Protein 5CQS (pdb70)

Organism: Saccharomyces cerevisiae (strain ATCC 204508 / S288c) (NCBI:txid559292)

Secondary structure (DSSP, 8-state):
----HHHHHHHHTT-HHHHHHHHHHT--GGGTHHHHHHHHTS-HHHHHHHHHHHHT-HHHHHHHHTTSS-SS---HHHHHHHHHHT-HHHHHHHGGG-HHHHHHHHHHHHHHHTT---HHHHHHH----TTT--HHHHTT-TTT--HHHHT-TTTHHHHHHHHHHHHHHTT-HHHHHHHHHHHH--HHHHHHHHHHTT-HHHHHHHHHHTT-TTHIIIIIHHHHHHHHHHHHHHHHHHHHHHHHHHH--HHHHHHHHHHHHHHHHHHHHHHHHHHHHHHT--HHHHHHHHHHHHHHHHHHHHHHT---PPP---GGG--/---HHHHHHHHTT-HHHHHHHHHT---HHHHHHHHHHHHHS-HHHHHHHHHHHHT-HHHHHHHHHHHS-SSS--HHHHHHHHHHT-HHHHHHHTTT-HHHHHHHHHHHHHHHHHT--HHHHHHH----TTT--HHHHTT-TTT--HHHHH-GGGHHHHHHHHHHHHHHTT-HHHHHHHHHHHH--HHHHHHHHHHTT-HHHHHHHHHHTT-TTHIIIIIHHHHHHHHHHHHHHHHHHHHHHHHHHHH--HHHHHHHHHHHHHHHHHHHHHHHHHHHHHT--HHHHHHHHHHHHHHHHHHHHTT---PPP---GGG--/----HHHHHHHHTT-HHHHHHHHHHT--GGGTHHHHHHHHHS-HHHHHHHHHHHHT-HHHHHHHHHTS--SSS--HHHHHHHHHHT-HHHHHHHTTT-HHHHHHHHHHHHHHHHH---HHHHHHH----TTT--HHHHHT-TTT--HHHHH-TTTHHHHHHHHHHHH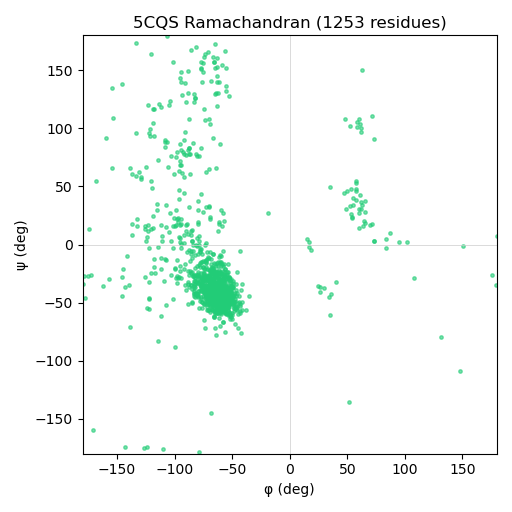HHTT-HHHHHHHHHHTT--HHHHHHHHHHTT-HHHHHHHHHHTT-TTHHHHTHHHHHHHHHHHHHHHHHHHHH---TTSSTTTHHHHHHHHHHHHHHHHHHHHTT--HHHHHHHHHHHHHHHHHHT--PPPP---GGG--/----HHHHHHHTTT-HHHHHHHHHTT--GGGTHHHHHHHHTS-HHHHHHHHHHHTT-HHHHHHHHHHH--SSS--HHHHHHHHHTT-HHHHHHHTTT-HHHHHHHHHHHHHHHHHT--HHHHHHH----TTT--HHHHTT-TTT--HHHHH-GGGHHHHHHHHHHHHHHTT-HHHHHHHHHHTS--HHHHHHHHHHTT-HHHHHHHHHHTT-TTHIIIIIHHHHHHHHHHHHHHHHHHHHHHHHHHTT---TTHHHHHHHHHHHHHHHHHHHHHHHHHHHTT--HHHHHHHHHHHHHHHHTT----PPPP---GGG--

Solvent-accessible surface area: 64509 Å² total

Radius of gyration: 46.53 Å; Cα contacts (8 Å, |Δi|>4): 1425; chains: 4; bounding box: 108×115×134 Å

Sequence (1261 aa):
QDVNVVYKSALSLYDVSLALLVAQKSQDPREYLPFLQELQDNEPLRRKFLIDDYLGNYEKALEHLSEIDKDGNVSEEVIDYVESHDLYKHGLALYRYDSEKQNVIYNIYAKHLSSNQYTDAAVAYELGKLKEAGAYQSAKRWREASIAVQKFPEEVESVAEELISSLTFEHRYVDAADIQLEYLDNVKEAVALYCKAYRYDIASLVAIKAKKDELLEEVVDPGLGEGFGIIAELLADCKGQINSQLRREEYLVQSVGRLIERLNQTKPDAVRVVEGLCRRNREQAHQIQKNFVEVLDLLKANVKEIEIHDFPKSHIVDFDVNVVYKSALSLYDVSLALLVAQKSQDPREYLPFLQELQDNEPLRRKFLIDDYLGNYEKALEHLSEIDKDGNVSEEVIDYVESHDLYKHGLALYRYDSEKQNVIYNIYAKHLSSNQYTDAAVAYELGKLKEAGAYQSAKRWREASIAVQKFPEEVESVAEELISSLTFEHRYVDAADIQLEYLDNVKEAVALYCKAYRYDIASLVAIKAKKDELLEEVVDPGLGEGFGIIAELLADCKGQINSQLRRLEYLVQSVGRLIERLNQTKPDAVRVVEGLCRRNREQAHQIQKNFVEVLDLLKANVKEEIHDFPKSHIVDFQDVNVVYKSALSLYDVSLALLVAQKSQDPREYLPFLQELQDNEPLRRKFLIDDYLGNYEKALEHLSEIDKDGNVSEEVIDYVESHDLYKHGLALYRYDSEKQNVIYNIYAKHLSSNQYTDAAVAYELGKLKEAGAYQSAKRWREASIAVQKFPEEVESVAEELISSLTFEHRYVDAADIQLEYLDNVKEAVALYCKAYRYDIASLVAIKAKKDELLEEVVDPGLGEGFGIIAELLADCKGQIYLVQSVGRLIERLNQTKPDAVRVVEGLCRRNREQAHQIQKNFVEVLDLLKANEIHDFPKSHIVDFQDVNVVYKSALSLYDVSLALLVAQKSQDPREYLPFLQELQDNEPLRRKFLIDDYLGNYEKALEHLSEIDKDGNVSEEVIDYVESHDLYKHGLALYRYDSEKQNVIYNIYAKHLSSNQYTDAAVAYELGKLKEAGAYQSAKRWREASIAVQKFPEEVESVAEELISSLTFEHRYVDAADIQLEYLDNVKEAVALYCKAYRYDIASLVAIKAKKDELLEEVVDPGLGEGFGIIAELLADCKGQINSQLRRLREEYLVQSVGRLIERLNQTKPDAVRVVEGLCRRNREQAHQIQKNFVEVLDLLKANVEIHDFPKSHIVDF

Foldseek 3Di:
DDDDDQLLVCLQVVHLPSSVVVDPVVPPCVVRVVLSVVLVVDDSLVSNLVSCVVSPVLLVNLVSVQVVDPPPEDDVVSVVSCVVNVCLVSQCVVCVVPPVRNLVSLQSVLVVVVVVQACSSLVSCVNCVLVRVVRCLSVLVVVSVCSCVPPNVVCQVVSLVVSLVVCVVVVVLQVNLVSCVPRVVNLLRSLQSCLVVLNLVVSCVSCVVNVNNVCVVVHSVVSLVVLLVVLLVLLVVLVVLCVVLLPDDPVSLVVNVVVLVVLVVCQVSLVSSLVSDVVVPAPSSLVSLCSSQVNLVVCVPVVVVSPRDGHDDDPRNDD/DDDDVLLVCLVVVNLVVSVVVVVPPDDCVPVVVVSVVLVVDDSLVSNLVSCVVSVVLLSNLLSVQVPPPDPEGDPVSVVSCVVPVCLVSQCVNCVVPPRRNLVSLQSVLVVDPVVAACSSLVSCVNCVLVRVVRCLSVLVVVSCVSCVVPNVVCLQVSLVVSLVVCVVVLNLQSSLVSCVPRVVNLLSSLQSCLSVLNNVVSCVSCVVVVNNVSCVVHSVVSLVVLLVVLLVLLVVLVVLLVVLVVVPVVSVVVVVVVLVVLVVCQVSLVSSLVSDVVVPAVSSLVSVVSSQVSLVSCVPVVVCNRDGHDDDPRNVD/DDDDDQLLVCVLVVNLVSSVVVDPVVPDCVPRVVLSVVLVVDDSLVSNLVSCVVSPVLLSNLLSVQVPDPPLEDDPVSVVSCVVPVCLPSQCVNCVVPVVRNLVSLQVVLVVCVVPHACSSLVSCVCVVNVRVCRCLVVLVVVSCVSCVVPPVVCQVVSLVVSLVVCVVVLVLQVNLVSCVPGVVVLLSSLQSCLSVLNLVVSCVSCVVVPNNVSCVVHSVVSLVVLLCVLVVCLVVLVVPPVCPVVVVVSLVVLVVCQVSLVSSLVSDVVVPAVSSLVSLCSSQVSLVVVVVVVDDGRDDDPRNDD/DPDDDVLLVCLQVVNLPVSVVVDVVVDDPVPPVVLSVVLVPDDSLQSNLSSCVVSVVLLSSLLSVQVPDPPLEGDPVSVVSCVVVVPLVSQCVNCVVPVVHNLVSLVVVLVVVVVVAACSSLVSCVNCVHVRVCRCLSVLVLVSVCSCVPPNVVCQVVSLVSSLVVCVVVLVLQVSLVSCCPGVVNLLSSLLSCLSVLNLVVSCVSCVVNVNNCCVVVHSVVSLVVLLVVQLVLLVVLVVLVVVLVVVVCDPVSLVVNLVNQVVLVVCLVSLVSSLVSPVVVPAPSSLSSLCSSQVSQVVCVPVCNHDHRPDDPRNDD

B-factor: mean 70.97, std 23.53, range [37.17, 162.35]

Structure (mmCIF, N/CA/C/O backbone):
data_5CQS
#
_entry.id   5CQS
#
_cell.length_a   127.754
_cell.length_b   157.744
_cell.length_c   139.264
_cell.angle_alpha   90.00
_cell.angle_beta   93.09
_cell.angle_gamma   90.00
#
_symmetry.space_group_name_H-M   'C 1 2 1'
#
loop_
_entity.id
_entity.type
_entity.pdbx_description
1 polymer 'Elongator complex protein 1'
2 water water
#
loop_
_atom_site.group_PDB
_atom_site.id
_atom_site.type_symbol
_atom_site.label_atom_id
_atom_site.label_alt_id
_atom_site.label_comp_id
_atom_site.label_asym_id
_atom_site.label_entity_id
_atom_site.label_seq_id
_atom_site.pdbx_PDB_ins_code
_atom_site.Cartn_x
_atom_site.Cartn_y
_atom_site.Cartn_z
_atom_site.occupancy
_atom_site.B_iso_or_equiv
_atom_site.auth_seq_id
_atom_site.auth_comp_id
_atom_site.auth_asym_id
_atom_site.auth_atom_id
_atom_site.pdbx_PDB_model_num
ATOM 1 N N . GLN A 1 5 ? 112.911 80.490 -22.813 1.00 136.75 919 GLN A N 1
ATOM 2 C CA . GLN A 1 5 ? 113.298 79.102 -23.045 1.00 137.76 919 GLN A CA 1
ATOM 3 C C . GLN A 1 5 ? 112.924 78.217 -21.853 1.00 138.03 919 GLN A C 1
ATOM 4 O O . GLN A 1 5 ? 113.553 77.187 -21.612 1.00 140.99 919 GLN A O 1
ATOM 10 N N . ASP A 1 6 ? 111.901 78.625 -21.109 1.00 133.52 920 ASP A N 1
ATOM 11 C CA . ASP A 1 6 ? 111.461 77.878 -19.930 1.00 127.81 920 ASP A CA 1
ATOM 12 C C . ASP A 1 6 ? 109.945 77.965 -19.767 1.00 111.90 920 ASP A C 1
ATOM 13 O O . ASP A 1 6 ? 109.366 79.034 -19.960 1.00 115.85 920 ASP A O 1
ATOM 18 N N . VAL A 1 7 ? 109.309 76.849 -19.421 1.00 91.03 921 VAL A N 1
ATOM 19 C CA . VAL A 1 7 ? 107.856 76.816 -19.290 1.00 83.02 921 VAL A CA 1
ATOM 20 C C . VAL A 1 7 ? 107.392 77.928 -18.366 1.00 77.48 921 VAL A C 1
ATOM 21 O O . VAL A 1 7 ? 107.914 78.070 -17.275 1.00 95.79 921 VAL A O 1
ATOM 25 N N . ASN A 1 8 ? 106.445 78.746 -18.804 1.00 77.48 922 ASN A N 1
ATOM 26 C CA . ASN A 1 8 ? 106.098 79.932 -18.025 1.00 76.84 922 ASN A CA 1
ATOM 27 C C . ASN A 1 8 ? 104.641 80.095 -17.675 1.00 76.03 922 ASN A C 1
ATOM 28 O O . ASN A 1 8 ? 103.820 79.241 -17.966 1.00 75.86 922 ASN A O 1
ATOM 33 N N . VAL A 1 9 ? 104.343 81.235 -17.065 1.00 75.57 923 VAL A N 1
ATOM 34 C CA . VAL A 1 9 ? 103.061 81.472 -16.426 1.00 74.66 923 VAL A CA 1
ATOM 35 C C . VAL A 1 9 ? 101.954 81.770 -17.424 1.00 75.05 923 VAL A C 1
ATOM 36 O O . VAL A 1 9 ? 100.793 81.430 -17.194 1.00 74.45 923 VAL A O 1
ATOM 40 N N . VAL A 1 10 ? 102.336 82.374 -18.547 1.00 76.98 924 VAL A N 1
ATOM 41 C CA . VAL A 1 10 ? 101.406 82.783 -19.597 1.00 76.65 924 VAL A CA 1
ATOM 42 C C . VAL A 1 10 ? 100.810 81.564 -20.265 1.00 76.81 924 VAL A C 1
ATOM 43 O O . VAL A 1 10 ? 99.599 81.461 -20.442 1.00 76.54 924 VAL A O 1
ATOM 47 N N . TYR A 1 11 ? 101.680 80.627 -20.597 1.00 77.25 925 TYR A N 1
ATOM 48 C CA . TYR A 1 11 ? 101.265 79.349 -21.155 1.00 77.40 925 TYR A CA 1
ATOM 49 C C . TYR A 1 11 ? 100.299 78.646 -20.199 1.00 76.26 925 TYR A C 1
ATOM 50 O O . TYR A 1 11 ? 99.237 78.187 -20.602 1.00 76.18 925 TYR A O 1
ATOM 59 N N . LYS A 1 12 ? 100.642 78.603 -18.921 1.00 75.39 926 LYS A N 1
ATOM 60 C CA . LYS A 1 12 ? 99.770 77.976 -17.931 1.00 74.29 926 LYS A CA 1
ATOM 61 C C . LYS A 1 12 ? 98.423 78.695 -17.734 1.00 73.78 926 LYS A C 1
ATOM 62 O O . LYS A 1 12 ? 97.396 78.040 -17.595 1.00 73.29 926 LYS A O 1
ATOM 68 N N . SER A 1 13 ? 98.422 80.028 -17.722 1.00 73.92 927 SER A N 1
ATOM 69 C CA . SER A 1 13 ? 97.165 80.781 -17.621 1.00 73.56 927 SER A CA 1
ATOM 70 C C . SER A 1 13 ? 96.226 80.464 -18.784 1.00 75.66 927 SER A C 1
ATOM 71 O O . SER A 1 13 ? 95.024 80.302 -18.579 1.00 73.93 927 SER A O 1
ATOM 74 N N . ALA A 1 14 ? 96.781 80.379 -19.997 1.00 75.21 928 ALA A N 1
ATOM 75 C CA . ALA A 1 14 ? 96.008 80.036 -21.191 1.00 75.87 928 ALA A CA 1
ATOM 76 C C . ALA A 1 14 ? 95.441 78.613 -21.124 1.00 75.49 928 ALA A C 1
ATOM 77 O O . ALA A 1 14 ? 94.259 78.399 -21.392 1.00 78.65 928 ALA A O 1
ATOM 79 N N . LEU A 1 15 ? 96.288 77.646 -20.784 1.00 75.36 929 LEU A N 1
ATOM 80 C CA . LEU A 1 15 ? 95.819 76.306 -20.460 1.00 74.84 929 LEU A CA 1
ATOM 81 C C . LEU A 1 15 ? 94.645 76.352 -19.480 1.00 73.76 929 LEU A C 1
ATOM 82 O O . LEU A 1 15 ? 93.670 75.634 -19.639 1.00 79.44 929 LEU A O 1
ATOM 87 N N . SER A 1 16 ?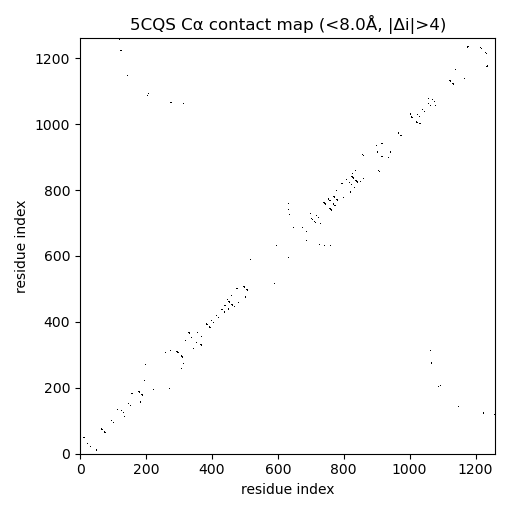 94.738 77.219 -18.477 1.00 76.84 930 SER A N 1
ATOM 88 C CA . SER A 1 16 ? 93.716 77.298 -17.429 1.00 77.95 930 SER A CA 1
ATOM 89 C C . SER A 1 16 ? 92.372 77.830 -17.932 1.00 79.39 930 SER A C 1
ATOM 90 O O . SER A 1 16 ? 91.352 77.672 -17.258 1.00 71.39 930 SER A O 1
ATOM 93 N N . LEU A 1 17 ? 92.368 78.461 -19.106 1.00 79.17 931 LEU A N 1
ATOM 94 C CA . LEU A 1 17 ? 91.112 78.921 -19.699 1.00 76.59 931 LEU A CA 1
ATOM 95 C C . LEU A 1 17 ? 90.552 77.914 -20.690 1.00 75.59 931 LEU A C 1
ATOM 96 O O . LEU A 1 17 ? 89.541 78.176 -21.332 1.00 76.97 931 LEU A O 1
ATOM 101 N N . TYR A 1 18 ? 91.198 76.753 -20.780 1.00 75.21 932 TYR A N 1
ATOM 102 C CA . TYR A 1 18 ? 90.822 75.705 -21.729 1.00 74.47 932 TYR A CA 1
ATOM 103 C C . TYR A 1 18 ? 90.842 76.207 -23.185 1.00 75.68 932 TYR A C 1
ATOM 104 O O . TYR A 1 18 ? 89.921 75.962 -23.964 1.00 76.07 932 TYR A O 1
ATOM 113 N N . ASP A 1 19 ? 91.925 76.913 -23.513 1.00 76.28 933 ASP A N 1
ATOM 114 C CA . ASP A 1 19 ? 92.209 77.450 -24.845 1.00 77.48 933 ASP A CA 1
ATOM 115 C C . ASP A 1 19 ? 93.543 76.871 -25.338 1.00 78.16 933 ASP A C 1
ATOM 116 O O . ASP A 1 19 ? 94.612 77.415 -25.039 1.00 78.26 933 ASP A O 1
ATOM 121 N N . VAL A 1 20 ? 93.477 75.763 -26.078 1.00 78.64 934 VAL A N 1
ATOM 122 C CA . VAL A 1 20 ? 94.682 75.105 -26.607 1.00 80.45 934 VAL A CA 1
ATOM 123 C C . VAL A 1 20 ? 95.387 75.923 -27.668 1.00 80.51 934 VAL A C 1
ATOM 124 O O . VAL A 1 20 ? 96.606 75.872 -27.800 1.00 81.54 934 VAL A O 1
ATOM 128 N N . SER A 1 21 ? 94.611 76.686 -28.425 1.00 98.01 935 SER A N 1
ATOM 129 C CA . SER A 1 21 ? 95.175 77.452 -29.524 1.00 82.18 935 SER A CA 1
ATOM 130 C C . SER A 1 21 ? 95.877 78.688 -29.000 1.00 82.06 935 SER A C 1
ATOM 131 O O . SER A 1 21 ? 96.945 79.066 -29.507 1.00 84.93 935 SER A O 1
ATOM 134 N N . LEU A 1 22 ? 95.281 79.318 -27.987 1.00 87.26 936 LEU A N 1
ATOM 135 C CA . LEU A 1 22 ? 95.899 80.491 -27.370 1.00 80.91 936 LEU A CA 1
ATOM 136 C C . LEU A 1 22 ? 97.113 80.056 -26.573 1.00 91.51 936 LEU A C 1
ATOM 137 O O . LEU A 1 22 ? 98.087 80.785 -26.460 1.00 80.82 936 LEU A O 1
ATOM 142 N N . ALA A 1 23 ? 97.054 78.843 -26.043 1.00 79.94 937 ALA A N 1
ATOM 143 C CA . ALA A 1 23 ? 98.200 78.241 -25.385 1.00 79.68 937 ALA A CA 1
ATOM 144 C C . ALA A 1 23 ? 99.358 78.022 -26.366 1.00 80.84 937 ALA A C 1
ATOM 145 O O . ALA A 1 23 ? 100.495 78.385 -26.070 1.00 81.01 937 ALA A O 1
ATOM 147 N N . LEU A 1 24 ? 99.059 77.430 -27.527 1.00 81.66 938 LEU A N 1
ATOM 148 C CA . LEU A 1 24 ? 100.045 77.222 -28.604 1.00 82.88 938 LEU A CA 1
ATOM 149 C C . LEU A 1 24 ? 100.702 78.513 -29.071 1.00 83.62 938 LEU A C 1
ATOM 150 O O . LEU A 1 24 ? 101.922 78.595 -29.186 1.00 84.15 938 LEU A O 1
ATOM 155 N N . LEU A 1 25 ? 99.873 79.509 -29.345 1.00 83.67 939 LEU A N 1
ATOM 156 C CA . LEU A 1 25 ? 100.346 80.840 -29.680 1.00 84.27 939 LEU A CA 1
ATOM 157 C C . LEU A 1 25 ? 101.342 81.395 -28.654 1.00 83.79 939 LEU A C 1
ATOM 158 O O . LEU A 1 25 ? 102.496 81.690 -28.981 1.00 85.70 939 LEU A O 1
ATOM 163 N N . VAL A 1 26 ? 100.878 81.529 -27.415 1.00 82.60 940 VAL A N 1
ATOM 164 C CA . VAL A 1 26 ? 101.691 81.966 -26.285 1.00 81.99 940 VAL A CA 1
ATOM 165 C C . VAL A 1 26 ? 102.986 81.171 -26.131 1.00 82.22 940 VAL A C 1
ATOM 166 O O . VAL A 1 26 ? 104.060 81.745 -25.940 1.00 82.52 940 VAL A O 1
ATOM 170 N N . ALA A 1 27 ? 102.882 79.852 -26.212 1.00 82.11 941 ALA A N 1
ATOM 171 C CA . ALA A 1 27 ? 104.048 79.013 -26.027 1.00 82.31 941 ALA A CA 1
ATOM 172 C C . ALA A 1 27 ? 105.182 79.326 -27.005 1.00 91.85 941 ALA A C 1
ATOM 173 O O . ALA A 1 27 ? 106.324 79.487 -26.575 1.00 90.49 941 ALA A O 1
ATOM 175 N N . GLN A 1 28 ? 104.875 79.446 -28.304 1.00 84.58 942 GLN A N 1
ATOM 176 C CA . GLN A 1 28 ? 105.919 79.693 -29.297 1.00 85.86 942 GLN A CA 1
ATOM 177 C C . GLN A 1 28 ? 106.457 81.126 -29.324 1.00 87.00 942 GLN A C 1
ATOM 178 O O . GLN A 1 28 ? 107.652 81.317 -29.524 1.00 86.91 942 GLN A O 1
ATOM 184 N N . LYS A 1 29 ? 105.603 82.127 -29.125 1.00 85.83 943 LYS A N 1
ATOM 185 C CA . LYS A 1 29 ? 106.093 83.504 -29.106 1.00 86.17 943 LYS A CA 1
ATOM 186 C C . LYS A 1 29 ? 107.102 83.669 -27.974 1.00 85.62 943 LYS A C 1
ATOM 187 O O . LYS A 1 29 ? 108.092 84.380 -28.106 1.00 86.22 943 LYS A O 1
ATOM 189 N N . SER A 1 30 ? 106.846 82.964 -26.873 1.00 84.50 944 SER A N 1
ATOM 190 C CA . SER A 1 30 ? 107.692 82.965 -25.690 1.00 83.86 944 SER A CA 1
ATOM 191 C C . SER A 1 30 ? 108.888 82.034 -25.823 1.00 84.37 944 SER A C 1
ATOM 192 O O . SER A 1 30 ? 109.701 81.919 -24.912 1.00 89.42 944 SER A O 1
ATOM 195 N N . GLN A 1 31 ? 108.975 81.361 -26.960 1.00 89.76 945 GLN A N 1
ATOM 196 C CA . GLN A 1 31 ? 110.136 80.555 -27.314 1.00 93.90 945 GLN A CA 1
ATOM 197 C C . GLN A 1 31 ? 110.428 79.412 -26.336 1.00 94.73 945 GLN A C 1
ATOM 198 O O . GLN A 1 31 ? 111.588 79.073 -26.092 1.00 97.33 945 GLN A O 1
ATOM 212 N N . ASP A 1 33 ? 110.555 75.459 -25.262 1.00 100.92 947 ASP A N 1
ATOM 213 C CA . ASP A 1 33 ? 111.044 74.312 -26.003 1.00 102.26 947 ASP A CA 1
ATOM 214 C C . ASP A 1 33 ? 109.860 73.514 -26.520 1.00 101.16 947 ASP A C 1
ATOM 215 O O . ASP A 1 33 ? 109.040 73.039 -25.740 1.00 102.13 947 ASP A O 1
ATOM 220 N N . PRO A 1 34 ? 109.768 73.370 -27.849 1.00 99.91 948 PRO A N 1
ATOM 221 C CA . PRO A 1 34 ? 108.707 72.606 -28.514 1.00 99.06 948 PRO A CA 1
ATOM 222 C C . PRO A 1 34 ? 108.524 71.194 -27.953 1.00 99.94 948 PRO A C 1
ATOM 223 O O . PRO A 1 34 ? 107.410 70.674 -27.982 1.00 100.62 948 PRO A O 1
ATOM 227 N N . ARG A 1 35 ? 109.592 70.589 -27.442 1.00 100.46 949 ARG A N 1
ATOM 228 C CA . ARG A 1 35 ? 109.500 69.234 -26.901 1.00 103.07 949 ARG A CA 1
ATOM 229 C C . ARG A 1 35 ? 108.763 69.210 -25.560 1.00 101.65 949 ARG A C 1
ATOM 230 O O . ARG A 1 35 ? 108.328 68.156 -25.098 1.00 102.33 949 ARG A O 1
ATOM 238 N N . GLU A 1 36 ? 108.624 70.380 -24.944 1.00 97.95 950 GLU A N 1
ATOM 239 C CA . GLU A 1 36 ? 107.989 70.489 -23.636 1.00 96.95 950 GLU A CA 1
ATOM 240 C C . GLU A 1 36 ? 106.575 71.072 -23.705 1.00 99.80 950 GLU A C 1
ATOM 241 O O . GLU A 1 36 ? 105.989 71.411 -22.660 1.00 98.28 950 GLU A O 1
ATOM 243 N N . TYR A 1 37 ? 106.034 71.190 -24.922 1.00 99.52 951 TYR A N 1
ATOM 244 C CA . TYR A 1 37 ? 104.650 71.650 -25.105 1.00 96.07 951 TYR A CA 1
ATOM 245 C C . TYR A 1 37 ? 103.900 71.023 -26.276 1.00 92.55 951 TYR A C 1
ATOM 246 O O . TYR A 1 37 ? 102.676 70.916 -26.238 1.00 91.11 951 TYR A O 1
ATOM 255 N N . LEU A 1 38 ? 104.628 70.614 -27.310 1.00 93.15 952 LEU A N 1
ATOM 256 C CA . LEU A 1 38 ? 103.997 69.994 -28.472 1.00 92.21 952 LEU A CA 1
ATOM 257 C C . LEU A 1 38 ? 103.414 68.609 -28.174 1.00 92.68 952 LEU A C 1
ATOM 258 O O . LEU A 1 38 ? 102.239 68.369 -28.473 1.00 90.20 952 LEU A O 1
ATOM 263 N N . PRO A 1 39 ? 104.218 67.695 -27.584 1.00 95.23 953 PRO A N 1
ATOM 264 C CA . PRO A 1 39 ? 103.613 66.390 -27.282 1.00 95.03 953 PRO A CA 1
ATOM 265 C C . PRO A 1 39 ? 102.420 66.481 -26.332 1.00 91.70 953 PRO A C 1
ATOM 266 O O . PRO A 1 39 ? 101.550 65.613 -26.405 1.00 81.32 953 PRO A O 1
ATOM 270 N N . PHE A 1 40 ? 102.361 67.518 -25.495 1.00 80.84 954 PHE A N 1
ATOM 271 C CA . PHE A 1 40 ? 101.245 67.664 -24.553 1.00 91.50 954 PHE A CA 1
ATOM 272 C C . PHE A 1 40 ? 100.011 68.322 -25.181 1.00 87.64 954 PHE A C 1
ATOM 273 O O . PHE A 1 40 ? 98.879 67.883 -24.940 1.00 82.04 954 PHE A O 1
ATOM 281 N N . LEU A 1 41 ? 100.227 69.362 -25.986 1.00 86.12 955 LEU A N 1
ATOM 282 C CA . LEU A 1 41 ? 99.124 69.990 -26.717 1.00 84.98 955 LEU A CA 1
ATOM 283 C C . LEU A 1 41 ? 98.437 69.011 -27.680 1.00 85.41 955 LEU A C 1
ATOM 284 O O . LEU A 1 41 ? 97.232 69.108 -27.930 1.00 83.30 955 LEU A O 1
ATOM 289 N N . GLN A 1 42 ? 99.211 68.065 -28.203 1.00 88.56 956 GLN A N 1
ATOM 290 C CA . GLN A 1 42 ? 98.686 67.002 -29.054 1.00 92.08 956 GLN A CA 1
ATOM 291 C C . GLN A 1 42 ? 97.666 66.129 -28.337 1.00 92.20 956 GLN A C 1
ATOM 292 O O . GLN A 1 42 ? 96.595 65.849 -28.875 1.00 93.12 956 GLN A O 1
ATOM 298 N N . GLU A 1 43 ? 98.011 65.704 -27.121 1.00 93.20 957 GLU A N 1
ATOM 299 C CA . GLU A 1 43 ? 97.162 64.827 -26.323 1.00 92.32 957 GLU A CA 1
ATOM 300 C C . GLU A 1 43 ? 95.828 65.462 -25.957 1.00 83.89 957 GLU A C 1
ATOM 301 O O . GLU A 1 43 ? 94.807 64.781 -25.898 1.00 79.57 957 GLU A O 1
ATOM 307 N N . LEU A 1 44 ? 95.832 66.763 -25.710 1.00 78.63 958 LEU A N 1
ATOM 308 C CA . LEU A 1 44 ? 94.584 67.466 -25.436 1.00 94.35 958 LEU A CA 1
ATOM 309 C C . LEU A 1 44 ? 93.626 67.413 -26.631 1.00 94.48 958 LEU A C 1
ATOM 310 O O . LEU A 1 44 ? 92.425 67.175 -26.457 1.00 78.20 958 LEU A O 1
ATOM 315 N N . GLN A 1 45 ? 94.165 67.629 -27.836 1.00 91.10 959 GLN A N 1
ATOM 316 C CA . GLN A 1 45 ? 93.385 67.569 -29.079 1.00 87.27 959 GLN A CA 1
ATOM 317 C C . GLN A 1 45 ? 92.953 66.150 -29.407 1.00 87.41 959 GLN A C 1
ATOM 318 O O . GLN A 1 45 ? 91.894 65.943 -29.992 1.00 87.92 959 GLN A O 1
ATOM 324 N N . ASP A 1 46 ? 93.766 65.179 -28.993 1.00 90.42 960 ASP A N 1
ATOM 325 C CA . ASP A 1 46 ? 93.478 63.757 -29.188 1.00 92.92 960 ASP A CA 1
ATOM 326 C C . ASP A 1 46 ? 92.340 63.243 -28.301 1.00 94.83 960 ASP A C 1
ATOM 327 O O . ASP A 1 46 ? 91.912 62.098 -28.443 1.00 98.52 960 ASP A O 1
ATOM 332 N N . ASN A 1 47 ? 91.856 64.082 -27.386 1.00 92.25 961 ASN A N 1
ATOM 333 C CA . ASN A 1 47 ? 90.807 63.680 -26.449 1.00 89.76 961 ASN A CA 1
ATOM 334 C C . ASN A 1 47 ? 89.524 64.515 -26.526 1.00 85.29 961 ASN A C 1
ATOM 335 O O . ASN A 1 47 ? 89.503 65.602 -27.090 1.00 82.20 961 ASN A O 1
ATOM 340 N N . GLU A 1 48 ? 88.456 63.982 -25.943 1.00 87.11 962 GLU A N 1
ATOM 341 C CA . GLU A 1 48 ? 87.163 64.651 -25.880 1.00 86.47 962 GLU A CA 1
ATOM 342 C C . GLU A 1 48 ? 87.297 65.906 -25.023 1.00 85.92 962 GLU A C 1
ATOM 343 O O . GLU A 1 48 ? 88.178 65.972 -24.168 1.00 86.02 962 GLU A O 1
ATOM 349 N N . PRO A 1 49 ? 86.462 66.928 -25.283 1.00 86.12 963 PRO A N 1
ATOM 350 C CA . PRO A 1 49 ? 86.449 68.183 -24.516 1.00 83.98 963 PRO A CA 1
ATOM 351 C C . PRO A 1 49 ? 86.420 68.038 -22.978 1.00 83.30 963 PRO A C 1
ATOM 352 O O . PRO A 1 49 ? 87.146 68.746 -22.277 1.00 82.13 963 PRO A O 1
ATOM 356 N N . LEU A 1 50 ? 85.589 67.146 -22.455 1.00 86.09 964 LEU A N 1
ATOM 357 C CA . LEU A 1 50 ? 85.467 67.009 -21.003 1.00 84.26 964 LEU A CA 1
ATOM 358 C C . LEU A 1 50 ? 86.714 66.379 -20.384 1.00 83.27 964 LEU A C 1
ATOM 359 O O . LEU A 1 50 ? 87.164 66.814 -19.325 1.00 85.39 964 LEU A O 1
ATOM 364 N N . ARG A 1 51 ? 87.270 65.365 -21.046 1.00 79.79 965 ARG A N 1
ATOM 365 C CA . ARG A 1 51 ? 88.550 64.787 -20.638 1.00 75.12 965 ARG A CA 1
ATOM 366 C C . ARG A 1 51 ? 89.706 65.768 -20.882 1.00 74.86 965 ARG A C 1
ATOM 367 O O . ARG A 1 51 ? 90.705 65.781 -20.153 1.00 75.37 965 ARG A O 1
ATOM 375 N N . ARG A 1 52 ? 89.563 66.603 -21.904 1.00 74.99 966 ARG A N 1
ATOM 376 C CA . ARG A 1 52 ? 90.607 67.570 -22.221 1.00 78.87 966 ARG A CA 1
ATOM 377 C C . ARG A 1 52 ? 90.770 68.481 -21.041 1.00 79.30 966 ARG A C 1
ATOM 378 O O . ARG A 1 52 ? 91.876 68.671 -20.548 1.00 84.69 966 ARG A O 1
ATOM 386 N N . LYS A 1 53 ? 89.655 69.031 -20.581 1.00 79.11 967 LYS A N 1
ATOM 387 C CA . LYS A 1 53 ? 89.690 69.926 -19.444 1.00 82.65 967 LYS A CA 1
ATOM 388 C C . LYS A 1 53 ? 90.279 69.211 -18.227 1.00 80.24 967 LYS A C 1
ATOM 389 O O . LYS A 1 53 ? 91.020 69.820 -17.453 1.00 77.44 967 LYS A O 1
ATOM 395 N N . PHE A 1 54 ? 89.982 67.916 -18.094 1.00 79.35 968 PHE A N 1
ATOM 396 C CA . PHE A 1 54 ? 90.476 67.106 -16.975 1.00 78.26 968 PHE A CA 1
ATOM 397 C C . PHE A 1 54 ? 91.996 67.047 -16.916 1.00 78.58 968 PHE A C 1
ATOM 398 O O . PHE A 1 54 ? 92.595 67.286 -15.865 1.00 77.73 968 PHE A O 1
ATOM 406 N N . LEU A 1 55 ? 92.606 66.702 -18.044 1.00 76.23 969 LEU A N 1
ATOM 407 C CA . LEU A 1 55 ? 94.055 66.602 -18.141 1.00 72.09 969 LEU A CA 1
ATOM 408 C C . LEU A 1 55 ? 94.719 67.943 -17.838 1.00 72.07 969 LEU A C 1
ATOM 409 O O . LEU A 1 55 ? 95.724 68.010 -17.125 1.00 71.86 969 LEU A O 1
ATOM 414 N N . ILE A 1 56 ? 94.145 69.006 -18.391 1.00 72.34 970 ILE A N 1
ATOM 415 C CA . ILE A 1 56 ? 94.641 70.355 -18.161 1.00 86.58 970 ILE A CA 1
ATOM 416 C C . ILE A 1 56 ? 94.653 70.636 -16.665 1.00 83.46 970 ILE A C 1
ATOM 417 O O . ILE A 1 56 ? 95.656 71.092 -16.099 1.00 83.12 970 ILE A O 1
ATOM 422 N N . ASP A 1 57 ? 93.529 70.337 -16.029 1.00 80.45 971 ASP A N 1
ATOM 423 C CA . ASP A 1 57 ? 93.386 70.541 -14.601 1.00 78.32 971 ASP A CA 1
ATOM 424 C C . ASP A 1 57 ? 94.408 69.719 -13.809 1.00 78.20 971 ASP A C 1
ATOM 425 O O . ASP A 1 57 ? 95.067 70.250 -12.918 1.00 68.64 971 ASP A O 1
ATOM 430 N N . ASP A 1 58 ? 94.578 68.448 -14.160 1.00 69.33 972 ASP A N 1
ATOM 431 C CA . ASP A 1 58 ? 95.624 67.642 -13.535 1.00 76.75 972 ASP A CA 1
ATOM 432 C C . ASP A 1 58 ? 97.006 68.280 -13.634 1.00 76.20 972 ASP A C 1
ATOM 433 O O . ASP A 1 58 ? 97.786 68.243 -12.687 1.00 69.32 972 ASP A O 1
ATOM 438 N N . TYR A 1 59 ? 97.302 68.868 -14.787 1.00 74.20 973 TYR A N 1
ATOM 439 C CA . TYR A 1 59 ? 98.635 69.386 -15.049 1.00 71.31 973 TYR A CA 1
ATOM 440 C C . TYR A 1 59 ? 98.936 70.612 -14.203 1.00 70.83 973 TYR A C 1
ATOM 441 O O . TYR A 1 59 ? 100.019 70.728 -13.640 1.00 70.81 973 TYR A O 1
ATOM 450 N N . LEU A 1 60 ? 97.972 71.525 -14.126 1.00 76.01 974 LEU A N 1
ATOM 451 C CA . LEU A 1 60 ? 98.120 72.751 -13.346 1.00 73.47 974 LEU A CA 1
ATOM 452 C C . LEU A 1 60 ? 97.989 72.461 -11.849 1.00 72.30 974 LEU A C 1
ATOM 453 O O . LEU A 1 60 ? 98.327 73.292 -11.009 1.00 73.01 974 LEU A O 1
ATOM 458 N N . GLY A 1 61 ? 97.483 71.280 -11.519 1.00 68.46 975 GLY A N 1
ATOM 459 C CA . GLY A 1 61 ? 97.417 70.866 -10.142 1.00 70.53 975 GLY A CA 1
ATOM 460 C C . GLY A 1 61 ? 96.092 71.156 -9.472 1.00 71.76 975 GLY A C 1
ATOM 461 O O . GLY A 1 61 ? 95.928 70.882 -8.286 1.00 76.11 975 GLY A O 1
ATOM 462 N N . ASN A 1 62 ? 95.140 71.705 -10.212 1.00 70.35 976 ASN A N 1
ATOM 463 C CA . ASN A 1 62 ? 93.810 71.908 -9.652 1.00 73.31 976 ASN A CA 1
ATOM 464 C C . ASN A 1 62 ? 93.015 70.605 -9.612 1.00 73.23 976 ASN A C 1
ATOM 465 O O . ASN A 1 62 ? 92.218 70.321 -10.519 1.00 72.94 976 ASN A O 1
ATOM 470 N N . TYR A 1 63 ? 93.240 69.812 -8.563 1.00 72.02 977 TYR A N 1
ATOM 471 C CA . TYR A 1 63 ? 92.695 68.454 -8.503 1.00 73.82 977 TYR A CA 1
ATOM 472 C C . TYR A 1 63 ? 91.199 68.442 -8.231 1.00 73.00 977 TYR A C 1
ATOM 473 O O . TYR A 1 63 ? 90.483 67.554 -8.691 1.00 64.38 977 TYR A O 1
ATOM 482 N N . GLU A 1 64 ? 90.726 69.443 -7.498 1.00 73.58 978 GLU A N 1
ATOM 483 C CA . GLU A 1 64 ? 89.296 69.567 -7.236 1.00 79.22 978 GLU A CA 1
ATOM 484 C C . GLU A 1 64 ? 88.489 69.795 -8.522 1.00 81.67 978 GLU A C 1
ATOM 485 O O . GLU A 1 64 ? 87.536 69.059 -8.802 1.00 63.82 978 GLU A O 1
ATOM 491 N N . LYS A 1 65 ? 88.886 70.801 -9.304 1.00 83.64 979 LYS A N 1
ATOM 492 C CA . LYS A 1 65 ? 88.269 71.059 -10.613 1.00 78.18 979 LYS A CA 1
ATOM 493 C C . LYS A 1 65 ? 88.441 69.864 -11.543 1.00 72.44 979 LYS A C 1
ATOM 494 O O . LYS A 1 65 ? 87.529 69.514 -12.291 1.00 72.36 979 LYS A O 1
ATOM 500 N N . ALA A 1 66 ? 89.611 69.238 -11.473 1.00 68.78 980 ALA A N 1
ATOM 501 C CA . ALA A 1 66 ? 89.881 68.005 -12.207 1.00 66.64 980 ALA A CA 1
ATOM 502 C C . ALA A 1 66 ? 88.773 66.951 -12.043 1.00 71.53 980 ALA A C 1
ATOM 503 O O . ALA A 1 66 ? 88.189 66.496 -13.028 1.00 66.77 980 ALA A O 1
ATOM 505 N N . LEU A 1 67 ? 88.487 66.575 -10.800 1.00 72.16 981 LEU A N 1
ATOM 506 C CA . LEU A 1 67 ? 87.446 65.597 -10.496 1.00 69.55 981 LEU A CA 1
ATOM 507 C C . LEU A 1 67 ? 86.072 66.042 -10.994 1.00 69.21 981 LEU A C 1
ATOM 508 O O . LEU A 1 67 ? 85.351 65.243 -11.580 1.00 69.93 981 LEU A O 1
ATOM 513 N N . GLU A 1 68 ? 85.713 67.305 -10.745 1.00 74.03 982 GLU A N 1
ATOM 514 C CA . GLU A 1 68 ? 84.480 67.907 -11.280 1.00 81.30 982 GLU A CA 1
ATOM 515 C C . GLU A 1 68 ? 84.230 67.558 -12.742 1.00 86.69 982 GLU A C 1
ATOM 516 O O . GLU A 1 68 ? 83.139 67.109 -13.097 1.00 92.17 982 GLU A O 1
ATOM 522 N N . HIS A 1 69 ? 85.239 67.776 -13.583 1.00 82.50 983 HIS A N 1
ATOM 523 C CA . HIS A 1 69 ? 85.157 67.429 -15.003 1.00 78.05 983 HIS A CA 1
ATOM 524 C C . HIS A 1 69 ? 85.119 65.925 -15.219 1.00 79.68 983 HIS A C 1
ATOM 525 O O . HIS A 1 69 ? 84.195 65.415 -15.846 1.00 82.81 983 HIS A O 1
ATOM 532 N N . LEU A 1 70 ? 86.123 65.222 -14.694 1.00 75.75 984 LEU A N 1
ATOM 533 C CA . LEU A 1 70 ? 86.195 63.765 -14.800 1.00 75.44 984 LEU A CA 1
ATOM 534 C C . LEU A 1 70 ? 84.911 63.064 -14.324 1.00 79.98 984 LEU A C 1
ATOM 535 O O . LEU A 1 70 ? 84.575 61.978 -14.798 1.00 79.40 984 LEU A O 1
ATOM 540 N N . SER A 1 71 ? 84.183 63.692 -13.404 1.00 81.74 985 SER A N 1
ATOM 541 C CA . SER A 1 71 ? 82.923 63.123 -12.924 1.00 84.30 985 SER A CA 1
ATOM 542 C C . SER A 1 71 ? 81.748 63.502 -13.823 1.00 89.56 985 SER A C 1
ATOM 543 O O . SER A 1 71 ? 80.625 63.043 -13.614 1.00 93.05 985 SER A O 1
ATOM 546 N N . GLU A 1 72 ? 81.996 64.350 -14.813 1.00 89.41 986 GLU A N 1
ATOM 547 C CA . GLU A 1 72 ? 80.943 64.709 -15.748 1.00 94.00 986 GLU A CA 1
ATOM 548 C C . GLU A 1 72 ? 81.044 63.890 -17.039 1.00 96.07 986 GLU A C 1
ATOM 549 O O . GLU A 1 72 ? 80.106 63.849 -17.836 1.00 95.49 986 GLU A O 1
ATOM 555 N N . ILE A 1 73 ? 82.181 63.224 -17.217 1.00 98.29 987 ILE A N 1
ATOM 556 C CA . ILE A 1 73 ? 82.410 62.347 -18.361 1.00 103.90 987 ILE A CA 1
ATOM 557 C C . ILE A 1 73 ? 81.335 61.264 -18.475 1.00 112.21 987 ILE A C 1
ATOM 558 O O . ILE A 1 73 ? 80.932 60.895 -19.575 1.00 114.86 987 ILE A O 1
ATOM 563 N N . ASP A 1 74 ? 80.858 60.769 -17.339 1.00 120.54 988 ASP A N 1
ATOM 564 C CA . ASP A 1 74 ? 79.797 59.765 -17.338 1.00 127.18 988 ASP A CA 1
ATOM 565 C C . ASP A 1 74 ? 78.550 60.286 -16.615 1.00 129.68 988 ASP A C 1
ATOM 566 O O . ASP A 1 74 ? 78.517 60.359 -15.384 1.00 128.63 988 ASP A O 1
ATOM 571 N N . LYS A 1 75 ? 77.531 60.654 -17.389 1.00 131.90 989 LYS A N 1
ATOM 572 C CA . LYS A 1 75 ? 76.276 61.161 -16.832 1.00 131.98 989 LYS A CA 1
ATOM 573 C C . LYS A 1 75 ? 75.107 60.917 -17.793 1.00 131.46 989 LYS A C 1
ATOM 574 O O . LYS A 1 75 ? 75.223 61.176 -18.990 1.00 132.72 989 LYS A O 1
ATOM 576 N N . ASP A 1 76 ? 73.982 60.432 -17.268 1.00 129.45 990 ASP A N 1
ATOM 577 C CA . ASP A 1 76 ? 73.827 60.193 -15.831 1.00 125.70 990 ASP A CA 1
ATOM 578 C C . ASP A 1 76 ? 74.107 58.741 -15.438 1.00 123.27 990 ASP A C 1
ATOM 579 O O . ASP A 1 76 ? 73.416 58.184 -14.590 1.00 119.95 990 ASP A O 1
ATOM 581 N N . GLY A 1 77 ? 75.119 58.132 -16.056 1.00 123.68 991 GLY A N 1
ATOM 582 C CA . GLY A 1 77 ? 75.597 56.830 -15.622 1.00 123.16 991 GLY A CA 1
ATOM 583 C C . GLY A 1 77 ? 76.194 56.937 -14.227 1.00 122.77 991 GLY A C 1
ATOM 584 O O . GLY A 1 77 ? 76.347 58.042 -13.700 1.00 127.21 991 GLY A O 1
ATOM 585 N N . ASN A 1 78 ? 76.534 55.803 -13.620 1.00 116.13 992 ASN A N 1
ATOM 586 C CA . ASN A 1 78 ? 77.084 55.811 -12.265 1.00 110.56 992 ASN A CA 1
ATOM 587 C C . ASN A 1 78 ? 78.568 56.191 -12.206 1.00 108.08 992 ASN A C 1
ATOM 588 O O . ASN A 1 78 ? 79.183 56.498 -13.228 1.00 113.68 992 ASN A O 1
ATOM 593 N N . VAL A 1 79 ? 79.130 56.183 -11.000 1.00 102.52 993 VAL A N 1
ATOM 594 C CA . VAL A 1 79 ? 80.527 56.563 -10.776 1.00 95.47 993 VAL A CA 1
ATOM 595 C C . VAL A 1 79 ? 81.484 55.586 -11.463 1.00 90.80 993 VAL A C 1
ATOM 596 O O . VAL A 1 79 ? 81.368 54.372 -11.292 1.00 88.95 993 VAL A O 1
ATOM 600 N N . SER A 1 80 ? 82.426 56.115 -12.240 1.00 89.53 994 SER A N 1
ATOM 601 C CA . SER A 1 80 ? 83.364 55.271 -12.986 1.00 87.50 994 SER A CA 1
ATOM 602 C C . SER A 1 80 ? 84.505 54.801 -12.096 1.00 83.03 994 SER A C 1
ATOM 603 O O . SER A 1 80 ? 84.636 55.265 -10.968 1.00 88.36 994 SER A O 1
ATOM 606 N N . GLU A 1 81 ? 85.317 53.870 -12.588 1.00 74.67 995 GLU A N 1
ATOM 607 C CA . GLU A 1 81 ? 86.460 53.397 -11.819 1.00 74.02 995 GLU A CA 1
ATOM 608 C C . GLU A 1 81 ? 87.571 54.406 -11.985 1.00 75.73 995 GLU A C 1
ATOM 609 O O . GLU A 1 81 ? 88.518 54.438 -11.207 1.00 75.58 995 GLU A O 1
ATOM 615 N N . GLU A 1 82 ? 87.441 55.230 -13.017 1.00 81.10 996 GLU A N 1
ATOM 616 C CA . GLU A 1 82 ? 88.388 56.299 -13.303 1.00 86.43 996 GLU A CA 1
ATOM 617 C C . GLU A 1 82 ? 88.342 57.324 -12.166 1.00 85.93 996 GLU A C 1
ATOM 618 O O . GLU A 1 82 ? 89.379 57.751 -11.653 1.00 85.99 996 GLU A O 1
ATOM 624 N N . VAL A 1 83 ? 87.123 57.685 -11.768 1.00 83.73 997 VAL A N 1
ATOM 625 C CA . VAL A 1 83 ? 86.868 58.691 -10.735 1.00 83.16 997 VAL A CA 1
ATOM 626 C C . VAL A 1 83 ? 87.364 58.248 -9.351 1.00 82.12 997 VAL A C 1
ATOM 627 O O . VAL A 1 83 ? 87.946 59.025 -8.587 1.00 81.02 997 VAL A O 1
ATOM 631 N N . ILE A 1 84 ? 87.119 56.983 -9.042 1.00 79.33 998 ILE A N 1
ATOM 632 C CA . ILE A 1 84 ? 87.558 56.382 -7.793 1.00 72.40 998 ILE A CA 1
ATOM 633 C C . ILE A 1 84 ? 89.077 56.408 -7.619 1.00 76.44 998 ILE A C 1
ATOM 634 O O . ILE A 1 84 ? 89.582 56.918 -6.626 1.00 77.18 998 ILE A O 1
ATOM 639 N N . ASP A 1 85 ? 89.802 55.865 -8.591 1.00 83.07 999 ASP A N 1
ATOM 640 C CA . ASP A 1 85 ? 91.255 55.792 -8.509 1.00 82.66 999 ASP A CA 1
ATOM 641 C C . ASP A 1 85 ? 91.838 57.182 -8.323 1.00 80.79 999 ASP A C 1
ATOM 642 O O . ASP A 1 85 ? 92.895 57.335 -7.720 1.00 82.99 999 ASP A O 1
ATOM 647 N N . TYR A 1 86 ? 91.123 58.194 -8.813 1.00 81.63 1000 TYR A N 1
ATOM 648 C CA . TYR A 1 86 ? 91.597 59.579 -8.770 1.00 82.14 1000 TYR A CA 1
ATOM 649 C C . TYR A 1 86 ? 91.396 60.191 -7.391 1.00 79.49 1000 TYR A C 1
ATOM 650 O O . TYR A 1 86 ? 92.146 61.077 -6.980 1.00 82.09 1000 TYR A O 1
ATOM 659 N N . VAL A 1 87 ? 90.383 59.714 -6.679 1.00 77.03 1001 VAL A N 1
ATOM 660 C CA . VAL A 1 87 ? 90.141 60.164 -5.312 1.00 77.09 1001 VAL A CA 1
ATOM 661 C C . VAL A 1 87 ? 91.151 59.566 -4.324 1.00 81.42 1001 VAL A C 1
ATOM 662 O O . VAL A 1 87 ? 91.645 60.263 -3.425 1.00 88.05 1001 VAL A O 1
ATOM 666 N N . GLU A 1 88 ? 91.469 58.286 -4.500 1.00 78.07 1002 GLU A N 1
ATOM 667 C CA . GLU A 1 88 ? 92.396 57.599 -3.605 1.00 81.18 1002 GLU A CA 1
ATOM 668 C C . GLU A 1 88 ? 93.844 58.037 -3.810 1.00 80.51 1002 GLU A C 1
ATOM 669 O O . GLU A 1 88 ? 94.709 57.773 -2.975 1.00 78.73 1002 GLU A O 1
ATOM 675 N N . SER A 1 89 ? 94.104 58.706 -4.925 1.00 79.18 1003 SER A N 1
ATOM 676 C CA . SER A 1 89 ? 95.455 59.134 -5.249 1.00 77.76 1003 SER A CA 1
ATOM 677 C C . SER A 1 89 ? 95.703 60.588 -4.879 1.00 74.15 1003 SER A C 1
ATOM 678 O O . SER A 1 89 ? 96.840 60.976 -4.617 1.00 69.16 1003 SER A O 1
ATOM 681 N N . HIS A 1 90 ? 94.642 61.391 -4.863 1.00 75.55 1004 HIS A N 1
ATOM 682 C CA . HIS A 1 90 ? 94.777 62.817 -4.570 1.00 75.57 1004 HIS A CA 1
ATOM 683 C C . HIS A 1 90 ? 93.916 63.264 -3.395 1.00 72.80 1004 HIS A C 1
ATOM 684 O O . HIS A 1 90 ? 93.739 64.465 -3.166 1.00 67.87 1004 HIS A O 1
ATOM 691 N N . ASP A 1 91 ? 93.376 62.289 -2.670 1.00 73.36 1005 ASP A N 1
ATOM 692 C CA . ASP A 1 91 ? 92.744 62.549 -1.386 1.00 73.78 1005 ASP A CA 1
ATOM 693 C C . ASP A 1 91 ? 91.608 63.562 -1.486 1.00 71.66 1005 ASP A C 1
ATOM 694 O O . ASP A 1 91 ? 91.585 64.552 -0.758 1.00 70.78 1005 ASP A O 1
ATOM 699 N N . LEU A 1 92 ? 90.667 63.317 -2.389 1.00 69.21 1006 LEU A N 1
ATOM 700 C CA . LEU A 1 92 ? 89.558 64.244 -2.581 1.00 68.10 1006 LEU A CA 1
ATOM 701 C C . LEU A 1 92 ? 88.227 63.603 -2.193 1.00 68.49 1006 LEU A C 1
ATOM 702 O O . LEU A 1 92 ? 87.195 63.858 -2.819 1.00 64.76 1006 LEU A O 1
ATOM 707 N N . TYR A 1 93 ? 88.271 62.761 -1.163 1.00 71.34 1007 TYR A N 1
ATOM 708 C CA . TYR A 1 93 ? 87.070 62.178 -0.580 1.00 66.58 1007 TYR A CA 1
ATOM 709 C C . TYR A 1 93 ? 86.099 63.286 -0.178 1.00 65.36 1007 TYR A C 1
ATOM 710 O O . TYR A 1 93 ? 84.913 63.225 -0.503 1.00 62.30 1007 TYR A O 1
ATOM 719 N N . LYS A 1 94 ? 86.600 64.295 0.536 1.00 65.62 1008 LYS A N 1
ATOM 720 C CA . LYS A 1 94 ? 85.737 65.391 0.968 1.00 68.36 1008 LYS A CA 1
ATOM 721 C C . LYS A 1 94 ? 85.118 66.070 -0.255 1.00 69.26 1008 LYS A C 1
ATOM 722 O O . LYS A 1 94 ? 83.913 66.336 -0.285 1.00 67.27 1008 LYS A O 1
ATOM 724 N N . HIS A 1 95 ? 85.923 66.307 -1.285 1.00 68.38 1009 HIS A N 1
ATOM 725 C CA . HIS A 1 95 ? 85.381 66.948 -2.477 1.00 67.00 1009 HIS A CA 1
ATOM 726 C C . HIS A 1 95 ? 84.419 66.052 -3.259 1.00 67.07 1009 HIS A C 1
ATOM 727 O O . HIS A 1 95 ? 83.429 66.533 -3.810 1.00 68.68 1009 HIS A O 1
ATOM 734 N N . GLY A 1 96 ? 84.699 64.756 -3.317 1.00 68.44 1010 GLY A N 1
ATOM 735 C CA . GLY A 1 96 ? 83.792 63.842 -3.987 1.00 70.96 1010 GLY A CA 1
ATOM 736 C C . GLY A 1 96 ? 82.427 63.905 -3.330 1.00 77.55 1010 GLY A C 1
ATOM 737 O O . GLY A 1 96 ? 81.402 64.104 -3.982 1.00 83.74 1010 GLY A O 1
ATOM 738 N N . LEU A 1 97 ? 82.434 63.747 -2.015 1.00 76.63 1011 LEU A N 1
ATOM 739 C CA . LEU A 1 97 ? 81.261 63.943 -1.183 1.00 75.18 1011 LEU A CA 1
ATOM 740 C C . LEU A 1 97 ? 80.473 65.218 -1.513 1.00 76.05 1011 LEU A C 1
ATOM 741 O O . LEU A 1 97 ? 79.247 65.203 -1.549 1.00 77.81 1011 LEU A O 1
ATOM 746 N N . ALA A 1 98 ? 81.171 66.318 -1.760 1.00 77.56 1012 ALA A N 1
ATOM 747 C CA . ALA A 1 98 ? 80.491 67.575 -2.070 1.00 80.85 1012 ALA A CA 1
ATOM 748 C C . ALA A 1 98 ? 79.802 67.624 -3.457 1.00 85.15 1012 ALA A C 1
ATOM 749 O O . ALA A 1 98 ? 78.747 68.247 -3.597 1.00 87.18 1012 ALA A O 1
ATOM 751 N N . LEU A 1 99 ? 80.387 66.992 -4.477 1.00 82.29 1013 LEU A N 1
ATOM 752 C CA . LEU A 1 99 ? 79.777 67.013 -5.808 1.00 86.85 1013 LEU A CA 1
ATOM 753 C C . LEU A 1 99 ? 78.528 66.153 -5.834 1.00 90.75 1013 LEU A C 1
ATOM 754 O O . LEU A 1 99 ? 77.510 66.519 -6.422 1.00 93.53 1013 LEU A O 1
ATOM 759 N N . TYR A 1 100 ? 78.631 64.993 -5.195 1.00 88.77 1014 TYR A N 1
ATOM 760 C CA . TYR A 1 100 ? 77.605 63.971 -5.261 1.00 87.12 1014 TYR A CA 1
ATOM 761 C C . TYR A 1 100 ? 76.523 64.237 -4.239 1.00 86.55 1014 TYR A C 1
ATOM 762 O O . TYR A 1 100 ? 75.676 63.386 -3.975 1.00 84.53 1014 TYR A O 1
ATOM 771 N N . ARG A 1 101 ? 76.566 65.444 -3.686 1.00 91.40 1015 ARG A N 1
ATOM 772 C CA . ARG A 1 101 ? 75.718 65.865 -2.573 1.00 93.24 1015 ARG A CA 1
ATOM 773 C C . ARG A 1 101 ? 74.223 65.697 -2.842 1.00 93.57 1015 ARG A C 1
ATOM 774 O O . ARG A 1 101 ? 73.474 65.277 -1.959 1.00 89.74 1015 ARG A O 1
ATOM 782 N N . TYR A 1 102 ? 73.795 66.002 -4.064 1.00 97.10 1016 TYR A N 1
ATOM 783 C CA . TYR A 1 102 ? 72.381 65.903 -4.414 1.00 101.71 1016 TYR A CA 1
ATOM 784 C C . TYR A 1 102 ? 72.011 64.571 -5.052 1.00 101.40 1016 TYR A C 1
ATOM 785 O O . TYR A 1 102 ? 70.840 64.329 -5.346 1.00 103.77 1016 TYR A O 1
ATOM 794 N N . ASP A 1 103 ? 73.006 63.710 -5.259 1.00 98.29 1017 ASP A N 1
ATOM 795 C CA . ASP A 1 103 ? 72.760 62.368 -5.784 1.00 95.01 1017 ASP A CA 1
ATOM 796 C C . ASP A 1 103 ? 73.266 61.301 -4.813 1.00 94.32 1017 ASP A C 1
ATOM 797 O O . ASP A 1 103 ? 74.456 60.984 -4.787 1.00 92.73 1017 ASP A O 1
ATOM 802 N N . SER A 1 104 ? 72.342 60.747 -4.031 1.00 95.12 1018 SER A N 1
ATOM 803 C CA . SER A 1 104 ? 72.665 59.835 -2.937 1.00 93.66 1018 SER A CA 1
ATOM 804 C C . SER A 1 104 ? 73.367 58.563 -3.399 1.00 92.86 1018 SER A C 1
ATOM 805 O O . SER A 1 104 ? 74.291 58.081 -2.744 1.00 91.54 1018 SER A O 1
ATOM 808 N N . GLU A 1 105 ? 72.915 58.019 -4.522 1.00 92.40 1019 GLU A N 1
ATOM 809 C CA . GLU A 1 105 ? 73.483 56.790 -5.058 1.00 95.51 1019 GLU A CA 1
ATOM 810 C C . GLU A 1 105 ? 74.989 56.940 -5.295 1.00 88.54 1019 GLU A C 1
ATOM 811 O O . GLU A 1 105 ? 75.781 56.073 -4.914 1.00 85.90 1019 GLU A O 1
ATOM 817 N N . LYS A 1 106 ? 75.374 58.053 -5.912 1.00 82.28 1020 LYS A N 1
ATOM 818 C CA . LYS A 1 106 ? 76.770 58.306 -6.257 1.00 79.63 1020 LYS A CA 1
ATOM 819 C C . LYS A 1 106 ? 77.607 58.599 -5.018 1.00 75.65 1020 LYS A C 1
ATOM 820 O O . LYS A 1 106 ? 78.714 58.089 -4.866 1.00 75.42 1020 LYS A O 1
ATOM 826 N N . GLN A 1 107 ? 77.081 59.443 -4.143 1.00 75.01 1021 GLN A N 1
ATOM 827 C CA . GLN A 1 107 ? 77.781 59.782 -2.907 1.00 74.27 1021 GLN A CA 1
ATOM 828 C C . GLN A 1 107 ? 78.174 58.519 -2.141 1.00 67.99 1021 GLN A C 1
ATOM 829 O O . GLN A 1 107 ? 79.265 58.438 -1.575 1.00 61.70 1021 GLN A O 1
ATOM 835 N N . ASN A 1 108 ? 77.282 57.531 -2.167 1.00 68.32 1022 ASN A N 1
ATOM 836 C CA . ASN A 1 108 ? 77.489 56.261 -1.486 1.00 69.79 1022 ASN A CA 1
ATOM 837 C C . ASN A 1 108 ? 78.740 55.526 -1.949 1.00 72.75 1022 ASN A C 1
ATOM 838 O O . ASN A 1 108 ? 79.318 54.723 -1.214 1.00 76.80 1022 ASN A O 1
ATOM 843 N N . VAL A 1 109 ? 79.150 55.802 -3.175 1.00 70.17 1023 VAL A N 1
ATOM 844 C CA . VAL A 1 109 ? 80.307 55.151 -3.745 1.00 70.21 1023 VAL A CA 1
ATOM 845 C C . VAL A 1 109 ? 81.564 55.763 -3.144 1.00 74.19 1023 VAL A C 1
ATOM 846 O O . VAL A 1 109 ? 82.548 55.065 -2.885 1.00 76.67 1023 VAL A O 1
ATOM 850 N N . ILE A 1 110 ? 81.512 57.071 -2.905 1.00 72.67 1024 ILE A N 1
ATOM 851 C CA . ILE A 1 110 ? 82.615 57.790 -2.279 1.00 75.98 1024 ILE A CA 1
ATOM 852 C C . ILE A 1 110 ? 82.722 57.448 -0.785 1.00 80.79 1024 ILE A C 1
ATOM 853 O O . ILE A 1 110 ? 83.817 57.437 -0.217 1.00 85.28 1024 ILE A O 1
ATOM 858 N N . TYR A 1 111 ? 81.593 57.152 -0.146 1.00 77.67 1025 TYR A N 1
ATOM 859 C CA . TYR A 1 111 ? 81.609 56.837 1.279 1.00 73.82 1025 TYR A CA 1
ATOM 860 C C . TYR A 1 111 ? 82.307 55.510 1.517 1.00 74.27 1025 TYR A C 1
ATOM 861 O O . TYR A 1 111 ? 82.929 55.299 2.558 1.00 73.11 1025 TYR A O 1
ATOM 870 N N . ASN A 1 112 ? 82.200 54.616 0.542 1.00 74.60 1026 ASN A N 1
ATOM 871 C CA . ASN A 1 112 ? 82.764 53.279 0.679 1.00 73.14 1026 ASN A CA 1
ATOM 872 C C . ASN A 1 112 ? 84.286 53.293 0.649 1.00 74.24 1026 ASN A C 1
ATOM 873 O O . ASN A 1 112 ? 84.952 52.547 1.373 1.00 72.79 1026 ASN A O 1
ATOM 878 N N . ILE A 1 113 ? 84.833 54.143 -0.208 1.00 76.59 1027 ILE A N 1
ATOM 879 C CA . ILE A 1 113 ? 86.272 54.268 -0.307 1.00 77.20 1027 ILE A CA 1
ATOM 880 C C . ILE A 1 113 ? 86.795 55.097 0.856 1.00 74.37 1027 ILE A C 1
ATOM 881 O O . ILE A 1 113 ? 87.883 54.835 1.365 1.00 76.91 1027 ILE A O 1
ATOM 886 N N . TYR A 1 114 ? 86.007 56.083 1.282 1.00 72.29 1028 TYR A N 1
ATOM 887 C CA . TYR A 1 114 ? 86.365 56.931 2.424 1.00 70.18 1028 TYR A CA 1
ATOM 888 C C . TYR A 1 114 ? 86.486 56.076 3.681 1.00 73.87 1028 TYR A C 1
ATOM 889 O O . TYR A 1 114 ? 87.460 56.183 4.423 1.00 78.14 1028 TYR A O 1
ATOM 898 N N . ALA A 1 115 ? 85.488 55.223 3.902 1.00 72.04 1029 ALA A N 1
ATOM 899 C CA . ALA A 1 115 ? 85.450 54.349 5.069 1.00 71.52 1029 ALA A CA 1
ATOM 900 C C . ALA A 1 115 ? 86.730 53.541 5.218 1.00 72.98 1029 ALA A C 1
ATOM 901 O O . ALA A 1 115 ? 87.332 53.524 6.291 1.00 77.11 1029 ALA A O 1
ATOM 903 N N . LYS A 1 116 ? 87.135 52.876 4.141 1.00 72.92 1030 LYS A N 1
ATOM 904 C CA . LYS A 1 116 ? 88.355 52.080 4.139 1.00 76.17 1030 LYS A CA 1
ATOM 905 C C . LYS A 1 116 ? 89.537 52.955 4.518 1.00 77.20 1030 LYS A C 1
ATOM 906 O O . LYS A 1 116 ? 90.410 52.542 5.281 1.00 82.11 1030 LYS A O 1
ATOM 912 N N . HIS A 1 117 ? 89.547 54.174 3.986 1.00 72.07 1031 HIS A N 1
ATOM 913 C CA . HIS A 1 117 ? 90.647 55.101 4.202 1.00 68.50 1031 HIS A CA 1
ATOM 914 C C . HIS A 1 117 ? 90.672 55.524 5.661 1.00 73.42 1031 HIS A C 1
ATOM 915 O O . HIS A 1 117 ? 91.729 55.531 6.302 1.00 75.91 1031 HIS A O 1
ATOM 922 N N . LEU A 1 118 ? 89.497 55.898 6.165 1.00 72.19 1032 LEU A N 1
ATOM 923 C CA . LEU A 1 118 ? 89.321 56.267 7.561 1.00 68.71 1032 LEU A CA 1
ATOM 924 C C . LEU A 1 118 ? 89.874 55.163 8.444 1.00 71.57 1032 LEU A C 1
ATOM 925 O O . LEU A 1 118 ? 90.832 55.367 9.187 1.00 70.81 1032 LEU A O 1
ATOM 930 N N . SER A 1 119 ? 89.281 53.980 8.315 1.00 74.70 1033 SER A N 1
ATOM 931 C CA . SER A 1 119 ? 89.668 52.806 9.087 1.00 78.57 1033 SER A CA 1
ATOM 932 C C . SER A 1 119 ? 91.133 52.379 8.938 1.00 87.85 1033 SER A C 1
ATOM 933 O O . SER A 1 119 ? 91.576 51.446 9.613 1.00 94.67 1033 SER A O 1
ATOM 936 N N . SER A 1 120 ? 91.872 53.040 8.052 1.00 86.43 1034 SER A N 1
ATOM 937 C CA . SER A 1 120 ? 93.300 52.789 7.907 1.00 89.21 1034 SER A CA 1
ATOM 938 C C . SER A 1 120 ? 94.090 53.858 8.657 1.00 96.67 1034 SER A C 1
ATOM 939 O O . SER A 1 120 ? 95.257 53.656 8.991 1.00 97.28 1034 SER A O 1
ATOM 942 N N . ASN A 1 121 ? 93.443 54.996 8.906 1.00 102.25 1035 ASN A N 1
ATOM 943 C CA . ASN A 1 121 ? 94.046 56.109 9.638 1.00 105.14 1035 ASN A CA 1
ATOM 944 C C . ASN A 1 121 ? 93.513 56.190 11.059 1.00 108.60 1035 ASN A C 1
ATOM 945 O O . ASN A 1 121 ? 93.455 57.275 11.653 1.00 112.15 1035 ASN A O 1
ATOM 950 N N . GLN A 1 122 ? 93.094 55.041 11.584 1.00 105.90 1036 GLN A N 1
ATOM 951 C CA . GLN A 1 122 ? 92.713 54.909 12.986 1.00 99.29 1036 GLN A CA 1
ATOM 952 C C . GLN A 1 122 ? 91.380 55.564 13.347 1.00 94.81 1036 GLN A C 1
ATOM 953 O O . GLN A 1 122 ? 90.849 55.316 14.417 1.00 100.93 1036 GLN A O 1
ATOM 967 N N . TYR A 1 124 ? 88.189 55.228 13.631 1.00 71.47 1038 TYR A N 1
ATOM 968 C CA . TYR A 1 124 ? 87.304 54.083 13.531 1.00 63.26 1038 TYR A CA 1
ATOM 969 C C . TYR A 1 124 ? 85.830 54.447 13.635 1.00 55.55 1038 TYR A C 1
ATOM 970 O O . TYR A 1 124 ? 84.968 53.746 13.096 1.00 53.64 1038 TYR A O 1
ATOM 979 N N . THR A 1 125 ? 85.543 55.546 14.318 1.00 51.81 1039 THR A N 1
ATOM 980 C CA . THR A 1 125 ? 84.163 55.973 14.494 1.00 54.51 1039 THR A CA 1
ATOM 981 C C . THR A 1 125 ? 83.539 56.468 13.181 1.00 59.02 1039 THR A C 1
ATOM 982 O O . THR A 1 125 ? 82.505 55.954 12.728 1.00 55.51 1039 THR A O 1
ATOM 986 N N . ASP A 1 126 ? 84.160 57.477 12.578 1.00 62.22 1040 ASP A N 1
ATOM 987 C CA . ASP A 1 126 ? 83.679 57.992 11.307 1.00 61.69 1040 ASP A CA 1
ATOM 988 C C . ASP A 1 126 ? 83.627 56.883 10.277 1.00 62.51 1040 ASP A C 1
ATOM 989 O O . ASP A 1 126 ? 82.709 56.824 9.469 1.00 69.97 1040 ASP A O 1
ATOM 994 N N . ALA A 1 127 ? 84.614 55.999 10.317 1.00 56.37 1041 ALA A N 1
ATOM 995 C CA . ALA A 1 127 ? 84.617 54.833 9.452 1.00 59.86 1041 ALA A CA 1
ATOM 996 C C . ALA A 1 127 ? 83.351 54.008 9.656 1.00 59.05 1041 ALA A C 1
ATOM 997 O O . ALA A 1 127 ? 82.676 53.620 8.695 1.00 52.77 1041 ALA A O 1
ATOM 999 N N . ALA A 1 128 ? 83.033 53.742 10.918 1.00 54.75 1042 ALA A N 1
ATOM 1000 C CA . ALA A 1 128 ? 81.876 52.917 11.240 1.00 54.31 1042 ALA A CA 1
ATOM 1001 C C . ALA A 1 128 ? 80.560 53.576 10.806 1.00 57.85 1042 ALA A C 1
ATOM 1002 O O . ALA A 1 128 ? 79.736 52.939 10.139 1.00 60.03 1042 ALA A O 1
ATOM 1004 N N . VAL A 1 129 ? 80.368 54.841 11.180 1.00 55.94 1043 VAL A N 1
ATOM 1005 C CA . VAL A 1 129 ? 79.186 55.598 10.757 1.00 56.13 1043 VAL A CA 1
ATOM 1006 C C . VAL A 1 129 ? 78.959 55.534 9.237 1.00 59.92 1043 VAL A C 1
ATOM 1007 O O . VAL A 1 129 ? 77.836 55.301 8.777 1.00 62.75 1043 VAL A O 1
ATOM 1011 N N . ALA A 1 130 ? 80.024 55.723 8.466 1.00 58.09 1044 ALA A N 1
ATOM 1012 C CA . ALA A 1 130 ? 79.945 55.552 7.019 1.00 60.42 1044 ALA A CA 1
ATOM 1013 C C . ALA A 1 130 ? 79.444 54.146 6.650 1.00 61.51 1044 ALA A C 1
ATOM 1014 O O . ALA A 1 130 ? 78.425 53.988 5.967 1.00 61.92 1044 ALA A O 1
ATOM 1016 N N . TYR A 1 131 ? 80.173 53.132 7.100 1.00 59.21 1045 TYR A N 1
ATOM 1017 C CA . TYR A 1 131 ? 79.814 51.754 6.820 1.00 62.10 1045 TYR A CA 1
ATOM 1018 C C . TYR A 1 131 ? 78.372 51.460 7.227 1.00 65.04 1045 TYR A C 1
ATOM 1019 O O . TYR A 1 131 ? 77.688 50.692 6.570 1.00 67.99 1045 TYR A O 1
ATOM 1028 N N . GLU A 1 132 ? 77.913 52.063 8.319 1.00 63.87 1046 GLU A N 1
ATOM 1029 C CA . GLU A 1 132 ? 76.550 51.830 8.785 1.00 60.92 1046 GLU A CA 1
ATOM 1030 C C . GLU A 1 132 ? 75.509 52.462 7.849 1.00 66.14 1046 GLU A C 1
ATOM 1031 O O . GLU A 1 132 ? 74.463 51.858 7.569 1.00 68.31 1046 GLU A O 1
ATOM 1045 N N . LEU A 1 134 ? 75.853 52.721 4.813 1.00 66.86 1048 LEU A N 1
ATOM 1046 C CA . LEU A 1 134 ? 75.884 51.955 3.566 1.00 68.55 1048 LEU A CA 1
ATOM 1047 C C . LEU A 1 134 ? 75.284 50.555 3.688 1.00 65.56 1048 LEU A C 1
ATOM 1048 O O . LEU A 1 134 ? 75.293 49.793 2.731 1.00 64.60 1048 LEU A O 1
ATOM 1053 N N . GLY A 1 135 ? 74.766 50.211 4.860 1.00 66.45 1049 GLY A N 1
ATOM 1054 C CA . GLY A 1 135 ? 74.187 48.893 5.058 1.00 67.00 1049 GLY A CA 1
ATOM 1055 C C . GLY A 1 135 ? 75.250 47.811 5.140 1.00 68.73 1049 GLY A C 1
ATOM 1056 O O . GLY A 1 135 ? 74.937 46.622 5.235 1.00 71.88 1049 GLY A O 1
ATOM 1057 N N . LYS A 1 136 ? 76.513 48.223 5.082 1.00 67.55 1050 LYS A N 1
ATOM 1058 C CA . LYS A 1 136 ? 77.622 47.320 5.344 1.00 70.01 1050 LYS A CA 1
ATOM 1059 C C . LYS A 1 136 ? 77.795 47.189 6.866 1.00 70.19 1050 LYS A C 1
ATOM 1060 O O . LYS A 1 136 ? 78.702 47.776 7.465 1.00 69.64 1050 LYS A O 1
ATOM 1066 N N . LEU A 1 137 ? 76.910 46.417 7.490 1.00 69.96 1051 LEU A N 1
ATOM 1067 C CA . LEU A 1 137 ? 76.837 46.362 8.945 1.00 65.59 1051 LEU A CA 1
ATOM 1068 C C . LEU A 1 137 ? 77.938 45.529 9.614 1.00 57.96 1051 LEU A C 1
ATOM 1069 O O . LEU A 1 137 ? 78.319 45.799 10.751 1.00 58.30 1051 LEU A O 1
ATOM 1074 N N . LYS A 1 138 ? 78.456 44.537 8.904 1.00 54.87 1052 LYS A N 1
ATOM 1075 C CA . LYS A 1 138 ? 79.567 43.728 9.398 1.00 58.85 1052 LYS A CA 1
ATOM 1076 C C . LYS A 1 138 ? 80.820 44.580 9.527 1.00 56.56 1052 LYS A C 1
ATOM 1077 O O . LYS A 1 138 ? 81.608 44.409 10.458 1.00 54.39 1052 LYS A O 1
ATOM 1083 N N . GLU A 1 139 ? 81.000 45.493 8.578 1.00 58.26 1053 GLU A N 1
ATOM 1084 C CA . GLU A 1 139 ? 82.170 46.361 8.559 1.00 63.89 1053 GLU A CA 1
ATOM 1085 C C . GLU A 1 139 ? 81.990 47.445 9.592 1.00 64.46 1053 GLU A C 1
ATOM 1086 O O . GLU A 1 139 ? 82.936 47.821 10.288 1.00 65.72 1053 GLU A O 1
ATOM 1092 N N . ALA A 1 140 ? 80.761 47.944 9.682 1.00 66.24 1054 ALA A N 1
ATOM 1093 C CA . ALA A 1 140 ? 80.404 48.959 10.669 1.00 64.85 1054 ALA A CA 1
ATOM 1094 C C . ALA A 1 140 ? 80.708 48.467 12.069 1.00 62.44 1054 ALA A C 1
ATOM 1095 O O . ALA A 1 140 ? 81.305 49.184 12.874 1.00 64.74 1054 ALA A O 1
ATOM 1105 N N . GLY A 1 142 ? 82.750 46.050 13.172 1.00 60.74 1056 GLY A N 1
ATOM 1106 C CA . GLY A 1 142 ? 84.165 45.888 13.439 1.00 51.78 1056 GLY A CA 1
ATOM 1107 C C . GLY A 1 142 ? 84.831 47.204 13.771 1.00 54.93 1056 GLY A C 1
ATOM 1108 O O . GLY A 1 142 ? 85.717 47.253 14.618 1.00 54.18 1056 GLY A O 1
ATOM 1109 N N . ALA A 1 143 ? 84.394 48.276 13.113 1.00 54.78 1057 ALA A N 1
ATOM 1110 C CA . ALA A 1 143 ? 84.975 49.598 13.343 1.00 55.95 1057 ALA A CA 1
ATOM 1111 C C . ALA A 1 143 ? 84.488 50.236 14.647 1.00 58.20 1057 ALA A C 1
ATOM 1112 O O . ALA A 1 143 ? 85.250 50.921 15.335 1.00 58.99 1057 ALA A O 1
ATOM 1114 N N . TYR A 1 144 ? 83.220 50.032 14.980 1.00 56.04 1058 TYR A N 1
ATOM 1115 C CA . TYR A 1 144 ? 82.729 50.471 16.280 1.00 54.16 1058 TYR A CA 1
ATOM 1116 C C . TYR A 1 144 ? 83.528 49.781 17.383 1.00 52.03 1058 TYR A C 1
ATOM 1117 O O . TYR A 1 144 ? 83.934 50.403 18.345 1.00 48.90 1058 TYR A O 1
ATOM 1126 N N . GLN A 1 145 ? 83.752 48.485 17.219 1.00 51.31 1059 GLN A N 1
ATOM 1127 C CA . GLN A 1 145 ? 84.545 47.716 18.156 1.00 49.49 1059 GLN A CA 1
ATOM 1128 C C . GLN A 1 145 ? 85.970 48.246 18.264 1.00 49.74 1059 GLN A C 1
ATOM 1129 O O . GLN A 1 145 ? 86.515 48.344 19.353 1.00 52.47 1059 GLN A O 1
ATOM 1135 N N . SER A 1 146 ? 86.578 48.617 17.151 1.00 50.32 1060 SER A N 1
ATOM 1136 C CA . SER A 1 146 ? 87.933 49.158 17.217 1.00 58.70 1060 SER A CA 1
ATOM 1137 C C . SER A 1 146 ? 87.956 50.504 17.941 1.00 58.25 1060 SER A C 1
ATOM 1138 O O . SER A 1 146 ? 88.955 50.873 18.567 1.00 59.87 1060 SER A O 1
ATOM 1141 N N . ALA A 1 147 ? 86.845 51.228 17.857 1.00 55.59 1061 ALA A N 1
ATOM 1142 C CA . ALA A 1 147 ? 86.733 52.542 18.470 1.00 49.29 1061 ALA A CA 1
ATOM 1143 C C . ALA A 1 147 ? 86.250 52.426 19.908 1.00 52.80 1061 ALA A C 1
ATOM 1144 O O . ALA A 1 147 ? 85.920 53.427 20.532 1.00 49.04 1061 ALA A O 1
ATOM 1146 N N . LYS A 1 148 ? 86.198 51.195 20.416 1.00 56.79 1062 LYS A N 1
ATOM 1147 C CA . LYS A 1 148 ? 85.680 50.911 21.750 1.00 63.07 1062 LYS A CA 1
ATOM 1148 C C . LYS A 1 148 ? 84.277 51.469 21.964 1.00 62.08 1062 LYS A C 1
ATOM 1149 O O . LYS A 1 148 ? 83.863 51.705 23.094 1.00 63.75 1062 LYS A O 1
ATOM 1155 N N . ARG A 1 149 ? 83.550 51.688 20.879 1.00 47.63 1063 ARG A N 1
ATOM 1156 C CA . ARG A 1 149 ? 82.187 52.166 20.990 1.00 47.25 1063 ARG A CA 1
ATOM 1157 C C . ARG A 1 149 ? 81.267 50.960 21.064 1.00 55.98 1063 ARG A C 1
ATOM 1158 O O . ARG A 1 149 ? 80.619 50.597 20.082 1.00 60.73 1063 ARG A O 1
ATOM 1166 N N . TRP A 1 150 ? 81.219 50.337 22.237 1.00 49.69 1064 TRP A N 1
ATOM 1167 C CA . TRP A 1 150 ? 80.594 49.036 22.373 1.00 46.73 1064 TRP A CA 1
ATOM 1168 C C . TRP A 1 150 ? 79.085 49.036 22.193 1.00 51.33 1064 TRP A C 1
ATOM 1169 O O . TRP A 1 150 ? 78.497 47.990 21.918 1.00 50.81 1064 TRP A O 1
ATOM 1180 N N . ARG A 1 151 ? 78.445 50.189 22.351 1.00 50.48 1065 ARG A N 1
ATOM 1181 C CA . ARG A 1 151 ? 76.986 50.193 22.338 1.00 57.46 1065 ARG A CA 1
ATOM 1182 C C . ARG A 1 151 ? 76.483 50.118 20.922 1.00 60.21 1065 ARG A C 1
ATOM 1183 O O . ARG A 1 151 ? 75.520 49.415 20.623 1.00 63.01 1065 ARG A O 1
ATOM 1191 N N . GLU A 1 152 ? 77.167 50.839 20.049 1.00 60.83 1066 GLU A N 1
ATOM 1192 C CA . GLU A 1 152 ? 76.926 50.754 18.625 1.00 60.69 1066 GLU A CA 1
ATOM 1193 C C . GLU A 1 152 ? 77.254 49.358 18.087 1.00 61.08 1066 GLU A C 1
ATOM 1194 O O . GLU A 1 152 ? 76.497 48.805 17.287 1.00 62.46 1066 GLU A O 1
ATOM 1200 N N . ALA A 1 153 ? 78.362 48.778 18.541 1.00 58.51 1067 ALA A N 1
ATOM 1201 C CA . ALA A 1 153 ? 78.737 47.441 18.098 1.00 48.29 1067 ALA A CA 1
ATOM 1202 C C . ALA A 1 153 ? 77.665 46.398 18.425 1.00 50.59 1067 ALA A C 1
ATOM 1203 O O . ALA A 1 153 ? 77.206 45.702 17.534 1.00 48.50 1067 ALA A O 1
ATOM 1213 N N . SER A 1 155 ? 74.499 46.810 19.270 1.00 59.52 1069 SER A N 1
ATOM 1214 C CA . SER A 1 155 ? 73.263 47.196 18.593 1.00 62.43 1069 SER A CA 1
ATOM 1215 C C . SER A 1 155 ? 73.191 46.565 17.204 1.00 67.97 1069 SER A C 1
ATOM 1216 O O . SER A 1 155 ? 72.104 46.231 16.726 1.00 73.33 1069 SER A O 1
ATOM 1219 N N . ILE A 1 156 ? 74.351 46.391 16.569 1.00 66.01 1070 ILE A N 1
ATOM 1220 C CA . ILE A 1 156 ? 74.421 45.694 15.292 1.00 66.55 1070 ILE A CA 1
ATOM 1221 C C . ILE A 1 156 ? 74.452 44.176 15.485 1.00 66.90 1070 ILE A C 1
ATOM 1222 O O . ILE A 1 156 ? 73.731 43.458 14.805 1.00 67.17 1070 ILE A O 1
ATOM 1227 N N . ALA A 1 157 ? 75.261 43.690 16.427 1.00 69.25 1071 ALA A N 1
ATOM 1228 C CA . ALA A 1 157 ? 75.391 42.245 16.646 1.00 73.37 1071 ALA A CA 1
ATOM 1229 C C . ALA A 1 157 ? 74.102 41.619 17.147 1.00 76.33 1071 ALA A C 1
ATOM 1230 O O . ALA A 1 157 ? 73.889 40.417 17.003 1.00 78.06 1071 ALA A O 1
ATOM 1232 N N . VAL A 1 158 ? 73.238 42.430 17.742 1.00 74.36 1072 VAL A N 1
ATOM 1233 C CA . VAL A 1 158 ? 71.978 41.893 18.238 1.00 74.00 1072 VAL A CA 1
ATOM 1234 C C . VAL A 1 158 ? 70.942 41.804 17.124 1.00 66.69 1072 VAL A C 1
ATOM 1235 O O . VAL A 1 158 ? 70.253 40.803 16.999 1.00 62.31 1072 VAL A O 1
ATOM 1239 N N . GLN A 1 159 ? 70.873 42.835 16.291 1.00 70.91 1073 GLN A N 1
ATOM 1240 C CA . GLN A 1 159 ? 69.844 42.910 15.258 1.00 73.80 1073 GLN A CA 1
ATOM 1241 C C . GLN A 1 159 ? 70.171 42.117 13.988 1.00 77.28 1073 GLN A C 1
ATOM 1242 O O . GLN A 1 159 ? 69.272 41.534 13.384 1.00 77.22 1073 GLN A O 1
ATOM 1248 N N . LYS A 1 160 ? 71.446 42.094 13.594 1.00 79.97 1074 LYS A N 1
ATOM 1249 C CA . LYS A 1 160 ? 71.857 41.475 12.325 1.00 81.32 1074 LYS A CA 1
ATOM 1250 C C . LYS A 1 160 ? 72.794 40.261 12.438 1.00 80.40 1074 LYS A C 1
ATOM 1251 O O . LYS A 1 160 ? 72.823 39.434 11.537 1.00 87.88 1074 LYS A O 1
ATOM 1257 N N . PHE A 1 161 ? 73.558 40.139 13.518 1.00 76.47 1075 PHE A N 1
ATOM 1258 C CA . PHE A 1 161 ? 74.497 39.014 13.633 1.00 74.59 1075 PHE A CA 1
ATOM 1259 C C . PHE A 1 161 ? 74.404 38.226 14.950 1.00 79.13 1075 PHE A C 1
ATOM 1260 O O . PHE A 1 161 ? 75.410 38.098 15.654 1.00 82.95 1075 PHE A O 1
ATOM 1268 N N . PRO A 1 162 ? 73.218 37.666 15.273 1.00 78.04 1076 PRO A N 1
ATOM 1269 C CA . PRO A 1 162 ? 73.015 37.061 16.599 1.00 76.14 1076 PRO A CA 1
ATOM 1270 C C . PRO A 1 162 ? 74.043 35.989 16.987 1.00 73.84 1076 PRO A C 1
ATOM 1271 O O . PRO A 1 162 ? 74.271 35.783 18.177 1.00 74.71 1076 PRO A O 1
ATOM 1275 N N . GLU A 1 163 ? 74.661 35.338 16.008 1.00 72.19 1077 GLU A N 1
ATOM 1276 C CA . GLU A 1 163 ? 75.639 34.289 16.291 1.00 77.16 1077 GLU A CA 1
ATOM 1277 C C . GLU A 1 163 ? 76.962 34.868 16.801 1.00 75.47 1077 GLU A C 1
ATOM 1278 O O . GLU A 1 163 ? 77.742 34.173 17.456 1.00 74.91 1077 GLU A O 1
ATOM 1284 N N . GLU A 1 164 ? 77.193 36.147 16.510 1.00 74.72 1078 GLU A N 1
ATOM 1285 C CA . GLU A 1 164 ? 78.450 36.826 16.828 1.00 82.31 1078 GLU A CA 1
ATOM 1286 C C . GLU A 1 164 ? 78.491 37.465 18.231 1.00 85.79 1078 GLU A C 1
ATOM 1287 O O . GLU A 1 164 ? 79.574 37.701 18.785 1.00 84.18 1078 GLU A O 1
ATOM 1293 N N . VAL A 1 165 ? 77.312 37.748 18.784 1.00 83.45 1079 VAL A N 1
ATOM 1294 C CA . VAL A 1 165 ? 77.166 38.478 20.049 1.00 77.87 1079 VAL A CA 1
ATOM 1295 C C . VAL A 1 165 ? 78.107 38.068 21.199 1.00 75.40 1079 VAL A C 1
ATOM 1296 O O . VAL A 1 165 ? 78.741 38.923 21.814 1.00 76.94 1079 VAL A O 1
ATOM 1300 N N . GLU A 1 166 ? 78.204 36.775 21.490 1.00 73.77 1080 GLU A N 1
ATOM 1301 C CA . GLU A 1 166 ? 79.062 36.305 22.587 1.00 73.75 1080 GLU A CA 1
ATOM 1302 C C . GLU A 1 166 ? 80.562 36.593 22.363 1.00 76.32 1080 GLU A C 1
ATOM 1303 O O . GLU A 1 166 ? 81.326 36.728 23.318 1.00 76.09 1080 GLU A O 1
ATOM 1309 N N . SER A 1 167 ? 80.973 36.707 21.102 1.00 81.72 1081 SER A N 1
ATOM 1310 C CA . SER A 1 167 ? 82.391 36.832 20.765 1.00 81.30 1081 SER A CA 1
ATOM 1311 C C . SER A 1 167 ? 82.867 38.287 20.767 1.00 78.42 1081 SER A C 1
ATOM 1312 O O . SER A 1 167 ? 84.015 38.575 21.118 1.00 78.05 1081 SER A O 1
ATOM 1315 N N . VAL A 1 168 ? 81.977 39.194 20.370 1.00 75.14 1082 VAL A N 1
ATOM 1316 C CA . VAL A 1 168 ? 82.229 40.632 20.442 1.00 72.90 1082 VAL A CA 1
ATOM 1317 C C . VAL A 1 168 ? 82.220 41.082 21.903 1.00 73.39 1082 VAL A C 1
ATOM 1318 O O . VAL A 1 168 ? 83.179 41.694 22.399 1.00 72.65 1082 VAL A O 1
ATOM 1322 N N . ALA A 1 169 ? 81.105 40.786 22.570 1.00 69.85 1083 ALA A N 1
ATOM 1323 C CA . ALA A 1 169 ? 80.950 41.002 23.996 1.00 64.57 1083 ALA A CA 1
ATOM 1324 C C . ALA A 1 169 ? 82.209 40.606 24.749 1.00 64.24 1083 ALA A C 1
ATOM 1325 O O . ALA A 1 169 ? 82.725 41.383 25.557 1.00 65.45 1083 ALA A O 1
ATOM 1327 N N . GLU A 1 170 ? 82.713 39.407 24.466 1.00 66.37 1084 GLU A N 1
ATOM 1328 C CA . GLU A 1 170 ? 83.888 38.894 25.171 1.00 70.56 1084 GLU A CA 1
ATOM 1329 C C . GLU A 1 170 ? 85.127 39.697 24.786 1.00 67.69 1084 GLU A C 1
ATOM 1330 O O . GLU A 1 170 ? 85.914 40.097 25.653 1.00 65.05 1084 GLU A O 1
ATOM 1336 N N . GLU A 1 171 ? 85.283 39.947 23.488 1.00 64.13 1085 GLU A N 1
ATOM 1337 C CA . GLU A 1 171 ? 86.402 40.748 22.993 1.00 65.46 1085 GLU A CA 1
ATOM 1338 C C . GLU A 1 171 ? 86.392 42.174 23.553 1.00 60.10 1085 GLU A C 1
ATOM 1339 O O . GLU A 1 171 ? 87.421 42.665 24.019 1.00 55.91 1085 GLU A O 1
ATOM 1341 N N . LEU A 1 172 ? 85.231 42.829 23.504 1.00 59.37 1086 LEU A N 1
ATOM 1342 C CA . LEU A 1 172 ? 85.075 44.190 24.039 1.00 59.32 1086 LEU A CA 1
ATOM 1343 C C . LEU A 1 172 ? 85.395 44.281 25.535 1.00 62.32 1086 LEU A C 1
ATOM 1344 O O . LEU A 1 172 ? 86.124 45.186 25.968 1.00 66.50 1086 LEU A O 1
ATOM 1349 N N . ILE A 1 173 ? 84.841 43.354 26.316 1.00 53.50 1087 ILE A N 1
ATOM 1350 C CA . ILE A 1 173 ? 85.154 43.274 27.733 1.00 53.46 1087 ILE A CA 1
ATOM 1351 C C . ILE A 1 173 ? 86.664 43.306 27.951 1.00 59.68 1087 ILE A C 1
ATOM 1352 O O . ILE A 1 173 ? 87.166 44.097 28.753 1.00 61.74 1087 ILE A O 1
ATOM 1357 N N . SER A 1 174 ? 87.382 42.478 27.198 1.00 67.33 1088 SER A N 1
ATOM 1358 C CA . SER A 1 174 ? 88.836 42.405 27.298 1.00 73.07 1088 SER A CA 1
ATOM 1359 C C . SER A 1 174 ? 89.506 43.753 26.997 1.00 73.91 1088 SER A C 1
ATOM 1360 O O . SER A 1 174 ? 90.388 44.189 27.750 1.00 71.56 1088 SER A O 1
ATOM 1363 N N . SER A 1 175 ? 89.077 44.405 25.910 1.00 74.96 1089 SER A N 1
ATOM 1364 C CA . SER A 1 175 ? 89.530 45.759 25.568 1.00 75.54 1089 SER A CA 1
ATOM 1365 C C . SER A 1 175 ? 89.253 46.698 26.732 1.00 78.77 1089 SER A C 1
ATOM 1366 O O . SER A 1 175 ? 90.161 47.097 27.467 1.00 82.88 1089 SER A O 1
ATOM 1369 N N . LEU A 1 176 ? 87.975 47.039 26.870 1.00 73.79 1090 LEU A N 1
ATOM 1370 C CA . LEU A 1 176 ? 87.443 47.877 27.935 1.00 65.58 1090 LEU A CA 1
ATOM 1371 C C . LEU A 1 176 ? 88.124 47.706 29.298 1.00 66.49 1090 LEU A C 1
ATOM 1372 O O . LEU A 1 176 ? 88.412 48.688 29.985 1.00 63.05 1090 LEU A O 1
ATOM 1377 N N . THR A 1 177 ? 88.360 46.458 29.692 1.00 68.63 1091 THR A N 1
ATOM 1378 C CA . THR A 1 177 ? 88.986 46.175 30.979 1.00 67.66 1091 THR A CA 1
ATOM 1379 C C . THR A 1 177 ? 90.389 46.763 31.044 1.00 70.15 1091 THR A C 1
ATOM 1380 O O . THR A 1 177 ? 90.748 47.427 32.011 1.00 68.21 1091 THR A O 1
ATOM 1384 N N . PHE A 1 178 ? 91.177 46.516 30.002 1.00 78.34 1092 PHE A N 1
ATOM 1385 C CA . PHE A 1 178 ? 92.554 46.998 29.939 1.00 80.89 1092 PHE A CA 1
ATOM 1386 C C . PHE A 1 178 ? 92.581 48.520 29.896 1.00 80.86 1092 PHE A C 1
ATOM 1387 O O . PHE A 1 178 ? 93.536 49.155 30.347 1.00 81.83 1092 PHE A O 1
ATOM 1395 N N . GLU A 1 179 ? 91.512 49.095 29.356 1.00 80.21 1093 GLU A N 1
ATOM 1396 C CA . GLU A 1 179 ? 91.343 50.539 29.301 1.00 81.17 1093 GLU A CA 1
ATOM 1397 C C . GLU A 1 179 ? 90.832 51.072 30.648 1.00 79.62 1093 GLU A C 1
ATOM 1398 O O . GLU A 1 179 ? 90.527 52.258 30.779 1.00 82.46 1093 GLU A O 1
ATOM 1404 N N . HIS A 1 180 ? 90.743 50.183 31.637 1.00 74.63 1094 HIS A N 1
ATOM 1405 C CA . HIS A 1 180 ? 90.262 50.516 32.980 1.00 73.35 1094 HIS A CA 1
ATOM 1406 C C . HIS A 1 180 ? 88.804 50.985 33.039 1.00 67.64 1094 HIS A C 1
ATOM 1407 O O . HIS A 1 180 ? 88.369 51.544 34.036 1.00 67.29 1094 HIS A O 1
ATOM 1414 N N . ARG A 1 181 ? 88.055 50.725 31.972 1.00 66.41 1095 ARG A N 1
ATOM 1415 C CA . ARG A 1 181 ? 86.643 51.088 31.878 1.00 60.87 1095 ARG A CA 1
ATOM 1416 C C . ARG A 1 181 ? 85.758 49.996 32.475 1.00 54.17 1095 ARG A C 1
ATOM 1417 O O . ARG A 1 181 ? 84.908 49.417 31.790 1.00 50.19 1095 ARG A O 1
ATOM 1425 N N . TYR A 1 182 ? 85.972 49.733 33.762 1.00 52.29 1096 TYR A N 1
ATOM 1426 C CA . TYR A 1 182 ? 85.297 48.662 34.502 1.00 49.32 1096 TYR A CA 1
ATOM 1427 C C . TYR A 1 182 ? 83.760 48.631 34.439 1.00 47.94 1096 TYR A C 1
ATOM 1428 O O . TYR A 1 182 ? 83.180 47.567 34.216 1.00 47.39 1096 TYR A O 1
ATOM 1437 N N . VAL A 1 183 ? 83.103 49.773 34.650 1.00 43.16 1097 VAL A N 1
ATOM 1438 C CA . VAL A 1 183 ? 81.639 49.830 34.559 1.00 42.87 1097 VAL A CA 1
ATOM 1439 C C . VAL A 1 183 ? 81.100 49.364 33.201 1.00 50.22 1097 VAL A C 1
ATOM 1440 O O . VAL A 1 183 ? 80.238 48.478 33.138 1.00 49.78 1097 VAL A O 1
ATOM 1444 N N . ASP A 1 184 ? 81.612 49.949 32.119 1.00 52.84 1098 ASP A N 1
ATOM 1445 C CA . ASP A 1 184 ? 81.270 49.502 30.767 1.00 53.90 1098 ASP A CA 1
ATOM 1446 C C . ASP A 1 184 ? 81.437 47.979 30.591 1.00 50.08 1098 ASP A C 1
ATOM 1447 O O . ASP A 1 184 ? 80.520 47.293 30.136 1.00 46.26 1098 ASP A O 1
ATOM 1452 N N . ALA A 1 185 ? 82.601 47.455 30.965 1.00 44.42 1099 ALA A N 1
ATOM 1453 C CA . ALA A 1 185 ? 82.877 46.030 30.834 1.00 44.74 1099 ALA A CA 1
ATOM 1454 C C . ALA A 1 185 ? 81.856 45.197 31.594 1.00 51.60 1099 ALA A C 1
ATOM 1455 O O . ALA A 1 185 ? 81.384 44.168 31.097 1.00 51.76 1099 ALA A O 1
ATOM 1457 N N . ALA A 1 186 ? 81.521 45.651 32.802 1.00 45.65 1100 ALA A N 1
ATOM 1458 C CA . ALA A 1 186 ? 80.538 44.993 33.648 1.00 43.56 1100 ALA A CA 1
ATOM 1459 C C . ALA A 1 186 ? 79.150 44.967 33.015 1.00 49.98 1100 ALA A C 1
ATOM 1460 O O . ALA A 1 186 ? 78.438 43.946 33.087 1.00 43.48 1100 ALA A O 1
ATOM 1462 N N . ASP A 1 187 ? 78.763 46.092 32.410 1.00 46.15 1101 ASP A N 1
ATOM 1463 C CA . ASP A 1 187 ? 77.471 46.199 31.731 1.00 47.66 1101 ASP A CA 1
ATOM 1464 C C . ASP A 1 187 ? 77.331 45.132 30.673 1.00 47.93 1101 ASP A C 1
ATOM 1465 O O . ASP A 1 187 ? 76.244 44.570 30.476 1.00 48.75 1101 ASP A O 1
ATOM 1470 N N . ILE A 1 188 ? 78.440 44.848 29.997 1.00 48.69 1102 ILE A N 1
ATOM 1471 C CA . ILE A 1 188 ? 78.447 43.844 28.941 1.00 48.88 1102 ILE A CA 1
ATOM 1472 C C . ILE A 1 188 ? 78.347 42.433 29.499 1.00 49.15 1102 ILE A C 1
ATOM 1473 O O . ILE A 1 188 ? 77.536 41.637 29.017 1.00 48.74 1102 ILE A O 1
ATOM 1478 N N . GLN A 1 189 ? 79.147 42.135 30.526 1.00 51.80 1103 GLN A N 1
ATOM 1479 C CA . GLN A 1 189 ? 79.041 40.863 31.254 1.00 48.83 1103 GLN A CA 1
ATOM 1480 C C . GLN A 1 189 ? 77.607 40.617 31.690 1.00 48.90 1103 GLN A C 1
ATOM 1481 O O . GLN A 1 189 ? 77.071 39.532 31.483 1.00 44.49 1103 GLN A O 1
ATOM 1487 N N . LEU A 1 190 ? 76.989 41.642 32.281 1.00 51.54 1104 LEU A N 1
ATOM 1488 C CA . LEU A 1 190 ? 75.600 41.561 32.742 1.00 53.09 1104 LEU A CA 1
ATOM 1489 C C . LEU A 1 190 ? 74.623 41.291 31.606 1.00 51.97 1104 LEU A C 1
ATOM 1490 O O . LEU A 1 190 ? 73.973 40.254 31.579 1.00 53.58 1104 LEU A O 1
ATOM 1495 N N . GLU A 1 191 ? 74.547 42.221 30.660 1.00 55.83 1105 GLU A N 1
ATOM 1496 C CA . GLU A 1 191 ? 73.466 42.258 29.671 1.00 58.60 1105 GLU A CA 1
ATOM 1497 C C . GLU A 1 191 ? 73.625 41.300 28.477 1.00 60.13 1105 GLU A C 1
ATOM 1498 O O . GLU A 1 191 ? 72.635 40.877 27.872 1.00 59.07 1105 GLU A O 1
ATOM 1504 N N . TYR A 1 192 ? 74.862 40.950 28.139 1.00 62.00 1106 TYR A N 1
ATOM 1505 C CA . TYR A 1 192 ? 75.106 40.188 26.917 1.00 60.16 1106 TYR A CA 1
ATOM 1506 C C . TYR A 1 192 ? 75.716 38.804 27.126 1.00 59.90 1106 TYR A C 1
ATOM 1507 O O . TYR A 1 192 ? 75.623 37.952 26.244 1.00 66.77 1106 TYR A O 1
ATOM 1516 N N . LEU A 1 193 ? 76.315 38.573 28.289 1.00 54.98 1107 LEU A N 1
ATOM 1517 C CA . LEU A 1 193 ? 76.808 37.238 28.630 1.00 57.27 1107 LEU A CA 1
ATOM 1518 C C . LEU A 1 193 ? 76.068 36.618 29.810 1.00 61.63 1107 LEU A C 1
ATOM 1519 O O . LEU A 1 193 ? 76.359 35.486 30.206 1.00 64.06 1107 LEU A O 1
ATOM 1524 N N . ASP A 1 194 ? 75.127 37.368 30.379 1.00 62.45 1108 ASP A N 1
ATOM 1525 C CA . ASP A 1 194 ? 74.369 36.917 31.541 1.00 60.48 1108 ASP A CA 1
ATOM 1526 C C . ASP A 1 194 ? 75.312 36.447 32.657 1.00 60.98 1108 ASP A C 1
ATOM 1527 O O . ASP A 1 194 ? 74.996 35.537 33.415 1.00 66.49 1108 ASP A O 1
ATOM 1532 N N . ASN A 1 195 ? 76.475 37.081 32.748 1.00 58.49 1109 ASN A N 1
ATOM 1533 C CA . ASN A 1 195 ? 77.452 36.756 33.779 1.00 60.53 1109 ASN A CA 1
ATOM 1534 C C . ASN A 1 195 ? 77.363 37.735 34.956 1.00 60.57 1109 ASN A C 1
ATOM 1535 O O . ASN A 1 195 ? 78.147 38.677 35.070 1.00 60.36 1109 ASN A O 1
ATOM 1540 N N . VAL A 1 196 ? 76.389 37.506 35.830 1.00 59.12 1110 VAL A N 1
ATOM 1541 C CA . VAL A 1 196 ? 76.106 38.436 36.917 1.00 52.99 1110 VAL A CA 1
ATOM 1542 C C . VAL A 1 196 ? 77.249 38.542 37.909 1.00 55.79 1110 VAL A C 1
ATOM 1543 O O . VAL A 1 196 ? 77.608 39.645 38.325 1.00 58.80 1110 VAL A O 1
ATOM 1547 N N . LYS A 1 197 ? 77.807 37.399 38.301 1.00 57.06 1111 LYS A N 1
ATOM 1548 C CA . LYS A 1 197 ? 78.914 37.388 39.262 1.00 58.98 1111 LYS A CA 1
ATOM 1549 C C . LYS A 1 197 ? 80.099 38.230 38.762 1.00 55.36 1111 LYS A C 1
ATOM 1550 O O . LYS A 1 197 ? 80.806 38.862 39.543 1.00 53.13 1111 LYS A O 1
ATOM 1556 N N . GLU A 1 198 ? 80.292 38.272 37.453 1.00 53.04 1112 GLU A N 1
ATOM 1557 C CA . GLU A 1 198 ? 81.438 38.980 36.913 1.00 61.11 1112 GLU A CA 1
ATOM 1558 C C . GLU A 1 198 ? 81.156 40.474 36.841 1.00 55.03 1112 GLU A C 1
ATOM 1559 O O . GLU A 1 198 ? 82.015 41.295 37.168 1.00 55.02 1112 GLU A O 1
ATOM 1565 N N . ALA A 1 199 ? 79.951 40.822 36.398 1.00 49.00 1113 ALA A N 1
ATOM 1566 C CA . ALA A 1 199 ? 79.557 42.226 36.302 1.00 47.86 1113 ALA A CA 1
ATOM 1567 C C . ALA A 1 199 ? 79.605 42.886 37.681 1.00 50.03 1113 ALA A C 1
ATOM 1568 O O . ALA A 1 199 ? 80.094 44.016 37.822 1.00 48.87 1113 ALA A O 1
ATOM 1570 N N . VAL A 1 200 ? 79.107 42.171 38.691 1.00 47.32 1114 VAL A N 1
ATOM 1571 C CA . VAL A 1 200 ? 79.138 42.670 40.059 1.00 44.71 1114 VAL A CA 1
ATOM 1572 C C . VAL A 1 200 ? 80.562 42.949 40.509 1.00 50.04 1114 VAL A C 1
ATOM 1573 O O . VAL A 1 200 ? 80.842 44.004 41.087 1.00 54.93 1114 VAL A O 1
ATOM 1577 N N . ALA A 1 201 ? 81.461 42.008 40.235 1.00 50.85 1115 ALA A N 1
ATOM 1578 C CA . ALA A 1 201 ? 82.853 42.149 40.652 1.00 48.61 1115 ALA A CA 1
ATOM 1579 C C . ALA A 1 201 ? 83.457 43.402 40.052 1.00 47.90 1115 ALA A C 1
ATOM 1580 O O . ALA A 1 201 ? 84.090 44.184 40.755 1.00 48.00 1115 ALA A O 1
ATOM 1582 N N . LEU A 1 202 ? 83.258 43.587 38.748 1.00 46.60 1116 LEU A N 1
ATOM 1583 C CA . LEU A 1 202 ? 83.789 44.758 38.043 1.00 48.08 1116 LEU A CA 1
ATOM 1584 C C . LEU A 1 202 ? 83.232 46.084 38.582 1.00 52.75 1116 LEU A C 1
ATOM 1585 O O . LEU A 1 202 ? 83.996 47.032 38.808 1.00 52.55 1116 LEU A O 1
ATOM 1590 N N . TYR A 1 203 ? 81.913 46.152 38.789 1.00 50.39 1117 TYR A N 1
ATOM 1591 C CA . TYR A 1 203 ? 81.302 47.344 39.370 1.00 44.04 1117 TYR A CA 1
ATOM 1592 C C . TYR A 1 203 ? 82.021 47.716 40.655 1.00 45.81 1117 TYR A C 1
ATOM 1593 O O . TYR A 1 203 ? 82.234 48.899 40.934 1.00 49.45 1117 TYR A O 1
ATOM 1602 N N . CYS A 1 204 ? 82.403 46.703 41.432 1.00 45.38 1118 CYS A N 1
ATOM 1603 C CA . CYS A 1 204 ? 83.159 46.932 42.669 1.00 47.79 1118 CYS A CA 1
ATOM 1604 C C . CYS A 1 204 ? 84.536 47.502 42.406 1.00 47.28 1118 CYS A C 1
ATOM 1605 O O . CYS A 1 204 ? 85.070 48.268 43.214 1.00 45.88 1118 CYS A O 1
ATOM 1608 N N . LYS A 1 205 ? 85.112 47.110 41.275 1.00 51.63 1119 LYS A N 1
ATOM 1609 C CA . LYS A 1 205 ? 86.482 47.469 40.962 1.00 54.08 1119 LYS A CA 1
ATOM 1610 C C . LYS A 1 205 ? 86.506 48.940 40.606 1.00 50.07 1119 LYS A C 1
ATOM 1611 O O . LYS A 1 205 ? 87.557 49.589 40.644 1.00 50.29 1119 LYS A O 1
ATOM 1617 N N . ALA A 1 206 ? 85.326 49.459 40.270 1.00 47.72 1120 ALA A N 1
ATOM 1618 C CA . ALA A 1 206 ? 85.160 50.871 39.957 1.00 48.50 1120 ALA A CA 1
ATOM 1619 C C . ALA A 1 206 ? 84.591 51.642 41.135 1.00 53.26 1120 ALA A C 1
ATOM 1620 O O . ALA A 1 206 ? 84.100 52.752 40.954 1.00 54.87 1120 ALA A O 1
ATOM 1622 N N . TYR A 1 207 ? 84.641 51.045 42.325 1.00 52.58 1121 TYR A N 1
ATOM 1623 C CA . TYR A 1 207 ? 84.095 51.652 43.539 1.00 52.76 1121 TYR A CA 1
ATOM 1624 C C . TYR A 1 207 ? 82.597 51.950 43.485 1.00 52.65 1121 TYR A C 1
ATOM 1625 O O . TYR A 1 207 ? 82.078 52.682 44.333 1.00 58.70 1121 TYR A O 1
ATOM 1634 N N . ARG A 1 208 ? 81.906 51.383 42.501 1.00 47.08 1122 ARG A N 1
ATOM 1635 C CA . ARG A 1 208 ? 80.469 51.595 42.362 1.00 45.88 1122 ARG A CA 1
ATOM 1636 C C . ARG A 1 208 ? 79.708 50.489 43.048 1.00 43.41 1122 ARG A C 1
ATOM 1637 O O . ARG A 1 208 ? 79.041 49.683 42.382 1.00 42.00 1122 ARG A O 1
ATOM 1645 N N . TYR A 1 209 ? 79.796 50.467 44.381 1.00 41.17 1123 TYR A N 1
ATOM 1646 C CA . TYR A 1 209 ? 79.197 49.405 45.190 1.00 40.10 1123 TYR A CA 1
ATOM 1647 C C . TYR A 1 209 ? 77.688 49.501 45.144 1.00 39.85 1123 TYR A C 1
ATOM 1648 O O . TYR A 1 209 ? 76.987 48.494 45.281 1.00 39.83 1123 TYR A O 1
ATOM 1657 N N . ASP A 1 210 ? 77.197 50.717 44.927 1.00 39.70 1124 ASP A N 1
ATOM 1658 C CA . ASP A 1 210 ? 75.781 50.946 44.695 1.00 39.53 1124 ASP A CA 1
ATOM 1659 C C . ASP A 1 210 ? 75.253 50.201 43.440 1.00 39.76 1124 ASP A C 1
ATOM 1660 O O . ASP A 1 210 ? 74.218 49.527 43.519 1.00 39.68 1124 ASP A O 1
ATOM 1665 N N . ILE A 1 211 ? 75.944 50.290 42.299 1.00 40.06 1125 ILE A N 1
ATOM 1666 C CA . ILE A 1 211 ? 75.504 49.522 41.144 1.00 40.31 1125 ILE A CA 1
ATOM 1667 C C . ILE A 1 211 ? 75.697 48.028 41.401 1.00 40.43 1125 ILE A C 1
ATOM 1668 O O . ILE A 1 211 ? 74.834 47.201 41.080 1.00 40.48 1125 ILE A O 1
ATOM 1673 N N . ALA A 1 212 ? 76.845 47.686 41.972 1.00 40.52 1126 ALA A N 1
ATOM 1674 C CA . ALA A 1 212 ? 77.132 46.295 42.313 1.00 46.48 1126 ALA A CA 1
ATOM 1675 C C . ALA A 1 212 ? 75.981 45.609 43.073 1.00 50.77 1126 ALA A C 1
ATOM 1676 O O . ALA A 1 212 ? 75.496 44.549 42.639 1.00 40.60 1126 ALA A O 1
ATOM 1678 N N . SER A 1 213 ? 75.547 46.212 44.190 1.00 40.09 1127 SER A N 1
ATOM 1679 C CA . SER A 1 213 ? 74.477 45.628 45.000 1.00 39.88 1127 SER A CA 1
ATOM 1680 C C . SER A 1 213 ? 73.123 45.565 44.299 1.00 48.47 1127 SER A C 1
ATOM 1681 O O . SER A 1 213 ? 72.386 44.595 44.459 1.00 44.93 1127 SER A O 1
ATOM 1684 N N . LEU A 1 214 ? 72.773 46.611 43.556 1.00 39.81 1128 LEU A N 1
ATOM 1685 C CA . LEU A 1 214 ? 71.471 46.639 42.908 1.00 39.81 1128 LEU A CA 1
ATOM 1686 C C . LEU A 1 214 ? 71.449 45.591 41.801 1.00 48.52 1128 LEU A C 1
ATOM 1687 O O . LEU A 1 214 ? 70.427 44.960 41.533 1.00 40.18 1128 LEU A O 1
ATOM 1692 N N . VAL A 1 215 ? 72.589 45.367 41.173 1.00 40.41 1129 VAL A N 1
ATOM 1693 C CA . VAL A 1 215 ? 72.625 44.321 40.158 1.00 40.77 1129 VAL A CA 1
ATOM 1694 C C . VAL A 1 215 ? 72.497 42.936 40.783 1.00 40.82 1129 VAL A C 1
ATOM 1695 O O . VAL A 1 215 ? 71.703 42.110 40.304 1.00 41.66 1129 VAL A O 1
ATOM 1699 N N . ALA A 1 216 ? 73.237 42.682 41.860 1.00 40.73 1130 ALA A N 1
ATOM 1700 C CA . ALA A 1 216 ? 73.101 41.394 42.534 1.00 40.78 1130 ALA A CA 1
ATOM 1701 C C . ALA A 1 216 ? 71.666 41.162 42.973 1.00 40.56 1130 ALA A C 1
ATOM 1702 O O . ALA A 1 216 ? 71.094 40.101 42.715 1.00 41.85 1130 ALA A O 1
ATOM 1704 N N . ILE A 1 217 ? 71.078 42.167 43.612 1.00 45.67 1131 ILE A N 1
ATOM 1705 C CA . ILE A 1 217 ? 69.691 42.086 44.044 1.00 40.02 1131 ILE A CA 1
ATOM 1706 C C . ILE A 1 217 ? 68.694 41.917 42.900 1.00 50.16 1131 ILE A C 1
ATOM 1707 O O . ILE A 1 217 ? 67.851 41.034 42.951 1.00 40.24 1131 ILE A O 1
ATOM 1712 N N . LYS A 1 218 ? 68.790 42.758 41.871 1.00 40.27 1132 LYS A N 1
ATOM 1713 C CA . LYS A 1 218 ? 67.865 42.677 40.737 1.00 47.30 1132 LYS A CA 1
ATOM 1714 C C . LYS A 1 218 ? 67.945 41.322 40.038 1.00 45.66 1132 LYS A C 1
ATOM 1715 O O . LYS A 1 218 ? 66.932 40.768 39.598 1.00 43.68 1132 LYS A O 1
ATOM 1721 N N . ALA A 1 219 ? 69.156 40.777 39.970 1.00 47.99 1133 ALA A N 1
ATOM 1722 C CA . ALA A 1 219 ? 69.378 39.501 39.302 1.00 48.08 1133 ALA A CA 1
ATOM 1723 C C . ALA A 1 219 ? 68.844 38.341 40.112 1.00 52.90 1133 ALA A C 1
ATOM 1724 O O . ALA A 1 219 ? 68.947 37.197 39.685 1.00 57.99 1133 ALA A O 1
ATOM 1726 N N . LYS A 1 220 ? 68.277 38.646 41.276 1.00 52.58 1134 LYS A N 1
ATOM 1727 C CA . LYS A 1 220 ? 67.863 37.638 42.245 1.00 54.85 1134 LYS A CA 1
ATOM 1728 C C . LYS A 1 220 ? 69.028 36.724 42.610 1.00 53.85 1134 LYS A C 1
ATOM 1729 O O . LYS A 1 220 ? 68.850 35.526 42.751 1.00 61.67 1134 LYS A O 1
ATOM 1735 N N . LYS A 1 221 ? 70.220 37.294 42.757 1.00 48.91 1135 LYS A N 1
ATOM 1736 C CA . LYS A 1 221 ? 71.368 36.539 43.248 1.00 44.39 1135 LYS A CA 1
ATOM 1737 C C . LYS A 1 221 ? 71.979 37.229 44.466 1.00 48.54 1135 LYS A C 1
ATOM 1738 O O . LYS A 1 221 ? 73.108 37.719 44.420 1.00 49.55 1135 LYS A O 1
ATOM 1744 N N . ASP A 1 222 ? 71.204 37.246 45.553 1.00 54.16 1136 ASP A N 1
ATOM 1745 C CA . ASP A 1 222 ? 71.535 37.968 46.782 1.00 58.01 1136 ASP A CA 1
ATOM 1746 C C . ASP A 1 222 ? 72.867 37.568 47.382 1.00 55.49 1136 ASP A C 1
ATOM 1747 O O . ASP A 1 222 ? 73.510 38.379 48.049 1.00 57.32 1136 ASP A O 1
ATOM 1752 N N . GLU A 1 223 ? 73.264 36.314 47.177 1.00 49.33 1137 GLU A N 1
ATOM 1753 C CA . GLU A 1 223 ? 74.461 35.785 47.824 1.00 48.45 1137 GLU A CA 1
ATOM 1754 C C . GLU A 1 223 ? 75.699 36.580 47.435 1.00 51.48 1137 GLU A C 1
ATOM 1755 O O . GLU A 1 223 ? 76.643 36.698 48.228 1.00 51.61 1137 GLU A O 1
ATOM 1761 N N . LEU A 1 224 ? 75.673 37.150 46.228 1.00 46.96 1138 LEU A N 1
ATOM 1762 C CA . LEU A 1 224 ? 76.789 37.939 45.713 1.00 44.78 1138 LEU A CA 1
ATOM 1763 C C . LEU A 1 224 ? 77.080 39.154 46.582 1.00 43.91 1138 LEU A C 1
ATOM 1764 O O . LEU A 1 224 ? 78.140 39.781 46.448 1.00 47.82 1138 LEU A O 1
ATOM 1769 N N . LEU A 1 225 ? 76.139 39.491 47.462 1.00 44.42 1139 LEU A N 1
ATOM 1770 C CA . LEU A 1 225 ? 76.360 40.560 48.432 1.00 47.48 1139 LEU A CA 1
ATOM 1771 C C . LEU A 1 225 ? 77.502 40.159 49.345 1.00 51.72 1139 LEU A C 1
ATOM 1772 O O . LEU A 1 225 ? 78.507 40.863 49.431 1.00 55.01 1139 LEU A O 1
ATOM 1777 N N . GLU A 1 226 ? 77.354 39.010 49.999 1.00 54.84 1140 GLU A N 1
ATOM 1778 C CA . GLU A 1 226 ? 78.411 38.470 50.849 1.00 57.01 1140 GLU A CA 1
ATOM 1779 C C . GLU A 1 226 ? 79.565 37.971 49.997 1.00 56.42 1140 GLU A C 1
ATOM 1780 O O . GLU A 1 226 ? 80.729 38.258 50.287 1.00 51.79 1140 GLU A O 1
ATOM 1786 N N . GLU A 1 227 ? 79.220 37.237 48.941 1.00 41.61 1141 GLU A N 1
ATOM 1787 C CA . GLU A 1 227 ? 80.193 36.602 48.068 1.00 55.28 1141 GLU A CA 1
ATOM 1788 C C . GLU A 1 227 ? 81.132 37.546 47.305 1.00 56.18 1141 GLU A C 1
ATOM 1789 O O . GLU A 1 227 ? 82.321 37.245 47.160 1.00 56.53 1141 GLU A O 1
ATOM 1795 N N . VAL A 1 228 ? 80.605 38.669 46.805 1.00 54.65 1142 VAL A N 1
ATOM 1796 C CA . VAL A 1 228 ? 81.401 39.592 45.993 1.00 46.15 1142 VAL A CA 1
ATOM 1797 C C . VAL A 1 228 ? 81.500 41.029 46.507 1.00 47.31 1142 VAL A C 1
ATOM 1798 O O . VAL A 1 228 ? 82.590 41.608 46.520 1.00 49.69 1142 VAL A O 1
ATOM 1802 N N . VAL A 1 229 ? 80.380 41.624 46.907 1.00 47.54 1143 VAL A N 1
ATOM 1803 C CA . VAL A 1 229 ? 80.412 43.046 47.245 1.00 45.90 1143 VAL A CA 1
ATOM 1804 C C . VAL A 1 229 ? 81.236 43.264 48.510 1.00 49.89 1143 VAL A C 1
ATOM 1805 O O . VAL A 1 229 ? 82.103 44.137 48.536 1.00 51.52 1143 VAL A O 1
ATOM 1809 N N . ASP A 1 230 ? 80.970 42.462 49.547 1.00 53.47 1144 ASP A N 1
ATOM 1810 C CA . ASP A 1 230 ? 81.697 42.559 50.815 1.00 51.70 1144 ASP A CA 1
ATOM 1811 C C . ASP A 1 230 ? 83.228 42.479 50.667 1.00 54.71 1144 ASP A C 1
ATOM 1812 O O . ASP A 1 230 ? 83.923 43.408 51.077 1.00 57.14 1144 ASP A O 1
ATOM 1817 N N . PRO A 1 231 ? 83.759 41.400 50.055 1.00 52.70 1145 PRO A N 1
ATOM 1818 C CA . PRO A 1 231 ? 85.213 41.382 49.858 1.00 51.69 1145 PRO A CA 1
ATOM 1819 C C . PRO A 1 231 ? 85.709 42.552 49.019 1.00 55.33 1145 PRO A C 1
ATOM 1820 O O . PRO A 1 231 ? 86.828 43.008 49.257 1.00 59.23 1145 PRO A O 1
ATOM 1824 N N . GLY A 1 232 ? 84.911 43.009 48.048 1.00 52.15 1146 GLY A N 1
ATOM 1825 C CA . GLY A 1 232 ? 85.253 44.183 47.256 1.00 45.14 1146 GLY A CA 1
ATOM 1826 C C . GLY A 1 232 ? 85.329 45.433 48.122 1.00 49.25 1146 GLY A C 1
ATOM 1827 O O . GLY A 1 232 ? 86.222 46.281 47.960 1.00 50.36 1146 GLY A O 1
ATOM 1828 N N . LEU A 1 233 ? 84.391 45.546 49.060 1.00 48.83 1147 LEU A N 1
ATOM 1829 C CA . LEU A 1 233 ? 84.463 46.591 50.071 1.00 48.57 1147 LEU A CA 1
ATOM 1830 C C . LEU A 1 233 ? 85.746 46.443 50.885 1.00 48.15 1147 LEU A C 1
ATOM 1831 O O . LEU A 1 233 ? 86.352 47.433 51.286 1.00 48.18 1147 LEU A O 1
ATOM 1836 N N . GLY A 1 234 ? 86.166 45.202 51.117 1.00 48.03 1148 GLY A N 1
ATOM 1837 C CA . GLY A 1 234 ? 87.434 44.956 51.781 1.00 52.07 1148 GLY A CA 1
ATOM 1838 C C . GLY A 1 234 ? 88.601 45.530 50.998 1.00 59.78 1148 GLY A C 1
ATOM 1839 O O . GLY A 1 234 ? 89.409 46.284 51.551 1.00 61.20 1148 GLY A O 1
ATOM 1840 N N . GLU A 1 235 ? 88.676 45.183 49.709 1.00 61.60 1149 GLU A N 1
ATOM 1841 C CA . GLU A 1 235 ? 89.741 45.654 48.833 1.00 65.97 1149 GLU A CA 1
ATOM 1842 C C . GLU A 1 235 ? 89.770 47.173 48.768 1.00 63.73 1149 GLU A C 1
ATOM 1843 O O . GLU A 1 235 ? 90.827 47.795 48.955 1.00 66.63 1149 GLU A O 1
ATOM 1849 N N . GLY A 1 236 ? 88.607 47.768 48.511 1.00 56.43 1150 GLY A N 1
ATOM 1850 C CA . GLY A 1 236 ? 88.498 49.217 48.451 1.00 54.93 1150 GLY A CA 1
ATOM 1851 C C . GLY A 1 236 ? 88.952 49.894 49.734 1.00 52.83 1150 GLY A C 1
ATOM 1852 O O . GLY A 1 236 ? 89.601 50.947 49.695 1.00 51.25 1150 GLY A O 1
ATOM 1853 N N . PHE A 1 237 ? 88.609 49.277 50.865 1.00 49.87 1151 PHE A N 1
ATOM 1854 C CA . PHE A 1 237 ? 89.004 49.758 52.178 1.00 58.01 1151 PHE A CA 1
ATOM 1855 C C . PHE A 1 237 ? 90.517 49.767 52.328 1.00 67.45 1151 PHE A C 1
ATOM 1856 O O . PHE A 1 237 ? 91.093 50.794 52.678 1.00 74.12 1151 PHE A O 1
ATOM 1864 N N . GLY A 1 238 ? 91.159 48.628 52.063 1.00 66.01 1152 GLY A N 1
ATOM 1865 C CA . GLY A 1 238 ? 92.596 48.499 52.257 1.00 64.94 1152 GLY A CA 1
ATOM 1866 C C . GLY A 1 238 ? 93.401 49.387 51.323 1.00 68.47 1152 GLY A C 1
ATOM 1867 O O . GLY A 1 238 ? 94.430 49.962 51.699 1.00 69.48 1152 GLY A O 1
ATOM 1868 N N . ILE A 1 239 ? 92.927 49.506 50.091 1.00 66.89 1153 ILE A N 1
ATOM 1869 C CA . ILE A 1 239 ? 93.607 50.329 49.110 1.00 67.37 1153 ILE A CA 1
ATOM 1870 C C . ILE A 1 239 ? 93.620 51.804 49.531 1.00 69.90 1153 ILE A C 1
ATOM 1871 O O . ILE A 1 239 ? 94.669 52.452 49.527 1.00 73.18 1153 ILE A O 1
ATOM 1876 N N . ILE A 1 240 ? 92.457 52.329 49.906 1.00 67.84 1154 ILE A N 1
ATOM 1877 C CA . ILE A 1 240 ? 92.368 53.718 50.354 1.00 67.58 1154 ILE A CA 1
ATOM 1878 C C . ILE A 1 240 ? 93.030 53.923 51.727 1.00 67.51 1154 ILE A C 1
ATOM 1879 O O . ILE A 1 240 ? 93.632 54.959 51.979 1.00 66.02 1154 ILE A O 1
ATOM 1884 N N . ALA A 1 241 ? 92.935 52.924 52.601 1.00 72.01 1155 ALA A N 1
ATOM 1885 C CA . ALA A 1 241 ? 93.601 52.972 53.903 1.00 72.83 1155 ALA A CA 1
ATOM 1886 C C . ALA A 1 241 ? 95.110 53.139 53.750 1.00 81.82 1155 ALA A C 1
ATOM 1887 O O . ALA A 1 241 ? 95.713 54.039 54.338 1.00 83.21 1155 ALA A O 1
ATOM 1889 N N . GLU A 1 242 ? 95.705 52.253 52.956 1.00 86.51 1156 GLU A N 1
ATOM 1890 C CA . GLU A 1 242 ? 97.144 52.241 52.723 1.00 85.01 1156 GLU A CA 1
ATOM 1891 C C . GLU A 1 242 ? 97.607 53.547 52.081 1.00 83.77 1156 GLU A C 1
ATOM 1892 O O . GLU A 1 242 ? 98.624 54.115 52.484 1.00 85.73 1156 GLU A O 1
ATOM 1898 N N . LEU A 1 243 ? 96.847 54.017 51.093 1.00 78.86 1157 LEU A N 1
ATOM 1899 C CA . LEU A 1 243 ? 97.128 55.279 50.410 1.00 74.79 1157 LEU A CA 1
ATOM 1900 C C . LEU A 1 243 ? 97.179 56.475 51.367 1.00 81.11 1157 LEU A C 1
ATOM 1901 O O . LEU A 1 243 ? 97.981 57.393 51.187 1.00 84.32 1157 LEU A O 1
ATOM 1906 N N . LEU A 1 244 ? 96.308 56.464 52.374 1.00 83.76 1158 LEU A N 1
ATOM 1907 C CA . LEU A 1 244 ? 96.220 57.566 53.332 1.00 83.89 1158 LEU A CA 1
ATOM 1908 C C . LEU A 1 244 ? 97.392 57.546 54.312 1.00 87.35 1158 LEU A C 1
ATOM 1909 O O . LEU A 1 244 ? 97.889 58.597 54.722 1.00 87.48 1158 LEU A O 1
ATOM 1914 N N . ALA A 1 245 ? 97.822 56.343 54.682 1.00 88.34 1159 ALA A N 1
ATOM 1915 C CA . ALA A 1 245 ? 99.043 56.159 55.455 1.00 87.53 1159 ALA A CA 1
ATOM 1916 C C . ALA A 1 245 ? 100.214 56.812 54.723 1.00 90.49 1159 ALA A C 1
ATOM 1917 O O . ALA A 1 245 ? 100.967 57.595 55.308 1.00 91.90 1159 ALA A O 1
ATOM 1919 N N . ASP A 1 246 ? 100.346 56.472 53.442 1.00 89.17 1160 ASP A N 1
ATOM 1920 C CA . ASP A 1 246 ? 101.350 57.047 52.554 1.00 89.90 1160 ASP A CA 1
ATOM 1921 C C . ASP A 1 246 ? 101.397 58.566 52.644 1.00 90.99 1160 ASP A C 1
ATOM 1922 O O . ASP A 1 246 ? 102.455 59.140 52.889 1.00 90.84 1160 ASP A O 1
ATOM 1927 N N . CYS A 1 247 ? 100.252 59.212 52.432 1.00 93.24 1161 CYS A N 1
ATOM 1928 C CA . CYS A 1 247 ? 100.191 60.675 52.397 1.00 95.17 1161 CYS A CA 1
ATOM 1929 C C . CYS A 1 247 ? 100.613 61.284 53.732 1.00 98.88 1161 CYS A C 1
ATOM 1930 O O . CYS A 1 247 ? 101.418 62.213 53.769 1.00 99.77 1161 CYS A O 1
ATOM 1933 N N . LYS A 1 248 ? 100.075 60.746 54.826 1.00 100.93 1162 LYS A N 1
ATOM 1934 C CA . LYS A 1 248 ? 100.481 61.157 56.168 1.00 98.65 1162 LYS A CA 1
ATOM 1935 C C . LYS A 1 248 ? 101.975 60.894 56.361 1.00 103.86 1162 LYS A C 1
ATOM 1936 O O . LYS A 1 248 ? 102.715 61.773 56.811 1.00 105.98 1162 LYS A O 1
ATOM 1938 N N . GLY A 1 249 ? 102.411 59.687 56.000 1.00 104.60 1163 GLY A N 1
ATOM 1939 C CA . GLY A 1 249 ? 103.820 59.325 56.035 1.00 107.12 1163 GLY A CA 1
ATOM 1940 C C . GLY A 1 249 ? 104.707 60.189 55.148 1.00 112.61 1163 GLY A C 1
ATOM 1941 O O . GLY A 1 249 ? 105.791 60.598 55.569 1.00 113.18 1163 GLY A O 1
ATOM 1942 N N . GLN A 1 250 ? 104.257 60.459 53.921 1.00 116.03 1164 GLN A N 1
ATOM 1943 C CA . GLN A 1 250 ? 104.988 61.331 53.002 1.00 119.10 1164 GLN A CA 1
ATOM 1944 C C . GLN A 1 250 ? 105.141 62.728 53.578 1.00 121.97 1164 GLN A C 1
ATOM 1945 O O . GLN A 1 250 ? 106.245 63.136 53.933 1.00 127.11 1164 GLN A O 1
ATOM 1951 N N . ILE A 1 251 ? 104.028 63.453 53.660 1.00 120.93 1165 ILE A N 1
ATOM 1952 C CA . ILE A 1 251 ? 104.012 64.830 54.152 1.00 124.19 1165 ILE A CA 1
ATOM 1953 C C . ILE A 1 251 ? 104.863 65.057 55.401 1.00 130.87 1165 ILE A C 1
ATOM 1954 O O . ILE A 1 251 ? 105.759 65.898 55.392 1.00 132.04 1165 ILE A O 1
ATOM 1959 N N . ASN A 1 252 ? 104.578 64.302 56.463 1.00 136.02 1166 ASN A N 1
ATOM 1960 C CA . ASN A 1 252 ? 105.303 64.417 57.733 1.00 140.88 1166 ASN A CA 1
ATOM 1961 C C . ASN A 1 252 ? 106.827 64.406 57.579 1.00 143.57 1166 ASN A C 1
ATOM 1962 O O . ASN A 1 252 ? 107.542 65.038 58.361 1.00 144.46 1166 ASN A O 1
ATOM 1967 N N . SER A 1 253 ? 107.313 63.691 56.566 1.00 144.32 1167 SER A N 1
ATOM 1968 C CA . SER A 1 253 ? 108.735 63.678 56.241 1.00 144.72 1167 SER A CA 1
ATOM 1969 C C . SER A 1 253 ? 109.099 64.861 55.345 1.00 145.85 1167 SER A C 1
ATOM 1970 O O . SER A 1 253 ? 110.045 65.594 55.637 1.00 148.00 1167 SER A O 1
ATOM 1973 N N . GLN A 1 254 ? 108.342 65.042 54.260 1.00 144.51 1168 GLN A N 1
ATOM 1974 C CA . GLN A 1 254 ? 108.546 66.163 53.335 1.00 143.34 1168 GLN A CA 1
ATOM 1975 C C . GLN A 1 254 ? 108.374 67.520 54.028 1.00 145.80 1168 GLN A C 1
ATOM 1976 O O . GLN A 1 254 ? 108.907 68.536 53.569 1.00 145.57 1168 GLN A O 1
ATOM 1982 N N . LEU A 1 255 ? 107.621 67.529 55.127 1.00 147.03 1169 LEU A N 1
ATOM 1983 C CA . LEU A 1 255 ? 107.456 68.726 55.948 1.00 146.33 1169 LEU A CA 1
ATOM 1984 C C . LEU A 1 255 ? 108.784 69.129 56.581 1.00 148.37 1169 LEU A C 1
ATOM 1985 O O . LEU A 1 255 ? 109.257 70.250 56.381 1.00 149.81 1169 LEU A O 1
ATOM 1987 N N . ARG A 1 256 ? 109.375 68.204 57.338 1.00 147.34 1170 ARG A N 1
ATOM 1988 C CA . ARG A 1 256 ? 110.653 68.428 58.019 1.00 145.59 1170 ARG A CA 1
ATOM 1989 C C . ARG A 1 256 ? 111.742 69.012 57.104 1.00 144.32 1170 ARG A C 1
ATOM 1990 O O . ARG A 1 256 ? 112.445 69.949 57.488 1.00 146.55 1170 ARG A O 1
ATOM 1992 N N . ARG A 1 257 ? 111.869 68.469 55.895 1.00 139.31 1171 ARG A N 1
ATOM 1993 C CA . ARG A 1 257 ? 112.863 68.957 54.940 1.00 133.09 1171 ARG A CA 1
ATOM 1994 C C . ARG A 1 257 ? 112.528 70.363 54.450 1.00 129.11 1171 ARG A C 1
ATOM 1995 O O . ARG A 1 257 ? 111.710 70.538 53.547 1.00 125.84 1171 ARG A O 1
ATOM 1997 N N . GLU A 1 338 ? 114.767 70.698 46.867 1.00 130.39 1252 GLU A N 1
ATOM 1998 C CA . GLU A 1 338 ? 114.142 71.978 47.186 1.00 132.12 1252 GLU A CA 1
ATOM 1999 C C . GLU A 1 338 ? 112.852 72.178 46.393 1.00 135.70 1252 GLU A C 1
ATOM 2000 O O . GLU A 1 338 ? 111.760 71.910 46.898 1.00 136.16 1252 GLU A O 1
ATOM 2002 N N . GLU A 1 339 ? 112.985 72.644 45.152 1.00 136.79 1253 GLU A N 1
ATOM 2003 C CA . GLU A 1 339 ? 111.831 72.858 44.278 1.00 135.54 1253 GLU A CA 1
ATOM 2004 C C . GLU A 1 339 ? 111.125 71.541 43.949 1.00 137.71 1253 GLU A C 1
ATOM 2005 O O . GLU A 1 339 ? 109.934 71.528 43.631 1.00 139.28 1253 GLU A O 1
ATOM 2007 N N . TYR A 1 340 ? 111.866 70.438 44.028 1.00 136.43 1254 TYR A N 1
ATOM 2008 C CA . TYR A 1 340 ? 111.304 69.111 43.801 1.00 133.49 1254 TYR A CA 1
ATOM 2009 C C . TYR A 1 340 ? 110.287 68.759 44.878 1.00 131.84 1254 TYR A C 1
ATOM 2010 O O . TYR A 1 340 ? 109.107 68.567 44.587 1.00 133.42 1254 TYR A O 1
ATOM 2012 N N . LEU A 1 341 ? 110.754 68.690 46.123 1.00 128.87 1255 LEU A N 1
ATOM 2013 C CA . LEU A 1 341 ? 109.926 68.282 47.260 1.00 126.30 1255 LEU A CA 1
ATOM 2014 C C . LEU A 1 341 ? 108.607 69.051 47.386 1.00 126.66 1255 LEU A C 1
ATOM 2015 O O . LEU A 1 341 ? 107.611 68.507 47.866 1.00 130.71 1255 LEU A O 1
ATOM 2017 N N . VAL A 1 342 ? 108.600 70.309 46.953 1.00 121.48 1256 VAL A N 1
ATOM 2018 C CA . VAL A 1 342 ? 107.412 71.152 47.078 1.00 115.49 1256 VAL A CA 1
ATOM 2019 C C . VAL A 1 342 ? 106.354 70.862 46.011 1.00 112.73 1256 VAL A C 1
ATOM 2020 O O . VAL A 1 342 ? 105.165 71.084 46.236 1.00 113.46 1256 VAL A O 1
ATOM 2022 N N . GLN A 1 343 ? 106.791 70.372 44.853 1.00 108.33 1257 GLN A N 1
ATOM 2023 C CA . GLN A 1 343 ? 105.879 70.063 43.754 1.00 101.96 1257 GLN A CA 1
ATOM 2024 C C . GLN A 1 343 ? 105.222 68.691 43.938 1.00 100.16 1257 GLN A C 1
ATOM 2025 O O . GLN A 1 343 ? 104.082 68.479 43.519 1.00 96.55 1257 GLN A O 1
ATOM 2027 N N . SER A 1 344 ? 105.946 67.767 44.569 1.00 101.83 1258 SER A N 1
ATOM 2028 C CA . SER A 1 344 ? 105.432 66.420 44.823 1.00 104.30 1258 SER A CA 1
ATOM 2029 C C . SER A 1 344 ? 104.403 66.445 45.951 1.00 105.72 1258 SER A C 1
ATOM 2030 O O . SER A 1 344 ? 103.540 65.567 46.043 1.00 106.60 1258 SER A O 1
ATOM 2033 N N . VAL A 1 345 ? 104.509 67.453 46.816 1.00 103.00 1259 VAL A N 1
ATOM 2034 C CA . VAL A 1 345 ? 103.527 67.666 47.872 1.00 95.65 1259 VAL A CA 1
ATOM 2035 C C . VAL A 1 345 ? 102.278 68.320 47.281 1.00 95.26 1259 VAL A C 1
ATOM 2036 O O . VAL A 1 345 ? 101.201 68.272 47.872 1.00 95.54 1259 VAL A O 1
ATOM 2038 N N . GLY A 1 346 ? 102.426 68.926 46.108 1.00 93.75 1260 GLY A N 1
ATOM 2039 C CA . GLY A 1 346 ? 101.285 69.443 45.375 1.00 94.34 1260 GLY A CA 1
ATOM 2040 C C . GLY A 1 346 ? 100.656 68.374 44.493 1.00 96.33 1260 GLY A C 1
ATOM 2041 O O . GLY A 1 346 ? 99.541 68.539 43.990 1.00 95.35 1260 GLY A O 1
ATOM 2042 N N . ARG A 1 347 ? 101.379 67.275 44.298 1.00 97.63 1261 ARG A N 1
ATOM 2043 C CA . ARG A 1 347 ? 100.866 66.154 43.516 1.00 98.12 1261 ARG A CA 1
ATOM 2044 C C . ARG A 1 347 ? 99.974 65.261 44.381 1.00 99.22 1261 ARG A C 1
ATOM 2045 O O . ARG A 1 347 ? 99.086 64.574 43.863 1.00 98.97 1261 ARG A O 1
ATOM 2047 N N . LEU A 1 348 ? 100.218 65.279 45.695 1.00 97.04 1262 LEU A N 1
ATOM 2048 C CA . LEU A 1 348 ? 99.366 64.589 46.662 1.00 93.11 1262 LEU A CA 1
ATOM 2049 C C . LEU A 1 348 ? 98.001 65.245 46.753 1.00 92.63 1262 LEU A C 1
ATOM 2050 O O . LEU A 1 348 ? 96.981 64.565 46.745 1.00 93.05 1262 LEU A O 1
ATOM 2055 N N . ILE A 1 349 ? 97.984 66.572 46.847 1.00 94.96 1263 ILE A N 1
ATOM 2056 C CA . ILE A 1 349 ? 96.729 67.317 46.946 1.00 95.56 1263 ILE A CA 1
ATOM 2057 C C . ILE A 1 349 ? 95.801 67.086 45.737 1.00 94.41 1263 ILE A C 1
ATOM 2058 O O . ILE A 1 349 ? 94.612 67.399 45.798 1.00 97.07 1263 ILE A O 1
ATOM 2060 N N . GLU A 1 350 ? 96.337 66.533 44.649 1.00 89.06 1264 GLU A N 1
ATOM 2061 C CA . GLU A 1 350 ? 95.495 66.114 43.525 1.00 85.81 1264 GLU A CA 1
ATOM 2062 C C . GLU A 1 350 ? 95.201 64.604 43.547 1.00 83.05 1264 GLU A C 1
ATOM 2063 O O . GLU A 1 350 ? 94.158 64.169 43.062 1.00 83.45 1264 GLU A O 1
ATOM 2065 N N . ARG A 1 351 ? 96.114 63.810 44.109 1.00 80.21 1265 ARG A N 1
ATOM 2066 C CA . ARG A 1 351 ? 95.894 62.364 44.246 1.00 76.26 1265 ARG A CA 1
ATOM 2067 C C . ARG A 1 351 ? 94.851 62.095 45.324 1.00 80.14 1265 ARG A C 1
ATOM 2068 O O . ARG A 1 351 ? 94.142 61.090 45.286 1.00 80.39 1265 ARG A O 1
ATOM 2070 N N . LEU A 1 352 ? 94.765 63.007 46.287 1.00 83.51 1266 LEU A N 1
ATOM 2071 C CA . LEU A 1 352 ? 93.727 62.946 47.306 1.00 81.69 1266 LEU A CA 1
ATOM 2072 C C . LEU A 1 352 ? 92.383 63.313 46.697 1.00 84.41 1266 LEU A C 1
ATOM 2073 O O . LEU A 1 352 ? 91.435 62.533 46.771 1.00 89.31 1266 LEU A O 1
ATOM 2078 N N . ASN A 1 353 ? 92.305 64.493 46.087 1.00 82.40 1267 ASN A N 1
ATOM 2079 C CA . ASN A 1 353 ? 91.073 64.919 45.430 1.00 80.75 1267 ASN A CA 1
ATOM 2080 C C . ASN A 1 353 ? 90.577 63.929 44.373 1.00 76.65 1267 ASN A C 1
ATOM 2081 O O . ASN A 1 353 ? 89.377 63.836 44.126 1.00 78.64 1267 ASN A O 1
ATOM 2086 N N . GLN A 1 354 ? 91.499 63.175 43.775 1.00 73.52 1268 GLN A N 1
ATOM 2087 C CA . GLN A 1 354 ? 91.134 62.105 42.846 1.00 72.36 1268 GLN A CA 1
ATOM 2088 C C . GLN A 1 354 ? 90.507 60.942 43.609 1.00 74.91 1268 GLN A C 1
ATOM 2089 O O . GLN A 1 354 ? 89.506 60.373 43.178 1.00 74.96 1268 GLN A O 1
ATOM 2091 N N . THR A 1 355 ? 91.096 60.617 44.760 1.00 75.37 1269 THR A N 1
ATOM 2092 C CA . THR A 1 355 ? 90.666 59.494 45.599 1.00 70.08 1269 THR A CA 1
ATOM 2093 C C . THR A 1 355 ? 89.423 59.802 46.454 1.00 66.19 1269 THR A C 1
ATOM 2094 O O . THR A 1 355 ? 88.761 58.881 46.937 1.00 68.90 1269 THR A O 1
ATOM 2098 N N . LYS A 1 356 ? 89.096 61.083 46.637 1.00 61.12 1270 LYS A N 1
ATOM 2099 C CA . LYS A 1 356 ? 87.985 61.463 47.528 1.00 59.82 1270 LYS A CA 1
ATOM 2100 C C . LYS A 1 356 ? 86.609 60.851 47.180 1.00 55.65 1270 LYS A C 1
ATOM 2101 O O . LYS A 1 356 ? 85.997 60.196 48.031 1.00 56.74 1270 LYS A O 1
ATOM 2103 N N . PRO A 1 357 ? 86.120 61.052 45.941 1.00 52.51 1271 PRO A N 1
ATOM 2104 C CA . PRO A 1 357 ? 84.805 60.468 45.647 1.00 50.83 1271 PRO A CA 1
ATOM 2105 C C . PRO A 1 357 ? 84.751 58.958 45.848 1.00 55.80 1271 PRO A C 1
ATOM 2106 O O . PRO A 1 357 ? 83.684 58.439 46.187 1.00 57.88 1271 PRO A O 1
ATOM 2110 N N . ASP A 1 358 ? 85.868 58.265 45.635 1.00 55.93 1272 ASP A N 1
ATOM 2111 C CA . ASP A 1 358 ? 85.888 56.814 45.803 1.00 52.70 1272 ASP A CA 1
ATOM 2112 C C . ASP A 1 358 ? 85.858 56.489 47.279 1.00 55.66 1272 ASP A C 1
ATOM 2113 O O . ASP A 1 358 ? 85.196 55.538 47.714 1.00 55.96 1272 ASP A O 1
ATOM 2118 N N . ALA A 1 359 ? 86.568 57.299 48.054 1.00 56.16 1273 ALA A N 1
ATOM 2119 C CA . ALA A 1 359 ? 86.564 57.149 49.500 1.00 52.94 1273 ALA A CA 1
ATOM 2120 C C . ALA A 1 359 ? 85.139 57.205 50.007 1.00 48.34 1273 ALA A C 1
ATOM 2121 O O . ALA A 1 359 ? 84.738 56.357 50.813 1.00 47.81 1273 ALA A O 1
ATOM 2123 N N . VAL A 1 360 ? 84.384 58.194 49.516 1.00 45.46 1274 VAL A N 1
ATOM 2124 C CA . VAL A 1 360 ? 82.998 58.406 49.934 1.00 42.51 1274 VAL A CA 1
ATOM 2125 C C . VAL A 1 360 ? 82.187 57.151 49.688 1.00 47.15 1274 VAL A C 1
ATOM 2126 O O . VAL A 1 360 ? 81.507 56.647 50.596 1.00 52.56 1274 VAL A O 1
ATOM 2130 N N . ARG A 1 361 ? 82.312 56.621 48.474 1.00 39.56 1275 ARG A N 1
ATOM 2131 C CA . ARG A 1 361 ? 81.605 55.416 48.064 1.00 39.56 1275 ARG A CA 1
ATOM 2132 C C . ARG A 1 361 ? 81.976 54.223 48.947 1.00 46.12 1275 ARG A C 1
ATOM 2133 O O . ARG A 1 361 ? 81.127 53.390 49.252 1.00 42.78 1275 ARG A O 1
ATOM 2141 N N . VAL A 1 362 ? 83.243 54.146 49.346 1.00 39.77 1276 VAL A N 1
ATOM 2142 C CA . VAL A 1 362 ? 83.708 53.085 50.229 1.00 41.73 1276 VAL A CA 1
ATOM 2143 C C . VAL A 1 362 ? 83.127 53.267 51.631 1.00 47.86 1276 VAL A C 1
ATOM 2144 O O . VAL A 1 362 ? 82.595 52.310 52.229 1.00 51.39 1276 VAL A O 1
ATOM 2148 N N . VAL A 1 363 ? 83.237 54.490 52.156 1.00 44.31 1277 VAL A N 1
ATOM 2149 C CA . VAL A 1 363 ? 82.597 54.830 53.428 1.00 41.00 1277 VAL A CA 1
ATOM 2150 C C . VAL A 1 363 ? 81.107 54.524 53.360 1.00 40.19 1277 VAL A C 1
ATOM 2151 O O . VAL A 1 363 ? 80.544 53.917 54.256 1.00 40.72 1277 VAL A O 1
ATOM 2155 N N . GLU A 1 364 ? 80.460 54.909 52.272 1.00 42.36 1278 GLU A N 1
ATOM 2156 C CA . GLU A 1 364 ? 79.028 54.685 52.215 1.00 41.27 1278 GLU A CA 1
ATOM 2157 C C . GLU A 1 364 ? 78.685 53.222 52.029 1.00 39.38 1278 GLU A C 1
ATOM 2158 O O . GLU A 1 364 ? 77.643 52.755 52.495 1.00 44.70 1278 GLU A O 1
ATOM 2164 N N . GLY A 1 365 ? 79.570 52.493 51.358 1.00 40.96 1279 GLY A N 1
ATOM 2165 C CA . GLY A 1 365 ? 79.343 51.082 51.082 1.00 41.03 1279 GLY A CA 1
ATOM 2166 C C . GLY A 1 365 ? 79.519 50.310 52.358 1.00 44.11 1279 GLY A C 1
ATOM 2167 O O . GLY A 1 365 ? 78.728 49.420 52.687 1.00 45.07 1279 GLY A O 1
ATOM 2168 N N . LEU A 1 366 ? 80.560 50.681 53.096 1.00 43.87 1280 LEU A N 1
ATOM 2169 C CA . LEU A 1 366 ? 80.845 50.036 54.370 1.00 45.06 1280 LEU A CA 1
ATOM 2170 C C . LEU A 1 366 ? 79.687 50.171 55.365 1.00 46.42 1280 LEU A C 1
ATOM 2171 O O . LEU A 1 366 ? 79.272 49.179 55.966 1.00 43.72 1280 LEU A O 1
ATOM 2176 N N . CYS A 1 367 ? 79.168 51.390 55.538 1.00 48.76 1281 CYS A N 1
ATOM 2177 C CA . CYS A 1 367 ? 78.018 51.606 56.423 1.00 38.34 1281 CYS A CA 1
ATOM 2178 C C . CYS A 1 367 ? 76.820 50.740 56.025 1.00 43.94 1281 CYS A C 1
ATOM 2179 O O . CYS A 1 367 ? 76.265 50.036 56.848 1.00 38.21 1281 CYS A O 1
ATOM 2182 N N . ARG A 1 368 ? 76.441 50.748 54.751 1.00 42.79 1282 ARG A N 1
ATOM 2183 C CA . ARG A 1 368 ? 75.304 49.930 54.319 1.00 40.66 1282 ARG A CA 1
ATOM 2184 C C . ARG A 1 368 ? 75.500 48.429 54.552 1.00 40.14 1282 ARG A C 1
ATOM 2185 O O . ARG A 1 368 ? 74.531 47.679 54.670 1.00 42.09 1282 ARG A O 1
ATOM 2193 N N . ARG A 1 369 ? 76.747 47.985 54.630 1.00 40.81 1283 ARG A N 1
ATOM 2194 C CA . ARG A 1 369 ? 76.993 46.589 54.998 1.00 42.32 1283 ARG A CA 1
ATOM 2195 C C . ARG A 1 369 ? 77.259 46.398 56.488 1.00 44.25 1283 ARG A C 1
ATOM 2196 O O . ARG A 1 369 ? 77.754 45.369 56.918 1.00 49.93 1283 ARG A O 1
ATOM 2204 N N . ASN A 1 370 ? 76.895 47.402 57.267 1.00 45.25 1284 ASN A N 1
ATOM 2205 C CA . ASN A 1 370 ? 77.121 47.398 58.713 1.00 49.94 1284 ASN A CA 1
ATOM 2206 C C . ASN A 1 370 ? 78.569 47.242 59.195 1.00 53.72 1284 ASN A C 1
ATOM 2207 O O . ASN A 1 370 ? 78.786 46.800 60.312 1.00 58.73 1284 ASN A O 1
ATOM 2220 N N . ARG A 1 372 ? 80.649 49.508 60.473 1.00 48.06 1286 ARG A N 1
ATOM 2221 C CA . ARG A 1 372 ? 80.814 50.857 61.047 1.00 42.96 1286 ARG A CA 1
ATOM 2222 C C . ARG A 1 372 ? 82.246 51.250 61.388 1.00 47.30 1286 ARG A C 1
ATOM 2223 O O . ARG A 1 372 ? 82.680 52.365 61.080 1.00 45.11 1286 ARG A O 1
ATOM 2231 N N . GLU A 1 373 ? 82.975 50.343 62.034 1.00 51.25 1287 GLU A N 1
ATOM 2232 C CA . GLU A 1 373 ? 84.375 50.605 62.372 1.00 53.92 1287 GLU A CA 1
ATOM 2233 C C . GLU A 1 373 ? 85.229 50.949 61.157 1.00 53.39 1287 GLU A C 1
ATOM 2234 O O . GLU A 1 373 ? 85.903 51.992 61.137 1.00 49.88 1287 GLU A O 1
ATOM 2240 N N . GLN A 1 374 ? 85.191 50.083 60.144 1.00 56.28 1288 GLN A N 1
ATOM 2241 C CA . GLN A 1 374 ? 85.959 50.313 58.914 1.00 52.76 1288 GLN A CA 1
ATOM 2242 C C . GLN A 1 374 ? 85.570 51.635 58.284 1.00 49.29 1288 GLN A C 1
ATOM 2243 O O . GLN A 1 374 ? 86.435 52.428 57.912 1.00 50.00 1288 GLN A O 1
ATOM 2249 N N . ALA A 1 375 ? 84.265 51.882 58.193 1.00 48.52 1289 ALA A N 1
ATOM 2250 C CA . ALA A 1 375 ? 83.764 53.150 57.663 1.00 43.73 1289 ALA A CA 1
ATOM 2251 C C . ALA A 1 375 ? 84.319 54.319 58.456 1.00 43.92 1289 ALA A C 1
ATOM 2252 O O . ALA A 1 375 ? 84.828 55.276 57.872 1.00 47.48 1289 ALA A O 1
ATOM 2254 N N . HIS A 1 376 ? 84.239 54.222 59.786 1.00 46.37 1290 HIS A N 1
ATOM 2255 C CA . HIS A 1 376 ? 84.677 55.296 60.679 1.00 49.26 1290 HIS A CA 1
ATOM 2256 C C . HIS A 1 376 ? 86.145 55.670 60.512 1.00 48.14 1290 HIS A C 1
ATOM 2257 O O . HIS A 1 376 ? 86.508 56.855 60.558 1.00 45.42 1290 HIS A O 1
ATOM 2264 N N . GLN A 1 377 ? 86.981 54.644 60.350 1.00 47.40 1291 GLN A N 1
ATOM 2265 C CA . GLN A 1 377 ? 88.425 54.804 60.190 1.00 49.73 1291 GLN A CA 1
ATOM 2266 C C . GLN A 1 377 ? 88.795 55.477 58.866 1.00 57.23 1291 GLN A C 1
ATOM 2267 O O . GLN A 1 377 ? 89.667 56.358 58.820 1.00 62.49 1291 GLN A O 1
ATOM 2273 N N . ILE A 1 378 ? 88.140 55.064 57.784 1.00 54.22 1292 ILE A N 1
ATOM 2274 C CA . ILE A 1 378 ? 88.421 55.684 56.503 1.00 55.62 1292 ILE A CA 1
ATOM 2275 C C . ILE A 1 378 ? 88.108 57.176 56.578 1.00 62.03 1292 ILE A C 1
ATOM 2276 O O . ILE A 1 378 ? 88.893 58.008 56.103 1.00 69.12 1292 ILE A O 1
ATOM 2281 N N . GLN A 1 379 ? 86.980 57.526 57.195 1.00 55.34 1293 GLN A N 1
ATOM 2282 C CA . GLN A 1 379 ? 86.573 58.932 57.216 1.00 52.26 1293 GLN A CA 1
ATOM 2283 C C . GLN A 1 379 ? 87.443 59.764 58.168 1.00 55.23 1293 GLN A C 1
ATOM 2284 O O . GLN A 1 379 ? 87.741 60.933 57.899 1.00 53.37 1293 GLN A O 1
ATOM 2290 N N . LYS A 1 380 ? 87.869 59.150 59.268 1.00 58.75 1294 LYS A N 1
ATOM 2291 C CA . LYS A 1 380 ? 88.803 59.800 60.174 1.00 64.06 1294 LYS A CA 1
ATOM 2292 C C . LYS A 1 380 ? 90.148 60.013 59.476 1.00 67.38 1294 LYS A C 1
ATOM 2293 O O . LYS A 1 380 ? 90.622 61.153 59.365 1.00 71.26 1294 LYS A O 1
ATOM 2299 N N . ASN A 1 381 ? 90.749 58.920 59.003 1.00 62.26 1295 ASN A N 1
ATOM 2300 C CA . ASN A 1 381 ? 92.041 58.983 58.325 1.00 63.95 1295 ASN A CA 1
ATOM 2301 C C . ASN A 1 381 ? 92.081 60.024 57.200 1.00 61.49 1295 ASN A C 1
ATOM 2302 O O . ASN A 1 381 ? 93.060 60.760 57.043 1.00 58.78 1295 ASN A O 1
ATOM 2307 N N . PHE A 1 382 ? 91.002 60.093 56.432 1.00 58.54 1296 PHE A N 1
ATOM 2308 C CA . PHE A 1 382 ? 90.931 61.040 55.339 1.00 60.10 1296 PHE A CA 1
ATOM 2309 C C . PHE A 1 382 ? 90.928 62.466 55.868 1.00 64.48 1296 PHE A C 1
ATOM 2310 O O . PHE A 1 382 ? 91.696 63.312 55.404 1.00 64.60 1296 PHE A O 1
ATOM 2318 N N . VAL A 1 383 ? 90.066 62.725 56.849 1.00 69.16 1297 VAL A N 1
ATOM 2319 C CA . VAL A 1 383 ? 89.945 64.064 57.416 1.00 71.32 1297 VAL A CA 1
ATOM 2320 C C . VAL A 1 383 ? 91.248 64.471 58.089 1.00 70.41 1297 VAL A C 1
ATOM 2321 O O . VAL A 1 383 ? 91.722 65.599 57.913 1.00 69.68 1297 VAL A O 1
ATOM 2325 N N . GLU A 1 384 ? 91.823 63.530 58.834 1.00 70.41 1298 GLU A N 1
ATOM 2326 C CA . GLU A 1 384 ? 93.124 63.707 59.466 1.00 74.55 1298 GLU A CA 1
ATOM 2327 C C . GLU A 1 384 ? 94.136 64.273 58.480 1.00 77.90 1298 GLU A C 1
ATOM 2328 O O . GLU A 1 384 ? 94.858 65.228 58.783 1.00 80.41 1298 GLU A O 1
ATOM 2334 N N . VAL A 1 385 ? 94.174 63.691 57.290 1.00 78.57 1299 VAL A N 1
ATOM 2335 C CA . VAL A 1 385 ? 95.076 64.179 56.263 1.00 77.85 1299 VAL A CA 1
ATOM 2336 C C . VAL A 1 385 ? 94.749 65.610 55.852 1.00 86.64 1299 VAL A C 1
ATOM 2337 O O . VAL A 1 385 ? 95.596 66.496 55.986 1.00 90.57 1299 VAL A O 1
ATOM 2341 N N . LEU A 1 386 ? 93.527 65.831 55.367 1.00 90.64 1300 LEU A N 1
ATOM 2342 C CA . LEU A 1 386 ? 93.089 67.160 54.919 1.00 93.05 1300 LEU A CA 1
ATOM 2343 C C . LEU A 1 386 ? 93.328 68.278 55.951 1.00 98.02 1300 LEU A C 1
ATOM 2344 O O . LEU A 1 386 ? 93.642 69.412 55.581 1.00 101.28 1300 LEU A O 1
ATOM 2349 N N . ASP A 1 387 ? 93.178 67.965 57.237 1.00 95.98 1301 ASP A N 1
ATOM 2350 C CA . ASP A 1 387 ? 93.448 68.945 58.289 1.00 93.25 1301 ASP A CA 1
ATOM 2351 C C . ASP A 1 387 ? 94.940 69.245 58.387 1.00 94.52 1301 ASP A C 1
ATOM 2352 O O . ASP A 1 387 ? 95.352 70.409 58.355 1.00 95.26 1301 ASP A O 1
ATOM 2357 N N . LEU A 1 388 ? 95.736 68.184 58.518 1.00 92.52 1302 LEU A N 1
ATOM 2358 C CA . LEU A 1 388 ? 97.194 68.286 58.514 1.00 88.41 1302 LEU A CA 1
ATOM 2359 C C . LEU A 1 388 ? 97.651 68.995 57.242 1.00 88.34 1302 LEU A C 1
ATOM 2360 O O . LEU A 1 388 ? 98.610 69.773 57.249 1.00 89.01 1302 LEU A O 1
ATOM 2365 N N . LEU A 1 389 ? 96.956 68.718 56.148 1.00 85.26 1303 LEU A N 1
ATOM 2366 C CA . LEU A 1 389 ? 97.257 69.372 54.890 1.00 86.90 1303 LEU A CA 1
ATOM 2367 C C . LEU A 1 389 ? 96.871 70.846 54.965 1.00 91.48 1303 LEU A C 1
ATOM 2368 O O . LEU A 1 389 ? 97.566 71.694 54.421 1.00 93.21 1303 LEU A O 1
ATOM 2373 N N . LYS A 1 390 ? 95.765 71.152 55.640 1.00 96.35 1304 LYS A N 1
ATOM 2374 C CA . LYS A 1 390 ? 95.276 72.533 55.724 1.00 98.52 1304 LYS A CA 1
ATOM 2375 C C . LYS A 1 390 ? 96.224 73.449 56.515 1.00 100.84 1304 LYS A C 1
ATOM 2376 O O . LYS A 1 390 ? 96.306 74.654 56.251 1.00 98.74 1304 LYS A O 1
ATOM 2378 N N . ALA A 1 391 ? 96.940 72.867 57.476 1.00 102.26 1305 ALA A N 1
ATOM 2379 C CA . ALA A 1 391 ? 97.940 73.596 58.251 1.00 102.45 1305 ALA A CA 1
ATOM 2380 C C . ALA A 1 391 ? 99.202 73.865 57.429 1.00 105.17 1305 ALA A C 1
ATOM 2381 O O . ALA A 1 391 ? 99.467 75.001 57.026 1.00 109.73 1305 ALA A O 1
ATOM 2383 N N . ASN A 1 392 ? 99.973 72.814 57.175 1.00 102.77 1306 ASN A N 1
ATOM 2384 C CA . ASN A 1 392 ? 101.264 72.956 56.505 1.00 104.93 1306 ASN A CA 1
ATOM 2385 C C . ASN A 1 392 ? 101.260 73.421 55.029 1.00 109.07 1306 ASN A C 1
ATOM 2386 O O . ASN A 1 392 ? 102.324 73.700 54.477 1.00 112.53 1306 ASN A O 1
ATOM 2388 N N . VAL A 1 393 ? 100.094 73.507 54.385 1.00 109.55 1307 VAL A N 1
ATOM 2389 C CA . VAL A 1 393 ? 100.044 74.013 53.005 1.00 112.23 1307 VAL A CA 1
ATOM 2390 C C . VAL A 1 393 ? 100.285 75.512 53.031 1.00 122.07 1307 VAL A C 1
ATOM 2391 O O . VAL A 1 393 ? 100.978 76.069 52.167 1.00 122.99 1307 VAL A O 1
ATOM 2393 N N . LYS A 1 394 ? 99.693 76.153 54.039 1.00 127.20 1308 LYS A N 1
ATOM 2394 C CA . LYS A 1 394 ? 99.882 77.576 54.284 1.00 130.18 1308 LYS A CA 1
ATOM 2395 C C . LYS A 1 394 ? 101.354 77.851 54.569 1.00 133.02 1308 LYS A C 1
ATOM 2396 O O . LYS A 1 394 ? 101.988 78.658 53.880 1.00 134.00 1308 LYS A O 1
ATOM 2398 N N . GLU A 1 395 ? 101.900 77.146 55.563 1.00 132.73 1309 GLU A N 1
ATOM 2399 C CA . GLU A 1 395 ? 103.308 77.282 55.953 1.00 129.32 1309 GLU A CA 1
ATOM 2400 C C . GLU A 1 395 ? 104.283 76.737 54.898 1.00 125.63 1309 GLU A C 1
ATOM 2401 O O . GLU A 1 395 ? 105.416 76.378 55.226 1.00 122.81 1309 GLU A O 1
ATOM 2403 N N . ILE A 1 396 ? 103.835 76.688 53.641 1.00 124.28 1310 ILE A N 1
ATOM 2404 C CA . ILE A 1 396 ? 104.638 76.206 52.518 1.00 119.88 1310 ILE A CA 1
ATOM 2405 C C . ILE A 1 396 ? 104.423 77.085 51.293 1.00 116.00 1310 ILE A C 1
ATOM 2406 O O . ILE A 1 396 ? 103.612 76.757 50.427 1.00 113.93 1310 ILE A O 1
ATOM 2408 N N . GLU A 1 423 ? 94.673 75.192 47.738 1.00 90.00 1337 GLU A N 1
ATOM 2409 C CA . GLU A 1 423 ? 93.211 75.257 47.746 1.00 91.50 1337 GLU A CA 1
ATOM 2410 C C . GLU A 1 423 ? 92.577 73.951 48.233 1.00 91.06 1337 GLU A C 1
ATOM 2411 O O . GLU A 1 423 ? 92.057 73.178 47.427 1.00 91.97 1337 GLU A O 1
ATOM 2413 N N . ILE A 1 424 ? 92.599 73.717 49.544 1.00 87.00 1338 ILE A N 1
ATOM 2414 C CA . ILE A 1 424 ? 92.145 72.438 50.111 1.00 85.15 1338 ILE A CA 1
ATOM 2415 C C . ILE A 1 424 ? 90.645 72.337 50.417 1.00 86.03 1338 ILE A C 1
ATOM 2416 O O . ILE A 1 424 ? 90.148 72.942 51.378 1.00 82.76 1338 ILE A O 1
ATOM 2421 N N . HIS A 1 425 ? 89.947 71.543 49.603 1.00 88.74 1339 HIS A N 1
ATOM 2422 C CA . HIS A 1 425 ? 88.509 71.307 49.754 1.00 93.11 1339 HIS A CA 1
ATOM 2423 C C . HIS A 1 425 ? 88.216 70.221 50.802 1.00 92.93 1339 HIS A C 1
ATOM 2424 O O . HIS A 1 425 ? 88.741 69.112 50.714 1.00 93.63 1339 HIS A O 1
ATOM 2431 N N . ASP A 1 426 ? 87.371 70.539 51.781 1.00 90.50 1340 ASP A N 1
ATOM 2432 C CA . ASP A 1 426 ? 87.067 69.613 52.873 1.00 86.39 1340 ASP A CA 1
ATOM 2433 C C . ASP A 1 426 ? 86.381 68.314 52.394 1.00 85.94 1340 ASP A C 1
ATOM 2434 O O . ASP A 1 426 ? 85.830 68.257 51.282 1.00 84.24 1340 ASP A O 1
ATOM 2439 N N . PHE A 1 427 ? 86.435 67.278 53.239 1.00 80.39 1341 PHE A N 1
ATOM 2440 C CA . PHE A 1 427 ? 85.892 65.952 52.924 1.00 70.11 1341 PHE A CA 1
ATOM 2441 C C . PHE A 1 427 ? 84.420 65.827 53.312 1.00 65.67 1341 PHE A C 1
ATOM 2442 O O . PHE A 1 427 ? 84.039 66.142 54.439 1.00 68.54 1341 PHE A O 1
ATOM 2450 N N . PRO A 1 428 ? 83.588 65.351 52.377 1.00 60.22 1342 PRO A N 1
ATOM 2451 C CA . PRO A 1 428 ? 82.149 65.245 52.633 1.00 56.17 1342 PRO A CA 1
ATOM 2452 C C . PRO A 1 428 ? 81.874 64.148 53.636 1.00 58.71 1342 PRO A C 1
ATOM 2453 O O . PRO A 1 428 ? 82.010 62.970 53.319 1.00 64.44 1342 PRO A O 1
ATOM 2457 N N . LYS A 1 429 ? 81.496 64.520 54.849 1.00 56.07 1343 LYS A N 1
ATOM 2458 C CA . LYS A 1 429 ? 81.334 63.510 55.869 1.00 51.76 1343 LYS A CA 1
ATOM 2459 C C . LYS A 1 429 ? 79.922 62.960 55.830 1.00 50.10 1343 LYS A C 1
ATOM 2460 O O . LYS A 1 429 ? 78.987 63.661 55.438 1.00 54.38 1343 LYS A O 1
ATOM 2466 N N . SER A 1 430 ? 79.773 61.694 56.201 1.00 43.48 1344 SER A N 1
ATOM 2467 C CA . SER A 1 430 ? 78.473 61.193 56.601 1.00 45.46 1344 SER A CA 1
ATOM 2468 C C . SER A 1 430 ? 78.406 61.295 58.114 1.00 53.15 1344 SER A C 1
ATOM 2469 O O . SER A 1 430 ? 79.399 61.086 58.827 1.00 51.46 1344 SER A O 1
ATOM 2472 N N . HIS A 1 431 ? 77.220 61.629 58.591 1.00 52.08 1345 HIS A N 1
ATOM 2473 C CA . HIS A 1 431 ? 76.989 61.815 59.994 1.00 45.22 1345 HIS A CA 1
ATOM 2474 C C . HIS A 1 431 ? 77.041 60.472 60.728 1.00 43.95 1345 HIS A C 1
ATOM 2475 O O . HIS A 1 431 ? 77.390 60.419 61.901 1.00 49.27 1345 HIS A O 1
ATOM 2482 N N . ILE A 1 432 ? 76.728 59.394 60.017 1.00 40.92 1346 ILE A N 1
ATOM 2483 C CA . ILE A 1 432 ? 76.651 58.048 60.586 1.00 39.60 1346 ILE A CA 1
ATOM 2484 C C . ILE A 1 432 ? 77.922 57.679 61.343 1.00 41.84 1346 ILE A C 1
ATOM 2485 O O . ILE A 1 432 ? 77.898 56.942 62.337 1.00 50.35 1346 ILE A O 1
ATOM 2490 N N . VAL A 1 433 ? 79.027 58.251 60.902 1.00 39.39 1347 VAL A N 1
ATOM 2491 C CA . VAL A 1 433 ? 80.327 57.757 61.301 1.00 41.87 1347 VAL A CA 1
ATOM 2492 C C . VAL A 1 433 ? 81.261 58.953 61.645 1.00 44.86 1347 VAL A C 1
ATOM 2493 O O . VAL A 1 433 ? 82.489 58.832 61.726 1.00 47.21 1347 VAL A O 1
ATOM 2497 N N . ASP A 1 434 ? 80.639 60.112 61.871 1.00 40.22 1348 ASP A N 1
ATOM 2498 C CA . ASP A 1 434 ? 81.332 61.306 62.363 1.00 45.22 1348 ASP A CA 1
ATOM 2499 C C . ASP A 1 434 ? 81.284 61.416 63.903 1.00 55.24 1348 ASP A C 1
ATOM 2500 O O . ASP A 1 434 ? 80.467 62.169 64.450 1.00 51.44 1348 ASP A O 1
ATOM 2505 N N . PHE A 1 435 ? 82.147 60.671 64.596 1.00 58.05 1349 PHE A N 1
ATOM 2506 C CA . PHE A 1 435 ? 82.253 60.807 66.042 1.00 58.60 1349 PHE A CA 1
ATOM 2507 C C . PHE A 1 435 ? 83.650 60.536 66.594 1.00 60.46 1349 PHE A C 1
ATOM 2508 O O . PHE A 1 435 ? 84.471 59.915 65.930 1.00 63.22 1349 PHE A O 1
ATOM 2516 N N . ASP B 1 6 ? 22.724 13.185 -22.449 1.00 127.16 920 ASP B N 1
ATOM 2517 C CA . ASP B 1 6 ? 23.180 13.308 -21.060 1.00 127.22 920 ASP B CA 1
ATOM 2518 C C . ASP B 1 6 ? 24.602 12.782 -20.921 1.00 123.97 920 ASP B C 1
ATOM 2519 O O . ASP B 1 6 ? 24.954 11.763 -21.515 1.00 130.84 920 ASP B O 1
ATOM 2521 N N . VAL B 1 7 ? 25.418 13.484 -20.143 1.00 109.82 921 VAL B N 1
ATOM 2522 C CA . VAL B 1 7 ? 26.809 13.095 -19.955 1.00 95.98 921 VAL B CA 1
ATOM 2523 C C . VAL B 1 7 ? 26.855 11.726 -19.275 1.00 91.98 921 VAL B C 1
ATOM 2524 O O . VAL B 1 7 ? 25.910 11.356 -18.578 1.00 89.04 921 VAL B O 1
ATOM 2528 N N . ASN B 1 8 ? 27.920 10.957 -19.505 1.00 91.43 922 ASN B N 1
ATOM 2529 C CA . ASN B 1 8 ? 27.997 9.581 -18.995 1.00 91.96 922 ASN B CA 1
ATOM 2530 C C . ASN B 1 8 ? 29.324 9.246 -18.329 1.00 79.98 922 ASN B C 1
ATOM 2531 O O . ASN B 1 8 ? 30.280 10.017 -18.398 1.00 79.54 922 ASN B O 1
ATOM 2536 N N . VAL B 1 9 ? 29.381 8.059 -17.739 1.00 79.93 923 VAL B N 1
ATOM 2537 C CA . VAL B 1 9 ? 30.518 7.627 -16.930 1.00 86.63 923 VAL B CA 1
ATOM 2538 C C . VAL B 1 9 ? 31.817 7.417 -17.713 1.00 91.02 923 VAL B C 1
ATOM 2539 O O . VAL B 1 9 ? 32.899 7.696 -17.199 1.00 78.87 923 VAL B O 1
ATOM 2543 N N . VAL B 1 10 ? 31.710 6.948 -18.955 1.00 96.25 924 VAL B N 1
ATOM 2544 C CA . VAL B 1 10 ? 32.881 6.604 -19.767 1.00 81.18 924 VAL B CA 1
ATOM 2545 C C . VAL B 1 10 ? 33.610 7.847 -20.249 1.00 80.95 924 VAL B C 1
ATOM 2546 O O . VAL B 1 10 ? 34.836 7.882 -20.337 1.00 80.77 924 VAL B O 1
ATOM 2550 N N . TYR B 1 11 ? 32.823 8.868 -20.548 1.00 83.61 925 TYR B N 1
ATOM 2551 C CA . TYR B 1 11 ? 33.331 10.192 -20.846 1.00 80.64 925 TYR B CA 1
ATOM 2552 C C . TYR B 1 11 ? 34.113 10.757 -19.672 1.00 79.40 925 TYR B C 1
ATOM 2553 O O . TYR B 1 11 ? 35.236 11.236 -19.824 1.00 79.13 925 TYR B O 1
ATOM 2562 N N . LYS B 1 12 ? 33.506 10.696 -18.491 1.00 78.66 926 LYS B N 1
ATOM 2563 C CA . LYS B 1 12 ? 34.153 11.178 -17.281 1.00 77.47 926 LYS B CA 1
ATOM 2564 C C . LYS B 1 12 ? 35.409 10.376 -16.946 1.00 82.44 926 LYS B C 1
ATOM 2565 O O . LYS B 1 12 ? 36.405 10.962 -16.530 1.00 76.57 926 LYS B O 1
ATOM 2571 N N . SER B 1 13 ? 35.380 9.060 -17.145 1.00 77.86 927 SER B N 1
ATOM 2572 C CA . SER B 1 13 ? 36.573 8.245 -16.918 1.00 77.79 927 SER B CA 1
ATOM 2573 C C . SER B 1 13 ? 37.699 8.622 -17.872 1.00 83.46 927 SER B C 1
ATOM 2574 O O . SER B 1 13 ? 38.873 8.432 -17.570 1.00 77.85 927 SER B O 1
ATOM 2577 N N . ALA B 1 14 ? 37.339 9.147 -19.037 1.00 82.55 928 ALA B N 1
ATOM 2578 C CA . ALA B 1 14 ? 38.341 9.499 -20.026 1.00 82.75 928 ALA B CA 1
ATOM 2579 C C . ALA B 1 14 ? 38.963 10.844 -19.677 1.00 78.54 928 ALA B C 1
ATOM 2580 O O . ALA B 1 14 ? 40.175 11.014 -19.783 1.00 80.94 928 ALA B O 1
ATOM 2582 N N . LEU B 1 15 ? 38.137 11.798 -19.266 1.00 78.02 929 LEU B N 1
ATOM 2583 C CA . LEU B 1 15 ? 38.671 13.027 -18.686 1.00 77.76 929 LEU B CA 1
ATOM 2584 C C . LEU B 1 15 ? 39.616 12.679 -17.537 1.00 76.22 929 LEU B C 1
ATOM 2585 O O . LEU B 1 15 ? 40.726 13.188 -17.470 1.00 75.85 929 LEU B O 1
ATOM 2590 N N . SER B 1 16 ? 39.172 11.766 -16.675 1.00 76.11 930 SER B N 1
ATOM 2591 C CA . SER B 1 16 ? 39.934 11.315 -15.502 1.00 75.16 930 SER B CA 1
ATOM 2592 C C . SER B 1 16 ? 41.379 10.889 -15.818 1.00 75.36 930 SER B C 1
ATOM 2593 O O . SER B 1 16 ? 42.289 11.139 -15.024 1.00 74.60 930 SER B O 1
ATOM 2596 N N . LEU B 1 17 ? 41.586 10.284 -16.989 1.00 78.50 931 LEU B N 1
ATOM 2597 C CA . LEU B 1 17 ? 42.925 9.889 -17.444 1.00 79.86 931 LEU B CA 1
ATOM 2598 C C . LEU B 1 17 ? 43.691 11.007 -18.152 1.00 80.53 931 LEU B C 1
ATOM 2599 O O . LEU B 1 17 ? 44.799 10.783 -18.631 1.00 83.41 931 LEU B O 1
ATOM 2604 N N . TYR B 1 18 ? 43.098 12.196 -18.221 1.00 76.47 932 TYR B N 1
ATOM 2605 C CA . TYR B 1 18 ? 43.711 13.354 -18.886 1.00 76.50 932 TYR B CA 1
ATOM 2606 C C . TYR B 1 18 ? 43.954 13.118 -20.383 1.00 83.70 932 TYR B C 1
ATOM 2607 O O . TYR B 1 18 ? 44.885 13.673 -20.974 1.00 84.31 932 TYR B O 1
ATOM 2616 N N . ASP B 1 19 ? 43.093 12.299 -20.984 1.00 84.71 933 ASP B N 1
ATOM 2617 C CA . ASP B 1 19 ? 43.144 11.977 -22.409 1.00 86.03 933 ASP B CA 1
ATOM 2618 C C . ASP B 1 19 ? 41.979 12.660 -23.119 1.00 80.18 933 ASP B C 1
ATOM 2619 O O . ASP B 1 19 ? 40.899 12.092 -23.264 1.00 80.62 933 ASP B O 1
ATOM 2624 N N . VAL B 1 20 ? 42.210 13.891 -23.556 1.00 80.08 934 VAL B N 1
ATOM 2625 C CA . VAL B 1 20 ? 41.174 14.699 -24.194 1.00 83.24 934 VAL B CA 1
ATOM 2626 C C . VAL B 1 20 ? 40.690 14.156 -25.538 1.00 81.77 934 VAL B C 1
ATOM 2627 O O . VAL B 1 20 ? 39.502 14.234 -25.844 1.00 82.16 934 VAL B O 1
ATOM 2631 N N . SER B 1 21 ? 41.597 13.610 -26.342 1.00 86.78 935 SER B N 1
ATOM 2632 C CA . SER B 1 21 ? 41.192 13.083 -27.651 1.00 89.11 935 SER B CA 1
ATOM 2633 C C . SER B 1 21 ? 40.274 11.877 -27.491 1.00 84.19 935 SER B C 1
ATOM 2634 O O . SER B 1 21 ? 39.315 11.726 -28.249 1.00 85.00 935 SER B O 1
ATOM 2637 N N . LEU B 1 22 ? 40.559 11.051 -26.480 1.00 83.61 936 LEU B N 1
ATOM 2638 C CA . LEU B 1 22 ? 39.759 9.866 -26.169 1.00 83.89 936 LEU B CA 1
ATOM 2639 C C . LEU B 1 22 ? 38.370 10.216 -25.643 1.00 92.95 936 LEU B C 1
ATOM 2640 O O . LEU B 1 22 ? 37.444 9.434 -25.747 1.00 84.02 936 LEU B O 1
ATOM 2645 N N . ALA B 1 23 ? 38.215 11.408 -25.094 1.00 92.44 937 ALA B N 1
ATOM 2646 C CA . ALA B 1 23 ? 36.917 11.792 -24.564 1.00 82.34 937 ALA B CA 1
ATOM 2647 C C . ALA B 1 23 ? 36.084 12.440 -25.652 1.00 83.15 937 ALA B C 1
ATOM 2648 O O . ALA B 1 23 ? 34.865 12.328 -25.658 1.00 83.42 937 ALA B O 1
ATOM 2650 N N . LEU B 1 24 ? 36.752 13.126 -26.571 1.00 83.56 938 LEU B N 1
ATOM 2651 C CA . LEU B 1 24 ? 36.097 13.585 -27.796 1.00 84.54 938 LEU B CA 1
ATOM 2652 C C . LEU B 1 24 ? 35.418 12.406 -28.508 1.00 89.40 938 LEU B C 1
ATOM 2653 O O . LEU B 1 24 ? 34.239 12.468 -28.838 1.00 88.59 938 LEU B O 1
ATOM 2658 N N . LEU B 1 25 ? 36.163 11.325 -28.695 1.00 86.01 939 LEU B N 1
ATOM 2659 C CA . LEU B 1 25 ? 35.615 10.098 -29.249 1.00 86.99 939 LEU B CA 1
ATOM 2660 C C . LEU B 1 25 ? 34.364 9.619 -28.509 1.00 86.76 939 LEU B C 1
ATOM 2661 O O . LEU B 1 25 ? 33.293 9.485 -29.102 1.00 87.52 939 LEU B O 1
ATOM 2666 N N . VAL B 1 26 ? 34.516 9.370 -27.208 1.00 87.13 940 VAL B N 1
ATOM 2667 C CA . VAL B 1 26 ? 33.456 8.822 -26.377 1.00 85.46 940 VAL B CA 1
ATOM 2668 C C . VAL B 1 26 ? 32.245 9.742 -26.352 1.00 85.38 940 VAL B C 1
ATOM 2669 O O . VAL B 1 26 ? 31.113 9.288 -26.427 1.00 85.91 940 VAL B O 1
ATOM 2673 N N . ALA B 1 27 ? 32.483 11.040 -26.269 1.00 84.83 941 ALA B N 1
ATOM 2674 C CA . ALA B 1 27 ? 31.388 11.991 -26.342 1.00 93.21 941 ALA B CA 1
ATOM 2675 C C . ALA B 1 27 ? 30.691 11.933 -27.709 1.00 99.55 941 ALA B C 1
ATOM 2676 O O . ALA B 1 27 ? 29.461 11.833 -27.768 1.00 104.89 941 ALA B O 1
ATOM 2678 N N . GLN B 1 28 ? 31.475 11.988 -28.793 1.00 95.90 942 GLN B N 1
ATOM 2679 C CA . GLN B 1 28 ? 30.940 11.911 -30.167 1.00 96.46 942 GLN B CA 1
ATOM 2680 C C . GLN B 1 28 ? 30.060 10.685 -30.381 1.00 95.21 942 GLN B C 1
ATOM 2681 O O . GLN B 1 28 ? 28.928 10.797 -30.845 1.00 92.03 942 GLN B O 1
ATOM 2687 N N . LYS B 1 29 ? 30.585 9.516 -30.035 1.00 97.72 943 LYS B N 1
ATOM 2688 C CA . LYS B 1 29 ? 29.898 8.269 -30.326 1.00 89.72 943 LYS B CA 1
ATOM 2689 C C . LYS B 1 29 ? 29.006 7.833 -29.172 1.00 94.28 943 LYS B C 1
ATOM 2690 O O . LYS B 1 29 ? 29.006 6.659 -28.806 1.00 92.90 943 LYS B O 1
ATOM 2696 N N . SER B 1 30 ? 28.255 8.776 -28.592 1.00 96.84 944 SER B N 1
ATOM 2697 C CA . SER B 1 30 ? 27.220 8.439 -27.600 1.00 96.76 944 SER B CA 1
ATOM 2698 C C . SER B 1 30 ? 26.253 9.570 -27.220 1.00 103.89 944 SER B C 1
ATOM 2699 O O . SER B 1 30 ? 26.119 9.869 -26.044 1.00 109.73 944 SER B O 1
ATOM 2702 N N . GLN B 1 31 ? 25.593 10.193 -28.196 1.00 111.81 945 GLN B N 1
ATOM 2703 C CA . GLN B 1 31 ? 24.433 11.072 -27.935 1.00 119.15 945 GLN B CA 1
ATOM 2704 C C . GLN B 1 31 ? 24.730 12.428 -27.266 1.00 114.57 945 GLN B C 1
ATOM 2705 O O . GLN B 1 31 ? 23.877 13.321 -27.239 1.00 113.75 945 GLN B O 1
ATOM 2719 N N . ASP B 1 33 ? 25.262 15.999 -26.289 1.00 119.89 947 ASP B N 1
ATOM 2720 C CA . ASP B 1 33 ? 25.042 17.285 -26.941 1.00 125.29 947 ASP B CA 1
ATOM 2721 C C . ASP B 1 33 ? 26.368 18.027 -27.088 1.00 126.15 947 ASP B C 1
ATOM 2722 O O . ASP B 1 33 ? 27.001 18.381 -26.095 1.00 126.19 947 ASP B O 1
ATOM 2727 N N . PRO B 1 34 ? 26.790 18.265 -28.337 1.00 129.06 948 PRO B N 1
ATOM 2728 C CA . PRO B 1 34 ? 28.050 18.965 -28.612 1.00 130.65 948 PRO B CA 1
ATOM 2729 C C . PRO B 1 34 ? 28.053 20.383 -28.057 1.00 133.73 948 PRO B C 1
ATOM 2730 O O . PRO B 1 34 ? 29.125 20.951 -27.845 1.00 132.40 948 PRO B O 1
ATOM 2734 N N . ARG B 1 35 ? 26.865 20.937 -27.827 1.00 137.26 949 ARG B N 1
ATOM 2735 C CA . ARG B 1 35 ? 26.727 22.295 -27.315 1.00 138.05 949 ARG B CA 1
ATOM 2736 C C . ARG B 1 35 ? 27.531 22.487 -26.038 1.00 137.45 949 ARG B C 1
ATOM 2737 O O . ARG B 1 35 ? 28.179 23.519 -25.856 1.00 138.73 949 ARG B O 1
ATOM 2739 N N . GLU B 1 36 ? 27.504 21.483 -25.164 1.00 135.20 950 GLU B N 1
ATOM 2740 C CA . GLU B 1 36 ? 28.232 21.570 -23.900 1.00 132.35 950 GLU B CA 1
ATOM 2741 C C . GLU B 1 36 ? 29.686 21.086 -23.960 1.00 129.51 950 GLU B C 1
ATOM 2742 O O . GLU B 1 36 ? 30.594 21.813 -23.544 1.00 130.57 950 GLU B O 1
ATOM 2748 N N . TYR B 1 37 ? 29.917 19.882 -24.482 1.00 123.27 951 TYR B N 1
ATOM 2749 C CA . TYR B 1 37 ? 31.265 19.301 -24.432 1.00 114.97 951 TYR B CA 1
ATOM 2750 C C . TYR B 1 37 ? 32.310 19.933 -25.370 1.00 110.97 951 TYR B C 1
ATOM 2751 O O . TYR B 1 37 ? 33.502 19.938 -25.058 1.00 108.22 951 TYR B O 1
ATOM 2760 N N . LEU B 1 38 ? 31.868 20.468 -26.506 1.00 109.94 952 LEU B N 1
ATOM 2761 C CA . LEU B 1 38 ? 32.794 21.066 -27.476 1.00 108.13 952 LEU B CA 1
ATOM 2762 C C . LEU B 1 38 ? 33.578 22.300 -26.989 1.00 106.47 952 LEU B C 1
ATOM 2763 O O . LEU B 1 38 ? 34.804 22.341 -27.139 1.00 103.77 952 LEU B O 1
ATOM 2768 N N . PRO B 1 39 ? 32.887 23.308 -26.415 1.00 107.33 953 PRO B N 1
ATOM 2769 C CA . PRO B 1 39 ? 33.658 24.475 -25.973 1.00 103.48 953 PRO B CA 1
ATOM 2770 C C . PRO B 1 39 ? 34.562 24.116 -24.799 1.00 96.14 953 PRO B C 1
ATOM 2771 O O . PRO B 1 39 ? 35.628 24.713 -24.633 1.00 94.71 953 PRO B O 1
ATOM 2775 N N . PHE B 1 40 ? 34.138 23.142 -24.000 1.00 91.49 954 PHE B N 1
ATOM 2776 C CA . PHE B 1 40 ? 34.931 22.695 -22.861 1.00 94.20 954 PHE B CA 1
ATOM 2777 C C . PHE B 1 40 ? 36.215 22.008 -23.312 1.00 94.39 954 PHE B C 1
ATOM 2778 O O . PHE B 1 40 ? 37.318 22.411 -22.918 1.00 77.98 954 PHE B O 1
ATOM 2786 N N . LEU B 1 41 ? 36.053 20.971 -24.142 1.00 92.25 955 LEU B N 1
ATOM 2787 C CA . LEU B 1 41 ? 37.170 20.171 -24.652 1.00 86.80 955 LEU B CA 1
ATOM 2788 C C . LEU B 1 41 ? 38.181 21.011 -25.417 1.00 87.66 955 LEU B C 1
ATOM 2789 O O . LEU B 1 41 ? 39.377 20.718 -25.398 1.00 87.59 955 LEU B O 1
ATOM 2794 N N . GLN B 1 42 ? 37.689 22.058 -26.076 1.00 90.90 956 GLN B N 1
ATOM 2795 C CA . GLN B 1 42 ? 38.537 23.041 -26.742 1.00 93.48 956 GLN B CA 1
ATOM 2796 C C . GLN B 1 42 ? 39.436 23.740 -25.730 1.00 93.08 956 GLN B C 1
ATOM 2797 O O . GLN B 1 42 ? 40.659 23.751 -25.878 1.00 91.32 956 GLN B O 1
ATOM 2803 N N . GLU B 1 43 ? 38.812 24.325 -24.710 1.00 93.41 957 GLU B N 1
ATOM 2804 C CA . GLU B 1 43 ? 39.524 25.049 -23.668 1.00 92.41 957 GLU B CA 1
ATOM 2805 C C . GLU B 1 43 ? 40.657 24.199 -23.096 1.00 87.15 957 GLU B C 1
ATOM 2806 O O . GLU B 1 43 ? 41.789 24.681 -22.945 1.00 84.71 957 GLU B O 1
ATOM 2812 N N . LEU B 1 44 ? 40.349 22.931 -22.812 1.00 79.45 958 LEU B N 1
ATOM 2813 C CA . LEU B 1 44 ? 41.335 21.998 -22.264 1.00 79.20 958 LEU B CA 1
ATOM 2814 C C . LEU B 1 44 ? 42.575 21.923 -23.146 1.00 85.45 958 LEU B C 1
ATOM 2815 O O . LEU B 1 44 ? 43.701 21.968 -22.651 1.00 83.79 958 LEU B O 1
ATOM 2820 N N . GLN B 1 45 ? 42.353 21.834 -24.456 1.00 92.28 959 GLN B N 1
ATOM 2821 C CA . GLN B 1 45 ? 43.433 21.712 -25.431 1.00 95.39 959 GLN B CA 1
ATOM 2822 C C . GLN B 1 45 ? 44.307 22.960 -25.534 1.00 94.24 959 GLN B C 1
ATOM 2823 O O . GLN B 1 45 ? 45.511 22.854 -25.756 1.00 91.89 959 GLN B O 1
ATOM 2829 N N . ASP B 1 46 ? 43.701 24.135 -25.373 1.00 97.03 960 ASP B N 1
ATOM 2830 C CA . ASP B 1 46 ? 44.429 25.397 -25.493 1.00 101.39 960 ASP B CA 1
ATOM 2831 C C . ASP B 1 46 ? 45.378 25.615 -24.310 1.00 101.71 960 ASP B C 1
ATOM 2832 O O . ASP B 1 46 ? 46.475 26.158 -24.477 1.00 103.72 960 ASP B O 1
ATOM 2837 N N . ASN B 1 47 ? 44.951 25.189 -23.121 1.00 97.59 961 ASN B N 1
ATOM 2838 C CA . ASN B 1 47 ? 45.770 25.310 -21.915 1.00 91.65 961 ASN B CA 1
ATOM 2839 C C . ASN B 1 47 ? 46.915 24.306 -21.864 1.00 88.04 961 ASN B C 1
ATOM 2840 O O . ASN B 1 47 ? 46.902 23.292 -22.563 1.00 87.76 961 ASN B O 1
ATOM 2845 N N . GLU B 1 48 ? 47.896 24.600 -21.017 1.00 86.23 962 GLU B N 1
ATOM 2846 C CA . GLU B 1 48 ? 49.062 23.745 -20.834 1.00 89.10 962 GLU B CA 1
ATOM 2847 C C . GLU B 1 48 ? 48.666 22.461 -20.101 1.00 87.11 962 GLU B C 1
ATOM 2848 O O . GLU B 1 48 ? 47.561 22.384 -19.560 1.00 84.24 962 GLU B O 1
ATOM 2854 N N . PRO B 1 49 ? 49.552 21.440 -20.105 1.00 88.91 963 PRO B N 1
ATOM 2855 C CA . PRO B 1 49 ? 49.321 20.185 -19.370 1.00 87.60 963 PRO B CA 1
ATOM 2856 C C . PRO B 1 49 ? 48.857 20.363 -17.916 1.00 86.27 963 PRO B C 1
ATOM 2857 O O . PRO B 1 49 ? 47.715 20.036 -17.588 1.00 88.49 963 PRO B O 1
ATOM 2861 N N . LEU B 1 50 ? 49.743 20.868 -17.064 1.00 83.82 964 LEU B N 1
ATOM 2862 C CA . LEU B 1 50 ? 49.446 21.071 -15.649 1.00 79.74 964 LEU B CA 1
ATOM 2863 C C . LEU B 1 50 ? 48.092 21.766 -15.418 1.00 82.26 964 LEU B C 1
ATOM 2864 O O . LEU B 1 50 ? 47.274 21.298 -14.614 1.00 78.78 964 LEU B O 1
ATOM 2869 N N . ARG B 1 51 ? 47.849 22.860 -16.139 1.00 85.71 965 ARG B N 1
ATOM 2870 C CA . ARG B 1 51 ? 46.597 23.602 -15.990 1.00 71.04 965 ARG B CA 1
ATOM 2871 C C . ARG B 1 51 ? 45.385 22.844 -16.528 1.00 78.47 965 ARG B C 1
ATOM 2872 O O . ARG B 1 51 ? 44.282 22.956 -15.987 1.00 77.08 965 ARG B O 1
ATOM 2880 N N . ARG B 1 52 ? 45.591 22.070 -17.590 1.00 81.09 966 ARG B N 1
ATOM 2881 C CA . ARG B 1 52 ? 44.511 21.284 -18.175 1.00 83.13 966 ARG B CA 1
ATOM 2882 C C . ARG B 1 52 ? 44.060 20.228 -17.184 1.00 81.22 966 ARG B C 1
ATOM 2883 O O . ARG B 1 52 ? 42.863 20.071 -16.932 1.00 84.78 966 ARG B O 1
ATOM 2891 N N . LYS B 1 53 ? 45.024 19.510 -16.613 1.00 76.36 967 LYS B N 1
ATOM 2892 C CA . LYS B 1 53 ? 44.713 18.526 -15.588 1.00 73.86 967 LYS B CA 1
ATOM 2893 C C . LYS B 1 53 ? 43.978 19.191 -14.423 1.00 74.85 967 LYS B C 1
ATOM 2894 O O . LYS B 1 53 ? 43.190 18.546 -13.742 1.00 77.09 967 LYS B O 1
ATOM 2900 N N . PHE B 1 54 ? 44.223 20.481 -14.201 1.00 70.84 968 PHE B N 1
ATOM 2901 C CA . PHE B 1 54 ? 43.537 21.199 -13.129 1.00 75.63 968 PHE B CA 1
ATOM 2902 C C . PHE B 1 54 ? 42.042 21.373 -13.374 1.00 74.85 968 PHE B C 1
ATOM 2903 O O . PHE B 1 54 ? 41.223 21.016 -12.522 1.00 69.93 968 PHE B O 1
ATOM 2911 N N . LEU B 1 55 ? 41.695 21.961 -14.520 1.00 74.13 969 LEU B N 1
ATOM 2912 C CA . LEU B 1 55 ? 40.291 22.169 -14.883 1.00 77.67 969 LEU B CA 1
ATOM 2913 C C . LEU B 1 55 ? 39.522 20.841 -14.938 1.00 80.50 969 LEU B C 1
ATOM 2914 O O . LEU B 1 55 ? 38.372 20.742 -14.471 1.00 75.39 969 LEU B O 1
ATOM 2919 N N . ILE B 1 56 ? 40.170 19.817 -15.490 1.00 83.44 970 ILE B N 1
ATOM 2920 C CA . ILE B 1 56 ? 39.604 18.473 -15.441 1.00 87.85 970 ILE B CA 1
ATOM 2921 C C . ILE B 1 56 ? 39.190 18.125 -14.019 1.00 72.08 970 ILE B C 1
ATOM 2922 O O . ILE B 1 56 ? 38.007 17.939 -13.752 1.00 83.83 970 ILE B O 1
ATOM 2927 N N . ASP B 1 57 ? 40.163 18.046 -13.118 1.00 71.31 971 ASP B N 1
ATOM 2928 C CA . ASP B 1 57 ? 39.885 17.652 -11.730 1.00 73.95 971 ASP B CA 1
ATOM 2929 C C . ASP B 1 57 ? 38.782 18.493 -11.070 1.00 70.02 971 ASP B C 1
ATOM 2930 O O . ASP B 1 57 ? 37.900 17.951 -10.417 1.00 69.88 971 ASP B O 1
ATOM 2935 N N . ASP B 1 58 ? 38.801 19.803 -11.300 1.00 69.82 972 ASP B N 1
ATOM 2936 C CA . ASP B 1 58 ? 37.729 20.685 -10.840 1.00 80.09 972 ASP B CA 1
ATOM 2937 C C . ASP B 1 58 ? 36.358 20.282 -11.369 1.00 81.57 972 ASP B C 1
ATOM 2938 O O . ASP B 1 58 ? 35.373 20.298 -10.629 1.00 69.94 972 ASP B O 1
ATOM 2943 N N . TYR B 1 59 ? 36.304 19.920 -12.652 1.00 85.74 973 TYR B N 1
ATOM 2944 C CA . TYR B 1 59 ? 35.072 19.444 -13.281 1.00 72.03 973 TYR B CA 1
ATOM 2945 C C . TYR B 1 59 ? 34.594 18.153 -12.642 1.00 74.90 973 TYR B C 1
ATOM 2946 O O . TYR B 1 59 ? 33.415 18.005 -12.335 1.00 74.40 973 TYR B O 1
ATOM 2955 N N . LEU B 1 60 ? 35.519 17.217 -12.446 1.00 78.22 974 LEU B N 1
ATOM 2956 C CA . LEU B 1 60 ? 35.183 15.903 -11.905 1.00 72.00 974 LEU B CA 1
ATOM 2957 C C . LEU B 1 60 ? 34.884 15.957 -10.417 1.00 72.90 974 LEU B C 1
ATOM 2958 O O . LEU B 1 60 ? 34.176 15.103 -9.889 1.00 75.26 974 LEU B O 1
ATOM 2963 N N . GLY B 1 61 ? 35.435 16.957 -9.739 1.00 71.03 975 GLY B N 1
ATOM 2964 C CA . GLY B 1 61 ? 35.194 17.125 -8.320 1.00 69.27 975 GLY B CA 1
ATOM 2965 C C . GLY B 1 61 ? 36.333 16.653 -7.441 1.00 69.52 975 GLY B C 1
ATOM 2966 O O . GLY B 1 61 ? 36.229 16.696 -6.221 1.00 68.19 975 GLY B O 1
ATOM 2967 N N . ASN B 1 62 ? 37.421 16.195 -8.046 1.00 74.73 976 ASN B N 1
ATOM 2968 C CA . ASN B 1 62 ? 38.591 15.798 -7.275 1.00 77.23 976 ASN B CA 1
ATOM 2969 C C . ASN B 1 62 ? 39.384 17.031 -6.841 1.00 74.96 976 ASN B C 1
ATOM 2970 O O . ASN B 1 62 ? 40.431 17.343 -7.417 1.00 74.02 976 ASN B O 1
ATOM 2975 N N . TYR B 1 63 ? 38.878 17.737 -5.829 1.00 68.48 977 TYR B N 1
ATOM 2976 C CA . TYR B 1 63 ? 39.443 19.035 -5.477 1.00 70.22 977 TYR B CA 1
ATOM 2977 C C . TYR B 1 63 ? 40.825 18.905 -4.859 1.00 74.93 977 TYR B C 1
ATOM 2978 O O . TYR B 1 63 ? 41.664 19.797 -5.014 1.00 65.26 977 TYR B O 1
ATOM 2987 N N . GLU B 1 64 ? 41.059 17.780 -4.183 1.00 65.40 978 GLU B N 1
ATOM 2988 C CA . GLU B 1 64 ? 42.378 17.469 -3.648 1.00 72.57 978 GLU B CA 1
ATOM 2989 C C . GLU B 1 64 ? 43.402 17.286 -4.768 1.00 74.73 978 GLU B C 1
ATOM 2990 O O . GLU B 1 64 ? 44.529 17.765 -4.667 1.00 72.59 978 GLU B O 1
ATOM 2996 N N . LYS B 1 65 ? 42.995 16.599 -5.836 1.00 77.58 979 LYS B N 1
ATOM 2997 C CA . LYS B 1 65 ? 43.821 16.426 -7.034 1.00 78.74 979 LYS B CA 1
ATOM 2998 C C . LYS B 1 65 ? 44.028 17.758 -7.746 1.00 79.64 979 LYS B C 1
ATOM 2999 O O . LYS B 1 65 ? 45.142 18.108 -8.141 1.00 67.30 979 LYS B O 1
ATOM 3005 N N . ALA B 1 66 ? 42.934 18.489 -7.913 1.00 67.29 980 ALA B N 1
ATOM 3006 C CA . ALA B 1 66 ? 42.977 19.794 -8.546 1.00 67.33 980 ALA B CA 1
ATOM 3007 C C . ALA B 1 66 ? 44.039 20.682 -7.910 1.00 71.13 980 ALA B C 1
ATOM 3008 O O . ALA B 1 66 ? 44.852 21.274 -8.619 1.00 66.74 980 ALA B O 1
ATOM 3010 N N . LEU B 1 67 ? 44.037 20.762 -6.575 1.00 65.66 981 LEU B N 1
ATOM 3011 C CA . LEU B 1 67 ? 44.996 21.587 -5.848 1.00 64.86 981 LEU B CA 1
ATOM 3012 C C . LEU B 1 67 ? 46.441 21.158 -6.093 1.00 70.60 981 LEU B C 1
ATOM 3013 O O . LEU B 1 67 ? 47.295 22.011 -6.309 1.00 64.80 981 LEU B O 1
ATOM 3018 N N . GLU B 1 68 ? 46.713 19.852 -6.030 1.00 69.91 982 GLU B N 1
ATOM 3019 C CA . GLU B 1 68 ? 48.035 19.315 -6.368 1.00 70.62 982 GLU B CA 1
ATOM 3020 C C . GLU B 1 68 ? 48.514 19.830 -7.729 1.00 75.30 982 GLU B C 1
ATOM 3021 O O . GLU B 1 68 ? 49.656 20.272 -7.871 1.00 82.68 982 GLU B O 1
ATOM 3027 N N . HIS B 1 69 ? 47.649 19.790 -8.736 1.00 70.60 983 HIS B N 1
ATOM 3028 C CA . HIS B 1 69 ? 48.055 20.303 -10.041 1.00 67.65 983 HIS B CA 1
ATOM 3029 C C . HIS B 1 69 ? 48.191 21.818 -10.026 1.00 71.33 983 HIS B C 1
ATOM 3030 O O . HIS B 1 69 ? 49.208 22.361 -10.460 1.00 73.01 983 HIS B O 1
ATOM 3037 N N . LEU B 1 70 ? 47.166 22.501 -9.528 1.00 70.70 984 LEU B N 1
ATOM 3038 C CA . LEU B 1 70 ? 47.163 23.958 -9.530 1.00 73.06 984 LEU B CA 1
ATOM 3039 C C . LEU B 1 70 ? 48.380 24.519 -8.794 1.00 77.80 984 LEU B C 1
ATOM 3040 O O . LEU B 1 70 ? 48.859 25.603 -9.126 1.00 81.35 984 LEU B O 1
ATOM 3045 N N . SER B 1 71 ? 48.895 23.768 -7.819 1.00 75.71 985 SER B N 1
ATOM 3046 C CA . SER B 1 71 ? 50.038 24.218 -7.025 1.00 74.62 985 SER B CA 1
ATOM 3047 C C . SER B 1 71 ? 51.364 23.957 -7.730 1.00 83.29 985 SER B C 1
ATOM 3048 O O . SER B 1 71 ? 52.411 24.429 -7.294 1.00 85.11 985 SER B O 1
ATOM 3051 N N . GLU B 1 72 ? 51.316 23.220 -8.833 1.00 89.28 986 GLU B N 1
ATOM 3052 C CA . GLU B 1 72 ? 52.518 22.959 -9.617 1.00 89.13 986 GLU B CA 1
ATOM 3053 C C . GLU B 1 72 ? 52.716 23.990 -10.719 1.00 81.73 986 GLU B C 1
ATOM 3054 O O . GLU B 1 72 ? 53.830 24.169 -11.192 1.00 79.99 986 GLU B O 1
ATOM 3060 N N . ILE B 1 73 ? 51.638 24.672 -11.107 1.00 83.23 987 ILE B N 1
ATOM 3061 C CA . ILE B 1 73 ? 51.664 25.655 -12.205 1.00 89.61 987 ILE B CA 1
ATOM 3062 C C . ILE B 1 73 ? 52.664 26.794 -11.993 1.00 96.72 987 ILE B C 1
ATOM 3063 O O . ILE B 1 73 ? 53.537 27.037 -12.824 1.00 94.32 987 ILE B O 1
ATOM 3068 N N . ASP B 1 74 ? 52.521 27.497 -10.879 1.00 109.94 988 ASP B N 1
ATOM 3069 C CA . ASP B 1 74 ? 53.448 28.562 -10.512 1.00 116.47 988 ASP B CA 1
ATOM 3070 C C . ASP B 1 74 ? 54.887 28.029 -10.481 1.00 120.37 988 ASP B C 1
ATOM 3071 O O . ASP B 1 74 ? 55.109 26.842 -10.234 1.00 122.61 988 ASP B O 1
ATOM 3076 N N . LYS B 1 75 ? 55.855 28.906 -10.735 1.00 120.40 989 LYS B N 1
ATOM 3077 C CA . LYS B 1 75 ? 57.259 28.499 -10.898 1.00 119.61 989 LYS B CA 1
ATOM 3078 C C . LYS B 1 75 ? 57.852 27.427 -9.946 1.00 112.38 989 LYS B C 1
ATOM 3079 O O . LYS B 1 75 ? 58.310 26.392 -10.433 1.00 111.08 989 LYS B O 1
ATOM 3081 N N . ASP B 1 76 ? 57.825 27.611 -8.621 1.00 114.93 990 ASP B N 1
ATOM 3082 C CA . ASP B 1 76 ? 57.053 28.625 -7.895 1.00 115.06 990 ASP B CA 1
ATOM 3083 C C . ASP B 1 76 ? 57.843 29.866 -7.473 1.00 115.33 990 ASP B C 1
ATOM 3084 O O . ASP B 1 76 ? 57.895 30.872 -8.187 1.00 114.87 990 ASP B O 1
ATOM 3086 N N . GLY B 1 77 ? 58.444 29.789 -6.293 1.00 114.49 991 GLY B N 1
ATOM 3087 C CA . GLY B 1 77 ? 59.053 30.953 -5.678 1.00 116.17 991 GLY B CA 1
ATOM 3088 C C . GLY B 1 77 ? 58.190 31.377 -4.504 1.00 115.12 991 GLY B C 1
ATOM 3089 O O . GLY B 1 77 ? 58.681 31.962 -3.527 1.00 112.57 991 GLY B O 1
ATOM 3090 N N . ASN B 1 78 ? 56.895 31.075 -4.627 1.00 112.21 992 ASN B N 1
ATOM 3091 C CA . ASN B 1 78 ? 55.901 31.260 -3.569 1.00 105.33 992 ASN B CA 1
ATOM 3092 C C . ASN B 1 78 ? 54.565 30.606 -3.949 1.00 92.55 992 ASN B C 1
ATOM 3093 O O . ASN B 1 78 ? 54.516 29.731 -4.808 1.00 88.84 992 ASN B O 1
ATOM 3098 N N . VAL B 1 79 ? 53.489 31.047 -3.310 1.00 86.89 993 VAL B N 1
ATOM 3099 C CA . VAL B 1 79 ? 52.174 30.434 -3.465 1.00 79.97 993 VAL B CA 1
ATOM 3100 C C . VAL B 1 79 ? 51.178 31.427 -4.059 1.00 78.87 993 VAL B C 1
ATOM 3101 O O . VAL B 1 79 ? 50.865 32.437 -3.432 1.00 78.77 993 VAL B O 1
ATOM 3105 N N . SER B 1 80 ? 50.673 31.132 -5.257 1.00 80.87 994 SER B N 1
ATOM 3106 C CA . SER B 1 80 ? 49.817 32.068 -6.002 1.00 78.69 994 SER B CA 1
ATOM 3107 C C . SER B 1 80 ? 48.547 32.490 -5.263 1.00 77.65 994 SER B C 1
ATOM 3108 O O . SER B 1 80 ? 48.038 31.760 -4.416 1.00 78.31 994 SER B O 1
ATOM 3111 N N . GLU B 1 81 ? 48.028 33.666 -5.610 1.00 78.50 995 GLU B N 1
ATOM 3112 C CA . GLU B 1 81 ? 46.739 34.136 -5.103 1.00 82.83 995 GLU B CA 1
ATOM 3113 C C . GLU B 1 81 ? 45.623 33.193 -5.542 1.00 83.40 995 GLU B C 1
ATOM 3114 O O . GLU B 1 81 ? 44.545 33.163 -4.958 1.00 85.04 995 GLU B O 1
ATOM 3120 N N . GLU B 1 82 ? 45.905 32.395 -6.563 1.00 85.45 996 GLU B N 1
ATOM 3121 C CA . GLU B 1 82 ? 44.911 31.502 -7.134 1.00 84.22 996 GLU B CA 1
ATOM 3122 C C . GLU B 1 82 ? 44.791 30.190 -6.357 1.00 83.03 996 GLU B C 1
ATOM 3123 O O . GLU B 1 82 ? 43.699 29.627 -6.241 1.00 87.24 996 GLU B O 1
ATOM 3129 N N . VAL B 1 83 ? 45.918 29.699 -5.843 1.00 78.91 997 VAL B N 1
ATOM 3130 C CA . VAL B 1 83 ? 45.923 28.554 -4.930 1.00 77.06 997 VAL B CA 1
ATOM 3131 C C . VAL B 1 83 ? 45.094 28.908 -3.696 1.00 78.23 997 VAL B C 1
ATOM 3132 O O . VAL B 1 83 ? 44.120 28.237 -3.364 1.00 76.65 997 VAL B O 1
ATOM 3136 N N . ILE B 1 84 ? 45.510 29.980 -3.028 1.00 78.34 998 ILE B N 1
ATOM 3137 C CA 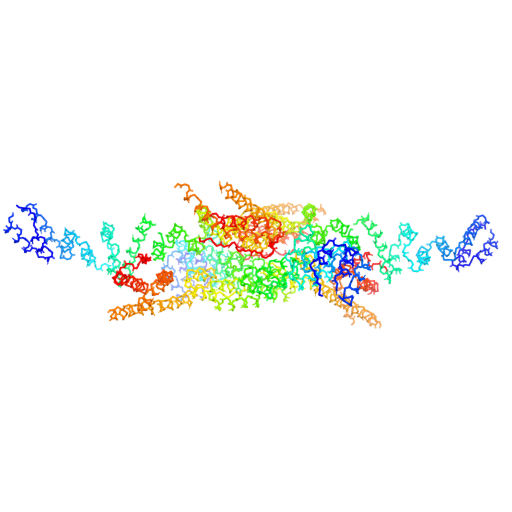. ILE B 1 84 ? 44.800 30.530 -1.886 1.00 78.96 998 ILE B CA 1
ATOM 3138 C C . ILE B 1 84 ? 43.285 30.578 -2.099 1.00 84.90 998 ILE B C 1
ATOM 3139 O O . ILE B 1 84 ? 42.536 29.978 -1.336 1.00 89.22 998 ILE B O 1
ATOM 3144 N N . ASP B 1 85 ? 42.838 31.277 -3.137 1.00 86.43 999 ASP B N 1
ATOM 3145 C CA . ASP B 1 85 ? 41.409 31.381 -3.415 1.00 86.19 999 ASP B CA 1
ATOM 3146 C C . ASP B 1 85 ? 40.786 30.001 -3.523 1.00 83.71 999 ASP B C 1
ATOM 3147 O O . ASP B 1 85 ? 39.661 29.775 -3.069 1.00 80.45 999 ASP B O 1
ATOM 3152 N N . TYR B 1 86 ? 41.534 29.074 -4.111 1.00 84.27 1000 TYR B N 1
ATOM 3153 C CA . TYR B 1 86 ? 41.014 27.735 -4.363 1.00 82.65 1000 TYR B CA 1
ATOM 3154 C C . TYR B 1 86 ? 40.872 26.936 -3.064 1.00 81.02 1000 TYR B C 1
ATOM 3155 O O . TYR B 1 86 ? 39.895 26.211 -2.881 1.00 83.39 1000 TYR B O 1
ATOM 3164 N N . VAL B 1 87 ? 41.840 27.085 -2.163 1.00 79.05 1001 VAL B N 1
ATOM 3165 C CA . VAL B 1 87 ? 41.763 26.483 -0.833 1.00 75.28 1001 VAL B CA 1
ATOM 3166 C C . VAL B 1 87 ? 40.642 27.106 0.008 1.00 73.56 1001 VAL B C 1
ATOM 3167 O O . VAL B 1 87 ? 39.953 26.422 0.755 1.00 72.65 1001 VAL B O 1
ATOM 3171 N N . GLU B 1 88 ? 40.457 28.410 -0.140 1.00 77.92 1002 GLU B N 1
ATOM 3172 C CA . GLU B 1 88 ? 39.453 29.153 0.613 1.00 85.11 1002 GLU B CA 1
ATOM 3173 C C . GLU B 1 88 ? 38.024 28.859 0.138 1.00 86.52 1002 GLU B C 1
ATOM 3174 O O . GLU B 1 88 ? 37.061 29.210 0.809 1.00 89.41 1002 GLU B O 1
ATOM 3180 N N . SER B 1 89 ? 37.879 28.217 -1.016 1.00 86.72 1003 SER B N 1
ATOM 3181 C CA . SER B 1 89 ? 36.546 27.916 -1.550 1.00 81.55 1003 SER B CA 1
ATOM 3182 C C . SER B 1 89 ? 36.181 26.442 -1.464 1.00 75.72 1003 SER B C 1
ATOM 3183 O O . SER B 1 89 ? 35.019 26.081 -1.627 1.00 73.73 1003 SER B O 1
ATOM 3186 N N . HIS B 1 90 ? 37.167 25.593 -1.197 1.00 74.81 1004 HIS B N 1
ATOM 3187 C CA . HIS B 1 90 ? 36.911 24.163 -1.087 1.00 73.55 1004 HIS B CA 1
ATOM 3188 C C . HIS B 1 90 ? 37.397 23.577 0.227 1.00 77.95 1004 HIS B C 1
ATOM 3189 O O . HIS B 1 90 ? 37.487 22.353 0.355 1.00 79.86 1004 HIS B O 1
ATOM 3196 N N . ASP B 1 91 ? 37.713 24.450 1.186 1.00 75.48 1005 ASP B N 1
ATOM 3197 C CA . ASP B 1 91 ? 38.133 24.037 2.522 1.00 79.28 1005 ASP B CA 1
ATOM 3198 C C . ASP B 1 91 ? 39.242 22.990 2.505 1.00 73.01 1005 ASP B C 1
ATOM 3199 O O . ASP B 1 91 ? 39.182 21.999 3.229 1.00 79.00 1005 ASP B O 1
ATOM 3204 N N . LEU B 1 92 ? 40.252 23.220 1.680 1.00 66.88 1006 LEU B N 1
ATOM 3205 C CA . LEU B 1 92 ? 41.279 22.219 1.418 1.00 73.33 1006 LEU B CA 1
ATOM 3206 C C . LEU B 1 92 ? 42.516 22.524 2.235 1.00 75.92 1006 LEU B C 1
ATOM 3207 O O . LEU B 1 92 ? 43.621 22.100 1.886 1.00 77.37 1006 LEU B O 1
ATOM 3212 N N . TYR B 1 93 ? 42.315 23.273 3.314 1.00 76.23 1007 TYR B N 1
ATOM 3213 C CA . TYR B 1 93 ? 43.385 23.694 4.211 1.00 71.56 1007 TYR B CA 1
ATOM 3214 C C . TYR B 1 93 ? 44.268 22.529 4.624 1.00 66.16 1007 TYR B C 1
ATOM 3215 O O . TYR B 1 93 ? 45.497 22.638 4.623 1.00 65.04 1007 TYR B O 1
ATOM 3224 N N . LYS B 1 94 ? 43.641 21.412 4.971 1.00 62.98 1008 LYS B N 1
ATOM 3225 C CA . LYS B 1 94 ? 44.405 20.268 5.435 1.00 65.73 1008 LYS B CA 1
ATOM 3226 C C . LYS B 1 94 ? 45.241 19.737 4.278 1.00 70.84 1008 LYS B C 1
ATOM 3227 O O . LYS B 1 94 ? 46.454 19.578 4.411 1.00 75.68 1008 LYS B O 1
ATOM 3229 N N . HIS B 1 95 ? 44.613 19.517 3.126 1.00 67.50 1009 HIS B N 1
ATOM 3230 C CA . HIS B 1 95 ? 45.373 19.057 1.966 1.00 67.54 1009 HIS B CA 1
ATOM 3231 C C . HIS B 1 95 ? 46.418 20.083 1.551 1.00 69.64 1009 HIS B C 1
ATOM 3232 O O . HIS B 1 95 ? 47.478 19.722 1.045 1.00 70.57 1009 HIS B O 1
ATOM 3239 N N . GLY B 1 96 ? 46.131 21.362 1.777 1.00 70.99 1010 GLY B N 1
ATOM 3240 C CA . GLY B 1 96 ? 47.109 22.400 1.512 1.00 71.28 1010 GLY B CA 1
ATOM 3241 C C . GLY B 1 96 ? 48.324 22.230 2.408 1.00 75.31 1010 GLY B C 1
ATOM 3242 O O . GLY B 1 96 ? 49.470 22.264 1.939 1.00 72.30 1010 GLY B O 1
ATOM 3243 N N . LEU B 1 97 ? 48.058 22.048 3.705 1.00 76.03 1011 LEU B N 1
ATOM 3244 C CA . LEU B 1 97 ? 49.091 21.771 4.699 1.00 73.11 1011 LEU B CA 1
ATOM 3245 C C . LEU B 1 97 ? 49.919 20.541 4.318 1.00 76.83 1011 LEU B C 1
ATOM 3246 O O . LEU B 1 97 ? 51.125 20.486 4.571 1.00 78.09 1011 LEU B O 1
ATOM 3251 N N . ALA B 1 98 ? 49.262 19.560 3.704 1.00 77.00 1012 ALA B N 1
ATOM 3252 C CA . ALA B 1 98 ? 49.910 18.314 3.314 1.00 75.23 1012 ALA B CA 1
ATOM 3253 C C . ALA B 1 98 ? 50.822 18.487 2.098 1.00 80.11 1012 ALA B C 1
ATOM 3254 O O . ALA B 1 98 ? 51.879 17.866 2.025 1.00 86.16 1012 ALA B O 1
ATOM 3256 N N . LEU B 1 99 ? 50.406 19.311 1.139 1.00 75.46 1013 LEU B N 1
ATOM 3257 C CA . LEU B 1 99 ? 51.188 19.525 -0.077 1.00 80.49 1013 LEU B CA 1
ATOM 3258 C C . LEU B 1 99 ? 52.561 20.075 0.259 1.00 87.14 1013 LEU B C 1
ATOM 3259 O O . LEU B 1 99 ? 53.590 19.512 -0.123 1.00 87.42 1013 LEU B O 1
ATOM 3264 N N . TYR B 1 100 ? 52.552 21.189 0.986 1.00 87.59 1014 TYR B N 1
ATOM 3265 C CA . TYR B 1 100 ? 53.740 21.989 1.214 1.00 85.04 1014 TYR B CA 1
ATOM 3266 C C . TYR B 1 100 ? 54.454 21.516 2.466 1.00 83.47 1014 TYR B C 1
ATOM 3267 O O . TYR B 1 100 ? 55.312 22.215 3.008 1.00 79.40 1014 TYR B O 1
ATOM 3276 N N . ARG B 1 101 ? 54.096 20.311 2.901 1.00 85.69 1015 ARG B N 1
ATOM 3277 C CA . ARG B 1 101 ? 54.676 19.655 4.072 1.00 88.16 1015 ARG B CA 1
ATOM 3278 C C . ARG B 1 101 ? 56.206 19.720 4.129 1.00 89.13 1015 ARG B C 1
ATOM 3279 O O . ARG B 1 101 ? 56.793 19.630 5.207 1.00 91.52 1015 ARG B O 1
ATOM 3287 N N . TYR B 1 102 ? 56.850 19.897 2.975 1.00 87.37 1016 TYR B N 1
ATOM 3288 C CA . TYR B 1 102 ? 58.306 19.980 2.927 1.00 84.61 1016 TYR B CA 1
ATOM 3289 C C . TYR B 1 102 ? 58.817 21.362 2.569 1.00 83.71 1016 TYR B C 1
ATOM 3290 O O . TYR B 1 102 ? 60.023 21.558 2.452 1.00 82.10 1016 TYR B O 1
ATOM 3299 N N . ASP B 1 103 ? 57.898 22.311 2.404 1.00 87.99 1017 ASP B N 1
ATOM 3300 C CA . ASP B 1 103 ? 58.244 23.703 2.091 1.00 91.25 1017 ASP B CA 1
ATOM 3301 C C . ASP B 1 103 ? 57.660 24.637 3.158 1.00 87.85 1017 ASP B C 1
ATOM 3302 O O . ASP B 1 103 ? 56.495 25.020 3.083 1.00 86.78 1017 ASP B O 1
ATOM 3307 N N . SER B 1 104 ? 58.481 24.995 4.144 1.00 87.09 1018 SER B N 1
ATOM 3308 C CA . SER B 1 104 ? 58.032 25.735 5.330 1.00 84.98 1018 SER B CA 1
ATOM 3309 C C . SER B 1 104 ? 57.386 27.080 5.003 1.00 78.20 1018 SER B C 1
ATOM 3310 O O . SER B 1 104 ? 56.306 27.401 5.508 1.00 68.72 1018 SER B O 1
ATOM 3313 N N . GLU B 1 105 ? 58.054 27.858 4.154 1.00 80.21 1019 GLU B N 1
ATOM 3314 C CA . GLU B 1 105 ? 57.529 29.146 3.705 1.00 79.18 1019 GLU B CA 1
ATOM 3315 C C . GLU B 1 105 ? 56.210 29.003 2.940 1.00 76.21 1019 GLU B C 1
ATOM 3316 O O . GLU B 1 105 ? 55.360 29.890 2.988 1.00 77.34 1019 GLU B O 1
ATOM 3322 N N . LYS B 1 106 ? 56.025 27.893 2.240 1.00 71.81 1020 LYS B N 1
ATOM 3323 C CA . LYS B 1 106 ? 54.779 27.716 1.510 1.00 78.07 1020 LYS B CA 1
ATOM 3324 C C . LYS B 1 106 ? 53.686 27.273 2.470 1.00 75.61 1020 LYS B C 1
ATOM 3325 O O . LYS B 1 106 ? 52.569 27.789 2.437 1.00 75.49 1020 LYS B O 1
ATOM 3327 N N . GLN B 1 107 ? 54.029 26.320 3.328 1.00 77.07 1021 GLN B N 1
ATOM 3328 C CA . GLN B 1 107 ? 53.164 25.907 4.427 1.00 72.72 1021 GLN B CA 1
ATOM 3329 C C . GLN B 1 107 ? 52.538 27.101 5.116 1.00 68.61 1021 GLN B C 1
ATOM 3330 O O . GLN B 1 107 ? 51.316 27.165 5.260 1.00 67.23 1021 GLN B O 1
ATOM 3336 N N . ASN B 1 108 ? 53.391 28.043 5.520 1.00 68.50 1022 ASN B N 1
ATOM 3337 C CA . ASN B 1 108 ? 52.985 29.211 6.302 1.00 72.17 1022 ASN B CA 1
ATOM 3338 C C . ASN B 1 108 ? 51.906 30.041 5.638 1.00 74.04 1022 ASN B C 1
ATOM 3339 O O . ASN B 1 108 ? 51.132 30.732 6.318 1.00 77.49 1022 ASN B O 1
ATOM 3344 N N . VAL B 1 109 ? 51.880 29.984 4.310 1.00 65.88 1023 VAL B N 1
ATOM 3345 C CA . VAL B 1 109 ? 50.928 30.743 3.529 1.00 64.02 1023 VAL B CA 1
ATOM 3346 C C . VAL B 1 109 ? 49.545 30.165 3.745 1.00 64.90 1023 VAL B C 1
ATOM 3347 O O . VAL B 1 109 ? 48.561 30.904 3.824 1.00 64.18 1023 VAL B O 1
ATOM 3351 N N . ILE B 1 110 ? 49.485 28.839 3.848 1.00 65.02 1024 ILE B N 1
ATOM 3352 C CA . ILE B 1 110 ? 48.229 28.137 4.081 1.00 70.19 1024 ILE B CA 1
ATOM 3353 C C . ILE B 1 110 ? 47.875 28.199 5.570 1.00 72.69 1024 ILE B C 1
ATOM 3354 O O . ILE B 1 110 ? 46.701 28.246 5.936 1.00 74.48 1024 ILE B O 1
ATOM 3359 N N . TYR B 1 111 ? 48.893 28.216 6.428 1.00 70.38 1025 TYR B N 1
ATOM 3360 C CA . TYR B 1 111 ? 48.660 28.311 7.863 1.00 67.08 1025 TYR B CA 1
ATOM 3361 C C . TYR B 1 111 ? 47.932 29.597 8.202 1.00 64.70 1025 TYR B C 1
ATOM 3362 O O . TYR B 1 111 ? 47.020 29.610 9.031 1.00 63.65 1025 TYR B O 1
ATOM 3371 N N . ASN B 1 112 ? 48.336 30.674 7.544 1.00 64.85 1026 ASN B N 1
ATOM 3372 C CA . ASN B 1 112 ? 47.718 31.970 7.764 1.00 65.22 1026 ASN B CA 1
ATOM 3373 C C . ASN B 1 112 ? 46.229 31.922 7.489 1.00 68.00 1026 ASN B C 1
ATOM 3374 O O . ASN B 1 112 ? 45.393 32.056 8.384 1.00 67.70 1026 ASN B O 1
ATOM 3379 N N . ILE B 1 113 ? 45.917 31.710 6.225 1.00 71.36 1027 ILE B N 1
ATOM 3380 C CA . ILE B 1 113 ? 44.551 31.711 5.742 1.00 74.30 1027 ILE B CA 1
ATOM 3381 C C . ILE B 1 113 ? 43.706 30.676 6.495 1.00 74.23 1027 ILE B C 1
ATOM 3382 O O . ILE B 1 113 ? 42.488 30.825 6.617 1.00 76.53 1027 ILE B O 1
ATOM 3387 N N . TYR B 1 114 ? 44.365 29.644 7.021 1.00 71.86 1028 TYR B N 1
ATOM 3388 C CA . TYR B 1 114 ? 43.701 28.633 7.847 1.00 67.51 1028 TYR B CA 1
ATOM 3389 C C . TYR B 1 114 ? 43.263 29.273 9.152 1.00 70.58 1028 TYR B C 1
ATOM 3390 O O . TYR B 1 114 ? 42.126 29.099 9.593 1.00 73.46 1028 TYR B O 1
ATOM 3399 N N . ALA B 1 115 ? 44.180 30.002 9.780 1.00 69.92 1029 ALA B N 1
ATOM 3400 C CA . ALA B 1 115 ? 43.917 30.563 11.101 1.00 71.91 1029 ALA B CA 1
ATOM 3401 C C . ALA B 1 115 ? 42.686 31.470 11.079 1.00 74.85 1029 ALA B C 1
ATOM 3402 O O . ALA B 1 115 ? 41.824 31.379 11.961 1.00 72.80 1029 ALA B O 1
ATOM 3404 N N . LYS B 1 116 ? 42.603 32.325 10.058 1.00 77.60 1030 LYS B N 1
ATOM 3405 C CA . LYS B 1 116 ? 41.445 33.195 9.872 1.00 77.19 1030 LYS B CA 1
ATOM 3406 C C . LYS B 1 116 ? 40.185 32.345 9.773 1.00 75.12 1030 LYS B C 1
ATOM 3407 O O . LYS B 1 116 ? 39.140 32.683 10.325 1.00 77.99 1030 LYS B O 1
ATOM 3413 N N . HIS B 1 117 ? 40.298 31.221 9.081 1.00 70.29 1031 HIS B N 1
ATOM 3414 C CA . HIS B 1 117 ? 39.170 30.313 8.938 1.00 69.88 1031 HIS B CA 1
ATOM 3415 C C . HIS B 1 117 ? 38.880 29.628 10.275 1.00 70.77 1031 HIS B C 1
ATOM 3416 O O . HIS B 1 117 ? 37.737 29.614 10.748 1.00 69.25 1031 HIS B O 1
ATOM 3423 N N . LEU B 1 118 ? 39.928 29.063 10.870 1.00 71.41 1032 LEU B N 1
ATOM 3424 C CA . LEU B 1 118 ? 39.847 28.414 12.178 1.00 70.05 1032 LEU B CA 1
ATOM 3425 C C . LEU B 1 118 ? 39.071 29.268 13.174 1.00 70.47 1032 LEU B C 1
ATOM 3426 O O . LEU B 1 118 ? 38.075 28.814 13.742 1.00 66.95 1032 LEU B O 1
ATOM 3431 N N . SER B 1 119 ? 39.532 30.507 13.349 1.00 71.98 1033 SER B N 1
ATOM 3432 C CA . SER B 1 119 ? 38.892 31.510 14.206 1.00 72.48 1033 SER B CA 1
ATOM 3433 C C . SER B 1 119 ? 37.379 31.682 14.001 1.00 77.01 1033 SER B C 1
ATOM 3434 O O . SER B 1 119 ? 36.616 31.643 14.971 1.00 77.76 1033 SER B O 1
ATOM 3437 N N . SER B 1 120 ? 36.947 31.876 12.753 1.00 75.31 1034 SER B N 1
ATOM 3438 C CA . SER B 1 120 ? 35.525 32.070 12.464 1.00 78.32 1034 SER B CA 1
ATOM 3439 C C . SER B 1 120 ? 34.652 30.897 12.901 1.00 87.64 1034 SER B C 1
ATOM 3440 O O . SER B 1 120 ? 33.440 31.044 13.035 1.00 93.82 1034 SER B O 1
ATOM 3443 N N . ASN B 1 121 ? 35.257 29.735 13.116 1.00 89.75 1035 ASN B N 1
ATOM 3444 C CA . ASN B 1 121 ? 34.497 28.572 13.557 1.00 98.90 1035 ASN B CA 1
ATOM 3445 C C . ASN B 1 121 ? 34.778 28.249 15.026 1.00 100.56 1035 ASN B C 1
ATOM 3446 O O . ASN B 1 121 ? 34.742 27.084 15.451 1.00 99.43 1035 ASN B O 1
ATOM 3451 N N . GLN B 1 122 ? 35.005 29.311 15.798 1.00 98.12 1036 GLN B N 1
ATOM 3452 C CA . GLN B 1 122 ? 35.520 29.219 17.164 1.00 90.62 1036 GLN B CA 1
ATOM 3453 C C . GLN B 1 122 ? 36.909 28.589 17.090 1.00 86.06 1036 GLN B C 1
ATOM 3454 O O . GLN B 1 122 ? 37.723 29.079 16.322 1.00 91.26 1036 GLN B O 1
ATOM 3468 N N . TYR B 1 124 ? 39.540 28.822 18.824 1.00 76.46 1038 TYR B N 1
ATOM 3469 C CA . TYR B 1 124 ? 40.444 29.938 18.954 1.00 67.87 1038 TYR B CA 1
ATOM 3470 C C . TYR B 1 124 ? 41.820 29.470 19.401 1.00 61.70 1038 TYR B C 1
ATOM 3471 O O . TYR B 1 124 ? 42.831 30.096 19.070 1.00 61.81 1038 TYR B O 1
ATOM 3480 N N . THR B 1 125 ? 41.858 28.371 20.153 1.00 54.92 1039 THR B N 1
ATOM 3481 C CA . THR B 1 125 ? 43.136 27.798 20.569 1.00 55.95 1039 THR B CA 1
ATOM 3482 C C . THR B 1 125 ? 43.971 27.428 19.362 1.00 59.90 1039 THR B C 1
ATOM 3483 O O . THR B 1 125 ? 45.095 27.908 19.201 1.00 50.45 1039 THR B O 1
ATOM 3487 N N . ASP B 1 126 ? 43.406 26.581 18.510 1.00 66.01 1040 ASP B N 1
ATOM 3488 C CA . ASP B 1 126 ? 44.072 26.198 17.271 1.00 64.21 1040 ASP B CA 1
ATOM 3489 C C . ASP B 1 126 ? 44.440 27.386 16.412 1.00 59.43 1040 ASP B C 1
ATOM 3490 O O . ASP B 1 126 ? 45.564 27.459 15.927 1.00 64.99 1040 ASP B O 1
ATOM 3495 N N . ALA B 1 127 ? 43.525 28.335 16.249 1.00 53.84 1041 ALA B N 1
ATOM 3496 C CA . ALA B 1 127 ? 43.855 29.539 15.486 1.00 53.00 1041 ALA B CA 1
ATOM 3497 C C . ALA B 1 127 ? 45.065 30.232 16.077 1.00 55.41 1041 ALA B C 1
ATOM 3498 O O . ALA B 1 127 ? 45.992 30.602 15.362 1.00 51.43 1041 ALA B O 1
ATOM 3500 N N . ALA B 1 128 ? 45.047 30.398 17.401 1.00 57.28 1042 ALA B N 1
ATOM 3501 C CA . ALA B 1 128 ? 46.073 31.159 18.101 1.00 57.26 1042 ALA B CA 1
ATOM 3502 C C . ALA B 1 128 ? 47.433 30.493 17.955 1.00 55.87 1042 ALA B C 1
ATOM 3503 O O . ALA B 1 128 ? 48.433 31.171 17.725 1.00 58.04 1042 ALA B O 1
ATOM 3505 N N . VAL B 1 129 ? 47.468 29.169 18.100 1.00 53.68 1043 VAL B N 1
ATOM 3506 C CA . VAL B 1 129 ? 48.694 28.409 17.862 1.00 55.82 1043 VAL B CA 1
ATOM 3507 C C . VAL B 1 129 ? 49.295 28.741 16.490 1.00 56.69 1043 VAL B C 1
ATOM 3508 O O . VAL B 1 129 ? 50.394 29.295 16.416 1.00 54.37 1043 VAL B O 1
ATOM 3512 N N . ALA B 1 130 ? 48.567 28.423 15.418 1.00 51.50 1044 ALA B N 1
ATOM 3513 C CA . ALA B 1 130 ? 49.000 28.766 14.056 1.00 56.25 1044 ALA B CA 1
ATOM 3514 C C . ALA B 1 130 ? 49.524 30.193 13.940 1.00 58.50 1044 ALA B C 1
ATOM 3515 O O . ALA B 1 130 ? 50.614 30.425 13.405 1.00 57.62 1044 ALA B O 1
ATOM 3517 N N . TYR B 1 131 ? 48.735 31.138 14.451 1.00 58.17 1045 TYR B N 1
ATOM 3518 C CA . TYR B 1 131 ? 49.014 32.553 14.300 1.00 58.08 1045 TYR B CA 1
ATOM 3519 C C . TYR B 1 131 ? 50.345 32.866 14.951 1.00 56.75 1045 TYR B C 1
ATOM 3520 O O . TYR B 1 131 ? 51.098 33.716 14.483 1.00 55.51 1045 TYR B O 1
ATOM 3529 N N . GLU B 1 132 ? 50.619 32.165 16.048 1.00 59.74 1046 GLU B N 1
ATOM 3530 C CA . GLU B 1 132 ? 51.834 32.358 16.840 1.00 57.04 1046 GLU B CA 1
ATOM 3531 C C . GLU B 1 132 ? 53.026 31.782 16.077 1.00 54.91 1046 GLU B C 1
ATOM 3532 O O . GLU B 1 132 ? 54.093 32.403 16.001 1.00 50.01 1046 GLU B O 1
ATOM 3546 N N . LEU B 1 134 ? 53.382 31.689 13.057 1.00 56.90 1048 LEU B N 1
ATOM 3547 C CA . LEU B 1 134 ? 53.678 32.638 11.983 1.00 58.97 1048 LEU B CA 1
ATOM 3548 C C . LEU B 1 134 ? 54.249 33.940 12.519 1.00 61.31 1048 LEU B C 1
ATOM 3549 O O . LEU B 1 134 ? 54.585 34.845 11.735 1.00 60.33 1048 LEU B O 1
ATOM 3554 N N . GLY B 1 135 ? 54.354 34.038 13.846 1.00 55.35 1049 GLY B N 1
ATOM 3555 C CA . GLY B 1 135 ? 54.860 35.244 14.464 1.00 51.55 1049 GLY B CA 1
ATOM 3556 C C . GLY B 1 135 ? 53.885 36.400 14.327 1.00 54.62 1049 GLY B C 1
ATOM 3557 O O . GLY B 1 135 ? 54.268 37.559 14.507 1.00 60.11 1049 GLY B O 1
ATOM 3558 N N . LYS B 1 136 ? 52.630 36.094 14.002 1.00 51.99 1050 LYS B N 1
ATOM 3559 C CA . LYS B 1 136 ? 51.580 37.107 13.981 1.00 54.85 1050 LYS B CA 1
ATOM 3560 C C . LYS B 1 136 ? 51.015 37.180 15.400 1.00 59.37 1050 LYS B C 1
ATOM 3561 O O . LYS B 1 136 ? 50.002 36.544 15.725 1.00 60.70 1050 LYS B O 1
ATOM 3567 N N . LEU B 1 137 ? 51.699 37.934 16.257 1.00 60.03 1051 LEU B N 1
ATOM 3568 C CA . LEU B 1 137 ? 51.426 37.901 17.687 1.00 60.56 1051 LEU B CA 1
ATOM 3569 C C . LEU B 1 137 ? 50.176 38.679 18.116 1.00 63.24 1051 LEU B C 1
ATOM 3570 O O . LEU B 1 137 ? 49.471 38.248 19.038 1.00 62.09 1051 LEU B O 1
ATOM 3575 N N . LYS B 1 138 ? 49.905 39.805 17.457 1.00 48.73 1052 LYS B N 1
ATOM 3576 C CA . LYS B 1 138 ? 48.668 40.562 17.663 1.00 66.83 1052 LYS B CA 1
ATOM 3577 C C . LYS B 1 138 ? 47.422 39.698 17.495 1.00 69.18 1052 LYS B C 1
ATOM 3578 O O . LYS B 1 138 ? 46.463 39.812 18.258 1.00 73.13 1052 LYS B O 1
ATOM 3584 N N . GLU B 1 139 ? 47.444 38.828 16.492 1.00 69.37 1053 GLU B N 1
ATOM 3585 C CA . GLU B 1 139 ? 46.278 38.014 16.148 1.00 69.28 1053 GLU B CA 1
ATOM 3586 C C . GLU B 1 139 ? 46.177 36.790 17.027 1.00 60.87 1053 GLU B C 1
ATOM 3587 O O . GLU B 1 139 ? 45.086 36.259 17.235 1.00 61.17 1053 GLU B O 1
ATOM 3593 N N . ALA B 1 140 ? 47.320 36.324 17.517 1.00 56.77 1054 ALA B N 1
ATOM 3594 C CA . ALA B 1 140 ? 47.346 35.132 18.358 1.00 55.60 1054 ALA B CA 1
ATOM 3595 C C . ALA B 1 140 ? 46.940 35.501 19.785 1.00 55.30 1054 ALA B C 1
ATOM 3596 O O . ALA B 1 140 ? 46.222 34.751 20.470 1.00 52.63 1054 ALA B O 1
ATOM 3606 N N . GLY B 1 142 ? 44.867 38.007 20.597 1.00 55.81 1056 GLY B N 1
ATOM 3607 C CA . GLY B 1 142 ? 43.426 38.131 20.495 1.00 55.00 1056 GLY B CA 1
ATOM 3608 C C . GLY B 1 142 ? 42.721 36.786 20.492 1.00 56.32 1056 GLY B C 1
ATOM 3609 O O . GLY B 1 142 ? 41.633 36.645 21.065 1.00 61.30 1056 GLY B O 1
ATOM 3610 N N . ALA B 1 143 ? 43.335 35.783 19.867 1.00 52.79 1057 ALA B N 1
ATOM 3611 C CA . ALA B 1 143 ? 42.671 34.472 19.747 1.00 55.18 1057 ALA B CA 1
ATOM 3612 C C . ALA B 1 143 ? 42.789 33.683 21.032 1.00 54.08 1057 ALA B C 1
ATOM 3613 O O . ALA B 1 143 ? 41.838 33.015 21.442 1.00 56.25 1057 ALA B O 1
ATOM 3615 N N . TYR B 1 144 ? 43.954 33.757 21.668 1.00 53.29 1058 TYR B N 1
ATOM 3616 C CA . TYR B 1 144 ? 44.105 33.152 22.989 1.00 52.86 1058 TYR B CA 1
ATOM 3617 C C . TYR B 1 144 ? 43.057 33.721 23.934 1.00 52.23 1058 TYR B C 1
ATOM 3618 O O . TYR B 1 144 ? 42.521 33.003 24.770 1.00 52.39 1058 TYR B O 1
ATOM 3627 N N . GLN B 1 145 ? 42.765 35.012 23.791 1.00 53.72 1059 GLN B N 1
ATOM 3628 C CA . GLN B 1 145 ? 41.803 35.681 24.665 1.00 53.87 1059 GLN B CA 1
ATOM 3629 C C . GLN B 1 145 ? 40.393 35.125 24.498 1.00 56.97 1059 GLN B C 1
ATOM 3630 O O . GLN B 1 145 ? 39.687 34.913 25.472 1.00 63.74 1059 GLN B O 1
ATOM 3636 N N . SER B 1 146 ? 39.976 34.877 23.269 1.00 59.24 1060 SER B N 1
ATOM 3637 C CA . SER B 1 146 ? 38.654 34.295 23.060 1.00 58.70 1060 SER B CA 1
ATOM 3638 C C . SER B 1 146 ? 38.598 32.843 23.538 1.00 56.12 1060 SER B C 1
ATOM 3639 O O . SER B 1 146 ? 37.521 32.315 23.827 1.00 54.47 1060 SER B O 1
ATOM 3642 N N . ALA B 1 147 ? 39.761 32.201 23.617 1.00 57.73 1061 ALA B N 1
ATOM 3643 C CA . ALA B 1 147 ? 39.831 30.805 24.042 1.00 61.54 1061 ALA B CA 1
ATOM 3644 C C . ALA B 1 147 ? 39.929 30.728 25.552 1.00 64.07 1061 ALA B C 1
ATOM 3645 O O . ALA B 1 147 ? 39.928 29.640 26.127 1.00 68.65 1061 ALA B O 1
ATOM 3647 N N . LYS B 1 148 ? 40.024 31.896 26.177 1.00 63.93 1062 LYS B N 1
ATOM 3648 C CA . LYS B 1 148 ? 40.256 32.007 27.614 1.00 66.22 1062 LYS B CA 1
ATOM 3649 C C . LYS B 1 148 ? 41.536 31.288 28.031 1.00 63.20 1062 LYS B C 1
ATOM 3650 O O . LYS B 1 148 ? 41.585 30.648 29.066 1.00 61.49 1062 LYS B O 1
ATOM 3656 N N . ARG B 1 149 ? 42.560 31.375 27.190 1.00 63.95 1063 ARG B N 1
ATOM 3657 C CA . ARG B 1 149 ? 43.897 30.910 27.536 1.00 59.05 1063 ARG B CA 1
ATOM 3658 C C . ARG B 1 149 ? 44.660 32.144 27.963 1.00 59.31 1063 ARG B C 1
ATOM 3659 O O . ARG B 1 149 ? 45.489 32.671 27.208 1.00 55.69 1063 ARG B O 1
ATOM 3667 N N . TRP B 1 150 ? 44.360 32.613 29.172 1.00 56.81 1064 TRP B N 1
ATOM 3668 C CA . TRP B 1 150 ? 44.783 33.939 29.589 1.00 49.10 1064 TRP B CA 1
ATOM 3669 C C . TRP B 1 150 ? 46.270 34.018 29.808 1.00 50.43 1064 TRP B C 1
ATOM 3670 O O . TRP B 1 150 ? 46.877 35.065 29.593 1.00 55.36 1064 TRP B O 1
ATOM 3681 N N . ARG B 1 151 ? 46.860 32.908 30.227 1.00 52.99 1065 ARG B N 1
ATOM 3682 C CA . ARG B 1 151 ? 48.297 32.873 30.447 1.00 56.45 1065 ARG B CA 1
ATOM 3683 C C . ARG B 1 151 ? 49.055 33.222 29.174 1.00 58.69 1065 ARG B C 1
ATOM 3684 O O . ARG B 1 151 ? 49.958 34.050 29.193 1.00 58.96 1065 ARG B O 1
ATOM 3692 N N . GLU B 1 152 ? 48.683 32.624 28.050 1.00 62.48 1066 GLU B N 1
ATOM 3693 C CA . GLU B 1 152 ? 49.364 32.977 26.809 1.00 59.86 1066 GLU B CA 1
ATOM 3694 C C . GLU B 1 152 ? 48.908 34.342 26.284 1.00 55.31 1066 GLU B C 1
ATOM 3695 O O . GLU B 1 152 ? 49.709 35.110 25.750 1.00 50.14 1066 GLU B O 1
ATOM 3701 N N . ALA B 1 153 ? 47.631 34.652 26.485 1.00 46.26 1067 ALA B N 1
ATOM 3702 C CA . ALA B 1 153 ? 47.088 35.947 26.103 1.00 46.30 1067 ALA B CA 1
ATOM 3703 C C . ALA B 1 153 ? 47.746 37.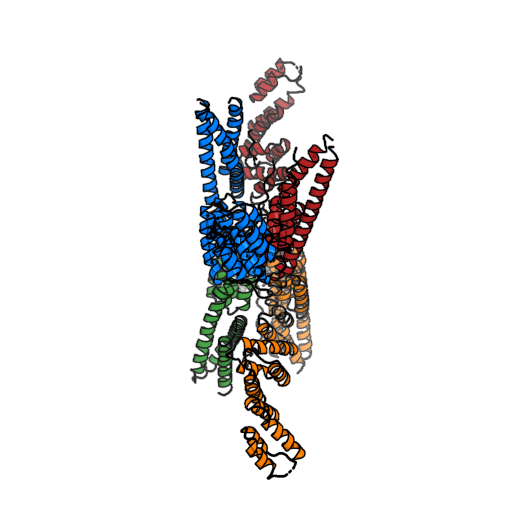107 26.835 1.00 54.80 1067 ALA B C 1
ATOM 3704 O O . ALA B 1 153 ? 48.135 38.077 26.199 1.00 56.49 1067 ALA B O 1
ATOM 3714 N N . SER B 1 155 ? 50.573 36.964 28.279 1.00 54.48 1069 SER B N 1
ATOM 3715 C CA . SER B 1 155 ? 52.013 36.854 28.133 1.00 55.88 1069 SER B CA 1
ATOM 3716 C C . SER B 1 155 ? 52.454 37.609 26.887 1.00 65.96 1069 SER B C 1
ATOM 3717 O O . SER B 1 155 ? 53.461 38.320 26.908 1.00 71.17 1069 SER B O 1
ATOM 3720 N N . ILE B 1 156 ? 51.694 37.465 25.806 1.00 64.90 1070 ILE B N 1
ATOM 3721 C CA . ILE B 1 156 ? 51.968 38.229 24.589 1.00 67.91 1070 ILE B CA 1
ATOM 3722 C C . ILE B 1 156 ? 51.640 39.716 24.787 1.00 72.56 1070 ILE B C 1
ATOM 3723 O O . ILE B 1 156 ? 52.358 40.584 24.289 1.00 71.94 1070 ILE B O 1
ATOM 3728 N N . ALA B 1 157 ? 50.559 39.997 25.519 1.00 76.25 1071 ALA B N 1
ATOM 3729 C CA . ALA B 1 157 ? 50.177 41.373 25.871 1.00 70.38 1071 ALA B CA 1
ATOM 3730 C C . ALA B 1 157 ? 51.329 42.087 26.546 1.00 69.49 1071 ALA B C 1
ATOM 3731 O O . ALA B 1 157 ? 51.711 43.194 26.168 1.00 69.30 1071 ALA B O 1
ATOM 3733 N N . VAL B 1 158 ? 51.896 41.439 27.547 1.00 69.41 1072 VAL B N 1
ATOM 3734 C CA . VAL B 1 158 ? 53.028 42.023 28.233 1.00 69.86 1072 VAL B CA 1
ATOM 3735 C C . VAL B 1 158 ? 54.198 42.215 27.265 1.00 68.45 1072 VAL B C 1
ATOM 3736 O O . VAL B 1 158 ? 54.664 43.336 27.071 1.00 72.95 1072 VAL B O 1
ATOM 3740 N N . GLN B 1 159 ? 54.621 41.148 26.601 1.00 71.61 1073 GLN B N 1
ATOM 3741 C CA . GLN B 1 159 ? 55.853 41.206 25.805 1.00 75.69 1073 GLN B CA 1
ATOM 3742 C C . GLN B 1 159 ? 55.899 42.025 24.517 1.00 67.81 1073 GLN B C 1
ATOM 3743 O O . GLN B 1 159 ? 56.985 42.399 24.090 1.00 66.01 1073 GLN B O 1
ATOM 3749 N N . LYS B 1 160 ? 54.764 42.309 23.892 1.00 65.96 1074 LYS B N 1
ATOM 3750 C CA . LYS B 1 160 ? 54.811 43.086 22.649 1.00 72.78 1074 LYS B CA 1
ATOM 3751 C C . LYS B 1 160 ? 53.683 44.102 22.488 1.00 73.29 1074 LYS B C 1
ATOM 3752 O O . LYS B 1 160 ? 53.723 44.925 21.575 1.00 74.05 1074 LYS B O 1
ATOM 3758 N N . PHE B 1 161 ? 52.683 44.042 23.362 1.00 72.06 1075 PHE B N 1
ATOM 3759 C CA . PHE B 1 161 ? 51.577 45.000 23.324 1.00 73.89 1075 PHE B CA 1
ATOM 3760 C C . PHE B 1 161 ? 51.230 45.561 24.719 1.00 72.77 1075 PHE B C 1
ATOM 3761 O O . PHE B 1 161 ? 50.089 45.415 25.191 1.00 67.30 1075 PHE B O 1
ATOM 3769 N N . PRO B 1 162 ? 52.220 46.208 25.379 1.00 71.40 1076 PRO B N 1
ATOM 3770 C CA . PRO B 1 162 ? 52.061 46.669 26.759 1.00 60.74 1076 PRO B CA 1
ATOM 3771 C C . PRO B 1 162 ? 50.853 47.581 26.892 1.00 58.98 1076 PRO B C 1
ATOM 3772 O O . PRO B 1 162 ? 49.962 47.293 27.683 1.00 69.49 1076 PRO B O 1
ATOM 3776 N N . GLU B 1 163 ? 50.805 48.647 26.106 1.00 54.40 1077 GLU B N 1
ATOM 3777 C CA . GLU B 1 163 ? 49.682 49.593 26.126 1.00 63.68 1077 GLU B CA 1
ATOM 3778 C C . GLU B 1 163 ? 48.253 48.995 26.194 1.00 70.00 1077 GLU B C 1
ATOM 3779 O O . GLU B 1 163 ? 47.278 49.741 26.302 1.00 73.14 1077 GLU B O 1
ATOM 3785 N N . GLU B 1 164 ? 48.122 47.672 26.120 1.00 70.39 1078 GLU B N 1
ATOM 3786 C CA . GLU B 1 164 ? 46.801 47.026 26.161 1.00 73.70 1078 GLU B CA 1
ATOM 3787 C C . GLU B 1 164 ? 46.689 45.969 27.269 1.00 65.50 1078 GLU B C 1
ATOM 3788 O O . GLU B 1 164 ? 45.661 45.287 27.409 1.00 60.61 1078 GLU B O 1
ATOM 3794 N N . VAL B 1 165 ? 47.755 45.834 28.050 1.00 60.94 1079 VAL B N 1
ATOM 3795 C CA . VAL B 1 165 ? 47.758 44.903 29.167 1.00 59.17 1079 VAL B CA 1
ATOM 3796 C C . VAL B 1 165 ? 46.623 45.249 30.112 1.00 60.54 1079 VAL B C 1
ATOM 3797 O O . VAL B 1 165 ? 45.850 44.382 30.500 1.00 63.42 1079 VAL B O 1
ATOM 3801 N N . GLU B 1 166 ? 46.504 46.530 30.430 1.00 60.77 1080 GLU B N 1
ATOM 3802 C CA . GLU B 1 166 ? 45.495 47.015 31.369 1.00 69.04 1080 GLU B CA 1
ATOM 3803 C C . GLU B 1 166 ? 44.060 46.720 30.910 1.00 69.48 1080 GLU B C 1
ATOM 3804 O O . GLU B 1 166 ? 43.171 46.493 31.737 1.00 76.73 1080 GLU B O 1
ATOM 3810 N N . SER B 1 167 ? 43.839 46.703 29.600 1.00 64.06 1081 SER B N 1
ATOM 3811 C CA . SER B 1 167 ? 42.483 46.595 29.060 1.00 66.36 1081 SER B CA 1
ATOM 3812 C C . SER B 1 167 ? 42.129 45.167 28.622 1.00 67.18 1081 SER B C 1
ATOM 3813 O O . SER B 1 167 ? 40.943 44.815 28.493 1.00 63.60 1081 SER B O 1
ATOM 3816 N N . VAL B 1 168 ? 43.159 44.354 28.383 1.00 66.54 1082 VAL B N 1
ATOM 3817 C CA . VAL B 1 168 ? 42.967 42.926 28.111 1.00 66.10 1082 VAL B CA 1
ATOM 3818 C C . VAL B 1 168 ? 42.877 42.158 29.444 1.00 61.68 1082 VAL B C 1
ATOM 3819 O O . VAL B 1 168 ? 42.069 41.223 29.608 1.00 52.36 1082 VAL B O 1
ATOM 3823 N N . ALA B 1 169 ? 43.695 42.582 30.406 1.00 60.84 1083 ALA B N 1
ATOM 3824 C CA . ALA B 1 169 ? 43.553 42.093 31.768 1.00 52.96 1083 ALA B CA 1
ATOM 3825 C C . 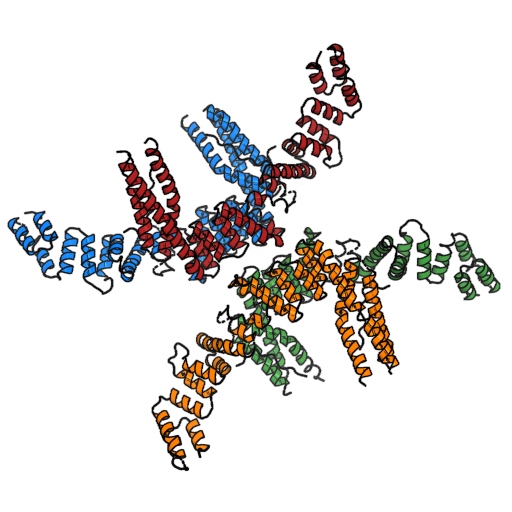ALA B 1 169 ? 42.149 42.401 32.235 1.00 48.87 1083 ALA B C 1
ATOM 3826 O O . ALA B 1 169 ? 41.449 41.523 32.742 1.00 48.83 1083 ALA B O 1
ATOM 3828 N N . GLU B 1 170 ? 41.723 43.639 32.026 1.00 47.25 1084 GLU B N 1
ATOM 3829 C CA . GLU B 1 170 ? 40.367 44.015 32.388 1.00 56.40 1084 GLU B CA 1
ATOM 3830 C C . GLU B 1 170 ? 39.348 43.073 31.737 1.00 61.90 1084 GLU B C 1
ATOM 3831 O O . GLU B 1 170 ? 38.534 42.453 32.427 1.00 64.07 1084 GLU B O 1
ATOM 3837 N N . GLU B 1 171 ? 39.425 42.944 30.415 1.00 65.08 1085 GLU B N 1
ATOM 3838 C CA . GLU B 1 171 ? 38.450 42.163 29.658 1.00 69.90 1085 GLU B CA 1
ATOM 3839 C C . GLU B 1 171 ? 38.411 40.689 30.047 1.00 64.89 1085 GLU B C 1
ATOM 3840 O O . GLU B 1 171 ? 37.328 40.140 30.274 1.00 62.62 1085 GLU B O 1
ATOM 3846 N N . LEU B 1 172 ? 39.584 40.054 30.108 1.00 62.17 1086 LEU B N 1
ATOM 3847 C CA . LEU B 1 172 ? 39.703 38.660 30.573 1.00 64.20 1086 LEU B CA 1
ATOM 3848 C C . LEU B 1 172 ? 39.070 38.426 31.956 1.00 64.10 1086 LEU B C 1
ATOM 3849 O O . LEU B 1 172 ? 38.373 37.433 32.177 1.00 63.57 1086 LEU B O 1
ATOM 3854 N N . ILE B 1 173 ? 39.321 39.348 32.880 1.00 59.90 1087 ILE B N 1
ATOM 3855 C CA . ILE B 1 173 ? 38.742 39.269 34.215 1.00 59.55 1087 ILE B CA 1
ATOM 3856 C C . ILE B 1 173 ? 37.223 39.282 34.146 1.00 63.67 1087 ILE B C 1
ATOM 3857 O O . ILE B 1 173 ? 36.551 38.513 34.841 1.00 63.69 1087 ILE B O 1
ATOM 3862 N N . SER B 1 174 ? 36.687 40.164 33.307 1.00 66.69 1088 SER B N 1
ATOM 3863 C CA . SER B 1 174 ? 35.245 40.280 33.165 1.00 68.45 1088 SER B CA 1
ATOM 3864 C C . SER B 1 174 ? 34.723 38.968 32.595 1.00 69.32 1088 SER B C 1
ATOM 3865 O O . SER B 1 174 ? 33.745 38.384 33.093 1.00 69.32 1088 SER B O 1
ATOM 3868 N N . SER B 1 175 ? 35.422 38.506 31.562 1.00 68.88 1089 SER B N 1
ATOM 3869 C CA . SER B 1 175 ? 35.134 37.241 30.899 1.00 66.13 1089 SER B CA 1
ATOM 3870 C C . SER B 1 175 ? 35.171 36.066 31.883 1.00 64.05 1089 SER B C 1
ATOM 3871 O O . SER B 1 175 ? 34.220 35.278 31.969 1.00 61.67 1089 SER B O 1
ATOM 3874 N N . LEU B 1 176 ? 36.270 35.970 32.628 1.00 58.91 1090 LEU B N 1
ATOM 3875 C CA . LEU B 1 176 ? 36.489 34.868 33.556 1.00 54.53 1090 LEU B CA 1
ATOM 3876 C C . LEU B 1 176 ? 35.495 34.888 34.734 1.00 58.26 1090 LEU B C 1
ATOM 3877 O O . LEU B 1 176 ? 34.968 33.836 35.132 1.00 54.02 1090 LEU B O 1
ATOM 3882 N N . THR B 1 177 ? 35.242 36.080 35.281 1.00 62.14 1091 THR B N 1
ATOM 3883 C CA . THR B 1 177 ? 34.303 36.234 36.393 1.00 64.51 1091 THR B CA 1
ATOM 3884 C C . THR B 1 177 ? 32.926 35.718 35.989 1.00 70.63 1091 THR B C 1
ATOM 3885 O O . THR B 1 177 ? 32.215 35.093 36.788 1.00 70.58 1091 THR B O 1
ATOM 3889 N N . PHE B 1 178 ? 32.565 35.967 34.735 1.00 73.81 1092 PHE B N 1
ATOM 3890 C CA . PHE B 1 178 ? 31.279 35.524 34.221 1.00 76.49 1092 PHE B CA 1
ATOM 3891 C C . PHE B 1 178 ? 31.194 34.004 34.124 1.00 73.56 1092 PHE B C 1
ATOM 3892 O O . PHE B 1 178 ? 30.134 33.429 34.356 1.00 71.68 1092 PHE B O 1
ATOM 3900 N N . GLU B 1 179 ? 32.308 33.365 33.770 1.00 77.70 1093 GLU B N 1
ATOM 3901 C CA . GLU B 1 179 ? 32.360 31.908 33.624 1.00 79.50 1093 GLU B CA 1
ATOM 3902 C C . GLU B 1 179 ? 32.649 31.222 34.964 1.00 77.99 1093 GLU B C 1
ATOM 3903 O O . GLU B 1 179 ? 32.880 30.014 35.003 1.00 77.78 1093 GLU B O 1
ATOM 3909 N N . HIS B 1 180 ? 32.639 32.003 36.046 1.00 76.75 1094 HIS B N 1
ATOM 3910 C CA . HIS B 1 180 ? 32.832 31.494 37.409 1.00 71.32 1094 HIS B CA 1
ATOM 3911 C C . HIS B 1 180 ? 34.193 30.834 37.598 1.00 63.45 1094 HIS B C 1
ATOM 3912 O O . HIS B 1 180 ? 34.294 29.778 38.206 1.00 64.87 1094 HIS B O 1
ATOM 3919 N N . ARG B 1 181 ? 35.231 31.461 37.054 1.00 59.03 1095 ARG B N 1
ATOM 3920 C CA . ARG B 1 181 ? 36.598 30.976 37.177 1.00 56.12 1095 ARG B CA 1
ATOM 3921 C C . ARG B 1 181 ? 37.303 32.014 37.996 1.00 55.93 1095 ARG B C 1
ATOM 3922 O O . ARG B 1 181 ? 38.102 32.796 37.483 1.00 54.85 1095 ARG B O 1
ATOM 3930 N N . TYR B 1 182 ? 36.975 32.034 39.283 1.00 64.97 1096 TYR B N 1
ATOM 3931 C CA . TYR B 1 182 ? 37.364 33.128 40.159 1.00 44.87 1096 TYR B CA 1
ATOM 3932 C C . TYR B 1 182 ? 38.838 33.112 40.505 1.00 44.42 1096 TYR B C 1
ATOM 3933 O O . TYR B 1 182 ? 39.452 34.169 40.612 1.00 44.12 1096 TYR B O 1
ATOM 3942 N N . VAL B 1 183 ? 39.407 31.920 40.660 1.00 44.40 1097 VAL B N 1
ATOM 3943 C CA . VAL B 1 183 ? 40.838 31.807 40.933 1.00 44.03 1097 VAL B CA 1
ATOM 3944 C C . VAL B 1 183 ? 41.601 32.431 39.794 1.00 44.01 1097 VAL B C 1
ATOM 3945 O O . VAL B 1 183 ? 42.486 33.245 40.017 1.00 43.67 1097 VAL B O 1
ATOM 3949 N N . ASP B 1 184 ? 41.235 32.055 38.567 1.00 44.41 1098 ASP B N 1
ATOM 3950 C CA . ASP B 1 184 ? 41.863 32.590 37.357 1.00 55.09 1098 ASP B CA 1
ATOM 3951 C C . ASP B 1 184 ? 41.744 34.106 37.263 1.00 44.33 1098 ASP B C 1
ATOM 3952 O O . ASP B 1 184 ? 42.745 34.805 37.107 1.00 44.07 1098 ASP B O 1
ATOM 3957 N N . ALA B 1 185 ? 40.520 34.607 37.379 1.00 46.34 1099 ALA B N 1
ATOM 3958 C CA . ALA B 1 185 ? 40.282 36.051 37.428 1.00 44.41 1099 ALA B CA 1
ATOM 3959 C C . ALA B 1 185 ? 41.126 36.753 38.497 1.00 50.73 1099 ALA B C 1
ATOM 3960 O O . ALA B 1 185 ? 41.703 37.805 38.242 1.00 48.22 1099 ALA B O 1
ATOM 3962 N N . ALA B 1 186 ? 41.204 36.167 39.689 1.00 43.68 1100 ALA B N 1
ATOM 3963 C CA . ALA B 1 186 ? 41.924 36.795 40.781 1.00 43.23 1100 ALA B CA 1
ATOM 3964 C C . ALA B 1 186 ? 43.430 36.895 40.513 1.00 48.42 1100 ALA B C 1
ATOM 3965 O O . ALA B 1 186 ? 44.072 37.906 40.857 1.00 42.65 1100 ALA B O 1
ATOM 3967 N N . ASP B 1 187 ? 43.979 35.833 39.918 1.00 45.47 1101 ASP B N 1
ATOM 3968 C CA . ASP B 1 187 ? 45.380 35.787 39.496 1.00 46.82 1101 ASP B CA 1
ATOM 3969 C C . ASP B 1 187 ? 45.675 36.965 38.600 1.00 47.96 1101 ASP B C 1
ATOM 3970 O O . ASP B 1 187 ? 46.737 37.598 38.711 1.00 42.63 1101 ASP B O 1
ATOM 3975 N N . ILE B 1 188 ? 44.722 37.264 37.718 1.00 43.26 1102 ILE B N 1
ATOM 3976 C CA . ILE B 1 188 ? 44.886 38.374 36.779 1.00 55.02 1102 ILE B CA 1
ATOM 3977 C C . ILE B 1 188 ? 44.807 39.735 37.477 1.00 54.28 1102 ILE B C 1
ATOM 3978 O O . ILE B 1 188 ? 45.672 40.599 37.256 1.00 59.74 1102 ILE B O 1
ATOM 3983 N N . GLN B 1 189 ? 43.800 39.915 38.331 1.00 51.42 1103 GLN B N 1
ATOM 3984 C CA . GLN B 1 189 ? 43.713 41.103 39.190 1.00 42.83 1103 GLN B CA 1
ATOM 3985 C C . GLN B 1 189 ? 45.018 41.333 39.929 1.00 44.82 1103 GLN B C 1
ATOM 3986 O O . GLN B 1 189 ? 45.536 42.446 39.958 1.00 42.21 1103 GLN B O 1
ATOM 3992 N N . LEU B 1 190 ? 45.533 40.265 40.535 1.00 46.28 1104 LEU B N 1
ATOM 3993 C CA . LEU B 1 190 ? 46.715 40.344 41.387 1.00 45.12 1104 LEU B CA 1
ATOM 3994 C C . LEU B 1 190 ? 47.910 40.747 40.556 1.00 45.46 1104 LEU B C 1
ATOM 3995 O O . LEU B 1 190 ? 48.516 41.789 40.795 1.00 43.92 1104 LEU B O 1
ATOM 4000 N N . GLU B 1 191 ? 48.215 39.937 39.547 1.00 50.32 1105 GLU B N 1
ATOM 4001 C CA . GLU B 1 191 ? 49.450 40.095 38.781 1.00 56.19 1105 GLU B CA 1
ATOM 4002 C C . GLU B 1 191 ? 49.496 41.179 37.688 1.00 53.57 1105 GLU B C 1
ATOM 4003 O O . GLU B 1 191 ? 50.574 41.654 37.364 1.00 50.71 1105 GLU B O 1
ATOM 4009 N N . TYR B 1 192 ? 48.356 41.576 37.122 1.00 54.77 1106 TYR B N 1
ATOM 4010 C CA . TYR B 1 192 ? 48.390 42.513 35.987 1.00 54.47 1106 TYR B CA 1
ATOM 4011 C C . TYR B 1 192 ? 47.702 43.848 36.225 1.00 53.86 1106 TYR B C 1
ATOM 4012 O O . TYR B 1 192 ? 47.863 44.790 35.449 1.00 62.99 1106 TYR B O 1
ATOM 4021 N N . LEU B 1 193 ? 46.937 43.939 37.295 1.00 49.04 1107 LEU B N 1
ATOM 4022 C CA . LEU B 1 193 ? 46.215 45.166 37.562 1.00 50.60 1107 LEU B CA 1
ATOM 4023 C C . LEU B 1 193 ? 46.587 45.727 38.912 1.00 57.56 1107 LEU B C 1
ATOM 4024 O O . LEU B 1 193 ? 46.100 46.797 39.291 1.00 58.87 1107 LEU B O 1
ATOM 4029 N N . ASP B 1 194 ? 47.440 44.993 39.631 1.00 62.15 1108 ASP B N 1
ATOM 4030 C CA . ASP B 1 194 ? 47.966 45.439 40.919 1.00 62.57 1108 ASP B CA 1
ATOM 4031 C C . ASP B 1 194 ? 46.833 45.565 41.944 1.00 51.89 1108 ASP B C 1
ATOM 4032 O O . ASP B 1 194 ? 46.969 46.238 42.945 1.00 50.59 1108 ASP B O 1
ATOM 4037 N N . ASN B 1 195 ? 45.712 44.904 41.695 1.00 50.98 1109 ASN B N 1
ATOM 4038 C CA . ASN B 1 195 ? 44.571 45.002 42.596 1.00 56.26 1109 ASN B CA 1
ATOM 4039 C C . ASN B 1 195 ? 44.519 43.874 43.631 1.00 55.11 1109 ASN B C 1
ATOM 4040 O O . ASN B 1 195 ? 43.779 42.894 43.457 1.00 54.28 1109 ASN B O 1
ATOM 4045 N N . VAL B 1 196 ? 45.286 44.018 44.716 1.00 52.31 1110 VAL B N 1
ATOM 4046 C CA . VAL B 1 196 ? 45.373 42.954 45.729 1.00 44.42 1110 VAL B CA 1
ATOM 4047 C C . VAL B 1 196 ? 44.053 42.649 46.428 1.00 41.35 1110 VAL B C 1
ATOM 4048 O O . VAL B 1 196 ? 43.770 41.492 46.727 1.00 45.96 1110 VAL B O 1
ATOM 4052 N N . LYS B 1 197 ? 43.246 43.676 46.669 1.00 41.46 1111 LYS B N 1
ATOM 4053 C CA . LYS B 1 197 ? 41.961 43.500 47.344 1.00 44.19 1111 LYS B CA 1
ATOM 4054 C C . LYS B 1 197 ? 40.968 42.661 46.551 1.00 42.08 1111 LYS B C 1
ATOM 4055 O O . LYS B 1 197 ? 40.336 41.756 47.099 1.00 45.83 1111 LYS B O 1
ATOM 4061 N N . GLU B 1 198 ? 40.834 42.953 45.263 1.00 49.45 1112 GLU B N 1
ATOM 4062 C CA . GLU B 1 198 ? 39.902 42.216 44.407 1.00 51.50 1112 GLU B CA 1
ATOM 4063 C C . GLU B 1 198 ? 40.360 40.782 44.220 1.00 48.37 1112 GLU B C 1
ATOM 4064 O O . GLU B 1 198 ? 39.538 39.865 44.160 1.00 46.57 1112 GLU B O 1
ATOM 4070 N N . ALA B 1 199 ? 41.677 40.601 44.123 1.00 46.78 1113 ALA B N 1
ATOM 4071 C CA . ALA B 1 199 ? 42.269 39.268 44.066 1.00 42.33 1113 ALA B CA 1
ATOM 4072 C C . ALA B 1 199 ? 41.805 38.465 45.269 1.00 42.30 1113 ALA B C 1
ATOM 4073 O O . ALA B 1 199 ? 41.166 37.419 45.105 1.00 42.56 1113 ALA B O 1
ATOM 4075 N N . VAL B 1 200 ? 42.121 38.976 46.468 1.00 42.00 1114 VAL B N 1
ATOM 4076 C CA . VAL B 1 200 ? 41.681 38.388 47.725 1.00 41.97 1114 VAL B CA 1
ATOM 4077 C C . VAL B 1 200 ? 40.182 38.117 47.752 1.00 42.79 1114 VAL B C 1
ATOM 4078 O O . VAL B 1 200 ? 39.748 37.029 48.133 1.00 47.92 1114 VAL B O 1
ATOM 4082 N N . ALA B 1 201 ? 39.393 39.110 47.354 1.00 42.55 1115 ALA B N 1
ATOM 4083 C CA . ALA B 1 201 ? 37.948 38.957 47.358 1.00 42.95 1115 ALA B CA 1
ATOM 4084 C C . ALA B 1 201 ? 37.519 37.822 46.433 1.00 43.28 1115 ALA B C 1
ATOM 4085 O O . ALA B 1 201 ? 36.674 37.006 46.799 1.00 46.29 1115 ALA B O 1
ATOM 4087 N N . LEU B 1 202 ? 38.119 37.761 45.242 1.00 44.13 1116 LEU B N 1
ATOM 4088 C CA . LEU B 1 202 ? 37.796 36.718 44.286 1.00 43.63 1116 LEU B CA 1
ATOM 4089 C C . LEU B 1 202 ? 38.254 35.333 44.741 1.00 46.60 1116 LEU B C 1
ATOM 4090 O O . LEU B 1 202 ? 37.520 34.364 44.565 1.00 44.98 1116 LEU B O 1
ATOM 4095 N N . TYR B 1 203 ? 39.448 35.216 45.315 1.00 43.15 1117 TYR B N 1
ATOM 4096 C CA . TYR B 1 203 ? 39.868 33.909 45.832 1.00 43.11 1117 TYR B CA 1
ATOM 4097 C C . TYR B 1 203 ? 38.835 33.365 46.831 1.00 43.28 1117 TYR B C 1
ATOM 4098 O O . TYR B 1 203 ? 38.538 32.165 46.859 1.00 43.50 1117 TYR B O 1
ATOM 4107 N N . CYS B 1 204 ? 38.266 34.260 47.634 1.00 43.21 1118 CYS B N 1
ATOM 4108 C CA . CYS B 1 204 ? 37.208 33.873 48.571 1.00 45.65 1118 CYS B CA 1
ATOM 4109 C C . CYS B 1 204 ? 35.951 33.358 47.880 1.00 46.14 1118 CYS B C 1
ATOM 4110 O O . CYS B 1 204 ? 35.265 32.480 48.400 1.00 46.82 1118 CYS B O 1
ATOM 4113 N N . LYS B 1 205 ? 35.647 33.907 46.711 1.00 47.17 1119 LYS B N 1
ATOM 4114 C CA . LYS B 1 205 ? 34.417 33.552 46.033 1.00 51.06 1119 LYS B CA 1
ATOM 4115 C C . LYS B 1 205 ? 34.498 32.103 45.573 1.00 50.33 1119 LYS B C 1
ATOM 4116 O O . LYS B 1 205 ? 33.479 31.432 45.394 1.00 45.22 1119 LYS B O 1
ATOM 4122 N N . ALA B 1 206 ? 35.732 31.628 45.415 1.00 50.87 1120 ALA B N 1
ATOM 4123 C CA . ALA B 1 206 ? 36.019 30.236 45.062 1.00 53.73 1120 ALA B CA 1
ATOM 4124 C C . ALA B 1 206 ? 36.368 29.398 46.302 1.00 55.52 1120 ALA B C 1
ATOM 4125 O O . ALA B 1 206 ? 37.017 28.360 46.186 1.00 55.96 1120 ALA B O 1
ATOM 4127 N N . TYR B 1 207 ? 35.949 29.862 47.479 1.00 52.90 1121 TYR B N 1
ATOM 4128 C CA . TYR B 1 207 ? 36.236 29.191 48.746 1.00 48.31 1121 TYR B CA 1
ATOM 4129 C C . TYR B 1 207 ? 37.714 28.924 48.984 1.00 49.34 1121 TYR B C 1
ATOM 4130 O O . TYR B 1 207 ? 38.072 28.034 49.741 1.00 52.63 1121 TYR B O 1
ATOM 4139 N N . ARG B 1 208 ? 38.574 29.703 48.344 1.00 48.84 1122 ARG B N 1
ATOM 4140 C CA . ARG B 1 208 ? 40.006 29.509 48.498 1.00 46.93 1122 ARG B CA 1
ATOM 4141 C C . ARG B 1 208 ? 40.559 30.521 49.469 1.00 47.14 1122 ARG B C 1
ATOM 4142 O O . ARG B 1 208 ? 41.439 31.329 49.116 1.00 42.63 1122 ARG B O 1
ATOM 4150 N N . TYR B 1 209 ? 40.046 30.468 50.701 1.00 44.07 1123 TYR B N 1
ATOM 4151 C CA . TYR B 1 209 ? 40.426 31.441 51.725 1.00 42.54 1123 TYR B CA 1
ATOM 4152 C C . TYR B 1 209 ? 41.882 31.230 52.075 1.00 51.37 1123 TYR B C 1
ATOM 4153 O O . TYR B 1 209 ? 42.544 32.151 52.550 1.00 48.65 1123 TYR B O 1
ATOM 4162 N N . ASP B 1 210 ? 42.386 30.021 51.828 1.00 42.33 1124 ASP B N 1
ATOM 4163 C CA . ASP B 1 210 ? 43.806 29.765 52.010 1.00 42.08 1124 ASP B CA 1
ATOM 4164 C C . ASP B 1 210 ? 44.639 30.627 51.073 1.00 59.92 1124 ASP B C 1
ATOM 4165 O O . ASP B 1 210 ? 45.608 31.241 51.507 1.00 41.58 1124 ASP B O 1
ATOM 4170 N N . ILE B 1 211 ? 44.257 30.691 49.794 1.00 42.09 1125 ILE B N 1
ATOM 4171 C CA . ILE B 1 211 ? 44.974 31.554 48.861 1.00 41.94 1125 ILE B CA 1
ATOM 4172 C C . ILE B 1 211 ? 44.747 33.021 49.221 1.00 41.72 1125 ILE B C 1
ATOM 4173 O O . ILE B 1 211 ? 45.691 33.809 49.216 1.00 44.74 1125 ILE B O 1
ATOM 4178 N N . ALA B 1 212 ? 43.508 33.379 49.549 1.00 59.89 1126 ALA B N 1
ATOM 4179 C CA . ALA B 1 212 ? 43.188 34.769 49.877 1.00 41.71 1126 ALA B CA 1
ATOM 4180 C C . ALA B 1 212 ? 44.112 35.332 50.953 1.00 41.33 1126 ALA B C 1
ATOM 4181 O O . ALA B 1 212 ? 44.612 36.448 50.832 1.00 41.12 1126 ALA B O 1
ATOM 4183 N N . SER B 1 213 ? 44.352 34.528 51.985 1.00 41.27 1127 SER B N 1
ATOM 4184 C CA . SER B 1 213 ? 45.162 34.924 53.132 1.00 40.96 1127 SER B CA 1
ATOM 4185 C C . SER B 1 213 ? 46.649 34.956 52.855 1.00 41.71 1127 SER B C 1
ATOM 4186 O O . SER B 1 213 ? 47.351 35.865 53.312 1.00 40.45 1127 SER B O 1
ATOM 4189 N N . LEU B 1 214 ? 47.124 33.955 52.121 1.00 40.85 1128 LEU B N 1
ATOM 4190 C CA . LEU B 1 214 ? 48.508 33.899 51.680 1.00 43.58 1128 LEU B CA 1
ATOM 4191 C C . LEU B 1 214 ? 48.851 35.127 50.853 1.00 44.73 1128 LEU B C 1
ATOM 4192 O O . LEU B 1 214 ? 49.962 35.665 50.927 1.00 42.68 1128 LEU B O 1
ATOM 4197 N N . VAL B 1 215 ? 47.882 35.565 50.058 1.00 44.41 1129 VAL B N 1
ATOM 4198 C CA . VAL B 1 215 ? 48.082 36.700 49.178 1.00 40.68 1129 VAL B CA 1
ATOM 4199 C C . VAL B 1 215 ? 48.078 38.002 49.960 1.00 46.02 1129 VAL B C 1
ATOM 4200 O O . VAL B 1 215 ? 49.007 38.816 49.832 1.00 40.23 1129 VAL B O 1
ATOM 4204 N N . ALA B 1 216 ? 47.044 38.196 50.774 1.00 44.67 1130 ALA B N 1
ATOM 4205 C CA . ALA B 1 216 ? 46.986 39.368 51.649 1.00 40.30 1130 ALA B CA 1
ATOM 4206 C C . ALA B 1 216 ? 48.261 39.518 52.474 1.00 42.86 1130 ALA B C 1
ATOM 4207 O O . ALA B 1 216 ? 48.796 40.623 52.616 1.00 39.79 1130 ALA B O 1
ATOM 4209 N N . ILE B 1 217 ? 48.759 38.400 52.998 1.00 39.97 1131 ILE B N 1
ATOM 4210 C CA . ILE B 1 217 ? 50.003 38.437 53.770 1.00 39.71 1131 ILE B CA 1
ATOM 4211 C C . ILE B 1 217 ? 51.247 38.747 52.909 1.00 42.94 1131 ILE B C 1
ATOM 4212 O O . ILE B 1 217 ? 52.067 39.584 53.292 1.00 41.32 1131 ILE B O 1
ATOM 4217 N N . LYS B 1 218 ? 51.366 38.104 51.741 1.00 48.38 1132 LYS B N 1
ATOM 4218 C CA . LYS B 1 218 ? 52.479 38.356 50.819 1.00 48.49 1132 LYS B CA 1
ATOM 4219 C C . LYS B 1 218 ? 52.522 39.835 50.463 1.00 46.46 1132 LYS B C 1
ATOM 4220 O O . LYS B 1 218 ? 53.559 40.500 50.596 1.00 49.31 1132 LYS B O 1
ATOM 4226 N N . ALA B 1 219 ? 51.368 40.351 50.053 1.00 43.46 1133 ALA B N 1
ATOM 4227 C CA . ALA B 1 219 ? 51.220 41.746 49.647 1.00 39.67 1133 ALA B CA 1
ATOM 4228 C C . ALA B 1 219 ? 51.514 42.786 50.714 1.00 39.42 1133 ALA B C 1
ATOM 4229 O O . ALA B 1 219 ? 51.572 43.970 50.379 1.00 39.38 1133 ALA B O 1
ATOM 4231 N N . LYS B 1 220 ? 51.665 42.345 51.980 1.00 39.30 1134 LYS B N 1
ATOM 4232 C CA . LYS B 1 220 ? 51.783 43.214 53.158 1.00 39.10 1134 LYS B CA 1
ATOM 4233 C C . LYS B 1 220 ? 50.477 43.958 53.352 1.00 41.63 1134 LYS B C 1
ATOM 4234 O O . LYS B 1 220 ? 50.488 45.125 53.707 1.00 41.29 1134 LYS B O 1
ATOM 4240 N N . LYS B 1 221 ? 49.353 43.302 53.088 1.00 40.96 1135 LYS B N 1
ATOM 4241 C CA . LYS B 1 221 ? 48.052 43.927 53.295 1.00 41.54 1135 LYS B CA 1
ATOM 4242 C C . LYS B 1 221 ? 47.267 43.095 54.298 1.00 42.71 1135 LYS B C 1
ATOM 4243 O O . LYS B 1 221 ? 46.145 42.667 54.018 1.00 43.75 1135 LYS B O 1
ATOM 4249 N N . ASP B 1 222 ? 47.867 42.860 55.461 1.00 45.16 1136 ASP B N 1
ATOM 4250 C CA . ASP B 1 222 ? 47.270 41.999 56.480 1.00 41.23 1136 ASP B CA 1
ATOM 4251 C C . ASP B 1 222 ? 45.829 42.375 56.783 1.00 43.57 1136 ASP B C 1
ATOM 4252 O O . ASP B 1 222 ? 44.959 41.505 56.855 1.00 47.69 1136 ASP B O 1
ATOM 4257 N N . GLU B 1 223 ? 45.575 43.674 56.934 1.00 41.48 1137 GLU B N 1
ATOM 4258 C CA . GLU B 1 223 ? 44.240 44.153 57.290 1.00 42.81 1137 GLU B CA 1
ATOM 4259 C C . GLU B 1 223 ? 43.130 43.654 56.367 1.00 46.57 1137 GLU B C 1
ATOM 4260 O O . GLU B 1 223 ? 41.951 43.700 56.731 1.00 50.82 1137 GLU B O 1
ATOM 4266 N N . LEU B 1 224 ? 43.502 43.154 55.189 1.00 42.55 1138 LEU B N 1
ATOM 4267 C CA . LEU B 1 224 ? 42.530 42.534 54.302 1.00 40.81 1138 LEU B CA 1
ATOM 4268 C C . LEU B 1 224 ? 41.992 41.255 54.909 1.00 40.95 1138 LEU B C 1
ATOM 4269 O O . LEU B 1 224 ? 40.931 40.781 54.505 1.00 44.07 1138 LEU B O 1
ATOM 4274 N N . LEU B 1 225 ? 42.724 40.685 55.867 1.00 42.21 1139 LEU B N 1
ATOM 4275 C CA . LEU B 1 225 ? 42.281 39.463 56.532 1.00 42.53 1139 LEU B CA 1
ATOM 4276 C C . LEU B 1 225 ? 40.953 39.692 57.215 1.00 41.63 1139 LEU B C 1
ATOM 4277 O O . LEU B 1 225 ? 40.026 38.898 57.070 1.00 41.55 1139 LEU B O 1
ATOM 4282 N N . GLU B 1 226 ? 40.851 40.799 57.941 1.00 49.15 1140 GLU B N 1
ATOM 4283 C CA . GLU B 1 226 ? 39.581 41.151 58.566 1.00 50.53 1140 GLU B CA 1
ATOM 4284 C C . GLU B 1 226 ? 38.635 41.823 57.563 1.00 48.17 1140 GLU B C 1
ATOM 4285 O O . GLU B 1 226 ? 37.456 41.473 57.490 1.00 46.52 1140 GLU B O 1
ATOM 4291 N N . GLU B 1 227 ? 39.154 42.743 56.753 1.00 48.52 1141 GLU B N 1
ATOM 4292 C CA . GLU B 1 227 ? 38.316 43.429 55.765 1.00 50.72 1141 GLU B CA 1
ATOM 4293 C C . GLU B 1 227 ? 37.645 42.512 54.751 1.00 56.34 1141 GLU B C 1
ATOM 4294 O O . GLU B 1 227 ? 36.436 42.602 54.538 1.00 62.36 1141 GLU B O 1
ATOM 4300 N N . VAL B 1 228 ? 38.415 41.617 54.139 1.00 52.79 1142 VAL B N 1
ATOM 4301 C CA . VAL B 1 228 ? 37.878 40.784 53.072 1.00 48.65 1142 VAL B CA 1
ATOM 4302 C C . VAL B 1 228 ? 37.656 39.314 53.415 1.00 51.61 1142 VAL B C 1
ATOM 4303 O O . VAL B 1 228 ? 36.567 38.778 53.176 1.00 56.48 1142 VAL B O 1
ATOM 4307 N N . VAL B 1 229 ? 38.683 38.651 53.942 1.00 49.04 1143 VAL B N 1
ATOM 4308 C CA . VAL B 1 229 ? 38.608 37.203 54.147 1.00 49.90 1143 VAL B CA 1
ATOM 4309 C C . VAL B 1 229 ? 37.519 36.825 55.146 1.00 53.69 1143 VAL B C 1
ATOM 4310 O O . VAL B 1 229 ? 36.645 36.003 54.825 1.00 42.74 1143 VAL B O 1
ATOM 4314 N N . ASP B 1 230 ? 37.578 37.425 56.344 1.00 52.10 1144 ASP B N 1
ATOM 4315 C CA . ASP B 1 230 ? 36.574 37.193 57.393 1.00 50.98 1144 ASP B CA 1
ATOM 4316 C C . ASP B 1 230 ? 35.116 37.273 56.881 1.00 54.96 1144 ASP B C 1
ATOM 4317 O O . ASP B 1 230 ? 34.374 36.291 57.011 1.00 48.90 1144 ASP B O 1
ATOM 4322 N N . PRO B 1 231 ? 34.719 38.407 56.244 1.00 57.90 1145 PRO B N 1
ATOM 4323 C CA . PRO B 1 231 ? 33.352 38.459 55.708 1.00 51.86 1145 PRO B CA 1
ATOM 4324 C C . PRO B 1 231 ? 33.106 37.385 54.670 1.00 57.74 1145 PRO B C 1
ATOM 4325 O O . PRO B 1 231 ? 31.996 36.847 54.635 1.00 64.35 1145 PRO B O 1
ATOM 4329 N N . GLY B 1 232 ? 34.104 37.089 53.834 1.00 53.91 1146 GLY B N 1
ATOM 4330 C CA . GLY B 1 232 ? 33.987 36.004 52.871 1.00 48.26 1146 GLY B CA 1
ATOM 4331 C C . GLY B 1 232 ? 33.663 34.693 53.573 1.00 55.07 1146 GLY B C 1
ATOM 4332 O O . GLY B 1 232 ? 32.742 33.962 53.166 1.00 57.60 1146 GLY B O 1
ATOM 4333 N N . LEU B 1 233 ? 34.408 34.399 54.642 1.00 51.45 1147 LEU B N 1
ATOM 4334 C CA . LEU B 1 233 ? 34.125 33.220 55.456 1.00 50.70 1147 LEU B CA 1
ATOM 4335 C C . LEU B 1 233 ? 32.719 33.320 56.014 1.00 53.20 1147 LEU B C 1
ATOM 4336 O O . LEU B 1 233 ? 32.010 32.321 56.119 1.00 55.50 1147 LEU B O 1
ATOM 4341 N N . GLY B 1 234 ? 32.314 34.540 56.351 1.00 56.15 1148 GLY B N 1
ATOM 4342 C CA . GLY B 1 234 ? 30.946 34.794 56.759 1.00 58.82 1148 GLY B CA 1
ATOM 4343 C C . GLY B 1 234 ? 29.964 34.310 55.713 1.00 60.78 1148 GLY B C 1
ATOM 4344 O O . GLY B 1 234 ? 29.134 33.447 56.011 1.00 59.53 1148 GLY B O 1
ATOM 4345 N N . GLU B 1 235 ? 30.074 34.855 54.496 1.00 64.15 1149 GLU B N 1
ATOM 4346 C CA . GLU B 1 235 ? 29.221 34.471 53.364 1.00 71.11 1149 GLU B CA 1
ATOM 4347 C C . GLU B 1 235 ? 29.208 32.969 53.086 1.00 69.12 1149 GLU B C 1
ATOM 4348 O O . GLU B 1 235 ? 28.136 32.365 52.956 1.00 71.05 1149 GLU B O 1
ATOM 4354 N N . GLY B 1 236 ? 30.394 32.370 52.977 1.00 65.29 1150 GLY B N 1
ATOM 4355 C CA . GLY B 1 236 ? 30.494 30.941 52.714 1.00 66.85 1150 GLY B CA 1
ATOM 4356 C C . GLY B 1 236 ? 29.820 30.095 53.786 1.00 66.62 1150 GLY B C 1
ATOM 4357 O O . GLY B 1 236 ? 29.225 29.045 53.493 1.00 64.33 1150 GLY B O 1
ATOM 4358 N N . PHE B 1 237 ? 29.927 30.556 55.032 1.00 64.22 1151 PHE B N 1
ATOM 4359 C CA . PHE B 1 237 ? 29.241 29.932 56.153 1.00 68.71 1151 PHE B CA 1
ATOM 4360 C C . PHE B 1 237 ? 27.737 30.022 55.958 1.00 72.69 1151 PHE B C 1
ATOM 4361 O O . PHE B 1 237 ? 27.018 29.039 56.140 1.00 72.84 1151 PHE B O 1
ATOM 4369 N N . GLY B 1 238 ? 27.272 31.212 55.587 1.00 72.94 1152 GLY B N 1
ATOM 4370 C CA . GLY B 1 238 ? 25.857 31.457 55.388 1.00 71.51 1152 GLY B CA 1
ATOM 4371 C C . GLY B 1 238 ? 25.288 30.578 54.301 1.00 75.44 1152 GLY B C 1
ATOM 4372 O O . GLY B 1 238 ? 24.203 30.016 54.454 1.00 78.10 1152 GLY B O 1
ATOM 4373 N N . ILE B 1 239 ? 26.021 30.453 53.198 1.00 75.50 1153 ILE B N 1
ATOM 4374 C CA . ILE B 1 239 ? 25.568 29.624 52.096 1.00 74.17 1153 ILE B CA 1
ATOM 4375 C C . ILE B 1 239 ? 25.441 28.167 52.520 1.00 78.20 1153 ILE B C 1
ATOM 4376 O O . ILE B 1 239 ? 24.357 27.591 52.448 1.00 82.48 1153 ILE B O 1
ATOM 4381 N N . ILE B 1 240 ? 26.544 27.581 52.976 1.00 76.78 1154 ILE B N 1
ATOM 4382 C CA . ILE B 1 240 ? 26.569 26.160 53.320 1.00 72.07 1154 ILE B CA 1
ATOM 4383 C C . ILE B 1 240 ? 25.563 25.781 54.411 1.00 73.08 1154 ILE B C 1
ATOM 4384 O O . ILE B 1 240 ? 24.919 24.731 54.329 1.00 72.52 1154 ILE B O 1
ATOM 4389 N N . ALA B 1 241 ? 25.413 26.650 55.409 1.00 75.86 1155 ALA B N 1
ATOM 4390 C CA . ALA B 1 241 ? 24.437 26.453 56.484 1.00 76.51 1155 ALA B CA 1
ATOM 4391 C C . ALA B 1 241 ? 22.996 26.538 55.981 1.00 86.81 1155 ALA B C 1
ATOM 4392 O O . ALA B 1 241 ? 22.129 25.793 56.440 1.00 90.33 1155 ALA B O 1
ATOM 4394 N N . GLU B 1 242 ? 22.748 27.450 55.040 1.00 92.41 1156 GLU B N 1
ATOM 4395 C CA . GLU B 1 242 ? 21.414 27.656 54.477 1.00 97.58 1156 GLU B CA 1
ATOM 4396 C C . GLU B 1 242 ? 21.196 26.710 53.296 1.00 99.14 1156 GLU B C 1
ATOM 4397 O O . GLU B 1 242 ? 20.500 27.036 52.329 1.00 102.31 1156 GLU B O 1
ATOM 4403 N N . LEU B 1 243 ? 21.802 25.533 53.381 1.00 94.50 1157 LEU B N 1
ATOM 4404 C CA . LEU B 1 243 ? 21.759 24.569 52.296 1.00 88.75 1157 LEU B CA 1
ATOM 4405 C C . LEU B 1 243 ? 21.671 23.188 52.908 1.00 91.83 1157 LEU B C 1
ATOM 4406 O O . LEU B 1 243 ? 20.998 22.301 52.381 1.00 95.00 1157 LEU B O 1
ATOM 4411 N N . LEU B 1 244 ? 22.359 23.013 54.030 1.00 88.26 1158 LEU B N 1
ATOM 4412 C CA . LEU B 1 244 ? 22.258 21.777 54.781 1.00 89.12 1158 LEU B CA 1
ATOM 4413 C C . LEU B 1 244 ? 20.930 21.792 55.536 1.00 96.74 1158 LEU B C 1
ATOM 4414 O O . LEU B 1 244 ? 20.344 20.743 55.812 1.00 98.61 1158 LEU B O 1
ATOM 4419 N N . ALA B 1 245 ? 20.452 22.996 55.851 1.00 97.92 1159 ALA B N 1
ATOM 4420 C CA . ALA B 1 245 ? 19.144 23.168 56.478 1.00 97.50 1159 ALA B CA 1
ATOM 4421 C C . ALA B 1 245 ? 18.034 22.806 55.493 1.00 101.85 1159 ALA B C 1
ATOM 4422 O O . ALA B 1 245 ? 17.056 22.147 55.859 1.00 102.91 1159 ALA B O 1
ATOM 4424 N N . ASP B 1 246 ? 18.197 23.242 54.245 1.00 102.57 1160 ASP B N 1
ATOM 4425 C CA . ASP B 1 246 ? 17.256 22.928 53.176 1.00 101.39 1160 ASP B CA 1
ATOM 4426 C C . ASP B 1 246 ? 17.227 21.430 52.913 1.00 104.67 1160 ASP B C 1
ATOM 4427 O O . ASP B 1 246 ? 16.159 20.839 52.767 1.00 108.88 1160 ASP B O 1
ATOM 4432 N N . CYS B 1 247 ? 18.407 20.820 52.848 1.00 103.71 1161 CYS B N 1
ATOM 4433 C CA . CYS B 1 247 ? 18.518 19.390 52.580 1.00 104.07 1161 CYS B CA 1
ATOM 4434 C C . CYS B 1 247 ? 17.922 18.556 53.713 1.00 106.25 1161 CYS B C 1
ATOM 4435 O O . CYS B 1 247 ? 17.364 17.486 53.480 1.00 104.22 1161 CYS B O 1
ATOM 4438 N N . LYS B 1 248 ? 18.035 19.055 54.940 1.00 110.78 1162 LYS B N 1
ATOM 4439 C CA . LYS B 1 248 ? 17.412 18.410 56.095 1.00 113.57 1162 LYS B CA 1
ATOM 4440 C C . LYS B 1 248 ? 15.896 18.344 55.924 1.00 118.82 1162 LYS B C 1
ATOM 4441 O O . LYS B 1 248 ? 15.296 17.278 56.047 1.00 119.76 1162 LYS B O 1
ATOM 4443 N N . GLY B 1 249 ? 15.286 19.492 55.637 1.00 122.39 1163 GLY B N 1
ATOM 4444 C CA . GLY B 1 249 ? 13.855 19.566 55.397 1.00 125.07 1163 GLY B CA 1
ATOM 4445 C C . GLY B 1 249 ? 13.432 18.893 54.102 1.00 128.54 1163 GLY B C 1
ATOM 4446 O O . GLY B 1 249 ? 12.304 18.414 53.991 1.00 130.03 1163 GLY B O 1
ATOM 4447 N N . GLN B 1 250 ? 14.334 18.865 53.122 1.00 130.55 1164 GLN B N 1
ATOM 4448 C CA . GLN B 1 250 ? 14.081 18.193 51.847 1.00 132.72 1164 GLN B CA 1
ATOM 4449 C C . GLN B 1 250 ? 13.922 16.703 52.095 1.00 134.33 1164 GLN B C 1
ATOM 4450 O O . GLN B 1 250 ? 12.904 16.105 51.749 1.00 136.69 1164 GLN B O 1
ATOM 4456 N N . ILE B 1 251 ? 14.948 16.118 52.704 1.00 134.39 1165 ILE B N 1
ATOM 4457 C CA . ILE B 1 251 ? 14.953 14.705 53.059 1.00 134.69 1165 ILE B CA 1
ATOM 4458 C C . ILE B 1 251 ? 13.759 14.356 53.953 1.00 137.63 1165 ILE B C 1
ATOM 4459 O O . ILE B 1 251 ? 13.134 13.311 53.776 1.00 137.20 1165 ILE B O 1
ATOM 4464 N N . ASN B 1 252 ? 13.437 15.248 54.890 1.00 140.63 1166 ASN B N 1
ATOM 4465 C CA . ASN B 1 252 ? 12.289 15.070 55.784 1.00 142.56 1166 ASN B CA 1
ATOM 4466 C C . ASN B 1 252 ? 10.943 15.082 55.054 1.00 145.64 1166 ASN B C 1
ATOM 4467 O O . ASN B 1 252 ? 10.069 14.260 55.341 1.00 146.08 1166 ASN B O 1
ATOM 4472 N N . SER B 1 253 ? 10.779 16.016 54.119 1.00 147.56 1167 SER B N 1
ATOM 4473 C CA . SER B 1 253 ? 9.541 16.123 53.343 1.00 147.92 1167 SER B CA 1
ATOM 4474 C C . SER B 1 253 ? 9.454 15.053 52.253 1.00 145.07 1167 SER B C 1
ATOM 4475 O O . SER B 1 253 ? 8.369 14.563 51.943 1.00 146.30 1167 SER B O 1
ATOM 4478 N N . GLN B 1 254 ? 10.597 14.692 51.675 1.00 140.83 1168 GLN B N 1
ATOM 4479 C CA . GLN B 1 254 ? 10.632 13.662 50.643 1.00 139.41 1168 GLN B CA 1
ATOM 4480 C C . GLN B 1 254 ? 10.421 12.269 51.230 1.00 141.29 1168 GLN B C 1
ATOM 4481 O O . GLN B 1 254 ? 9.911 11.374 50.551 1.00 143.50 1168 GLN B O 1
ATOM 4487 N N . LEU B 1 255 ? 10.820 12.087 52.486 1.00 139.97 1169 LEU B N 1
ATOM 4488 C CA . LEU B 1 255 ? 10.598 10.818 53.179 1.00 139.62 1169 LEU B CA 1
ATOM 4489 C C . LEU B 1 255 ? 9.141 10.690 53.612 1.00 142.23 1169 LEU B C 1
ATOM 4490 O O . LEU B 1 255 ? 8.497 9.673 53.352 1.00 144.23 1169 LEU B O 1
ATOM 4492 N N . ARG B 1 256 ? 8.623 11.732 54.262 1.00 141.59 1170 ARG B N 1
ATOM 4493 C CA . ARG B 1 256 ? 7.229 11.753 54.710 1.00 139.32 1170 ARG B CA 1
ATOM 4494 C C . ARG B 1 256 ? 6.249 11.677 53.535 1.00 138.68 1170 ARG B C 1
ATOM 4495 O O . ARG B 1 256 ? 5.060 11.418 53.727 1.00 141.25 1170 ARG B O 1
ATOM 4497 N N . ARG B 1 257 ? 6.752 11.909 52.323 1.00 134.55 1171 ARG B N 1
ATOM 4498 C CA . ARG B 1 257 ? 5.975 11.684 51.107 1.00 130.92 1171 ARG B CA 1
ATOM 4499 C C . ARG B 1 257 ? 5.874 10.185 50.841 1.00 128.53 1171 ARG B C 1
ATOM 4500 O O . ARG B 1 257 ? 4.781 9.651 50.636 1.00 129.73 1171 ARG B O 1
ATOM 4502 N N . LEU B 1 258 ? 7.025 9.516 50.854 1.00 124.13 1172 LEU B N 1
ATOM 4503 C CA . LEU B 1 258 ? 7.098 8.071 50.660 1.00 120.53 1172 LEU B CA 1
ATOM 4504 C C . LEU B 1 258 ? 6.380 7.316 51.781 1.00 119.86 1172 LEU B C 1
ATOM 4505 O O . LEU B 1 258 ? 5.167 7.082 51.717 1.00 119.96 1172 LEU B O 1
ATOM 4507 N N . GLU B 1 339 ? 8.399 7.855 41.126 1.00 130.39 1253 GLU B N 1
ATOM 4508 C CA . GLU B 1 339 ? 9.841 7.661 41.075 1.00 131.08 1253 GLU B CA 1
ATOM 4509 C C . GLU B 1 339 ? 10.578 8.979 41.268 1.00 136.49 1253 GLU B C 1
ATOM 4510 O O . GLU B 1 339 ? 11.639 9.012 41.887 1.00 138.76 1253 GLU B O 1
ATOM 4512 N N . TYR B 1 340 ? 10.005 10.064 40.748 1.00 139.27 1254 TYR B N 1
ATOM 4513 C CA . TYR B 1 340 ? 10.639 11.388 40.794 1.00 138.94 1254 TYR B CA 1
ATOM 4514 C C . TYR B 1 340 ? 10.995 11.846 42.208 1.00 138.86 1254 TYR B C 1
ATOM 4515 O O . TYR B 1 340 ? 11.851 12.712 42.380 1.00 139.52 1254 TYR B O 1
ATOM 4517 N N . LEU B 1 341 ? 10.336 11.269 43.211 1.00 138.45 1255 LEU B N 1
ATOM 4518 C CA . LEU B 1 341 ? 10.669 11.542 44.609 1.00 136.79 1255 LEU B CA 1
ATOM 4519 C C . LEU B 1 341 ? 12.083 11.057 44.911 1.00 135.15 1255 LEU B C 1
ATOM 4520 O O . LEU B 1 341 ? 12.855 11.739 45.593 1.00 135.22 1255 LEU B O 1
ATOM 4522 N N . VAL B 1 342 ? 12.414 9.878 44.390 1.00 132.11 1256 VAL B N 1
ATOM 4523 C CA . VAL B 1 342 ? 13.745 9.302 44.550 1.00 126.24 1256 VAL B CA 1
ATOM 4524 C C . VAL B 1 342 ? 14.766 9.987 43.639 1.00 121.99 1256 VAL B C 1
ATOM 4525 O O . VAL B 1 342 ? 15.972 9.900 43.872 1.00 119.45 1256 VAL B O 1
ATOM 4527 N N . GLN B 1 343 ? 14.279 10.668 42.603 1.00 121.11 1257 GLN B N 1
ATOM 4528 C CA . GLN B 1 343 ? 15.149 11.420 41.701 1.00 119.05 1257 GLN B CA 1
ATOM 4529 C C . GLN B 1 343 ? 15.692 12.678 42.390 1.00 117.74 1257 GLN B C 1
ATOM 4530 O O . GLN B 1 343 ? 16.899 12.933 42.377 1.00 115.78 1257 GLN B O 1
ATOM 4532 N N . SER B 1 344 ? 14.796 13.454 42.997 1.00 118.56 1258 SER B N 1
ATOM 4533 C CA . SER B 1 344 ? 15.179 14.645 43.757 1.00 117.02 1258 SER B CA 1
ATOM 4534 C C . SER B 1 344 ? 16.034 14.276 44.971 1.00 116.74 1258 SER B C 1
ATOM 4535 O O . SER B 1 344 ? 16.970 15.000 45.324 1.00 115.25 1258 SER B O 1
ATOM 4537 N N . VAL B 1 345 ? 15.703 13.149 45.602 1.00 115.85 1259 VAL B N 1
ATOM 4538 C CA . VAL B 1 345 ? 16.514 12.588 46.685 1.00 112.84 1259 VAL B CA 1
ATOM 4539 C C . VAL B 1 345 ? 17.878 12.129 46.175 1.00 113.23 1259 VAL B C 1
ATOM 4540 O O . VAL B 1 345 ? 18.905 12.402 46.796 1.00 115.53 1259 VAL B O 1
ATOM 4542 N N . GLY B 1 346 ? 17.885 11.426 45.048 1.00 110.35 1260 GLY B N 1
ATOM 4543 C CA . GLY B 1 346 ? 19.127 11.022 44.418 1.00 105.24 1260 GLY B CA 1
ATOM 4544 C C . GLY B 1 346 ? 19.995 12.215 44.069 1.00 99.52 1260 GLY B C 1
ATOM 4545 O O . GLY B 1 346 ? 21.208 12.188 44.279 1.00 96.97 1260 GLY B O 1
ATOM 4546 N N . ARG B 1 347 ? 19.367 13.267 43.547 1.00 99.63 1261 ARG B N 1
ATOM 4547 C CA . ARG B 1 347 ? 20.084 14.468 43.120 1.00 99.70 1261 ARG B CA 1
ATOM 4548 C C . ARG B 1 347 ? 20.787 15.187 44.285 1.00 102.83 1261 ARG B C 1
ATOM 4549 O O . ARG B 1 347 ? 21.895 15.710 44.119 1.00 102.24 1261 ARG B O 1
ATOM 4551 N N . LEU B 1 348 ? 20.143 15.204 45.455 1.00 101.81 1262 LEU B N 1
ATOM 4552 C CA . LEU B 1 348 ? 20.692 15.867 46.642 1.00 97.15 1262 LEU B CA 1
ATOM 4553 C C . LEU B 1 348 ? 22.028 15.262 47.077 1.00 97.17 1262 LEU B C 1
ATOM 4554 O O . LEU B 1 348 ? 22.901 15.969 47.579 1.00 95.59 1262 LEU B O 1
ATOM 4556 N N . ILE B 1 349 ? 22.185 13.954 46.874 1.00 97.00 1263 ILE B N 1
ATOM 4557 C CA . ILE B 1 349 ? 23.451 13.275 47.156 1.00 92.17 1263 ILE B CA 1
ATOM 4558 C C . ILE B 1 349 ? 24.576 13.700 46.195 1.00 91.36 1263 ILE B C 1
ATOM 4559 O O . ILE B 1 349 ? 25.746 13.397 46.432 1.00 90.88 1263 ILE B O 1
ATOM 4561 N N . GLU B 1 350 ? 24.220 14.390 45.111 1.00 88.66 1264 GLU B N 1
ATOM 4562 C CA . GLU B 1 350 ? 25.218 14.961 44.204 1.00 85.19 1264 GLU B CA 1
ATOM 4563 C C . GLU B 1 350 ? 25.513 16.424 44.570 1.00 85.13 1264 GLU B C 1
ATOM 4564 O O . GLU B 1 350 ? 26.619 16.930 44.342 1.00 79.78 1264 GLU B O 1
ATOM 4566 N N . ARG B 1 351 ? 24.516 17.095 45.145 1.00 86.54 1265 ARG B N 1
ATOM 4567 C CA . ARG B 1 351 ? 24.678 18.477 45.594 1.00 82.42 1265 ARG B CA 1
ATOM 4568 C C . ARG B 1 351 ? 25.496 18.528 46.886 1.00 85.12 1265 ARG B C 1
ATOM 4569 O O . ARG B 1 351 ? 26.397 19.366 47.021 1.00 86.41 1265 ARG B O 1
ATOM 4571 N N . LEU B 1 352 ? 25.189 17.634 47.831 1.00 80.86 1266 LEU B N 1
ATOM 4572 C CA . LEU B 1 352 ? 25.990 17.522 49.053 1.00 71.61 1266 LEU B CA 1
ATOM 4573 C C . LEU B 1 352 ? 27.424 17.123 48.689 1.00 76.32 1266 LEU B C 1
ATOM 4574 O O . LEU B 1 352 ? 28.379 17.824 49.042 1.00 78.41 1266 LEU B O 1
ATOM 4576 N N . ASN B 1 353 ? 27.563 16.026 47.943 1.00 76.73 1267 ASN B N 1
ATOM 4577 C CA . ASN B 1 353 ? 28.872 15.538 47.508 1.00 79.56 1267 ASN B CA 1
ATOM 4578 C C . ASN B 1 353 ? 29.746 16.602 46.806 1.00 80.65 1267 ASN B C 1
ATOM 4579 O O . ASN B 1 353 ? 30.972 16.589 46.947 1.00 79.65 1267 ASN B O 1
ATOM 4584 N N . GLN B 1 354 ? 29.112 17.526 46.077 1.00 80.64 1268 GLN B N 1
ATOM 4585 C CA . GLN B 1 354 ? 29.825 18.620 45.399 1.00 76.81 1268 GLN B CA 1
ATOM 4586 C C . GLN B 1 354 ? 30.187 19.785 46.337 1.00 76.84 1268 GLN B C 1
ATOM 4587 O O . GLN B 1 354 ? 31.223 20.432 46.170 1.00 73.59 1268 GLN B O 1
ATOM 4589 N N . THR B 1 355 ? 29.337 20.043 47.326 1.00 76.72 1269 THR B N 1
ATOM 4590 C CA . THR B 1 355 ? 29.574 21.128 48.279 1.00 73.31 1269 THR B CA 1
ATOM 4591 C C . THR B 1 355 ? 30.680 20.767 49.273 1.00 70.49 1269 THR B C 1
ATOM 4592 O O . THR B 1 355 ? 31.394 21.649 49.761 1.00 65.81 1269 THR B O 1
ATOM 4596 N N . LYS B 1 356 ? 30.813 19.465 49.542 1.00 72.70 1270 LYS B N 1
ATOM 4597 C CA . LYS B 1 356 ? 31.798 18.897 50.477 1.00 70.10 1270 LYS B CA 1
ATOM 4598 C C . LYS B 1 356 ? 33.197 19.585 50.481 1.00 55.99 1270 LYS B C 1
ATOM 4599 O O . LYS B 1 356 ? 33.642 20.076 51.517 1.00 55.64 1270 LYS B O 1
ATOM 4605 N N . PRO B 1 357 ? 33.879 19.666 49.323 1.00 57.68 1271 PRO B N 1
ATOM 4606 C CA . PRO B 1 357 ? 35.187 20.347 49.379 1.00 55.60 1271 PRO B CA 1
ATOM 4607 C C . PRO B 1 357 ? 35.139 21.823 49.794 1.00 55.39 1271 PRO B C 1
ATOM 4608 O O . PRO B 1 357 ? 36.128 22.331 50.349 1.00 54.15 1271 PRO B O 1
ATOM 4612 N N . ASP B 1 358 ? 34.032 22.508 49.519 1.00 53.08 1272 ASP B N 1
ATOM 4613 C CA . ASP B 1 358 ? 33.919 23.904 49.929 1.00 52.11 1272 ASP B CA 1
ATOM 4614 C C . ASP B 1 358 ? 33.747 23.988 51.431 1.00 55.78 1272 ASP B C 1
ATOM 4615 O O . ASP B 1 358 ? 34.326 24.854 52.090 1.00 57.36 1272 ASP B O 1
ATOM 4620 N N . ALA B 1 359 ? 32.945 23.071 51.967 1.00 55.68 1273 ALA B N 1
ATOM 4621 C CA . ALA B 1 359 ? 32.711 22.987 53.402 1.00 51.34 1273 ALA B CA 1
ATOM 4622 C C . ALA B 1 359 ? 34.008 22.718 54.163 1.00 49.76 1273 ALA B C 1
ATOM 4623 O O . ALA B 1 359 ? 34.294 23.383 55.174 1.00 47.69 1273 ALA B O 1
ATOM 4625 N N . VAL B 1 360 ? 34.793 21.755 53.675 1.00 45.47 1274 VAL B N 1
ATOM 4626 C CA . VAL B 1 360 ? 36.116 21.487 54.252 1.00 50.33 1274 VAL B CA 1
ATOM 4627 C C . VAL B 1 360 ? 36.932 22.773 54.353 1.00 44.66 1274 VAL B C 1
ATOM 4628 O O . VAL B 1 360 ? 37.556 23.041 55.375 1.00 61.89 1274 VAL B O 1
ATOM 4632 N N . ARG B 1 361 ? 36.876 23.594 53.308 1.00 52.29 1275 ARG B N 1
ATOM 4633 C CA . ARG B 1 361 ? 37.619 24.855 53.260 1.00 50.50 1275 ARG B CA 1
ATOM 4634 C C . ARG B 1 361 ? 37.059 25.913 54.208 1.00 49.17 1275 ARG B C 1
ATOM 4635 O O . ARG B 1 361 ? 37.812 26.617 54.867 1.00 54.55 1275 ARG B O 1
ATOM 4643 N N . VAL B 1 362 ? 35.741 26.027 54.276 1.00 51.03 1276 VAL B N 1
ATOM 4644 C CA . VAL B 1 362 ? 35.110 26.969 55.198 1.00 52.91 1276 VAL B CA 1
ATOM 4645 C C . VAL B 1 362 ? 35.427 26.599 56.635 1.00 50.36 1276 VAL B C 1
ATOM 4646 O O . VAL B 1 362 ? 35.798 27.455 57.443 1.00 47.85 1276 VAL B O 1
ATOM 4650 N N . VAL B 1 363 ? 35.287 25.314 56.945 1.00 49.12 1277 VAL B N 1
ATOM 4651 C CA . VAL B 1 363 ? 35.665 24.803 58.263 1.00 46.39 1277 VAL B CA 1
ATOM 4652 C C . VAL B 1 363 ? 37.104 25.172 58.644 1.00 45.30 1277 VAL B C 1
ATOM 4653 O O . VAL B 1 363 ? 37.330 25.773 59.687 1.00 52.49 1277 VAL B O 1
ATOM 4657 N N . GLU B 1 364 ? 38.065 24.851 57.786 1.00 44.35 1278 GLU B N 1
ATOM 4658 C CA . GLU B 1 364 ? 39.469 25.165 58.046 1.00 43.36 1278 GLU B CA 1
ATOM 4659 C C . GLU B 1 364 ? 39.704 26.664 58.132 1.00 44.88 1278 GLU B C 1
ATOM 4660 O O . GLU B 1 364 ? 40.462 27.145 58.990 1.00 43.73 1278 GLU B O 1
ATOM 4666 N N . GLY B 1 365 ? 39.050 27.409 57.243 1.00 43.07 1279 GLY B N 1
ATOM 4667 C CA . GLY B 1 365 ? 39.184 28.861 57.217 1.00 52.41 1279 GLY B CA 1
ATOM 4668 C C . GLY B 1 365 ? 38.614 29.502 58.464 1.00 50.05 1279 GLY B C 1
ATOM 4669 O O . GLY B 1 365 ? 39.179 30.447 59.003 1.00 53.59 1279 GLY B O 1
ATOM 4670 N N . LEU B 1 366 ? 37.489 28.969 58.924 1.00 43.12 1280 LEU B N 1
ATOM 4671 C CA . LEU B 1 366 ? 36.886 29.405 60.177 1.00 47.75 1280 LEU B CA 1
ATOM 4672 C C . LEU B 1 366 ? 37.775 29.109 61.401 1.00 49.52 1280 LEU B C 1
ATOM 4673 O O . LEU B 1 366 ? 37.942 29.981 62.268 1.00 54.59 1280 LEU B O 1
ATOM 4678 N N . CYS B 1 367 ? 38.361 27.912 61.475 1.00 47.52 1281 CYS B N 1
ATOM 4679 C CA . CYS B 1 367 ? 39.275 27.614 62.591 1.00 50.26 1281 CYS B CA 1
ATOM 4680 C C . CYS B 1 367 ? 40.444 28.577 62.635 1.00 50.01 1281 CYS B C 1
ATOM 4681 O O . CYS B 1 367 ? 40.711 29.189 63.658 1.00 55.00 1281 CYS B O 1
ATOM 4684 N N . ARG B 1 368 ? 41.128 28.726 61.511 1.00 50.07 1282 ARG B N 1
ATOM 4685 C CA . ARG B 1 368 ? 42.345 29.530 61.463 1.00 47.63 1282 ARG B CA 1
ATOM 4686 C C . ARG B 1 368 ? 42.099 30.997 61.772 1.00 41.67 1282 ARG B C 1
ATOM 4687 O O . ARG B 1 368 ? 43.035 31.736 62.047 1.00 41.36 1282 ARG B O 1
ATOM 4695 N N . ARG B 1 369 ? 40.840 31.416 61.720 1.00 54.32 1283 ARG B N 1
ATOM 4696 C CA . ARG B 1 369 ? 40.480 32.768 62.132 1.00 57.96 1283 ARG B CA 1
ATOM 4697 C C . ARG B 1 369 ? 39.865 32.760 63.527 1.00 68.34 1283 ARG B C 1
ATOM 4698 O O . ARG B 1 369 ? 39.243 33.728 63.958 1.00 77.20 1283 ARG B O 1
ATOM 4706 N N . ASN B 1 370 ? 40.062 31.649 64.228 1.00 68.27 1284 ASN B N 1
ATOM 4707 C CA . ASN B 1 370 ? 39.563 31.457 65.584 1.00 67.27 1284 ASN B CA 1
ATOM 4708 C C . ASN B 1 370 ? 38.047 31.584 65.769 1.00 68.05 1284 ASN B C 1
ATOM 4709 O O . ASN B 1 370 ? 37.565 31.705 66.892 1.00 74.35 1284 ASN B O 1
ATOM 4722 N N . ARG B 1 372 ? 35.749 29.361 66.079 1.00 61.64 1286 ARG B N 1
ATOM 4723 C CA . ARG B 1 372 ? 35.631 27.917 66.302 1.00 61.98 1286 ARG B CA 1
ATOM 4724 C C . ARG B 1 372 ? 34.200 27.392 66.357 1.00 59.00 1286 ARG B C 1
ATOM 4725 O O . ARG B 1 372 ? 33.927 26.265 65.951 1.00 57.17 1286 ARG B O 1
ATOM 4733 N N . GLU B 1 373 ? 33.283 28.187 66.887 1.00 60.67 1287 GLU B N 1
ATOM 4734 C CA . GLU B 1 373 ? 31.918 27.700 67.035 1.00 60.82 1287 GLU B CA 1
ATOM 4735 C C . GLU B 1 373 ? 31.252 27.598 65.671 1.00 58.93 1287 GLU B C 1
ATOM 4736 O O . GLU B 1 373 ? 30.565 26.608 65.368 1.00 55.46 1287 GLU B O 1
ATOM 4742 N N . GLN B 1 374 ? 31.488 28.612 64.841 1.00 57.29 1288 GLN B N 1
ATOM 4743 C CA . GLN B 1 374 ? 30.924 28.652 63.490 1.00 61.86 1288 GLN B CA 1
ATOM 4744 C C . GLN B 1 374 ? 31.404 27.435 62.681 1.00 56.32 1288 GLN B C 1
ATOM 4745 O O . GLN B 1 374 ? 30.610 26.748 62.031 1.00 57.42 1288 GLN B O 1
ATOM 4751 N N . ALA B 1 375 ? 32.706 27.169 62.755 1.00 53.44 1289 ALA B N 1
ATOM 4752 C CA . ALA B 1 375 ? 33.296 25.954 62.202 1.00 51.56 1289 ALA B CA 1
ATOM 4753 C C . ALA B 1 375 ? 32.604 24.726 62.756 1.00 45.11 1289 ALA B C 1
ATOM 4754 O O . ALA B 1 375 ? 32.208 23.845 61.998 1.00 45.39 1289 ALA B O 1
ATOM 4756 N N . HIS B 1 376 ? 32.453 24.677 64.079 1.00 53.35 1290 HIS B N 1
ATOM 4757 C CA . HIS B 1 376 ? 31.816 23.534 64.733 1.00 56.81 1290 HIS B CA 1
ATOM 4758 C C . HIS B 1 376 ? 30.424 23.271 64.188 1.00 59.16 1290 HIS B C 1
ATOM 4759 O O . HIS B 1 376 ? 30.086 22.131 63.861 1.00 63.65 1290 HIS B O 1
ATOM 4766 N N . GLN B 1 377 ? 29.620 24.324 64.085 1.00 58.32 1291 GLN B N 1
ATOM 4767 C CA . GLN B 1 377 ? 28.289 24.205 63.491 1.00 63.40 1291 GLN B CA 1
ATOM 4768 C C . GLN B 1 377 ? 28.299 23.554 62.083 1.00 63.42 1291 GLN B C 1
ATOM 4769 O O . GLN B 1 377 ? 27.601 22.553 61.857 1.00 62.20 1291 GLN B O 1
ATOM 4775 N N . ILE B 1 378 ? 29.096 24.096 61.157 1.00 57.71 1292 ILE B N 1
ATOM 4776 C CA . ILE B 1 378 ? 29.107 23.580 59.775 1.00 58.53 1292 ILE B CA 1
ATOM 4777 C C . ILE B 1 378 ? 29.472 22.100 59.706 1.00 58.09 1292 ILE B C 1
ATOM 4778 O O . ILE B 1 378 ? 28.835 21.322 58.992 1.00 61.31 1292 ILE B O 1
ATOM 4783 N N . GLN B 1 379 ? 30.501 21.705 60.444 1.00 57.58 1293 GLN B N 1
ATOM 4784 C CA . GLN B 1 379 ? 30.921 20.314 60.400 1.00 59.14 1293 GLN B CA 1
ATOM 4785 C C . GLN B 1 379 ? 29.839 19.410 60.998 1.00 65.52 1293 GLN B C 1
ATOM 4786 O O . GLN B 1 379 ? 29.513 18.359 60.437 1.00 67.26 1293 GLN B O 1
ATOM 4792 N N . LYS B 1 380 ? 29.264 19.833 62.120 1.00 68.21 1294 LYS B N 1
ATOM 4793 C CA . LYS B 1 380 ? 28.165 19.082 62.727 1.00 73.96 1294 LYS B CA 1
ATOM 4794 C C . LYS B 1 380 ? 26.972 18.972 61.759 1.00 70.27 1294 LYS B C 1
ATOM 4795 O O . LYS B 1 380 ? 26.512 17.870 61.460 1.00 68.89 1294 LYS B O 1
ATOM 4801 N N . ASN B 1 381 ? 26.493 20.112 61.261 1.00 68.74 1295 ASN B N 1
ATOM 4802 C CA . ASN B 1 381 ? 25.360 20.130 60.340 1.00 72.56 1295 ASN B CA 1
ATOM 4803 C C . ASN B 1 381 ? 25.619 19.237 59.130 1.00 72.14 1295 ASN B C 1
ATOM 4804 O O . ASN B 1 381 ? 24.706 18.589 58.618 1.00 73.69 1295 ASN B O 1
ATOM 4809 N N . PHE B 1 382 ? 26.870 19.193 58.684 1.00 70.33 1296 PHE B N 1
ATOM 4810 C CA . PHE B 1 382 ? 27.219 18.384 57.524 1.00 72.77 1296 PHE B CA 1
ATOM 4811 C C . PHE B 1 382 ? 27.237 16.883 57.834 1.00 74.28 1296 PHE B C 1
ATOM 4812 O O . PHE B 1 382 ? 26.729 16.076 57.042 1.00 74.82 1296 PHE B O 1
ATOM 4820 N N . VAL B 1 383 ? 27.819 16.508 58.976 1.00 72.52 1297 VAL B N 1
ATOM 4821 C CA . VAL B 1 383 ? 27.825 15.106 59.376 1.00 69.39 1297 VAL B CA 1
ATOM 4822 C C . VAL B 1 383 ? 26.385 14.670 59.598 1.00 75.97 1297 VAL B C 1
ATOM 4823 O O . VAL B 1 383 ? 25.963 13.600 59.140 1.00 77.40 1297 VAL B O 1
ATOM 4827 N N . GLU B 1 384 ? 25.636 15.535 60.275 1.00 78.90 1298 GLU B N 1
ATOM 4828 C CA . GLU B 1 384 ? 24.207 15.351 60.503 1.00 84.85 1298 GLU B CA 1
ATOM 4829 C C . GLU B 1 384 ? 23.454 14.927 59.242 1.00 88.83 1298 GLU B C 1
ATOM 4830 O O . GLU B 1 384 ? 22.752 13.918 59.248 1.00 97.29 1298 GLU B O 1
ATOM 4836 N N . VAL B 1 385 ? 23.603 15.685 58.162 1.00 86.14 1299 VAL B N 1
ATOM 4837 C CA . VAL B 1 385 ? 22.905 15.361 56.920 1.00 85.78 1299 VAL B CA 1
ATOM 4838 C C . VAL B 1 385 ? 23.416 14.064 56.304 1.00 94.95 1299 VAL B C 1
ATOM 4839 O O . VAL B 1 385 ? 22.631 13.253 55.813 1.00 101.75 1299 VAL B O 1
ATOM 4843 N N . LEU B 1 386 ? 24.728 13.856 56.336 1.00 95.55 1300 LEU B N 1
ATOM 4844 C CA . LEU B 1 386 ? 25.264 12.577 55.884 1.00 94.84 1300 LEU B CA 1
ATOM 4845 C C . LEU B 1 386 ? 24.809 11.443 56.822 1.00 96.35 1300 LEU B C 1
ATOM 4846 O O . LEU B 1 386 ? 24.639 10.298 56.385 1.00 96.57 1300 LEU B O 1
ATOM 4851 N N . ASP B 1 387 ? 24.585 11.775 58.096 1.00 95.58 1301 ASP B N 1
ATOM 4852 C CA . ASP B 1 387 ? 24.000 10.826 59.058 1.00 96.93 1301 ASP B CA 1
ATOM 4853 C C . ASP B 1 387 ? 22.511 10.566 58.793 1.00 101.64 1301 ASP B C 1
ATOM 4854 O O . ASP B 1 387 ? 21.965 9.549 59.228 1.00 105.12 1301 ASP B O 1
ATOM 4859 N N . LEU B 1 388 ? 21.860 11.492 58.090 1.00 100.17 1302 LEU B N 1
ATOM 4860 C CA . LEU B 1 388 ? 20.458 11.331 57.713 1.00 99.94 1302 LEU B CA 1
ATOM 4861 C C . LEU B 1 388 ? 20.361 10.470 56.458 1.00 98.25 1302 LEU B C 1
ATOM 4862 O O . LEU B 1 388 ? 19.316 9.892 56.163 1.00 100.38 1302 LEU B O 1
ATOM 4867 N N . LEU B 1 389 ? 21.464 10.386 55.724 1.00 93.87 1303 LEU B N 1
ATOM 4868 C CA . LEU B 1 389 ? 21.486 9.629 54.484 1.00 94.50 1303 LEU B CA 1
ATOM 4869 C C . LEU B 1 389 ? 21.867 8.175 54.728 1.00 101.73 1303 LEU B C 1
ATOM 4870 O O . LEU B 1 389 ? 21.823 7.353 53.814 1.00 105.07 1303 LEU B O 1
ATOM 4875 N N . LYS B 1 390 ? 22.238 7.855 55.961 1.00 105.52 1304 LYS B N 1
ATOM 4876 C CA . LYS B 1 390 ? 22.538 6.473 56.315 1.00 111.38 1304 LYS B CA 1
ATOM 4877 C C . LYS B 1 390 ? 21.257 5.645 56.417 1.00 114.52 1304 LYS B C 1
ATOM 4878 O O . LYS B 1 390 ? 21.226 4.485 56.010 1.00 113.96 1304 LYS B O 1
ATOM 4880 N N . ALA B 1 391 ? 20.202 6.256 56.951 1.00 118.43 1305 ALA B N 1
ATOM 4881 C CA . ALA B 1 391 ? 18.915 5.586 57.130 1.00 121.74 1305 ALA B CA 1
ATOM 4882 C C . ALA B 1 391 ? 18.158 5.408 55.814 1.00 128.50 1305 ALA B C 1
ATOM 4883 O O . ALA B 1 391 ? 17.940 4.284 55.354 1.00 131.59 1305 ALA B O 1
ATOM 4885 N N . ASN B 1 392 ? 17.763 6.525 55.213 1.00 130.53 1306 ASN B N 1
ATOM 4886 C CA . ASN B 1 392 ? 16.867 6.509 54.059 1.00 133.41 1306 ASN B CA 1
ATOM 4887 C C . ASN B 1 392 ? 17.420 5.877 52.780 1.00 138.30 1306 ASN B C 1
ATOM 4888 O O . ASN B 1 392 ? 16.648 5.354 51.972 1.00 142.11 1306 ASN B O 1
ATOM 4890 N N . VAL B 1 393 ? 18.739 5.925 52.588 1.00 138.63 1307 VAL B N 1
ATOM 4891 C CA . VAL B 1 393 ? 19.352 5.421 51.349 1.00 139.02 1307 VAL B CA 1
ATOM 4892 C C . VAL B 1 393 ? 19.029 3.946 51.096 1.00 140.91 1307 VAL B C 1
ATOM 4893 O O . VAL B 1 393 ? 18.961 3.501 49.945 1.00 140.06 1307 VAL B O 1
ATOM 4895 N N . LYS B 1 394 ? 18.832 3.197 52.180 1.00 141.78 1308 LYS B N 1
ATOM 4896 C CA . LYS B 1 394 ? 18.363 1.820 52.092 1.00 139.75 1308 LYS B CA 1
ATOM 4897 C C . LYS B 1 394 ? 16.937 1.797 51.535 1.00 138.67 1308 LYS B C 1
ATOM 4898 O O . LYS B 1 394 ? 16.689 1.228 50.469 1.00 139.47 1308 LYS B O 1
ATOM 4900 N N . GLU B 1 395 ? 16.011 2.430 52.254 1.00 134.91 1309 GLU B N 1
ATOM 4901 C CA . GLU B 1 395 ? 14.622 2.534 51.809 1.00 130.36 1309 GLU B CA 1
ATOM 4902 C C . GLU B 1 395 ? 14.443 3.639 50.766 1.00 130.77 1309 GLU B C 1
ATOM 4903 O O . GLU B 1 395 ? 15.251 3.787 49.844 1.00 130.63 1309 GLU B O 1
ATOM 4905 N N . GLU B 1 423 ? 29.049 4.471 47.387 1.00 92.16 1337 GLU B N 1
ATOM 4906 C CA . GLU B 1 423 ? 27.810 5.178 47.688 1.00 94.04 1337 GLU B CA 1
ATOM 4907 C C . GLU B 1 423 ? 28.086 6.493 48.422 1.00 95.15 1337 GLU B C 1
ATOM 4908 O O . GLU B 1 423 ? 28.593 7.451 47.834 1.00 98.24 1337 GLU B O 1
ATOM 4910 N N . ILE B 1 424 ? 27.758 6.537 49.707 1.00 91.15 1338 ILE B N 1
ATOM 4911 C CA . ILE B 1 424 ? 27.900 7.770 50.474 1.00 92.64 1338 ILE B CA 1
ATOM 4912 C C . ILE B 1 424 ? 29.262 7.897 51.160 1.00 96.39 1338 ILE B C 1
ATOM 4913 O O . ILE B 1 424 ? 29.464 7.359 52.255 1.00 95.24 1338 ILE B O 1
ATOM 4918 N N . HIS B 1 425 ? 30.188 8.613 50.523 1.00 95.89 1339 HIS B N 1
ATOM 4919 C CA . HIS B 1 425 ? 31.473 8.910 51.149 1.00 96.59 1339 HIS B CA 1
ATOM 4920 C C . HIS B 1 425 ? 31.250 9.739 52.420 1.00 98.64 1339 HIS B C 1
ATOM 4921 O O . HIS B 1 425 ? 30.383 10.614 52.449 1.00 102.34 1339 HIS B O 1
ATOM 4923 N N . ASP B 1 426 ? 32.012 9.445 53.472 1.00 95.28 1340 ASP B N 1
ATOM 4924 C CA . ASP B 1 426 ? 31.911 10.182 54.732 1.00 91.32 1340 ASP B CA 1
ATOM 4925 C C . ASP B 1 426 ? 32.603 11.545 54.632 1.00 86.23 1340 ASP B C 1
ATOM 4926 O O . ASP B 1 426 ? 33.485 11.740 53.796 1.00 89.86 1340 ASP B O 1
ATOM 4931 N N . PHE B 1 427 ? 32.207 12.482 55.491 1.00 76.51 1341 PHE B N 1
ATOM 4932 C CA . PHE B 1 427 ? 32.750 13.834 55.460 1.00 66.01 1341 PHE B CA 1
ATOM 4933 C C . PHE B 1 427 ? 34.081 13.945 56.200 1.00 62.05 1341 PHE B C 1
ATOM 4934 O O . PHE B 1 427 ? 34.182 13.542 57.358 1.00 65.01 1341 PHE B O 1
ATOM 4942 N N . PRO B 1 428 ? 35.092 14.536 55.544 1.00 58.22 1342 PRO B N 1
ATOM 4943 C CA . PRO B 1 428 ? 36.446 14.734 56.077 1.00 56.79 1342 PRO B CA 1
ATOM 4944 C C . PRO B 1 428 ? 36.463 15.584 57.340 1.00 61.92 1342 PRO B C 1
ATOM 4945 O O . PRO B 1 428 ? 36.660 16.800 57.242 1.00 62.49 1342 PRO B O 1
ATOM 4949 N N . LYS B 1 429 ? 36.284 14.957 58.503 1.00 63.80 1343 LYS B N 1
ATOM 4950 C CA . LYS B 1 429 ? 36.250 15.677 59.774 1.00 61.19 1343 LYS B CA 1
ATOM 4951 C C . LYS B 1 429 ? 37.570 16.352 60.095 1.00 59.46 1343 LYS B C 1
ATOM 4952 O O . LYS B 1 429 ? 38.631 15.734 60.027 1.00 65.94 1343 LYS B O 1
ATOM 4958 N N . SER B 1 430 ? 37.508 17.629 60.442 1.00 51.61 1344 SER B N 1
ATOM 4959 C CA . SER B 1 430 ? 38.634 18.272 61.102 1.00 49.85 1344 SER B CA 1
ATOM 4960 C C . SER B 1 430 ? 38.528 17.952 62.584 1.00 56.95 1344 SER B C 1
ATOM 4961 O O . SER B 1 430 ? 37.511 18.258 63.212 1.00 57.51 1344 SER B O 1
ATOM 4964 N N . HIS B 1 431 ? 39.564 17.336 63.145 1.00 58.09 1345 HIS B N 1
ATOM 4965 C CA . HIS B 1 431 ? 39.547 16.969 64.560 1.00 55.87 1345 HIS B CA 1
ATOM 4966 C C . HIS B 1 431 ? 39.426 18.194 65.457 1.00 51.20 1345 HIS B C 1
ATOM 4967 O O . HIS B 1 431 ? 38.828 18.133 66.520 1.00 49.41 1345 HIS B O 1
ATOM 4974 N N . ILE B 1 432 ? 40.007 19.298 65.010 1.00 53.90 1346 ILE B N 1
ATOM 4975 C CA . ILE B 1 432 ? 39.956 20.580 65.705 1.00 56.24 1346 ILE B CA 1
ATOM 4976 C C . ILE B 1 432 ? 38.591 20.914 66.298 1.00 56.21 1346 ILE B C 1
ATOM 4977 O O . ILE B 1 432 ? 38.488 21.518 67.362 1.00 59.34 1346 ILE B O 1
ATOM 4982 N N . VAL B 1 433 ? 37.540 20.497 65.616 1.00 44.74 1347 VAL B N 1
ATOM 4983 C CA . VAL B 1 433 ? 36.212 20.938 65.975 1.00 49.37 1347 VAL B CA 1
ATOM 4984 C C . VAL B 1 433 ? 35.265 19.720 66.022 1.00 54.95 1347 VAL B C 1
ATOM 4985 O O . VAL B 1 433 ? 34.030 19.819 65.937 1.00 56.98 1347 VAL B O 1
ATOM 4989 N N . ASP B 1 434 ? 35.877 18.552 66.194 1.00 56.60 1348 ASP B N 1
ATOM 4990 C CA . ASP B 1 434 ? 35.131 17.308 66.283 1.00 59.28 1348 ASP B CA 1
ATOM 4991 C C . ASP B 1 434 ? 34.809 17.010 67.734 1.00 65.78 1348 ASP B C 1
ATOM 4992 O O . ASP B 1 434 ? 35.461 16.197 68.384 1.00 64.09 1348 ASP B O 1
ATOM 4997 N N . PHE B 1 435 ? 33.806 17.713 68.238 1.00 69.20 1349 PHE B N 1
ATOM 4998 C CA . PHE B 1 435 ? 33.252 17.438 69.539 1.00 64.44 1349 PHE B CA 1
ATOM 4999 C C . PHE B 1 435 ? 31.820 17.942 69.600 1.00 71.24 1349 PHE B C 1
ATOM 5000 O O . PHE B 1 435 ? 31.229 18.007 70.673 1.00 82.77 1349 PHE B O 1
ATOM 5008 N N . GLN C 1 5 ? 33.155 -14.212 98.152 1.00 73.28 919 GLN C N 1
ATOM 5009 C CA . GLN C 1 5 ? 32.533 -13.917 96.860 1.00 78.37 919 GLN C CA 1
ATOM 5010 C C . GLN C 1 5 ? 33.271 -12.812 96.098 1.00 79.75 919 GLN C C 1
ATOM 5011 O O . GLN C 1 5 ? 33.895 -11.941 96.698 1.00 79.92 919 GLN C O 1
ATOM 5017 N N . ASP C 1 6 ? 33.211 -12.850 94.772 1.00 85.04 920 ASP C N 1
ATOM 5018 C CA . ASP C 1 6 ? 33.908 -11.844 93.970 1.00 87.43 920 ASP C CA 1
ATOM 5019 C C . ASP C 1 6 ? 33.202 -10.494 94.031 1.00 76.11 920 ASP C C 1
ATOM 5020 O O . ASP C 1 6 ? 32.039 -10.410 94.434 1.00 72.03 920 ASP C O 1
ATOM 5025 N N . VAL C 1 7 ? 33.912 -9.443 93.629 1.00 73.38 921 VAL C N 1
ATOM 5026 C CA . VAL C 1 7 ? 33.323 -8.116 93.520 1.00 60.55 921 VAL C CA 1
ATOM 5027 C C . VAL C 1 7 ? 32.114 -8.188 92.614 1.00 70.74 921 VAL C C 1
ATOM 5028 O O . VAL C 1 7 ? 32.149 -8.869 91.596 1.00 73.31 921 VAL C O 1
ATOM 5032 N N . ASN C 1 8 ? 31.023 -7.539 92.984 1.00 60.55 922 ASN C N 1
ATOM 5033 C CA . ASN C 1 8 ? 29.829 -7.683 92.171 1.00 60.65 922 ASN C CA 1
ATOM 5034 C C . ASN C 1 8 ? 29.273 -6.381 91.681 1.00 60.02 922 ASN C C 1
ATOM 5035 O O . ASN C 1 8 ? 29.860 -5.328 91.885 1.00 59.44 922 ASN C O 1
ATOM 5040 N N . VAL C 1 9 ? 28.118 -6.464 91.042 1.00 62.47 923 VAL C N 1
ATOM 5041 C CA . VAL C 1 9 ? 27.615 -5.337 90.280 1.00 60.94 923 VAL C CA 1
ATOM 5042 C C . VAL C 1 9 ? 26.834 -4.402 91.184 1.00 60.96 923 VAL C C 1
ATOM 5043 O O . VAL C 1 9 ? 26.718 -3.213 90.903 1.00 59.01 923 VAL C O 1
ATOM 5047 N N . VAL C 1 10 ? 26.341 -4.936 92.297 1.00 61.67 924 VAL C N 1
ATOM 5048 C CA . VAL C 1 10 ? 25.618 -4.113 93.270 1.00 60.34 924 VAL C CA 1
ATOM 5049 C C . VAL C 1 10 ? 26.520 -3.120 93.983 1.00 59.86 924 VAL C C 1
ATOM 5050 O O . VAL C 1 10 ? 26.127 -1.988 94.189 1.00 59.54 924 VAL C O 1
ATOM 5054 N N . TYR C 1 11 ? 27.732 -3.547 94.315 1.00 70.71 925 TYR C N 1
ATOM 5055 C CA . TYR C 1 11 ? 28.725 -2.697 94.975 1.00 59.38 925 TYR C CA 1
ATOM 5056 C C . TYR C 1 11 ? 29.169 -1.568 94.061 1.00 58.51 925 TYR C C 1
ATOM 5057 O O . TYR C 1 11 ? 29.147 -0.399 94.444 1.00 58.14 925 TYR C O 1
ATOM 5066 N N . LYS C 1 12 ? 29.538 -1.948 92.837 1.00 58.24 926 LYS C N 1
ATOM 5067 C CA . LYS C 1 12 ? 29.880 -1.039 91.739 1.00 57.48 926 LYS C CA 1
ATOM 5068 C C . LYS C 1 12 ? 28.762 -0.052 91.441 1.00 57.26 926 LYS C C 1
ATOM 5069 O O . LYS C 1 12 ? 28.985 1.144 91.324 1.00 56.69 926 LYS C O 1
ATOM 5075 N N . SER C 1 13 ? 27.561 -0.580 91.291 1.00 57.76 927 SER C N 1
ATOM 5076 C CA . SER C 1 13 ? 26.378 0.223 91.081 1.00 57.71 927 SER C CA 1
ATOM 5077 C C . SER C 1 13 ? 26.196 1.311 92.146 1.00 59.46 927 SER C C 1
ATOM 5078 O O . SER C 1 13 ? 26.019 2.478 91.806 1.00 57.98 927 SER C O 1
ATOM 5081 N N . ALA C 1 14 ? 26.258 0.935 93.427 1.00 58.10 928 ALA C N 1
ATOM 5082 C CA . ALA C 1 14 ? 26.112 1.889 94.519 1.00 58.09 928 ALA C CA 1
ATOM 5083 C C . ALA C 1 14 ? 27.244 2.906 94.565 1.00 57.38 928 ALA C C 1
ATOM 5084 O O . ALA C 1 14 ? 27.010 4.094 94.763 1.00 57.07 928 ALA C O 1
ATOM 5086 N N . LEU C 1 15 ? 28.472 2.427 94.423 1.00 57.17 929 LEU C N 1
ATOM 5087 C CA . LEU C 1 15 ? 29.611 3.298 94.203 1.00 56.47 929 LEU C CA 1
ATOM 5088 C C . LEU C 1 15 ? 29.334 4.348 93.117 1.00 55.85 929 LEU C C 1
ATOM 5089 O O . LEU C 1 15 ? 29.832 5.461 93.186 1.00 56.52 929 LEU C O 1
ATOM 5094 N N . SER C 1 16 ? 28.558 4.000 92.095 1.00 61.94 930 SER C N 1
ATOM 5095 C CA . SER C 1 16 ? 28.376 4.944 90.990 1.00 63.45 930 SER C CA 1
ATOM 5096 C C . SER C 1 16 ? 27.384 6.045 91.374 1.00 60.14 930 SER C C 1
ATOM 5097 O O . SER C 1 16 ? 27.318 7.088 90.732 1.00 58.56 930 SER C O 1
ATOM 5100 N N . LEU C 1 17 ? 26.631 5.828 92.438 1.00 55.91 931 LEU C N 1
ATOM 5101 C CA . LEU C 1 17 ? 25.804 6.900 92.957 1.00 55.95 931 LEU C CA 1
ATOM 5102 C C . LEU C 1 17 ? 26.606 7.814 93.878 1.00 56.03 931 LEU C C 1
ATOM 5103 O O . LEU C 1 17 ? 26.075 8.800 94.380 1.00 58.62 931 LEU C O 1
ATOM 5108 N N . TYR C 1 18 ? 27.888 7.496 94.062 1.00 55.42 932 TYR C N 1
ATOM 5109 C CA . TYR C 1 18 ? 28.767 8.203 95.001 1.00 55.20 932 TYR C CA 1
ATOM 5110 C C . TYR C 1 18 ? 28.249 8.079 96.450 1.00 55.83 932 TYR C C 1
ATOM 5111 O O . TYR C 1 18 ? 28.345 9.001 97.250 1.00 55.76 932 TYR C O 1
ATOM 5120 N N . ASP C 1 19 ? 27.704 6.905 96.751 1.00 56.83 933 ASP C N 1
ATOM 5121 C CA . ASP C 1 19 ? 27.174 6.550 98.061 1.00 57.17 933 ASP C CA 1
ATOM 5122 C C . ASP C 1 19 ? 28.101 5.542 98.748 1.00 57.47 933 ASP C C 1
ATOM 5123 O O . ASP C 1 19 ? 27.946 4.330 98.600 1.00 57.90 933 ASP C O 1
ATOM 5128 N N . VAL C 1 20 ? 29.074 6.062 99.496 1.00 66.35 934 VAL C N 1
ATOM 5129 C CA . VAL C 1 20 ? 30.059 5.237 100.211 1.00 66.16 934 VAL C CA 1
ATOM 5130 C C . VAL C 1 20 ? 29.459 4.306 101.239 1.00 64.54 934 VAL C C 1
ATOM 5131 O O . VAL C 1 20 ? 29.901 3.172 101.383 1.00 66.98 934 VAL C O 1
ATOM 5135 N N . SER C 1 21 ? 28.457 4.791 101.958 1.00 58.74 935 SER C N 1
ATOM 5136 C CA . SER C 1 21 ? 27.866 4.012 103.044 1.00 67.33 935 SER C CA 1
ATOM 5137 C C . SER C 1 21 ? 27.077 2.858 102.477 1.00 60.04 935 SER C C 1
ATOM 5138 O O . SER C 1 21 ? 27.094 1.758 103.018 1.00 76.51 935 SER C O 1
ATOM 5141 N N . LEU C 1 22 ? 26.402 3.128 101.366 1.00 59.74 936 LEU C N 1
ATOM 5142 C CA . LEU C 1 22 ? 25.530 2.153 100.724 1.00 60.15 936 LEU C CA 1
ATOM 5143 C C . LEU C 1 22 ? 26.350 1.035 100.129 1.00 60.12 936 LEU C C 1
ATOM 5144 O O . LEU C 1 22 ? 25.937 -0.115 100.112 1.00 60.69 936 LEU C O 1
ATOM 5149 N N . ALA C 1 23 ? 27.536 1.386 99.662 1.00 59.48 937 ALA C N 1
ATOM 5150 C CA . ALA C 1 23 ? 28.425 0.409 99.066 1.00 59.43 937 ALA C CA 1
ATOM 5151 C C . ALA C 1 23 ? 28.990 -0.506 100.140 1.00 60.02 937 ALA C C 1
ATOM 5152 O O . ALA C 1 23 ? 28.963 -1.721 99.981 1.00 60.48 937 ALA C O 1
ATOM 5154 N N . LEU C 1 24 ? 29.500 0.086 101.222 1.00 60.01 938 LEU C N 1
ATOM 5155 C CA . LEU C 1 24 ? 29.901 -0.665 102.431 1.00 60.66 938 LEU C CA 1
ATOM 5156 C C . LEU C 1 24 ? 28.828 -1.636 102.910 1.00 61.51 938 LEU C C 1
ATOM 5157 O O . LEU C 1 24 ? 29.098 -2.815 103.118 1.00 66.65 938 LEU C O 1
ATOM 5162 N N . LEU C 1 25 ? 27.613 -1.126 103.072 1.00 67.04 939 LEU C N 1
ATOM 5163 C CA . LEU C 1 25 ? 26.458 -1.964 103.358 1.00 62.46 939 LEU C CA 1
ATOM 5164 C C . LEU C 1 25 ? 26.361 -3.123 102.382 1.00 62.62 939 LEU C C 1
ATOM 5165 O O . LEU C 1 25 ? 26.399 -4.276 102.790 1.00 73.90 939 LEU C O 1
ATOM 5170 N N . VAL C 1 26 ? 26.269 -2.796 101.088 1.00 65.22 940 VAL C N 1
ATOM 5171 C CA . VAL C 1 26 ? 26.188 -3.757 99.987 1.00 62.10 940 VAL C CA 1
ATOM 5172 C C . VAL C 1 26 ? 27.334 -4.769 99.944 1.00 62.23 940 VAL C C 1
ATOM 5173 O O . VAL C 1 26 ? 27.087 -5.961 99.839 1.00 62.81 940 VAL C O 1
ATOM 5177 N N . ALA C 1 27 ? 28.573 -4.311 100.048 1.00 62.01 941 ALA C N 1
ATOM 5178 C CA . ALA C 1 27 ? 29.711 -5.224 100.024 1.00 61.88 941 ALA C CA 1
ATOM 5179 C C . ALA C 1 27 ? 29.712 -6.321 101.095 1.00 68.11 941 ALA C C 1
ATOM 5180 O O . ALA C 1 27 ? 30.059 -7.459 100.786 1.00 68.49 941 ALA C O 1
ATOM 5182 N N . GLN C 1 28 ? 29.336 -5.996 102.342 1.00 68.88 942 GLN C N 1
ATOM 5183 C CA . GLN C 1 28 ? 29.261 -7.022 103.383 1.00 64.03 942 GLN C CA 1
ATOM 5184 C C . GLN C 1 28 ? 27.980 -7.848 103.383 1.00 64.74 942 GLN C C 1
ATOM 5185 O O . GLN C 1 28 ? 28.035 -9.022 103.721 1.00 65.98 942 GLN C O 1
ATOM 5191 N N . LYS C 1 29 ? 26.833 -7.271 103.029 1.00 64.62 943 LYS C N 1
ATOM 5192 C CA . LYS C 1 29 ? 25.608 -8.077 103.023 1.00 65.32 943 LYS C CA 1
ATOM 5193 C C . LYS C 1 29 ? 25.716 -9.113 101.922 1.00 71.95 943 LYS C C 1
ATOM 5194 O O . LYS C 1 29 ? 25.094 -10.164 101.988 1.00 66.11 943 LYS C O 1
ATOM 5196 N N . SER C 1 30 ? 26.536 -8.800 100.917 1.00 71.40 944 SER C N 1
ATOM 5197 C CA . SER C 1 30 ? 26.779 -9.667 99.771 1.00 69.72 944 SER C CA 1
ATOM 5198 C C . SER C 1 30 ? 27.978 -10.572 99.992 1.00 70.12 944 SER C C 1
ATOM 5199 O O . SER C 1 30 ? 28.434 -11.225 99.060 1.00 72.04 944 SER C O 1
ATOM 5202 N N . GLN C 1 31 ? 28.510 -10.581 101.208 1.00 69.29 945 GLN C N 1
ATOM 5203 C CA . GLN C 1 31 ? 29.642 -11.435 101.545 1.00 72.28 945 GLN C CA 1
ATOM 5204 C C . GLN C 1 31 ? 30.832 -11.305 100.593 1.00 71.51 945 GLN C C 1
ATOM 5205 O O . GLN C 1 31 ? 31.526 -12.283 100.313 1.00 73.73 945 GLN C O 1
ATOM 5219 N N . ASP C 1 33 ? 34.680 -9.853 99.568 1.00 75.06 947 ASP C N 1
ATOM 5220 C CA . ASP C 1 33 ? 35.896 -9.930 100.372 1.00 79.27 947 ASP C CA 1
ATOM 5221 C C . ASP C 1 33 ? 36.346 -8.564 100.866 1.00 82.22 947 ASP C C 1
ATOM 5222 O O . ASP C 1 33 ? 36.677 -7.693 100.070 1.00 86.44 947 ASP C O 1
ATOM 5227 N N . PRO C 1 34 ? 36.380 -8.383 102.194 1.00 80.68 948 PRO C N 1
ATOM 5228 C CA . PRO C 1 34 ? 36.796 -7.116 102.804 1.00 83.72 948 PRO C CA 1
ATOM 5229 C C . PRO C 1 34 ? 38.229 -6.711 102.459 1.00 89.57 948 PRO C C 1
ATOM 5230 O O . PRO C 1 34 ? 38.587 -5.548 102.656 1.00 90.14 948 PRO C O 1
ATOM 5234 N N . ARG C 1 35 ? 39.035 -7.644 101.957 1.00 92.93 949 ARG C N 1
ATOM 5235 C CA . ARG C 1 35 ? 40.378 -7.301 101.492 1.00 94.15 949 ARG C CA 1
ATOM 5236 C C . ARG C 1 35 ? 40.316 -6.701 100.090 1.00 94.52 949 ARG C C 1
ATOM 5237 O O . ARG C 1 35 ? 41.336 -6.312 99.525 1.00 96.01 949 ARG C O 1
ATOM 5245 N N . GLU C 1 36 ? 39.110 -6.619 99.537 1.00 93.81 950 GLU C N 1
ATOM 5246 C CA . GLU C 1 36 ? 38.920 -6.110 98.181 1.00 94.84 950 GLU C CA 1
ATOM 5247 C C . GLU C 1 36 ? 37.948 -4.931 98.119 1.00 90.77 950 GLU C C 1
ATOM 5248 O O . GLU C 1 36 ? 37.584 -4.480 97.020 1.00 91.21 950 GLU C O 1
ATOM 5254 N N . TYR C 1 37 ? 37.520 -4.444 99.288 1.00 80.57 951 TYR C N 1
ATOM 5255 C CA . TYR C 1 37 ? 36.679 -3.246 99.336 1.00 72.80 951 TYR C CA 1
ATOM 5256 C C . TYR C 1 37 ? 37.005 -2.278 100.456 1.00 76.84 951 TYR C C 1
ATOM 5257 O O . TYR C 1 37 ? 36.888 -1.068 100.280 1.00 80.09 951 TYR C O 1
ATOM 5266 N N . LEU C 1 38 ? 37.418 -2.794 101.603 1.00 78.77 952 LEU C N 1
ATOM 5267 C CA . LEU C 1 38 ? 37.798 -1.904 102.688 1.00 79.61 952 LEU C CA 1
ATOM 5268 C C . LEU C 1 38 ? 38.944 -0.954 102.309 1.00 79.94 952 LEU C C 1
ATOM 5269 O O . LEU C 1 38 ? 38.789 0.257 102.467 1.00 83.03 952 LEU C O 1
ATOM 5274 N N . PRO C 1 39 ? 40.073 -1.482 101.779 1.00 77.88 953 PRO C N 1
ATOM 5275 C CA . PRO C 1 39 ? 41.170 -0.542 101.493 1.00 76.01 953 PRO C CA 1
ATOM 5276 C C . PRO C 1 39 ? 40.746 0.537 100.513 1.00 72.74 953 PRO C C 1
ATOM 5277 O O . PRO C 1 39 ? 41.104 1.696 100.701 1.00 73.63 953 PRO C O 1
ATOM 5281 N N . PHE C 1 40 ? 39.977 0.165 99.499 1.00 72.15 954 PHE C N 1
ATOM 5282 C CA . PHE C 1 40 ? 39.492 1.148 98.545 1.00 74.39 954 PHE C CA 1
ATOM 5283 C C . PHE C 1 40 ? 38.587 2.148 99.251 1.00 72.54 954 PHE C C 1
ATOM 5284 O O . PHE C 1 40 ? 38.810 3.358 99.160 1.00 75.04 954 PHE C O 1
ATOM 5292 N N . LEU C 1 41 ? 37.589 1.635 99.971 1.00 66.27 955 LEU C N 1
ATOM 5293 C CA . LEU C 1 41 ? 36.612 2.486 100.654 1.00 65.40 955 LEU C CA 1
ATOM 5294 C C . LEU C 1 41 ? 37.239 3.521 101.593 1.00 64.82 955 LEU C C 1
ATOM 5295 O O . LEU C 1 41 ? 36.750 4.649 101.685 1.00 62.68 955 LEU C O 1
ATOM 5300 N N . GLN C 1 42 ? 38.317 3.149 102.278 1.00 70.06 956 GLN C N 1
ATOM 5301 C CA . GLN C 1 42 ? 38.967 4.066 103.207 1.00 78.56 956 GLN C CA 1
ATOM 5302 C C . GLN C 1 42 ? 39.548 5.222 102.413 1.00 80.74 956 GLN C C 1
ATOM 5303 O O . GLN C 1 42 ? 39.265 6.394 102.688 1.00 79.61 956 GLN C O 1
ATOM 5309 N N . GLU C 1 43 ? 40.347 4.871 101.412 1.00 81.23 957 GLU C N 1
ATOM 5310 C CA . GLU C 1 43 ? 41.016 5.843 100.571 1.00 79.78 957 GLU C CA 1
ATOM 5311 C C . GLU C 1 43 ? 40.008 6.846 100.010 1.00 72.44 957 GLU C C 1
ATOM 5312 O O . GLU C 1 43 ? 40.306 8.041 99.890 1.00 69.36 957 GLU C O 1
ATOM 5318 N N . LEU C 1 44 ? 38.812 6.359 99.681 1.00 64.24 958 LEU C N 1
ATOM 5319 C CA . LEU C 1 44 ? 37.755 7.234 99.184 1.00 61.57 958 LEU C CA 1
ATOM 5320 C C . LEU C 1 44 ? 37.359 8.257 100.241 1.00 64.26 958 LEU C C 1
ATOM 5321 O O . LEU C 1 44 ? 37.381 9.464 99.989 1.00 59.57 958 LEU C O 1
ATOM 5326 N N . GLN C 1 45 ? 37.030 7.768 101.438 1.00 72.01 959 GLN C N 1
ATOM 5327 C CA . GLN C 1 45 ? 36.562 8.628 102.525 1.00 73.61 959 GLN C CA 1
ATOM 5328 C C . GLN C 1 45 ? 37.588 9.645 103.030 1.00 73.48 959 GLN C C 1
ATOM 5329 O O . GLN C 1 45 ? 37.206 10.672 103.598 1.00 70.00 959 GLN C O 1
ATOM 5335 N N . ASP C 1 46 ? 38.875 9.367 102.810 1.00 77.08 960 ASP C N 1
ATOM 5336 C CA . ASP C 1 46 ? 39.945 10.317 103.133 1.00 81.05 960 ASP C CA 1
ATOM 5337 C C . ASP C 1 46 ? 39.915 11.564 102.247 1.00 86.91 960 ASP C C 1
ATOM 5338 O O . ASP C 1 46 ? 39.942 12.684 102.753 1.00 95.44 960 ASP C O 1
ATOM 5343 N N . ASN C 1 47 ? 39.864 11.369 100.931 1.00 84.28 961 ASN C N 1
ATOM 5344 C CA . ASN C 1 47 ? 39.844 12.479 99.976 1.00 81.69 961 ASN C CA 1
ATOM 5345 C C . ASN C 1 47 ? 38.575 13.337 100.045 1.00 81.79 961 ASN C C 1
ATOM 5346 O O . ASN C 1 47 ? 37.530 12.880 100.512 1.00 80.79 961 ASN C O 1
ATOM 5351 N N . GLU C 1 48 ? 38.673 14.581 99.576 1.00 82.40 962 GLU C N 1
ATOM 5352 C CA . GLU C 1 48 ? 37.517 15.477 99.514 1.00 80.39 962 GLU C CA 1
ATOM 5353 C C . GLU C 1 48 ? 36.504 14.951 98.502 1.00 76.16 962 GLU C C 1
ATOM 5354 O O . GLU C 1 48 ? 36.862 14.129 97.645 1.00 74.45 962 GLU C O 1
ATOM 5360 N N . PRO C 1 49 ? 35.237 15.414 98.597 1.00 70.03 963 PRO C N 1
ATOM 5361 C CA . PRO C 1 49 ? 34.172 14.992 97.673 1.00 70.16 963 PRO C CA 1
ATOM 5362 C C . PRO C 1 49 ? 34.559 14.904 96.184 1.00 74.11 963 PRO C C 1
ATOM 5363 O O . PRO C 1 49 ? 34.734 13.790 95.688 1.00 77.88 963 PRO C O 1
ATOM 5367 N N . LEU C 1 50 ? 34.678 16.029 95.483 1.00 76.58 964 LEU C N 1
ATOM 5368 C CA . LEU C 1 50 ? 35.081 16.002 94.069 1.00 79.32 964 LEU C CA 1
ATOM 5369 C C . LEU C 1 50 ? 36.546 15.603 93.917 1.00 79.72 964 LEU C C 1
ATOM 5370 O O . LEU C 1 50 ? 37.368 16.398 93.465 1.00 85.96 964 LEU C O 1
ATOM 5375 N N . ARG C 1 51 ? 36.855 14.370 94.300 1.00 73.15 965 ARG C N 1
ATOM 5376 C CA . ARG C 1 51 ? 38.184 13.781 94.183 1.00 67.40 965 ARG C CA 1
ATOM 5377 C C . ARG C 1 51 ? 37.964 12.329 94.565 1.00 69.14 965 ARG C C 1
ATOM 5378 O O . ARG C 1 51 ? 38.687 11.426 94.150 1.00 70.92 965 ARG C O 1
ATOM 5386 N N . ARG C 1 52 ? 36.929 12.133 95.373 1.00 68.62 966 ARG C N 1
ATOM 5387 C CA . ARG C 1 52 ? 36.406 10.823 95.705 1.00 65.56 966 ARG C CA 1
ATOM 5388 C C . ARG C 1 52 ? 35.558 10.419 94.517 1.00 63.26 966 ARG C C 1
ATOM 5389 O O . ARG C 1 52 ? 35.630 9.283 94.040 1.00 62.31 966 ARG C O 1
ATOM 5397 N N . LYS C 1 53 ? 34.763 11.373 94.038 1.00 62.34 967 LYS C N 1
ATOM 5398 C CA . LYS C 1 53 ? 33.919 11.146 92.875 1.00 65.29 967 LYS C CA 1
ATOM 5399 C C . LYS C 1 53 ? 34.769 10.769 91.670 1.00 63.12 967 LYS C C 1
ATOM 5400 O O . LYS C 1 53 ? 34.423 9.852 90.942 1.00 65.25 967 LYS C O 1
ATOM 5406 N N . PHE C 1 54 ? 35.892 11.461 91.500 1.00 64.49 968 PHE C N 1
ATOM 5407 C CA . PHE C 1 54 ? 36.828 11.192 90.415 1.00 64.98 968 PHE C CA 1
ATOM 5408 C C . PHE C 1 54 ? 37.393 9.776 90.474 1.00 65.19 968 PHE C C 1
ATOM 5409 O O . PHE C 1 54 ? 37.433 9.079 89.457 1.00 65.57 968 PHE C O 1
ATOM 5417 N N . LEU C 1 55 ? 37.847 9.369 91.659 1.00 62.06 969 LEU C N 1
ATOM 5418 C CA . LEU C 1 55 ? 38.401 8.026 91.872 1.00 63.49 969 LEU C CA 1
ATOM 5419 C C . LEU C 1 55 ? 37.391 6.909 91.573 1.00 62.31 969 LEU C C 1
ATOM 5420 O O . LEU C 1 55 ? 37.714 5.926 90.896 1.00 52.80 969 LEU C O 1
ATOM 5425 N N . ILE C 1 56 ? 36.172 7.069 92.085 1.00 61.33 970 ILE C N 1
ATOM 5426 C CA . ILE C 1 56 ? 35.095 6.113 91.841 1.00 61.62 970 ILE C CA 1
ATOM 5427 C C . ILE C 1 56 ? 34.884 5.976 90.354 1.00 60.84 970 ILE C C 1
ATOM 5428 O O . ILE C 1 56 ? 34.824 4.869 89.812 1.00 64.12 970 ILE C O 1
ATOM 5433 N N . ASP C 1 57 ? 34.745 7.131 89.711 1.00 57.88 971 ASP C N 1
ATOM 5434 C CA . ASP C 1 57 ? 34.523 7.218 88.274 1.00 52.30 971 ASP C CA 1
ATOM 5435 C C . ASP C 1 57 ? 35.670 6.615 87.495 1.00 52.11 971 ASP C C 1
ATOM 5436 O O . ASP C 1 57 ? 35.445 5.779 86.634 1.00 52.27 971 ASP C O 1
ATOM 5441 N N . ASP C 1 58 ? 36.896 6.989 87.838 1.00 51.81 972 ASP C N 1
ATOM 5442 C CA . ASP C 1 58 ? 38.059 6.361 87.232 1.00 51.70 972 ASP C CA 1
ATOM 5443 C C . ASP C 1 58 ? 38.101 4.857 87.429 1.00 55.95 972 ASP C C 1
ATOM 5444 O O . ASP C 1 58 ? 38.548 4.126 86.549 1.00 55.34 972 ASP C O 1
ATOM 5449 N N . TYR C 1 59 ? 37.643 4.407 88.593 1.00 57.53 973 TYR C N 1
ATOM 5450 C CA . TYR C 1 59 ? 37.655 2.992 88.954 1.00 59.93 973 TYR C CA 1
ATOM 5451 C C . TYR C 1 59 ? 36.663 2.177 88.140 1.00 53.82 973 TYR C C 1
ATOM 5452 O O . TYR C 1 59 ? 36.954 1.049 87.758 1.00 55.74 973 TYR C O 1
ATOM 5461 N N . LEU C 1 60 ? 35.484 2.752 87.911 1.00 53.74 974 LEU C N 1
ATOM 5462 C CA . LEU C 1 60 ? 34.424 2.107 87.141 1.00 54.04 974 LEU C CA 1
ATOM 5463 C C . LEU C 1 60 ? 34.690 2.232 85.627 1.00 54.23 974 LEU C C 1
ATOM 5464 O O . LEU C 1 60 ? 33.987 1.636 84.805 1.00 53.83 974 LEU C O 1
ATOM 5469 N N . GLY C 1 61 ? 35.702 3.013 85.265 1.00 53.03 975 GLY C N 1
ATOM 5470 C CA . GLY C 1 61 ? 36.089 3.148 83.877 1.00 61.79 975 GLY C CA 1
ATOM 5471 C C . GLY C 1 61 ? 35.346 4.213 83.094 1.00 58.86 975 GLY C C 1
ATOM 5472 O O . GLY C 1 61 ? 35.463 4.274 81.867 1.00 60.33 975 GLY C O 1
ATOM 5473 N N . ASN C 1 62 ? 34.576 5.038 83.797 1.00 56.74 976 ASN C N 1
ATOM 5474 C CA . ASN C 1 62 ? 33.906 6.176 83.186 1.00 51.76 976 ASN C CA 1
ATOM 5475 C C . ASN C 1 62 ? 34.838 7.366 83.232 1.00 58.47 976 ASN C C 1
ATOM 5476 O O . ASN C 1 62 ? 34.740 8.218 84.112 1.00 62.01 976 ASN C O 1
ATOM 5481 N N . TYR C 1 63 ? 35.756 7.409 82.274 1.00 56.73 977 TYR C N 1
ATOM 5482 C CA . TYR C 1 63 ? 36.845 8.366 82.291 1.00 56.76 977 TYR C CA 1
ATOM 5483 C C . TYR C 1 63 ? 36.350 9.753 81.924 1.00 58.89 977 TYR C C 1
ATOM 5484 O O . TYR C 1 63 ? 36.926 10.765 82.337 1.00 60.58 977 TYR C O 1
ATOM 5493 N N . GLU C 1 64 ? 35.280 9.792 81.139 1.00 56.80 978 GLU C N 1
ATOM 5494 C CA . GLU C 1 64 ? 34.655 11.056 80.773 1.00 58.92 978 GLU C CA 1
ATOM 5495 C C . GLU C 1 64 ? 34.113 11.759 82.008 1.00 58.75 978 GLU C C 1
ATOM 5496 O O . GLU C 1 64 ? 34.432 12.927 82.266 1.00 58.61 978 GLU C O 1
ATOM 5502 N N . LYS C 1 65 ? 33.305 11.028 82.773 1.00 54.97 979 LYS C N 1
ATOM 5503 C CA . LYS C 1 65 ? 32.757 11.525 84.032 1.00 52.28 979 LYS C CA 1
ATOM 5504 C C . LYS C 1 65 ? 33.901 11.854 84.966 1.00 50.17 979 LYS C C 1
ATOM 5505 O O . LYS C 1 65 ? 33.880 12.877 85.633 1.00 50.00 979 LYS C O 1
ATOM 5511 N N . ALA C 1 66 ? 34.910 10.988 84.981 1.00 53.14 980 ALA C N 1
ATOM 5512 C CA . ALA C 1 66 ? 36.095 11.187 85.807 1.00 52.79 980 ALA C CA 1
ATOM 5513 C C . ALA C 1 66 ? 36.764 12.517 85.502 1.00 49.42 980 ALA C C 1
ATOM 5514 O O . ALA C 1 66 ? 37.013 13.315 86.413 1.00 49.32 980 ALA C O 1
ATOM 5516 N N . LEU C 1 67 ? 37.051 12.748 84.219 1.00 56.05 981 LEU C N 1
ATOM 5517 C CA . LEU C 1 67 ? 37.681 13.992 83.768 1.00 54.50 981 LEU C CA 1
ATOM 5518 C C . LEU C 1 67 ? 36.828 15.201 84.117 1.00 55.27 981 LEU C C 1
ATOM 5519 O O . LEU C 1 67 ? 37.368 16.243 84.466 1.00 58.17 981 LEU C O 1
ATOM 5524 N N . GLU C 1 68 ? 35.505 15.068 84.020 1.00 55.05 982 GLU C N 1
ATOM 5525 C CA . GLU C 1 68 ? 34.617 16.156 84.418 1.00 56.65 982 GLU C CA 1
ATOM 5526 C C . GLU C 1 68 ? 34.872 16.544 85.865 1.00 62.71 982 GLU C C 1
ATOM 5527 O O . GLU C 1 68 ? 35.063 17.719 86.183 1.00 68.06 982 GLU C O 1
ATOM 5533 N N . HIS C 1 69 ? 34.904 15.548 86.739 1.00 62.42 983 HIS C N 1
ATOM 5534 C CA . HIS C 1 69 ? 35.118 15.810 88.152 1.00 61.11 983 HIS C CA 1
ATOM 5535 C C . HIS C 1 69 ? 36.528 16.319 88.409 1.00 62.99 983 HIS C C 1
ATOM 5536 O O . HIS C 1 69 ? 36.709 17.312 89.108 1.00 64.57 983 HIS C O 1
ATOM 5543 N N . LEU C 1 70 ? 37.524 15.647 87.840 1.00 59.58 984 LEU C N 1
ATOM 5544 C CA . LEU C 1 70 ? 38.908 15.989 88.137 1.00 55.79 984 LEU C CA 1
ATOM 5545 C C . LEU C 1 70 ? 39.227 17.419 87.715 1.00 57.62 984 LEU C C 1
ATOM 5546 O O . LEU C 1 70 ? 40.095 18.061 88.294 1.00 61.28 984 LEU C O 1
ATOM 5551 N N . SER C 1 71 ? 38.515 17.930 86.718 1.00 61.52 985 SER C N 1
ATOM 5552 C CA . SER C 1 71 ? 38.781 19.291 86.251 1.00 66.94 985 SER C CA 1
ATOM 5553 C C . SER C 1 71 ? 38.078 20.288 87.156 1.00 69.92 985 SER C C 1
ATOM 5554 O O . SER C 1 71 ? 38.549 21.415 87.332 1.00 73.26 985 SER C O 1
ATOM 5557 N N . GLU C 1 72 ? 36.962 19.862 87.745 1.00 68.00 986 GLU C N 1
ATOM 5558 C CA . GLU C 1 72 ? 36.167 20.731 88.610 1.00 73.31 986 GLU C CA 1
ATOM 5559 C C . GLU C 1 72 ? 36.885 21.050 89.932 1.00 73.62 986 GLU C C 1
ATOM 5560 O O . GLU C 1 72 ? 36.409 21.868 90.724 1.00 73.62 986 GLU C O 1
ATOM 5566 N N . ILE C 1 73 ? 38.031 20.413 90.166 1.00 76.32 987 ILE C N 1
ATOM 5567 C CA . ILE C 1 73 ? 38.749 20.596 91.425 1.00 84.90 987 ILE C CA 1
ATOM 5568 C C . ILE C 1 73 ? 39.236 22.033 91.587 1.00 92.41 987 ILE C C 1
ATOM 5569 O O . ILE C 1 73 ? 38.621 22.823 92.308 1.00 94.52 987 ILE C O 1
ATOM 5574 N N . ASP C 1 74 ? 40.321 22.377 90.905 1.00 96.85 988 ASP C N 1
ATOM 5575 C CA . ASP C 1 74 ? 40.963 23.672 91.113 1.00 100.31 988 ASP C CA 1
ATOM 5576 C C . ASP C 1 74 ? 40.112 24.893 90.757 1.00 101.73 988 ASP C C 1
ATOM 5577 O O . ASP C 1 74 ? 39.313 24.879 89.815 1.00 99.48 988 ASP C O 1
ATOM 5582 N N . LYS C 1 75 ? 40.297 25.948 91.541 1.00 107.30 989 LYS C N 1
ATOM 5583 C CA . LYS C 1 75 ? 39.818 27.276 91.191 1.00 113.10 989 LYS C CA 1
ATOM 5584 C C . LYS C 1 75 ? 41.002 28.040 90.607 1.00 113.69 989 LYS C C 1
ATOM 5585 O O . LYS C 1 75 ? 40.975 29.269 90.501 1.00 114.54 989 LYS C O 1
ATOM 5587 N N . ASP C 1 76 ? 42.034 27.283 90.232 1.00 112.25 990 ASP C N 1
ATOM 5588 C CA . ASP C 1 76 ? 43.318 27.811 89.767 1.00 107.91 990 ASP C CA 1
ATOM 5589 C C . ASP C 1 76 ? 43.152 28.783 88.610 1.00 104.85 990 ASP C C 1
ATOM 5590 O O . ASP C 1 76 ? 44.010 29.635 88.377 1.00 107.74 990 ASP C O 1
ATOM 5595 N N . GLY C 1 77 ? 42.045 28.653 87.886 1.00 100.92 991 GLY C N 1
ATOM 5596 C CA . GLY C 1 77 ? 41.846 29.412 86.667 1.00 97.98 991 GLY C CA 1
ATOM 5597 C C . GLY C 1 77 ? 42.530 28.707 85.512 1.00 97.59 991 GLY C C 1
ATOM 5598 O O . GLY C 1 77 ? 42.439 29.149 84.367 1.00 97.28 991 GLY C O 1
ATOM 5599 N N . ASN C 1 78 ? 43.218 27.606 85.816 1.00 97.85 992 ASN C N 1
ATOM 5600 C CA . ASN C 1 78 ? 43.912 26.821 84.794 1.00 97.96 992 ASN C CA 1
ATOM 5601 C C . ASN C 1 78 ? 43.889 25.297 84.998 1.00 91.35 992 ASN C C 1
ATOM 5602 O O . ASN C 1 78 ? 43.238 24.776 85.904 1.00 95.10 992 ASN C O 1
ATOM 5607 N N . VAL C 1 79 ? 44.624 24.601 84.137 1.00 82.28 993 VAL C N 1
ATOM 5608 C CA . VAL C 1 79 ? 44.575 23.148 84.024 1.00 73.38 993 VAL C CA 1
ATOM 5609 C C . VAL C 1 79 ? 45.799 22.516 84.675 1.00 71.21 993 VAL C C 1
ATOM 5610 O O . VAL C 1 79 ? 46.930 22.834 84.305 1.00 71.05 993 VAL C O 1
ATOM 5614 N N . SER C 1 80 ? 45.577 21.625 85.641 1.00 68.70 994 SER C N 1
ATOM 5615 C CA . SER C 1 80 ? 46.681 21.021 86.389 1.00 71.87 994 SER C CA 1
ATOM 5616 C C . SER C 1 80 ? 47.398 19.935 85.593 1.00 74.27 994 SER C C 1
ATOM 5617 O O . SER C 1 80 ? 46.786 19.278 84.752 1.00 78.27 994 SER C O 1
ATOM 5620 N N . GLU C 1 81 ? 48.687 19.740 85.875 1.00 72.57 995 GLU C N 1
ATOM 5621 C CA . GLU C 1 81 ? 49.490 18.708 85.218 1.00 73.84 995 GLU C CA 1
ATOM 5622 C C . GLU C 1 81 ? 48.844 17.316 85.292 1.00 75.49 995 GLU C C 1
ATOM 5623 O O . GLU C 1 81 ? 49.044 16.483 84.413 1.00 77.58 995 GLU C O 1
ATOM 5629 N N . GLU C 1 82 ? 48.057 17.062 86.329 1.00 77.36 996 GLU C N 1
ATOM 5630 C CA . GLU C 1 82 ? 47.399 15.764 86.440 1.00 80.02 996 GLU C CA 1
ATOM 5631 C C . GLU C 1 82 ? 46.274 15.623 85.410 1.00 77.37 996 GLU C C 1
ATOM 5632 O O . GLU C 1 82 ? 46.128 14.564 84.792 1.00 76.30 996 GLU C O 1
ATOM 5638 N N . VAL C 1 83 ? 45.488 16.687 85.229 1.00 74.12 997 VAL C N 1
ATOM 5639 C CA . VAL C 1 83 ? 44.423 16.689 84.229 1.00 69.88 997 VAL C CA 1
ATOM 5640 C C . VAL C 1 83 ? 45.007 16.371 82.860 1.00 66.77 997 VAL C C 1
ATOM 5641 O O . VAL C 1 83 ? 44.481 15.532 82.127 1.00 66.70 997 VAL C O 1
ATOM 5645 N N . ILE C 1 84 ? 46.109 17.049 82.550 1.00 61.90 998 ILE C N 1
ATOM 5646 C CA . ILE C 1 84 ? 46.849 16.858 81.310 1.00 60.82 998 ILE C CA 1
ATOM 5647 C C . ILE C 1 84 ? 47.348 15.425 81.147 1.00 70.47 998 ILE C C 1
ATOM 5648 O O . ILE C 1 84 ? 47.207 14.824 80.066 1.00 72.68 998 ILE C O 1
ATOM 5653 N N . ASP C 1 85 ? 47.917 14.880 82.225 1.00 72.37 999 ASP C N 1
ATOM 5654 C CA . ASP C 1 85 ? 48.355 13.487 82.248 1.00 68.12 999 ASP C CA 1
ATOM 5655 C C . ASP C 1 85 ? 47.161 12.556 82.116 1.00 62.05 999 ASP C C 1
ATOM 5656 O O . ASP C 1 85 ? 47.249 11.524 81.448 1.00 63.38 999 ASP C O 1
ATOM 5661 N N . TYR C 1 86 ? 46.035 12.925 82.724 1.00 59.51 1000 TYR C N 1
ATOM 5662 C CA . TYR C 1 86 ? 44.844 12.067 82.666 1.00 60.63 1000 TYR C CA 1
ATOM 5663 C C . TYR C 1 86 ? 44.295 12.068 81.268 1.00 57.39 1000 TYR C C 1
ATOM 5664 O O . TYR C 1 86 ? 43.922 11.037 80.745 1.00 61.28 1000 TYR C O 1
ATOM 5673 N N . VAL C 1 87 ? 44.250 13.252 80.675 1.00 60.83 1001 VAL C N 1
ATOM 5674 C CA . VAL C 1 87 ? 43.799 13.426 79.306 1.00 56.82 1001 VAL C CA 1
ATOM 5675 C C . VAL C 1 87 ? 44.681 12.653 78.343 1.00 55.23 1001 VAL C C 1
ATOM 5676 O O . VAL C 1 87 ? 44.167 11.864 77.549 1.00 52.50 1001 VAL C O 1
ATOM 5680 N N . GLU C 1 88 ? 45.998 12.863 78.423 1.00 55.83 1002 GLU C N 1
ATOM 5681 C CA . GLU C 1 88 ? 46.949 12.099 77.603 1.00 61.64 1002 GLU C CA 1
ATOM 5682 C C . GLU C 1 88 ? 46.798 10.578 77.781 1.00 65.27 1002 GLU C C 1
ATOM 5683 O O . GLU C 1 88 ? 46.795 9.827 76.804 1.00 69.33 1002 GLU C O 1
ATOM 5689 N N . SER C 1 89 ? 46.649 10.133 79.027 1.00 65.37 1003 SER C N 1
ATOM 5690 C CA . SER C 1 89 ? 46.569 8.702 79.339 1.00 65.66 1003 SER C CA 1
ATOM 5691 C C . SER C 1 89 ? 45.339 7.994 78.786 1.00 63.42 1003 SER C C 1
ATOM 5692 O O . SER C 1 89 ? 45.362 6.780 78.564 1.00 63.29 1003 SER C O 1
ATOM 5695 N N . HIS C 1 90 ? 44.261 8.739 78.579 1.00 61.37 1004 HIS C N 1
ATOM 5696 C CA . HIS C 1 90 ? 43.014 8.110 78.177 1.00 61.84 1004 HIS C CA 1
ATOM 5697 C C . HIS C 1 90 ? 42.451 8.647 76.878 1.00 62.98 1004 HIS C C 1
ATOM 5698 O O . HIS C 1 90 ? 41.278 8.418 76.595 1.00 69.16 1004 HIS C O 1
ATOM 5705 N N . ASP C 1 91 ? 43.278 9.342 76.095 1.00 59.49 1005 ASP C N 1
ATOM 5706 C CA . ASP C 1 91 ? 42.831 9.929 74.831 1.00 63.96 1005 ASP C CA 1
ATOM 5707 C C . ASP C 1 91 ? 41.499 10.685 74.957 1.00 60.38 1005 ASP C C 1
ATOM 5708 O O . ASP C 1 91 ? 40.604 10.529 74.124 1.00 60.03 1005 ASP C O 1
ATOM 5713 N N . LEU C 1 92 ? 41.367 11.486 76.008 1.00 55.55 1006 LEU C N 1
ATOM 5714 C CA . LEU C 1 92 ? 40.136 12.218 76.249 1.00 54.61 1006 LEU C CA 1
ATOM 5715 C C . LEU C 1 92 ? 40.259 13.635 75.717 1.00 55.68 1006 LEU C C 1
ATOM 5716 O O . LEU C 1 92 ? 39.547 14.527 76.172 1.00 54.07 1006 LEU C O 1
ATOM 5721 N N . TYR C 1 93 ? 41.171 13.843 74.765 1.00 61.07 1007 TYR C N 1
ATOM 5722 C CA . TYR C 1 93 ? 41.422 15.170 74.192 1.00 56.38 1007 TYR C CA 1
ATOM 5723 C C . TYR C 1 93 ? 40.144 15.796 73.668 1.00 50.36 1007 TYR C C 1
ATOM 5724 O O . TYR C 1 93 ? 39.914 16.989 73.842 1.00 45.68 1007 TYR C O 1
ATOM 5733 N N . LYS C 1 94 ? 39.319 14.979 73.020 1.00 47.65 1008 LYS C N 1
ATOM 5734 C CA . LYS C 1 94 ? 38.021 15.435 72.533 1.00 54.17 1008 LYS C CA 1
ATOM 5735 C C . LYS C 1 94 ? 37.075 15.888 73.643 1.00 55.92 1008 LYS C C 1
ATOM 5736 O O . LYS C 1 94 ? 36.627 17.033 73.644 1.00 50.37 1008 LYS C O 1
ATOM 5742 N N . HIS C 1 95 ? 36.792 15.010 74.603 1.00 60.89 1009 HIS C N 1
ATOM 5743 C CA . HIS C 1 95 ? 35.929 15.387 75.720 1.00 57.83 1009 HIS C CA 1
ATOM 5744 C C . HIS C 1 95 ? 36.455 16.616 76.463 1.00 53.34 1009 HIS C C 1
ATOM 5745 O O . HIS C 1 95 ? 35.672 17.460 76.894 1.00 51.97 1009 HIS C O 1
ATOM 5752 N N . GLY C 1 96 ? 37.777 16.724 76.588 1.00 53.55 1010 GLY C N 1
ATOM 5753 C CA . GLY C 1 96 ? 38.395 17.884 77.205 1.00 55.40 1010 GLY C CA 1
ATOM 5754 C C . GLY C 1 96 ? 38.108 19.157 76.427 1.00 60.58 1010 GLY C C 1
ATOM 5755 O O . GLY C 1 96 ? 37.840 20.210 77.006 1.00 63.54 1010 GLY C O 1
ATOM 5756 N N . LEU C 1 97 ? 38.164 19.057 75.103 1.00 59.21 1011 LEU C N 1
ATOM 5757 C CA . LEU C 1 97 ? 37.808 20.165 74.229 1.00 54.85 1011 LEU C CA 1
ATOM 5758 C C . LEU C 1 97 ? 36.352 20.591 74.452 1.00 60.61 1011 LEU C C 1
ATOM 5759 O O . LEU C 1 97 ? 36.038 21.782 74.445 1.00 60.60 1011 LEU C O 1
ATOM 5764 N N . ALA C 1 98 ? 35.473 19.608 74.651 1.00 62.99 1012 ALA C N 1
ATOM 5765 C CA . ALA C 1 98 ? 34.045 19.855 74.855 1.00 61.83 1012 ALA C CA 1
ATOM 5766 C C . ALA C 1 98 ? 33.775 20.435 76.229 1.00 64.71 1012 ALA C C 1
ATOM 5767 O O . ALA C 1 98 ? 32.809 21.171 76.420 1.00 68.32 1012 ALA C O 1
ATOM 5769 N N . LEU C 1 99 ? 34.628 20.081 77.184 1.00 63.16 1013 LEU C N 1
ATOM 5770 C CA . LEU C 1 99 ? 34.446 20.465 78.572 1.00 67.05 1013 LEU C CA 1
ATOM 5771 C C . LEU C 1 99 ? 34.767 21.943 78.750 1.00 73.30 1013 LEU C C 1
ATOM 5772 O O . LEU C 1 99 ? 34.065 22.667 79.454 1.00 79.17 1013 LEU C O 1
ATOM 5777 N N . TYR C 1 100 ? 35.842 22.371 78.099 1.00 70.16 1014 TYR C N 1
ATOM 5778 C CA . TYR C 1 100 ? 36.365 23.724 78.209 1.00 64.16 1014 TYR C CA 1
ATOM 5779 C C . TYR C 1 100 ? 35.859 24.577 77.043 1.00 63.69 1014 TYR C C 1
ATOM 5780 O O . TYR C 1 100 ? 36.427 25.625 76.714 1.00 57.59 1014 TYR C O 1
ATOM 5789 N N . ARG C 1 101 ? 34.784 24.100 76.424 1.00 66.92 1015 ARG C N 1
ATOM 5790 C CA . ARG C 1 101 ? 34.182 24.724 75.252 1.00 67.77 1015 ARG C CA 1
ATOM 5791 C C . ARG C 1 101 ? 33.931 26.218 75.436 1.00 68.71 1015 ARG C C 1
ATOM 5792 O O . ARG C 1 101 ? 34.114 27.009 74.507 1.00 76.88 1015 ARG C O 1
ATOM 5800 N N . TYR C 1 102 ? 33.536 26.601 76.641 1.00 62.75 1016 TYR C N 1
ATOM 5801 C CA . TYR C 1 102 ? 33.133 27.971 76.906 1.00 67.40 1016 TYR C CA 1
ATOM 5802 C C . TYR C 1 102 ? 34.235 28.765 77.605 1.00 69.10 1016 TYR C C 1
ATOM 5803 O O . TYR C 1 102 ? 34.094 29.965 77.849 1.00 70.24 1016 TYR C O 1
ATOM 5812 N N . ASP C 1 103 ? 35.335 28.091 77.917 1.00 69.23 1017 ASP C N 1
ATOM 5813 C CA . ASP C 1 103 ? 36.484 28.753 78.516 1.00 74.20 1017 ASP C CA 1
ATOM 5814 C C . ASP C 1 103 ? 37.672 28.616 77.580 1.00 73.89 1017 ASP C C 1
ATOM 5815 O O . ASP C 1 103 ? 38.406 27.629 77.626 1.00 72.75 1017 ASP C O 1
ATOM 5820 N N . SER C 1 104 ? 37.861 29.620 76.732 1.00 75.77 1018 SER C N 1
ATOM 5821 C CA . SER C 1 104 ? 38.831 29.527 75.648 1.00 70.98 1018 SER C CA 1
ATOM 5822 C C . SER C 1 104 ? 40.269 29.474 76.135 1.00 66.32 1018 SER C C 1
ATOM 5823 O O . SER C 1 104 ? 41.156 29.045 75.393 1.00 65.57 1018 SER C O 1
ATOM 5826 N N . GLU C 1 105 ? 40.503 29.906 77.371 1.00 59.94 1019 GLU C N 1
ATOM 5827 C CA . GLU C 1 105 ? 41.859 29.900 77.891 1.00 66.30 1019 GLU C CA 1
ATOM 5828 C C . GLU C 1 105 ? 42.304 28.472 78.215 1.00 67.05 1019 GLU C C 1
ATOM 5829 O O . GLU C 1 105 ? 43.380 28.048 77.801 1.00 69.98 1019 GLU C O 1
ATOM 5835 N N . LYS C 1 106 ? 41.482 27.721 78.942 1.00 67.01 1020 LYS C N 1
ATOM 5836 C CA . LYS C 1 106 ? 41.856 26.348 79.286 1.00 66.61 1020 LYS C CA 1
ATOM 5837 C C . LYS C 1 106 ? 41.699 25.422 78.074 1.00 61.74 1020 LYS C C 1
ATOM 5838 O O . LYS C 1 106 ? 42.495 24.501 77.883 1.00 59.96 1020 LYS C O 1
ATOM 5840 N N . GLN C 1 107 ? 40.691 25.681 77.244 1.00 59.30 1021 GLN C N 1
ATOM 5841 C CA . GLN C 1 107 ? 40.520 24.928 75.997 1.00 56.84 1021 GLN C CA 1
ATOM 5842 C C . GLN C 1 107 ? 41.832 24.902 75.216 1.00 54.35 1021 GLN C C 1
ATOM 5843 O O . GLN C 1 107 ? 42.168 23.902 74.588 1.00 58.01 1021 GLN C O 1
ATOM 5849 N N . ASN C 1 108 ? 42.574 26.005 75.286 1.00 51.23 1022 ASN C N 1
ATOM 5850 C CA . ASN C 1 108 ? 43.859 26.141 74.601 1.00 53.30 1022 ASN C CA 1
ATOM 5851 C C . ASN C 1 108 ? 44.923 25.131 75.028 1.00 54.59 1022 ASN C C 1
ATOM 5852 O O . ASN C 1 108 ? 45.681 24.632 74.182 1.00 54.76 1022 ASN C O 1
ATOM 5857 N N . VAL C 1 109 ? 44.982 24.861 76.335 1.00 52.48 1023 VAL C N 1
ATOM 5858 C CA . VAL C 1 109 ? 45.909 23.892 76.908 1.00 51.70 1023 VAL C CA 1
ATOM 5859 C C . VAL C 1 109 ? 45.716 22.531 76.238 1.00 54.26 1023 VAL C C 1
ATOM 5860 O O . VAL C 1 109 ? 46.686 21.853 75.869 1.00 54.71 1023 VAL C O 1
ATOM 5864 N N . ILE C 1 110 ? 44.452 22.144 76.073 1.00 49.33 1024 ILE C N 1
ATOM 5865 C CA . ILE C 1 110 ? 44.127 20.864 75.481 1.00 44.10 1024 ILE C CA 1
ATOM 5866 C C . ILE C 1 110 ? 44.385 20.894 73.967 1.00 48.85 1024 ILE C C 1
ATOM 5867 O O . ILE C 1 110 ? 44.846 19.904 73.403 1.00 45.80 1024 ILE C O 1
ATOM 5872 N N . TYR C 1 111 ? 44.104 22.020 73.303 1.00 52.45 1025 TYR C N 1
ATOM 5873 C CA . TYR C 1 111 ? 44.463 22.161 71.886 1.00 53.87 1025 TYR C CA 1
ATOM 5874 C C . TYR C 1 111 ? 45.952 21.954 71.716 1.00 51.29 1025 TYR C C 1
ATOM 5875 O O . TYR C 1 111 ? 46.398 21.343 70.741 1.00 52.61 1025 TYR C O 1
ATOM 5884 N N . ASN C 1 112 ? 46.717 22.471 72.671 1.00 45.24 1026 ASN C N 1
ATOM 5885 C CA . ASN C 1 112 ? 48.163 22.328 72.639 1.00 47.28 1026 ASN C CA 1
ATOM 5886 C C . ASN C 1 112 ? 48.604 20.859 72.690 1.00 50.04 1026 ASN C C 1
ATOM 5887 O O . ASN C 1 112 ? 49.309 20.379 71.800 1.00 47.93 1026 ASN C O 1
ATOM 5892 N N . ILE C 1 113 ? 48.160 20.139 73.715 1.00 52.12 1027 ILE C N 1
ATOM 5893 C CA . ILE C 1 113 ? 48.510 18.734 73.839 1.00 52.79 1027 ILE C CA 1
ATOM 5894 C C . ILE C 1 113 ? 47.834 17.865 72.773 1.00 59.74 1027 ILE C C 1
ATOM 5895 O O . ILE C 1 113 ? 48.325 16.784 72.465 1.00 67.90 1027 ILE C O 1
ATOM 5900 N N . TYR C 1 114 ? 46.718 18.332 72.211 1.00 57.70 1028 TYR C N 1
ATOM 5901 C CA . TYR C 1 114 ? 46.055 17.623 71.108 1.00 51.65 1028 TYR C CA 1
ATOM 5902 C C . TYR C 1 114 ? 46.929 17.776 69.880 1.00 51.16 1028 TYR C C 1
ATOM 5903 O O . TYR C 1 114 ? 47.064 16.857 69.071 1.00 53.24 1028 TYR C O 1
ATOM 5912 N N . ALA C 1 115 ? 47.522 18.954 69.744 1.00 50.62 1029 ALA C N 1
ATOM 5913 C CA . ALA C 1 115 ? 48.333 19.239 68.580 1.00 55.75 1029 ALA C CA 1
ATOM 5914 C C . ALA C 1 115 ? 49.537 18.303 68.541 1.00 59.96 1029 ALA C C 1
ATOM 5915 O O . ALA C 1 115 ? 49.931 17.835 67.472 1.00 60.19 1029 ALA C O 1
ATOM 5917 N N . LYS C 1 116 ? 50.113 18.023 69.706 1.00 61.45 1030 LYS C N 1
ATOM 5918 C CA . LYS C 1 116 ? 51.263 17.129 69.771 1.00 62.19 1030 LYS C CA 1
ATOM 5919 C C . LYS C 1 116 ? 50.839 15.703 69.417 1.00 57.15 1030 LYS C C 1
ATOM 5920 O O . LYS C 1 116 ? 51.421 15.045 68.542 1.00 52.59 1030 LYS C O 1
ATOM 5926 N N . HIS C 1 117 ? 49.805 15.241 70.103 1.00 51.73 1031 HIS C N 1
ATOM 5927 C CA . HIS C 1 117 ? 49.231 13.931 69.847 1.00 49.88 1031 HIS C CA 1
ATOM 5928 C C . HIS C 1 117 ? 48.875 13.758 68.370 1.00 52.44 1031 HIS C C 1
ATOM 5929 O O . HIS C 1 117 ? 49.190 12.731 67.764 1.00 54.39 1031 HIS C O 1
ATOM 5936 N N . LEU C 1 118 ? 48.212 14.769 67.810 1.00 51.20 1032 LEU C N 1
ATOM 5937 C CA . LEU C 1 118 ? 47.769 14.753 66.420 1.00 51.59 1032 LEU C CA 1
ATOM 5938 C C . LEU C 1 118 ? 48.968 14.598 65.496 1.00 51.14 1032 LEU C C 1
ATOM 5939 O O . LEU C 1 118 ? 48.955 13.787 64.576 1.00 50.10 1032 LEU C O 1
ATOM 5944 N N . SER C 1 119 ? 49.989 15.411 65.758 1.00 52.85 1033 SER C N 1
ATOM 5945 C CA . SER C 1 119 ? 51.284 15.364 65.089 1.00 54.47 1033 SER C CA 1
ATOM 5946 C C . SER C 1 119 ? 51.956 13.997 65.224 1.00 62.04 1033 SER C C 1
ATOM 5947 O O . SER C 1 119 ? 52.425 13.430 64.233 1.00 60.19 1033 SER C O 1
ATOM 5950 N N . SER C 1 120 ? 51.993 13.473 66.451 1.00 69.58 1034 SER C N 1
ATOM 5951 C CA . SER C 1 120 ? 52.605 12.171 66.737 1.00 73.09 1034 SER C CA 1
ATOM 5952 C C . SER C 1 120 ? 52.124 11.043 65.844 1.00 75.60 1034 SER C C 1
ATOM 5953 O O . SER C 1 120 ? 52.915 10.205 65.414 1.00 77.32 1034 SER C O 1
ATOM 5956 N N . ASN C 1 121 ? 50.828 11.014 65.576 1.00 76.09 1035 ASN C N 1
ATOM 5957 C CA . ASN C 1 121 ? 50.284 9.957 64.748 1.00 82.17 1035 ASN C CA 1
ATOM 5958 C C . ASN C 1 121 ? 48.934 10.304 64.135 1.00 85.67 1035 ASN C C 1
ATOM 5959 O O . ASN C 1 121 ? 47.891 10.093 64.758 1.00 89.55 1035 ASN C O 1
ATOM 5964 N N . GLN C 1 122 ? 48.938 10.869 62.929 1.00 81.59 1036 GLN C N 1
ATOM 5965 C CA . GLN C 1 122 ? 50.119 11.372 62.240 1.00 78.06 1036 GLN C CA 1
ATOM 5966 C C . GLN C 1 122 ? 49.526 12.442 61.342 1.00 67.59 1036 GLN C C 1
ATOM 5967 O O . GLN C 1 122 ? 49.952 12.628 60.197 1.00 58.05 1036 GLN C O 1
ATOM 5981 N N . TYR C 1 124 ? 48.816 15.833 60.156 1.00 56.47 1038 TYR C N 1
ATOM 5982 C CA . TYR C 1 124 ? 49.631 17.015 60.246 1.00 56.88 1038 TYR C CA 1
ATOM 5983 C C . TYR C 1 124 ? 48.852 18.301 60.045 1.00 51.23 1038 TYR C C 1
ATOM 5984 O O . TYR C 1 124 ? 49.154 19.308 60.684 1.00 48.08 1038 TYR C O 1
ATOM 5993 N N . THR C 1 125 ? 47.853 18.270 59.165 1.00 44.01 1039 THR C N 1
ATOM 5994 C CA . THR C 1 125 ? 47.053 19.468 58.925 1.00 44.69 1039 THR C CA 1
ATOM 5995 C C . THR C 1 125 ? 46.313 19.918 60.189 1.00 43.41 1039 THR C C 1
ATOM 5996 O O . THR C 1 125 ? 46.331 21.095 60.530 1.00 43.96 1039 THR C O 1
ATOM 6000 N N . ASP C 1 126 ? 45.695 18.978 60.897 1.00 50.51 1040 ASP C N 1
ATOM 6001 C CA . ASP C 1 126 ? 45.017 19.314 62.142 1.00 47.43 1040 ASP C CA 1
ATOM 6002 C C . ASP C 1 126 ? 45.989 19.839 63.182 1.00 43.43 1040 ASP C C 1
ATOM 6003 O O . ASP C 1 126 ? 45.687 20.788 63.902 1.00 43.21 1040 ASP C O 1
ATOM 6008 N N . ALA C 1 127 ? 47.170 19.240 63.250 1.00 52.48 1041 ALA C N 1
ATOM 6009 C CA . ALA C 1 127 ? 48.170 19.716 64.199 1.00 52.54 1041 ALA C CA 1
ATOM 6010 C C . ALA C 1 127 ? 48.583 21.132 63.822 1.00 46.95 1041 ALA C C 1
ATOM 6011 O O . ALA C 1 127 ? 48.713 22.006 64.678 1.00 44.33 1041 ALA C O 1
ATOM 6013 N N . ALA C 1 128 ? 48.772 21.345 62.523 1.00 42.72 1042 ALA C N 1
ATOM 6014 C CA . ALA C 1 128 ? 49.069 22.670 61.987 1.00 47.83 1042 ALA C CA 1
ATOM 6015 C C . ALA C 1 128 ? 48.032 23.729 62.373 1.00 47.63 1042 ALA C C 1
ATOM 6016 O O . ALA C 1 128 ? 48.394 24.802 62.855 1.00 48.32 1042 ALA C O 1
ATOM 6018 N N . VAL C 1 129 ? 46.754 23.440 62.159 1.00 42.40 1043 VAL C N 1
ATOM 6019 C CA . VAL C 1 129 ? 45.710 24.399 62.484 1.00 42.30 1043 VAL C CA 1
ATOM 6020 C C . VAL C 1 129 ? 45.659 24.705 63.992 1.00 42.24 1043 VAL C C 1
ATOM 6021 O O . VAL C 1 129 ? 45.657 25.870 64.390 1.00 41.98 1043 VAL C O 1
ATOM 6025 N N . ALA C 1 130 ? 45.634 23.659 64.822 1.00 42.50 1044 ALA C N 1
ATOM 6026 C CA . ALA C 1 130 ? 45.715 23.804 66.277 1.00 42.48 1044 ALA C CA 1
ATOM 6027 C C . ALA C 1 130 ? 46.879 24.693 66.682 1.00 42.13 1044 ALA C C 1
ATOM 6028 O O . ALA C 1 130 ? 46.676 25.734 67.311 1.00 42.91 1044 ALA C O 1
ATOM 6030 N N . TYR C 1 131 ? 48.098 24.294 66.331 1.00 42.36 1045 TYR C N 1
ATOM 6031 C CA . TYR C 1 131 ? 49.271 25.103 66.663 1.00 42.76 1045 TYR C CA 1
ATOM 6032 C C . TYR C 1 131 ? 49.094 26.526 66.181 1.00 48.67 1045 TYR C C 1
ATOM 6033 O O . TYR C 1 131 ? 49.433 27.469 66.890 1.00 50.33 1045 TYR C O 1
ATOM 6042 N N . GLU C 1 132 ? 48.574 26.681 64.963 1.00 50.11 1046 GLU C N 1
ATOM 6043 C CA . GLU C 1 132 ? 48.357 28.016 64.415 1.00 45.39 1046 GLU C CA 1
ATOM 6044 C C . GLU C 1 132 ? 47.408 28.846 65.272 1.00 48.43 1046 GLU C C 1
ATOM 6045 O O . GLU C 1 132 ? 47.726 29.992 65.599 1.00 50.18 1046 GLU C O 1
ATOM 6059 N N . LEU C 1 134 ? 46.892 28.752 68.203 1.00 52.84 1048 LEU C N 1
ATOM 6060 C CA . LEU C 1 134 ? 47.560 29.050 69.475 1.00 50.39 1048 LEU C CA 1
ATOM 6061 C C . LEU C 1 134 ? 48.797 29.910 69.275 1.00 49.28 1048 LEU C C 1
ATOM 6062 O O . LEU C 1 134 ? 49.527 30.160 70.224 1.00 52.39 1048 LEU C O 1
ATOM 6067 N N . GLY C 1 135 ? 49.055 30.350 68.051 1.00 43.56 1049 GLY C N 1
ATOM 6068 C CA . GLY C 1 135 ? 50.198 31.216 67.819 1.00 47.32 1049 GLY C CA 1
ATOM 6069 C C . GLY C 1 135 ? 51.567 30.549 67.871 1.00 51.71 1049 GLY C C 1
ATOM 6070 O O . GLY C 1 135 ? 52.594 31.221 67.744 1.00 53.99 1049 GLY C O 1
ATOM 6071 N N . LYS C 1 136 ? 51.601 29.233 68.061 1.00 49.87 1050 LYS C N 1
ATOM 6072 C CA . LYS C 1 136 ? 52.859 28.503 67.978 1.00 45.41 1050 LYS C CA 1
ATOM 6073 C C . LYS C 1 136 ? 53.192 28.215 66.501 1.00 49.42 1050 LYS C C 1
ATOM 6074 O O . LYS C 1 136 ? 53.006 27.092 66.008 1.00 48.01 1050 LYS C O 1
ATOM 6080 N N . LEU C 1 137 ? 53.687 29.239 65.808 1.00 48.08 1051 LEU C N 1
ATOM 6081 C CA . LEU C 1 137 ? 53.828 29.201 64.364 1.00 48.73 1051 LEU C CA 1
ATOM 6082 C C . LEU C 1 137 ? 54.987 28.321 63.915 1.00 52.29 1051 LEU C C 1
ATOM 6083 O O . LEU C 1 137 ? 54.918 27.659 62.851 1.00 44.38 1051 LEU C O 1
ATOM 6088 N N . LYS C 1 138 ? 56.052 28.342 64.719 1.00 57.47 1052 LYS C N 1
ATOM 6089 C CA . LYS C 1 138 ? 57.225 27.492 64.506 1.00 59.56 1052 LYS C CA 1
ATOM 6090 C C . LYS C 1 138 ? 56.744 26.060 64.365 1.00 53.51 1052 LYS C C 1
ATOM 6091 O O . LYS C 1 138 ? 57.099 25.348 63.415 1.00 49.20 1052 LYS C O 1
ATOM 6097 N N . GLU C 1 139 ? 55.900 25.663 65.313 1.00 50.18 1053 GLU C N 1
ATOM 6098 C CA . GLU C 1 139 ? 55.273 24.354 65.281 1.00 49.79 1053 GLU C CA 1
ATOM 6099 C C . GLU C 1 139 ? 54.362 24.198 64.069 1.00 47.18 1053 GLU C C 1
ATOM 6100 O O . GLU C 1 139 ? 54.454 23.212 63.352 1.00 53.32 1053 GLU C O 1
ATOM 6106 N N . ALA C 1 140 ? 53.504 25.181 63.826 1.00 47.04 1054 ALA C N 1
ATOM 6107 C CA . ALA C 1 140 ? 52.579 25.134 62.689 1.00 45.22 1054 ALA C CA 1
ATOM 6108 C C . ALA C 1 140 ? 53.298 25.001 61.337 1.00 45.72 1054 ALA C C 1
ATOM 6109 O O . ALA C 1 140 ? 52.897 24.200 60.477 1.00 41.69 1054 ALA C O 1
ATOM 6119 N N . GLY C 1 142 ? 56.152 23.678 60.834 1.00 54.07 1056 GLY C N 1
ATOM 6120 C CA . GLY C 1 142 ? 56.644 22.320 60.827 1.00 42.11 1056 GLY C CA 1
ATOM 6121 C C . GLY C 1 142 ? 55.545 21.348 60.478 1.00 44.58 1056 GLY C C 1
ATOM 6122 O O . GLY C 1 142 ? 55.766 20.396 59.729 1.00 48.76 1056 GLY C O 1
ATOM 6123 N N . ALA C 1 143 ? 54.349 21.575 61.010 1.00 43.66 1057 ALA C N 1
ATOM 6124 C CA . ALA C 1 143 ? 53.243 20.661 60.725 1.00 42.66 1057 ALA C CA 1
ATOM 6125 C C . ALA C 1 143 ? 52.723 20.849 59.300 1.00 42.67 1057 ALA C C 1
ATOM 6126 O O . ALA C 1 143 ? 52.459 19.866 58.613 1.00 44.99 1057 ALA C O 1
ATOM 6128 N N . TYR C 1 144 ? 52.598 22.099 58.845 1.00 47.24 1058 TYR C N 1
ATOM 6129 C CA . TYR C 1 144 ? 52.195 22.331 57.455 1.00 42.36 1058 TYR C CA 1
ATOM 6130 C C . TYR C 1 144 ? 53.195 21.675 56.556 1.00 46.38 1058 TYR C C 1
ATOM 6131 O O . TYR C 1 144 ? 52.825 21.060 55.547 1.00 45.95 1058 TYR C O 1
ATOM 6140 N N . GLN C 1 145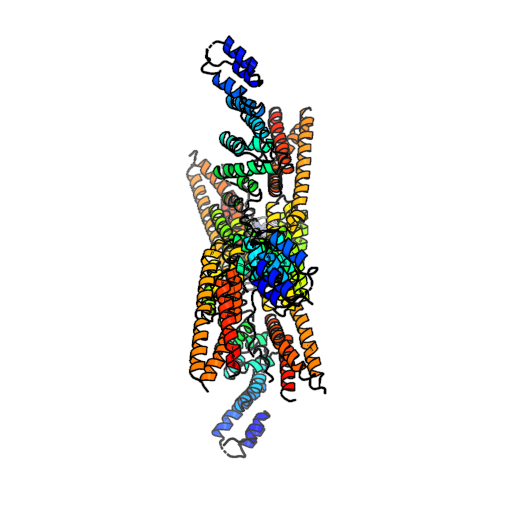 ? 54.465 21.780 56.926 1.00 42.46 1059 GLN C N 1
ATOM 6141 C CA . GLN C 1 145 ? 55.489 21.139 56.119 1.00 42.69 1059 GLN C CA 1
ATOM 6142 C C . GLN C 1 145 ? 55.251 19.642 55.936 1.00 43.17 1059 GLN C C 1
ATOM 6143 O O . GLN C 1 145 ? 55.166 19.160 54.810 1.00 47.71 1059 GLN C O 1
ATOM 6149 N N . SER C 1 146 ? 55.122 18.910 57.036 1.00 44.79 1060 SER C N 1
ATOM 6150 C CA . SER C 1 146 ? 54.876 17.469 56.948 1.00 48.67 1060 SER C CA 1
ATOM 6151 C C . SER C 1 146 ? 53.579 17.155 56.216 1.00 47.03 1060 SER C C 1
ATOM 6152 O O . SER C 1 146 ? 53.475 16.128 55.547 1.00 47.60 1060 SER C O 1
ATOM 6155 N N . ALA C 1 147 ? 52.595 18.043 56.338 1.00 46.06 1061 ALA C N 1
ATOM 6156 C CA . ALA C 1 147 ? 51.339 17.891 55.603 1.00 46.00 1061 ALA C CA 1
ATOM 6157 C C . ALA C 1 147 ? 51.538 18.159 54.118 1.00 46.67 1061 ALA C C 1
ATOM 6158 O O . ALA C 1 147 ? 50.646 17.892 53.315 1.00 51.90 1061 ALA C O 1
ATOM 6160 N N . LYS C 1 148 ? 52.710 18.682 53.766 1.00 45.37 1062 LYS C N 1
ATOM 6161 C CA . LYS C 1 148 ? 53.028 19.067 52.387 1.00 55.58 1062 LYS C CA 1
ATOM 6162 C C . LYS C 1 148 ? 52.068 20.127 51.872 1.00 54.62 1062 LYS C C 1
ATOM 6163 O O . LYS C 1 148 ? 51.766 20.197 50.689 1.00 53.68 1062 LYS C O 1
ATOM 6169 N N . ARG C 1 149 ? 51.593 20.939 52.808 1.00 51.12 1063 ARG C N 1
ATOM 6170 C CA . ARG C 1 149 ? 50.885 22.165 52.508 1.00 48.37 1063 ARG C CA 1
ATOM 6171 C C . ARG C 1 149 ? 51.950 23.249 52.370 1.00 54.04 1063 ARG C C 1
ATOM 6172 O O . ARG C 1 149 ? 52.180 24.054 53.299 1.00 42.20 1063 ARG C O 1
ATOM 6180 N N . TRP C 1 150 ? 52.614 23.258 51.216 1.00 42.60 1064 TRP C N 1
ATOM 6181 C CA . TRP C 1 150 ? 53.826 24.049 51.083 1.00 53.55 1064 TRP C CA 1
ATOM 6182 C C . TRP C 1 150 ? 53.566 25.549 51.161 1.00 55.02 1064 TRP C C 1
ATOM 6183 O O . TRP C 1 150 ? 54.467 26.331 51.490 1.00 55.42 1064 TRP C O 1
ATOM 6194 N N . ARG C 1 151 ? 52.328 25.944 50.879 1.00 53.64 1065 ARG C N 1
ATOM 6195 C CA . ARG C 1 151 ? 51.962 27.355 50.908 1.00 48.42 1065 ARG C CA 1
ATOM 6196 C C . ARG C 1 151 ? 51.886 27.899 52.332 1.00 44.61 1065 ARG C C 1
ATOM 6197 O O . ARG C 1 151 ? 52.519 28.901 52.660 1.00 44.02 1065 ARG C O 1
ATOM 6205 N N . GLU C 1 152 ? 51.166 27.235 53.216 1.00 47.29 1066 GLU C N 1
ATOM 6206 C CA . GLU C 1 152 ? 51.161 27.735 54.585 1.00 46.50 1066 GLU C CA 1
ATOM 6207 C C . GLU C 1 152 ? 52.556 27.656 55.223 1.00 45.78 1066 GLU C C 1
ATOM 6208 O O . GLU C 1 152 ? 52.965 28.553 55.975 1.00 42.37 1066 GLU C O 1
ATOM 6214 N N . ALA C 1 153 ? 53.301 26.615 54.858 1.00 49.20 1067 ALA C N 1
ATOM 6215 C CA . ALA C 1 153 ? 54.671 26.415 55.337 1.00 49.98 1067 ALA C CA 1
ATOM 6216 C C . ALA C 1 153 ? 55.643 27.527 54.927 1.00 54.51 1067 ALA C C 1
ATOM 6217 O O . ALA C 1 153 ? 56.349 28.079 55.782 1.00 49.15 1067 ALA C O 1
ATOM 6227 N N . SER C 1 155 ? 54.948 30.424 53.617 1.00 53.52 1069 SER C N 1
ATOM 6228 C CA . SER C 1 155 ? 54.432 31.715 54.022 1.00 40.26 1069 SER C CA 1
ATOM 6229 C C . SER C 1 155 ? 54.921 32.016 55.420 1.00 41.94 1069 SER C C 1
ATOM 6230 O O . SER C 1 155 ? 55.638 33.003 55.627 1.00 40.43 1069 SER C O 1
ATOM 6233 N N . ILE C 1 156 ? 54.553 31.155 56.376 1.00 44.65 1070 ILE C N 1
ATOM 6234 C CA . ILE C 1 156 ? 54.966 31.333 57.770 1.00 45.61 1070 ILE C CA 1
ATOM 6235 C C . ILE C 1 156 ? 56.478 31.532 57.844 1.00 47.74 1070 ILE C C 1
ATOM 6236 O O . ILE C 1 156 ? 56.955 32.479 58.468 1.00 48.96 1070 ILE C O 1
ATOM 6241 N N . ALA C 1 157 ? 57.211 30.651 57.167 1.00 48.01 1071 ALA C N 1
ATOM 6242 C CA . ALA C 1 157 ? 58.661 30.762 57.036 1.00 48.03 1071 ALA C CA 1
ATOM 6243 C C . ALA C 1 157 ? 59.075 32.192 56.708 1.00 54.07 1071 ALA C C 1
ATOM 6244 O O . ALA C 1 157 ? 59.617 32.897 57.558 1.00 60.13 1071 ALA C O 1
ATOM 6246 N N . VAL C 1 158 ? 58.799 32.607 55.476 1.00 53.97 1072 VAL C N 1
ATOM 6247 C CA . VAL C 1 158 ? 59.058 33.965 55.016 1.00 50.68 1072 VAL C CA 1
ATOM 6248 C C . VAL C 1 158 ? 58.664 35.089 55.996 1.00 56.24 1072 VAL C C 1
ATOM 6249 O O . VAL C 1 158 ? 59.448 36.024 56.213 1.00 60.29 1072 VAL C O 1
ATOM 6253 N N . GLN C 1 159 ? 57.485 34.991 56.612 1.00 53.23 1073 GLN C N 1
ATOM 6254 C CA . GLN C 1 159 ? 56.971 36.107 57.414 1.00 53.02 1073 GLN C CA 1
ATOM 6255 C C . GLN C 1 159 ? 57.464 36.155 58.845 1.00 58.26 1073 GLN C C 1
ATOM 6256 O O . GLN C 1 159 ? 57.244 37.143 59.528 1.00 63.09 1073 GLN C O 1
ATOM 6262 N N . LYS C 1 160 ? 58.104 35.089 59.312 1.00 60.21 1074 LYS C N 1
ATOM 6263 C CA . LYS C 1 160 ? 58.433 34.987 60.727 1.00 60.47 1074 LYS C CA 1
ATOM 6264 C C . LYS C 1 160 ? 59.763 34.289 60.965 1.00 60.96 1074 LYS C C 1
ATOM 6265 O O . LYS C 1 160 ? 60.368 34.458 62.018 1.00 65.21 1074 LYS C O 1
ATOM 6271 N N . PHE C 1 161 ? 60.228 33.514 59.993 1.00 55.18 1075 PHE C N 1
ATOM 6272 C CA . PHE C 1 161 ? 61.476 32.767 60.177 1.00 59.51 1075 PHE C CA 1
ATOM 6273 C C . PHE C 1 161 ? 62.323 32.809 58.905 1.00 61.32 1075 PHE C C 1
ATOM 6274 O O . PHE C 1 161 ? 62.567 31.776 58.259 1.00 62.98 1075 PHE C O 1
ATOM 6282 N N . PRO C 1 162 ? 62.795 34.014 58.552 1.00 58.78 1076 PRO C N 1
ATOM 6283 C CA . PRO C 1 162 ? 63.376 34.239 57.228 1.00 60.06 1076 PRO C CA 1
ATOM 6284 C C . PRO C 1 162 ? 64.675 33.470 57.021 1.00 66.17 1076 PRO C C 1
ATOM 6285 O O . PRO C 1 162 ? 65.063 33.245 55.872 1.00 68.27 1076 PRO C O 1
ATOM 6289 N N . GLU C 1 163 ? 65.329 33.067 58.106 1.00 67.26 1077 GLU C N 1
ATOM 6290 C CA . GLU C 1 163 ? 66.568 32.307 57.986 1.00 71.54 1077 GLU C CA 1
ATOM 6291 C C . GLU C 1 163 ? 66.306 30.845 57.629 1.00 74.24 1077 GLU C C 1
ATOM 6292 O O . GLU C 1 163 ? 67.223 30.137 57.217 1.00 81.48 1077 GLU C O 1
ATOM 6298 N N . GLU C 1 164 ? 65.058 30.396 57.774 1.00 69.70 1078 GLU C N 1
ATOM 6299 C CA . GLU C 1 164 ? 64.699 28.997 57.518 1.00 68.60 1078 GLU C CA 1
ATOM 6300 C C . GLU C 1 164 ? 64.167 28.785 56.095 1.00 67.91 1078 GLU C C 1
ATOM 6301 O O . GLU C 1 164 ? 64.110 27.655 55.595 1.00 63.16 1078 GLU C O 1
ATOM 6307 N N . VAL C 1 165 ? 63.760 29.888 55.469 1.00 67.53 1079 VAL C N 1
ATOM 6308 C CA . VAL C 1 165 ? 63.146 29.888 54.146 1.00 61.74 1079 VAL C CA 1
ATOM 6309 C C . VAL C 1 165 ? 63.888 29.037 53.115 1.00 66.28 1079 VAL C C 1
ATOM 6310 O O . VAL C 1 165 ? 63.305 28.154 52.468 1.00 65.99 1079 VAL C O 1
ATOM 6314 N N . GLU C 1 166 ? 65.180 29.301 52.979 1.00 69.19 1080 GLU C N 1
ATOM 6315 C CA . GLU C 1 166 ? 66.025 28.551 52.056 1.00 73.32 1080 GLU C CA 1
ATOM 6316 C C . GLU C 1 166 ? 66.095 27.057 52.417 1.00 75.56 1080 GLU C C 1
ATOM 6317 O O . GLU C 1 166 ? 66.184 26.203 51.539 1.00 79.48 1080 GLU C O 1
ATOM 6323 N N . SER C 1 167 ? 66.030 26.753 53.710 1.00 75.29 1081 SER C N 1
ATOM 6324 C CA . SER C 1 167 ? 66.168 25.384 54.206 1.00 74.33 1081 SER C CA 1
ATOM 6325 C C . SER C 1 167 ? 64.882 24.568 54.024 1.00 71.55 1081 SER C C 1
ATOM 6326 O O . SER C 1 167 ? 64.915 23.441 53.520 1.00 68.46 1081 SER C O 1
ATOM 6329 N N . VAL C 1 168 ? 63.755 25.149 54.437 1.00 73.23 1082 VAL C N 1
ATOM 6330 C CA . VAL C 1 168 ? 62.441 24.512 54.313 1.00 69.65 1082 VAL C CA 1
ATOM 6331 C C . VAL C 1 168 ? 62.147 24.168 52.859 1.00 65.60 1082 VAL C C 1
ATOM 6332 O O . VAL C 1 168 ? 61.690 23.063 52.545 1.00 61.51 1082 VAL C O 1
ATOM 6336 N N . ALA C 1 169 ? 62.427 25.130 51.978 1.00 66.08 1083 ALA C N 1
ATOM 6337 C CA . ALA C 1 169 ? 62.113 25.006 50.559 1.00 63.74 1083 ALA C CA 1
ATOM 6338 C C . ALA C 1 169 ? 62.872 23.853 49.918 1.00 67.59 1083 ALA C C 1
ATOM 6339 O O . ALA C 1 169 ? 62.280 23.029 49.222 1.00 67.89 1083 ALA C O 1
ATOM 6341 N N . GLU C 1 170 ? 64.181 23.795 50.156 1.00 72.58 1084 GLU C N 1
ATOM 6342 C CA . GLU C 1 170 ? 65.001 22.697 49.646 1.00 77.67 1084 GLU C CA 1
ATOM 6343 C C . GLU C 1 170 ? 64.430 21.348 50.072 1.00 74.40 1084 GLU C C 1
ATOM 6344 O O . GLU C 1 170 ? 64.388 20.412 49.269 1.00 77.68 1084 GLU C O 1
ATOM 6350 N N . GLU C 1 171 ? 63.984 21.255 51.326 1.00 68.19 1085 GLU C N 1
ATOM 6351 C CA . GLU C 1 171 ? 63.329 20.038 51.812 1.00 69.39 1085 GLU C CA 1
ATOM 6352 C C . GLU C 1 171 ? 61.992 19.801 51.110 1.00 63.60 1085 GLU C C 1
ATOM 6353 O O . GLU C 1 171 ? 61.723 18.696 50.635 1.00 58.20 1085 GLU C O 1
ATOM 6359 N N . LEU C 1 172 ? 61.163 20.844 51.047 1.00 60.68 1086 LEU C N 1
ATOM 6360 C CA . LEU C 1 172 ? 59.882 20.778 50.336 1.00 56.45 1086 LEU C CA 1
ATOM 6361 C C . LEU C 1 172 ? 60.026 20.439 48.845 1.00 58.13 1086 LEU C C 1
ATOM 6362 O O . LEU C 1 172 ? 59.245 19.651 48.291 1.00 61.29 1086 LEU C O 1
ATOM 6367 N N . ILE C 1 173 ? 61.020 21.035 48.196 1.00 53.14 1087 ILE C N 1
ATOM 6368 C CA . ILE C 1 173 ? 61.272 20.726 46.796 1.00 58.17 1087 ILE C CA 1
ATOM 6369 C C . ILE C 1 173 ? 61.667 19.265 46.686 1.00 62.14 1087 ILE C C 1
ATOM 6370 O O . ILE C 1 173 ? 61.170 18.546 45.822 1.00 63.55 1087 ILE C O 1
ATOM 6375 N N . SER C 1 174 ? 62.543 18.828 47.584 1.00 63.31 1088 SER C N 1
ATOM 6376 C CA . SER C 1 174 ? 62.986 17.443 47.598 1.00 66.32 1088 SER C CA 1
ATOM 6377 C C . SER C 1 174 ? 61.813 16.477 47.822 1.00 64.72 1088 SER C C 1
ATOM 6378 O O . SER C 1 174 ? 61.607 15.549 47.026 1.00 67.17 1088 SER C O 1
ATOM 6381 N N . SER C 1 175 ? 61.046 16.712 48.890 1.00 60.07 1089 SER C N 1
ATOM 6382 C CA . SER C 1 175 ? 59.851 15.914 49.204 1.00 59.37 1089 SER C CA 1
ATOM 6383 C C . SER C 1 175 ? 58.897 15.849 48.021 1.00 60.58 1089 SER C C 1
ATOM 6384 O O . SER C 1 175 ? 58.490 14.771 47.586 1.00 58.70 1089 SER C O 1
ATOM 6387 N N . LEU C 1 176 ? 58.537 17.027 47.522 1.00 57.69 1090 LEU C N 1
ATOM 6388 C CA . LEU C 1 176 ? 57.540 17.151 46.480 1.00 51.17 1090 LEU C CA 1
ATOM 6389 C C . LEU C 1 176 ? 58.016 16.497 45.188 1.00 52.28 1090 LEU C C 1
ATOM 6390 O O . LEU C 1 176 ? 57.229 15.845 44.496 1.00 51.54 1090 LEU C O 1
ATOM 6395 N N . THR C 1 177 ? 59.301 16.666 44.869 1.00 53.81 1091 THR C N 1
ATOM 6396 C CA . THR C 1 177 ? 59.877 16.033 43.683 1.00 57.79 1091 THR C CA 1
ATOM 6397 C C . THR C 1 177 ? 59.820 14.521 43.813 1.00 64.46 1091 THR C C 1
ATOM 6398 O O . THR C 1 177 ? 59.556 13.820 42.832 1.00 69.34 1091 THR C O 1
ATOM 6402 N N . PHE C 1 178 ? 60.062 14.023 45.025 1.00 64.74 1092 PHE C N 1
ATOM 6403 C CA . PHE C 1 178 ? 59.998 12.591 45.278 1.00 69.88 1092 PHE C CA 1
ATOM 6404 C C . PHE C 1 178 ? 58.606 12.031 44.979 1.00 73.06 1092 PHE C C 1
ATOM 6405 O O . PHE C 1 178 ? 58.478 10.890 44.525 1.00 72.27 1092 PHE C O 1
ATOM 6413 N N . GLU C 1 179 ? 57.575 12.840 45.228 1.00 75.91 1093 GLU C N 1
ATOM 6414 C CA . GLU C 1 179 ? 56.190 12.437 44.980 1.00 75.96 1093 GLU C CA 1
ATOM 6415 C C . GLU C 1 179 ? 55.679 12.784 43.580 1.00 76.20 1093 GLU C C 1
ATOM 6416 O O . GLU C 1 179 ? 54.478 12.685 43.332 1.00 77.19 1093 GLU C O 1
ATOM 6422 N N . HIS C 1 180 ? 56.582 13.175 42.678 1.00 77.71 1094 HIS C N 1
ATOM 6423 C CA . HIS C 1 180 ? 56.228 13.573 41.305 1.00 75.05 1094 HIS C CA 1
ATOM 6424 C C . HIS C 1 180 ? 55.181 14.697 41.261 1.00 71.49 1094 HIS C C 1
ATOM 6425 O O . HIS C 1 180 ? 54.332 14.727 40.374 1.00 72.03 1094 HIS C O 1
ATOM 6432 N N . ARG C 1 181 ? 55.231 15.597 42.240 1.00 70.16 1095 ARG C N 1
ATOM 6433 C CA . ARG C 1 181 ? 54.405 16.800 42.232 1.00 69.07 1095 ARG C CA 1
ATOM 6434 C C . ARG C 1 181 ? 55.254 17.920 41.659 1.00 70.31 1095 ARG C C 1
ATOM 6435 O O . ARG C 1 181 ? 55.560 18.911 42.349 1.00 65.46 1095 ARG C O 1
ATOM 6443 N N . TYR C 1 182 ? 55.643 17.739 40.395 1.00 67.25 1096 TYR C N 1
ATOM 6444 C CA . TYR C 1 182 ? 56.699 18.540 39.795 1.00 62.77 1096 TYR C CA 1
ATOM 6445 C C . TYR C 1 182 ? 56.356 20.017 39.752 1.00 62.30 1096 TYR C C 1
ATOM 6446 O O . TYR C 1 182 ? 57.232 20.872 39.932 1.00 61.37 1096 TYR C O 1
ATOM 6455 N N . VAL C 1 183 ? 55.081 20.318 39.522 1.00 61.45 1097 VAL C N 1
ATOM 6456 C CA . VAL C 1 183 ? 54.635 21.707 39.478 1.00 54.56 1097 VAL C CA 1
ATOM 6457 C C . VAL C 1 183 ? 54.796 22.385 40.824 1.00 56.22 1097 VAL C C 1
ATOM 6458 O O . VAL C 1 183 ? 55.340 23.484 40.897 1.00 61.65 1097 VAL C O 1
ATOM 6462 N N . ASP C 1 184 ? 54.323 21.741 41.890 1.00 57.99 1098 ASP C N 1
ATOM 6463 C CA . ASP C 1 184 ? 54.398 22.345 43.218 1.00 56.48 1098 ASP C CA 1
ATOM 6464 C C . ASP C 1 184 ? 55.856 22.673 43.517 1.00 54.12 1098 ASP C C 1
ATOM 6465 O O . ASP C 1 184 ? 56.177 23.759 43.997 1.00 50.67 1098 ASP C O 1
ATOM 6470 N N . ALA C 1 185 ? 56.737 21.732 43.189 1.00 59.30 1099 ALA C N 1
ATOM 6471 C CA . ALA C 1 185 ? 58.166 21.876 43.454 1.00 62.23 1099 ALA C CA 1
ATOM 6472 C C . ALA C 1 185 ? 58.714 23.050 42.666 1.00 63.81 1099 ALA C C 1
ATOM 6473 O O . ALA C 1 185 ? 59.629 23.750 43.104 1.00 62.81 1099 ALA C O 1
ATOM 6475 N N . ALA C 1 186 ? 58.131 23.256 41.492 1.00 65.82 1100 ALA C N 1
ATOM 6476 C CA . ALA C 1 186 ? 58.553 24.312 40.593 1.00 63.88 1100 ALA C CA 1
ATOM 6477 C C . ALA C 1 186 ? 58.098 25.693 41.070 1.00 67.31 1100 ALA C C 1
ATOM 6478 O O . ALA C 1 186 ? 58.843 26.663 40.948 1.00 75.14 1100 ALA C O 1
ATOM 6480 N N . ASP C 1 187 ? 56.893 25.794 41.625 1.00 65.47 1101 ASP C N 1
ATOM 6481 C CA . ASP C 1 187 ? 56.435 27.075 42.165 1.00 66.01 1101 ASP C CA 1
ATOM 6482 C C . ASP C 1 187 ? 57.293 27.507 43.336 1.00 67.98 1101 ASP C C 1
ATOM 6483 O O . ASP C 1 187 ? 57.275 28.677 43.730 1.00 72.47 1101 ASP C O 1
ATOM 6488 N N . ILE C 1 188 ? 58.021 26.552 43.906 1.00 63.99 1102 ILE C N 1
ATOM 6489 C CA . ILE C 1 188 ? 58.836 26.814 45.080 1.00 63.02 1102 ILE C CA 1
ATOM 6490 C C . ILE C 1 188 ? 60.202 27.376 44.694 1.00 68.34 1102 ILE C C 1
ATOM 6491 O O . ILE C 1 188 ? 60.641 28.401 45.235 1.00 68.48 1102 ILE C O 1
ATOM 6496 N N . GLN C 1 189 ? 60.863 26.711 43.748 1.00 66.70 1103 GLN C N 1
ATOM 6497 C CA . GLN C 1 189 ? 62.128 27.197 43.235 1.00 61.89 1103 GLN C CA 1
ATOM 6498 C C . GLN C 1 189 ? 61.882 28.581 42.672 1.00 69.48 1103 GLN C C 1
ATOM 6499 O O . GLN C 1 189 ? 62.693 29.484 42.852 1.00 74.71 1103 GLN C O 1
ATOM 6505 N N . LEU C 1 190 ? 60.745 28.746 41.999 1.00 71.23 1104 LEU C N 1
ATOM 6506 C CA . LEU C 1 190 ? 60.417 30.011 41.347 1.00 69.05 1104 LEU C CA 1
ATOM 6507 C C . LEU C 1 190 ? 60.232 31.142 42.360 1.00 66.91 1104 LEU C C 1
ATOM 6508 O O . LEU C 1 190 ? 61.079 32.014 42.471 1.00 68.00 1104 LEU C O 1
ATOM 6513 N N . GLU C 1 191 ? 59.144 31.120 43.117 1.00 68.56 1105 GLU C N 1
ATOM 6514 C CA . GLU C 1 191 ? 58.843 32.243 44.016 1.00 72.97 1105 GLU C CA 1
ATOM 6515 C C . GLU C 1 191 ? 59.659 32.327 45.309 1.00 71.47 1105 GLU C C 1
ATOM 6516 O O . GLU C 1 191 ? 59.557 33.319 46.030 1.00 68.73 1105 GLU C O 1
ATOM 6522 N N . TYR C 1 192 ? 60.454 31.304 45.616 1.00 71.51 1106 TYR C N 1
ATOM 6523 C CA . TYR C 1 192 ? 61.192 31.305 46.880 1.00 66.32 1106 TYR C CA 1
ATOM 6524 C C . TYR C 1 192 ? 62.712 31.192 46.778 1.00 65.70 1106 TYR C C 1
ATOM 6525 O O . TYR C 1 192 ? 63.420 31.947 47.432 1.00 68.42 1106 TYR C O 1
ATOM 6534 N N . LEU C 1 193 ? 63.222 30.271 45.970 1.00 67.33 1107 LEU C N 1
ATOM 6535 C CA . LEU C 1 193 ? 64.673 30.177 45.781 1.00 69.41 1107 LEU C CA 1
ATOM 6536 C C . LEU C 1 193 ? 65.197 30.922 44.541 1.00 69.81 1107 LEU C C 1
ATOM 6537 O O . LEU C 1 193 ? 66.395 30.870 44.240 1.00 67.68 1107 LEU C O 1
ATOM 6542 N N . ASP C 1 194 ? 64.288 31.594 43.832 1.00 71.86 1108 ASP C N 1
ATOM 6543 C CA . ASP C 1 194 ? 64.579 32.313 42.585 1.00 71.15 1108 ASP C CA 1
ATOM 6544 C C . ASP C 1 194 ? 65.379 31.497 41.567 1.00 72.56 1108 ASP C C 1
ATOM 6545 O O . ASP C 1 194 ? 66.139 32.043 40.780 1.00 80.09 1108 ASP C O 1
ATOM 6550 N N . ASN C 1 195 ? 65.200 30.185 41.582 1.00 71.39 1109 ASN C N 1
ATOM 6551 C CA . ASN C 1 195 ? 65.935 29.307 40.688 1.00 70.07 1109 ASN C CA 1
ATOM 6552 C C . ASN C 1 195 ? 65.144 29.107 39.429 1.00 67.80 1109 ASN C C 1
ATOM 6553 O O . ASN C 1 195 ? 64.795 27.978 39.080 1.00 68.95 1109 ASN C O 1
ATOM 6558 N N . VAL C 1 196 ? 64.854 30.217 38.759 1.00 68.30 1110 VAL C N 1
ATOM 6559 C CA . VAL C 1 196 ? 64.063 30.227 37.527 1.00 63.16 1110 VAL C CA 1
ATOM 6560 C C . VAL C 1 196 ? 64.429 29.106 36.546 1.00 59.54 1110 VAL C C 1
ATOM 6561 O O . VAL C 1 196 ? 63.549 28.505 35.945 1.00 59.27 1110 VAL C O 1
ATOM 6565 N N . LYS C 1 197 ? 65.716 28.804 36.409 1.00 62.50 1111 LYS C N 1
ATOM 6566 C CA . LYS C 1 197 ? 66.138 27.727 35.508 1.00 71.95 1111 LYS C CA 1
ATOM 6567 C C . LYS C 1 197 ? 65.619 26.365 35.967 1.00 74.80 1111 LYS C C 1
ATOM 6568 O O . LYS C 1 197 ? 65.083 25.590 35.171 1.00 77.78 1111 LYS C O 1
ATOM 6574 N N . GLU C 1 198 ? 65.772 26.074 37.253 1.00 74.41 1112 GLU C N 1
ATOM 6575 C CA . GLU C 1 198 ? 65.313 24.797 37.786 1.00 71.87 1112 GLU C CA 1
ATOM 6576 C C . GLU C 1 198 ? 63.787 24.674 37.693 1.00 69.61 1112 GLU C C 1
ATOM 6577 O O . GLU C 1 198 ? 63.263 23.584 37.416 1.00 70.54 1112 GLU C O 1
ATOM 6579 N N . ALA C 1 199 ? 63.084 25.788 37.922 1.00 58.89 1113 ALA C N 1
ATOM 6580 C CA . ALA C 1 199 ? 61.626 25.830 37.783 1.00 51.31 1113 ALA C CA 1
ATOM 6581 C C . ALA C 1 199 ? 61.170 25.408 36.378 1.00 55.47 1113 ALA C C 1
ATOM 6582 O O . ALA C 1 199 ? 60.387 24.461 36.210 1.00 57.62 1113 ALA C O 1
ATOM 6584 N N . VAL C 1 200 ? 61.664 26.127 35.376 1.00 53.46 1114 VAL C N 1
ATOM 6585 C CA . VAL C 1 200 ? 61.318 25.871 33.985 1.00 56.16 1114 VAL C CA 1
ATOM 6586 C C . VAL C 1 200 ? 61.545 24.406 33.629 1.00 61.82 1114 VAL C C 1
ATOM 6587 O O . VAL C 1 200 ? 60.741 23.793 32.924 1.00 72.65 1114 VAL C O 1
ATOM 6591 N N . ALA C 1 201 ? 62.635 23.835 34.126 1.00 60.12 1115 ALA C N 1
ATOM 6592 C CA . ALA C 1 201 ? 62.875 22.409 33.920 1.00 61.86 1115 ALA C CA 1
ATOM 6593 C C . ALA C 1 201 ? 61.783 21.564 34.577 1.00 61.32 1115 ALA C C 1
ATOM 6594 O O . ALA C 1 201 ? 61.212 20.687 33.940 1.00 62.86 1115 ALA C O 1
ATOM 6596 N N . LEU C 1 202 ? 61.496 21.840 35.847 1.00 62.16 1116 LEU C N 1
ATOM 6597 C CA . LEU C 1 202 ? 60.493 21.090 36.603 1.00 59.78 1116 LEU C CA 1
ATOM 6598 C C . LEU C 1 202 ? 59.099 21.094 35.958 1.00 56.48 1116 LEU C C 1
ATOM 6599 O O . LEU C 1 202 ? 58.466 20.033 35.840 1.00 49.28 1116 LEU C O 1
ATOM 6604 N N . TYR C 1 203 ? 58.616 22.273 35.553 1.00 55.79 1117 TYR C N 1
ATOM 6605 C CA . TYR C 1 203 ? 57.337 22.340 34.845 1.00 53.64 1117 TYR C CA 1
ATOM 6606 C C . TYR C 1 203 ? 57.391 21.451 33.586 1.00 56.91 1117 TYR C C 1
ATOM 6607 O O . TYR C 1 203 ? 56.398 20.832 33.175 1.00 56.09 1117 TYR C O 1
ATOM 6616 N N . CYS C 1 204 ? 58.565 21.359 32.984 1.00 59.05 1118 CYS C N 1
ATOM 6617 C CA . CYS C 1 204 ? 58.700 20.506 31.816 1.00 67.38 1118 CYS C CA 1
ATOM 6618 C C . CYS C 1 204 ? 58.608 19.006 32.131 1.00 67.36 1118 CYS C C 1
ATOM 6619 O O . CYS C 1 204 ? 58.193 18.210 31.282 1.00 68.88 1118 CYS C O 1
ATOM 6622 N N . LYS C 1 205 ? 58.969 18.623 33.352 1.00 68.46 1119 LYS C N 1
ATOM 6623 C CA . LYS C 1 205 ? 58.813 17.235 33.772 1.00 70.59 1119 LYS C CA 1
ATOM 6624 C C . LYS C 1 205 ? 57.341 16.938 34.049 1.00 67.10 1119 LYS C C 1
ATOM 6625 O O . LYS C 1 205 ? 56.882 15.797 33.914 1.00 61.88 1119 LYS C O 1
ATOM 6631 N N . ALA C 1 206 ? 56.610 17.990 34.408 1.00 63.26 1120 ALA C N 1
ATOM 6632 C CA . ALA C 1 206 ? 55.170 17.917 34.599 1.00 59.45 1120 ALA C CA 1
ATOM 6633 C C . ALA C 1 206 ? 54.402 18.115 33.292 1.00 65.64 1120 ALA C C 1
ATOM 6634 O O . ALA C 1 206 ? 53.188 18.298 33.320 1.00 68.22 1120 ALA C O 1
ATOM 6636 N N . TYR C 1 207 ? 55.109 18.085 32.160 1.00 68.35 1121 TYR C N 1
ATOM 6637 C CA . TYR C 1 207 ? 54.512 18.295 30.833 1.00 63.72 1121 TYR C CA 1
ATOM 6638 C C . TYR C 1 207 ? 53.704 19.602 30.746 1.00 62.67 1121 TYR C C 1
ATOM 6639 O O . TYR C 1 207 ? 52.770 19.714 29.953 1.00 65.14 1121 TYR C O 1
ATOM 6648 N N . ARG C 1 208 ? 54.052 20.580 31.574 1.00 58.66 1122 ARG C N 1
ATOM 6649 C CA . ARG C 1 208 ? 53.355 21.855 31.564 1.00 63.31 1122 ARG C CA 1
ATOM 6650 C C . ARG C 1 208 ? 54.246 22.894 30.902 1.00 66.45 1122 ARG C C 1
ATOM 6651 O O . ARG C 1 208 ? 54.721 23.846 31.538 1.00 64.82 1122 ARG C O 1
ATOM 6659 N N . TYR C 1 209 ? 54.461 22.689 29.605 1.00 66.27 1123 TYR C N 1
ATOM 6660 C CA . TYR C 1 209 ? 55.342 23.521 28.808 1.00 59.44 1123 TYR C CA 1
ATOM 6661 C C . TYR C 1 209 ? 54.837 24.947 28.732 1.00 59.55 1123 TYR C C 1
ATOM 6662 O O . TYR C 1 209 ? 55.633 25.891 28.708 1.00 57.59 1123 TYR C O 1
ATOM 6671 N N . ASP C 1 210 ? 53.513 25.098 28.713 1.00 61.23 1124 ASP C N 1
ATOM 6672 C CA . ASP C 1 210 ? 52.889 26.418 28.748 1.00 60.12 1124 ASP C CA 1
ATOM 6673 C C . ASP C 1 210 ? 53.349 27.205 29.948 1.00 65.59 1124 ASP C C 1
ATOM 6674 O O . ASP C 1 210 ? 53.607 28.400 29.846 1.00 72.74 1124 ASP C O 1
ATOM 6679 N N . ILE C 1 211 ? 53.465 26.539 31.093 1.00 63.37 1125 ILE C N 1
ATOM 6680 C CA . ILE C 1 211 ? 53.892 27.237 32.296 1.00 60.84 1125 ILE C CA 1
ATOM 6681 C C . ILE C 1 211 ? 55.374 27.566 32.213 1.00 61.89 1125 ILE C C 1
ATOM 6682 O O . ILE C 1 211 ? 55.791 28.687 32.527 1.00 60.52 1125 ILE C O 1
ATOM 6687 N N . ALA C 1 212 ? 56.163 26.584 31.783 1.00 63.96 1126 ALA C N 1
ATOM 6688 C CA . ALA C 1 212 ? 57.608 26.753 31.653 1.00 66.28 1126 ALA C CA 1
ATOM 6689 C C . ALA C 1 212 ? 57.936 27.953 30.765 1.00 65.79 1126 ALA C C 1
ATOM 6690 O O . ALA C 1 212 ? 58.605 28.899 31.202 1.00 62.76 1126 ALA C O 1
ATOM 6692 N N . SER C 1 213 ? 57.457 27.904 29.522 1.00 65.29 1127 SER C N 1
ATOM 6693 C CA . SER C 1 213 ? 57.606 29.009 28.585 1.00 60.88 1127 SER C CA 1
ATOM 6694 C C . SER C 1 213 ? 57.084 30.306 29.167 1.00 63.26 1127 SER C C 1
ATOM 6695 O O . SER C 1 213 ? 57.703 31.359 29.022 1.00 68.95 1127 SER C O 1
ATOM 6698 N N . LEU C 1 214 ? 55.948 30.240 29.842 1.00 60.09 1128 LEU C N 1
ATOM 6699 C CA . LEU C 1 214 ? 55.349 31.460 30.342 1.00 61.85 1128 LEU C CA 1
ATOM 6700 C C . LEU C 1 214 ? 56.136 32.074 31.488 1.00 58.26 1128 LEU C C 1
ATOM 6701 O O . LEU C 1 214 ? 56.093 33.290 31.705 1.00 56.98 1128 LEU C O 1
ATOM 6706 N N . VAL C 1 215 ? 56.858 31.226 32.213 1.00 58.49 1129 VAL C N 1
ATOM 6707 C CA . VAL C 1 215 ? 57.665 31.672 33.344 1.00 60.39 1129 VAL C CA 1
ATOM 6708 C C . VAL C 1 215 ? 59.012 32.190 32.878 1.00 59.40 1129 VAL C C 1
ATOM 6709 O O . VAL C 1 215 ? 59.513 33.197 33.386 1.00 52.32 1129 VAL C O 1
ATOM 6713 N N . ALA C 1 216 ? 59.587 31.497 31.896 1.00 66.36 1130 ALA C N 1
ATOM 6714 C CA . ALA C 1 216 ? 60.874 31.893 31.344 1.00 68.02 1130 ALA C CA 1
ATOM 6715 C C . ALA C 1 216 ? 60.771 33.321 30.849 1.00 70.27 1130 ALA C C 1
ATOM 6716 O O . ALA C 1 216 ? 61.601 34.175 31.177 1.00 77.62 1130 ALA C O 1
ATOM 6718 N N . ILE C 1 217 ? 59.721 33.587 30.089 1.00 61.19 1131 ILE C N 1
ATOM 6719 C CA . ILE C 1 217 ? 59.491 34.936 29.611 1.00 59.89 1131 ILE C CA 1
ATOM 6720 C C . ILE C 1 217 ? 59.221 35.933 30.734 1.00 59.41 1131 ILE C C 1
ATOM 6721 O O . ILE C 1 217 ? 59.833 36.994 30.770 1.00 65.94 1131 ILE C O 1
ATOM 6726 N N . LYS C 1 218 ? 58.316 35.595 31.648 1.00 56.01 1132 LYS C N 1
ATOM 6727 C CA . LYS C 1 218 ? 57.936 36.529 32.713 1.00 58.50 1132 LYS C CA 1
ATOM 6728 C C . LYS C 1 218 ? 59.140 37.107 33.451 1.00 59.19 1132 LYS C C 1
ATOM 6729 O O . LYS C 1 218 ? 59.172 38.298 33.759 1.00 58.53 1132 LYS C O 1
ATOM 6735 N N . ALA C 1 219 ? 60.139 36.269 33.706 1.00 67.52 1133 ALA C N 1
ATOM 6736 C CA . ALA C 1 219 ? 61.322 36.711 34.438 1.00 76.65 1133 ALA C CA 1
ATOM 6737 C C . ALA C 1 219 ? 62.422 37.149 33.482 1.00 81.24 1133 ALA C C 1
ATOM 6738 O O . ALA C 1 219 ? 63.599 37.163 33.842 1.00 84.31 1133 ALA C O 1
ATOM 6740 N N . LYS C 1 220 ? 62.027 37.496 32.262 1.00 81.83 1134 LYS C N 1
ATOM 6741 C CA . LYS C 1 220 ? 62.946 38.079 31.296 1.00 84.83 1134 LYS C CA 1
ATOM 6742 C C . LYS C 1 220 ? 64.203 37.224 31.101 1.00 83.75 1134 LYS C C 1
ATOM 6743 O O . LYS C 1 220 ? 65.323 37.730 31.144 1.00 88.31 1134 LYS C O 1
ATOM 6749 N N . LYS C 1 221 ? 64.006 35.922 30.911 1.00 77.86 1135 LYS C N 1
ATOM 6750 C CA . LYS C 1 221 ? 65.097 35.009 30.575 1.00 74.46 1135 LYS C CA 1
ATOM 6751 C C . LYS C 1 221 ? 64.689 34.147 29.379 1.00 78.63 1135 LYS C C 1
ATOM 6752 O O . LYS C 1 221 ? 64.617 32.921 29.461 1.00 83.37 1135 LYS C O 1
ATOM 6758 N N . ASP C 1 222 ? 64.444 34.824 28.263 1.00 77.08 1136 ASP C N 1
ATOM 6759 C CA . ASP C 1 222 ? 63.924 34.217 27.055 1.00 80.74 1136 ASP C CA 1
ATOM 6760 C C . ASP C 1 222 ? 64.813 33.093 26.535 1.00 85.90 1136 ASP C C 1
ATOM 6761 O O . ASP C 1 222 ? 64.364 32.273 25.733 1.00 87.64 1136 ASP C O 1
ATOM 6766 N N . GLU C 1 223 ? 66.071 33.057 26.974 1.00 85.94 1137 GLU C N 1
ATOM 6767 C CA . GLU C 1 223 ? 67.014 32.058 26.460 1.00 85.72 1137 GLU C CA 1
ATOM 6768 C C . GLU C 1 223 ? 66.610 30.659 26.898 1.00 82.48 1137 GLU C C 1
ATOM 6769 O O . GLU C 1 223 ? 66.965 29.661 26.266 1.00 81.24 1137 GLU C O 1
ATOM 6775 N N . LEU C 1 224 ? 65.845 30.599 27.981 1.00 79.40 1138 LEU C N 1
ATOM 6776 C CA . LEU C 1 224 ? 65.384 29.330 28.517 1.00 78.45 1138 LEU C CA 1
ATOM 6777 C C . LEU C 1 224 ? 64.486 28.549 27.549 1.00 82.61 1138 LEU C C 1
ATOM 6778 O O . LEU C 1 224 ? 64.402 27.323 27.640 1.00 87.89 1138 LEU C O 1
ATOM 6783 N N . LEU C 1 225 ? 63.838 29.247 26.616 1.00 79.84 1139 LEU C N 1
ATOM 6784 C CA . LEU C 1 225 ? 62.923 28.593 25.676 1.00 80.99 1139 LEU C CA 1
ATOM 6785 C C . LEU C 1 225 ? 63.664 27.656 24.727 1.00 87.69 1139 LEU C C 1
ATOM 6786 O O . LEU C 1 225 ? 63.046 26.903 23.973 1.00 90.04 1139 LEU C O 1
ATOM 6791 N N . GLU C 1 226 ? 64.989 27.699 24.766 1.00 91.20 1140 GLU C N 1
ATOM 6792 C CA . GLU C 1 226 ? 65.788 26.839 23.904 1.00 93.96 1140 GLU C CA 1
ATOM 6793 C C . GLU C 1 226 ? 66.781 26.041 24.738 1.00 88.67 1140 GLU C C 1
ATOM 6794 O O . GLU C 1 226 ? 67.178 24.938 24.356 1.00 86.49 1140 GLU C O 1
ATOM 6800 N N . GLU C 1 227 ? 67.178 26.606 25.877 1.00 84.11 1141 GLU C N 1
ATOM 6801 C CA . GLU C 1 227 ? 68.094 25.920 26.783 1.00 83.80 1141 GLU C CA 1
ATOM 6802 C C . GLU C 1 227 ? 67.424 24.736 27.500 1.00 83.63 1141 GLU C C 1
ATOM 6803 O O . GLU C 1 227 ? 68.038 23.680 27.661 1.00 80.04 1141 GLU C O 1
ATOM 6809 N N . VAL C 1 228 ? 66.164 24.909 27.907 1.00 84.97 1142 VAL C N 1
ATOM 6810 C CA . VAL C 1 228 ? 65.435 23.867 28.645 1.00 81.02 1142 VAL C CA 1
ATOM 6811 C C . VAL C 1 228 ? 64.127 23.393 27.999 1.00 79.99 1142 VAL C C 1
ATOM 6812 O O . VAL C 1 228 ? 63.926 22.192 27.780 1.00 80.73 1142 VAL C O 1
ATOM 6816 N N . VAL C 1 229 ? 63.234 24.339 27.727 1.00 74.27 1143 VAL C N 1
ATOM 6817 C CA . VAL C 1 229 ? 61.913 24.030 27.188 1.00 68.81 1143 VAL C CA 1
ATOM 6818 C C . VAL C 1 229 ? 61.982 23.227 25.885 1.00 73.79 1143 VAL C C 1
ATOM 6819 O O . VAL C 1 229 ? 61.259 22.245 25.714 1.00 78.31 1143 VAL C O 1
ATOM 6823 N N . ASP C 1 230 ? 62.851 23.644 24.969 1.00 75.48 1144 ASP C N 1
ATOM 6824 C CA . ASP C 1 230 ? 63.018 22.917 23.715 1.00 80.35 1144 ASP C CA 1
ATOM 6825 C C . ASP C 1 230 ? 63.564 21.484 23.902 1.00 80.45 1144 ASP C C 1
ATOM 6826 O O . ASP C 1 230 ? 62.977 20.533 23.383 1.00 79.38 1144 ASP C O 1
ATOM 6831 N N . PRO C 1 231 ? 64.672 21.314 24.654 1.00 80.67 1145 PRO C N 1
ATOM 6832 C CA . PRO C 1 231 ? 65.066 19.922 24.915 1.00 82.01 1145 PRO C CA 1
ATOM 6833 C C . PRO C 1 231 ? 64.095 19.190 25.848 1.00 85.29 1145 PRO C C 1
ATOM 6834 O O . PRO C 1 231 ? 63.996 17.962 25.756 1.00 88.66 1145 PRO C O 1
ATOM 6838 N N . GLY C 1 232 ? 63.405 19.921 26.727 1.00 82.05 1146 GLY C N 1
ATOM 6839 C CA . GLY C 1 232 ? 62.323 19.350 27.513 1.00 78.58 1146 GLY C CA 1
ATOM 6840 C C . GLY C 1 232 ? 61.278 18.722 26.602 1.00 81.46 1146 GLY C C 1
ATOM 6841 O O . GLY C 1 232 ? 60.872 17.571 26.781 1.00 80.92 1146 GLY C O 1
ATOM 6842 N N . LEU C 1 233 ? 60.854 19.481 25.598 1.00 83.78 1147 LEU C N 1
ATOM 6843 C CA . LEU C 1 233 ? 59.941 18.963 24.581 1.00 84.17 1147 LEU C CA 1
ATOM 6844 C C . LEU C 1 233 ? 60.542 17.778 23.823 1.00 84.80 1147 LEU C C 1
ATOM 6845 O O . LEU C 1 233 ? 59.816 16.938 23.287 1.00 84.79 1147 LEU C O 1
ATOM 6850 N N . GLY C 1 234 ? 61.870 17.718 23.784 1.00 86.35 1148 GLY C N 1
ATOM 6851 C CA . GLY C 1 234 ? 62.569 16.586 23.204 1.00 87.54 1148 GLY C CA 1
ATOM 6852 C C . GLY C 1 234 ? 62.461 15.359 24.087 1.00 88.31 1148 GLY C C 1
ATOM 6853 O O . GLY C 1 234 ? 62.041 14.297 23.620 1.00 84.23 1148 GLY C O 1
ATOM 6854 N N . GLU C 1 235 ? 62.839 15.506 25.361 1.00 91.86 1149 GLU C N 1
ATOM 6855 C CA . GLU C 1 235 ? 62.708 14.421 26.338 1.00 93.71 1149 GLU C CA 1
ATOM 6856 C C . GLU C 1 235 ? 61.267 13.918 26.362 1.00 91.17 1149 GLU C C 1
ATOM 6857 O O . GLU C 1 235 ? 61.027 12.713 26.327 1.00 92.62 1149 GLU C O 1
ATOM 6863 N N . GLY C 1 236 ? 60.314 14.848 26.386 1.00 87.61 1150 GLY C N 1
ATOM 6864 C CA . GLY C 1 236 ? 58.902 14.506 26.388 1.00 86.01 1150 GLY C CA 1
ATOM 6865 C C . GLY C 1 236 ? 58.465 13.707 25.174 1.00 88.72 1150 GLY C C 1
ATOM 6866 O O . GLY C 1 236 ? 57.642 12.794 25.276 1.00 85.85 1150 GLY C O 1
ATOM 6867 N N . PHE C 1 237 ? 59.016 14.057 24.017 1.00 94.20 1151 PHE C N 1
ATOM 6868 C CA . PHE C 1 237 ? 58.696 13.369 22.774 1.00 98.50 1151 PHE C CA 1
ATOM 6869 C C . PHE C 1 237 ? 59.187 11.922 22.829 1.00 103.53 1151 PHE C C 1
ATOM 6870 O O . PHE C 1 237 ? 58.487 10.993 22.412 1.00 102.44 1151 PHE C O 1
ATOM 6878 N N . GLY C 1 238 ? 60.393 11.739 23.361 1.00 108.39 1152 GLY C N 1
ATOM 6879 C CA . GLY C 1 238 ? 61.032 10.434 23.392 1.00 110.23 1152 GLY C CA 1
ATOM 6880 C C . GLY C 1 238 ? 60.527 9.514 24.487 1.00 108.86 1152 GLY C C 1
ATOM 6881 O O . GLY C 1 238 ? 61.040 8.409 24.654 1.00 109.14 1152 GLY C O 1
ATOM 6882 N N . ILE C 1 239 ? 59.534 9.980 25.243 1.00 105.50 1153 ILE C N 1
ATOM 6883 C CA . ILE C 1 239 ? 58.855 9.151 26.236 1.00 102.44 1153 ILE C CA 1
ATOM 6884 C C . ILE C 1 239 ? 57.512 8.686 25.676 1.00 99.98 1153 ILE C C 1
ATOM 6885 O O . ILE C 1 239 ? 57.168 7.505 25.754 1.00 105.80 1153 ILE C O 1
ATOM 6890 N N . ILE C 1 240 ? 56.762 9.622 25.101 1.00 92.48 1154 ILE C N 1
ATOM 6891 C CA . ILE C 1 240 ? 55.427 9.333 24.578 1.00 86.39 1154 ILE C CA 1
ATOM 6892 C C . ILE C 1 240 ? 55.466 8.500 23.295 1.00 91.59 1154 ILE C C 1
ATOM 6893 O O . ILE C 1 240 ? 54.582 7.682 23.056 1.00 93.18 1154 ILE C O 1
ATOM 6898 N N . ALA C 1 241 ? 56.496 8.695 22.480 1.00 96.41 1155 ALA C N 1
ATOM 6899 C CA . ALA C 1 241 ? 56.682 7.857 21.300 1.00 101.74 1155 ALA C CA 1
ATOM 6900 C C . ALA C 1 241 ? 57.239 6.494 21.707 1.00 106.09 1155 ALA C C 1
ATOM 6901 O O . ALA C 1 241 ? 56.937 5.469 21.088 1.00 102.89 1155 ALA C O 1
ATOM 6903 N N . GLU C 1 242 ? 58.045 6.503 22.768 1.00 113.36 1156 GLU C N 1
ATOM 6904 C CA . GLU C 1 242 ? 58.684 5.300 23.298 1.00 117.67 1156 GLU C CA 1
ATOM 6905 C C . GLU C 1 242 ? 57.686 4.281 23.845 1.00 116.00 1156 GLU C C 1
ATOM 6906 O O . GLU C 1 242 ? 58.033 3.114 24.037 1.00 120.67 1156 GLU C O 1
ATOM 6912 N N . LEU C 1 243 ? 56.455 4.712 24.106 1.00 109.23 1157 LEU C N 1
ATOM 6913 C CA . LEU C 1 243 ? 55.447 3.792 24.622 1.00 105.53 1157 LEU C CA 1
ATOM 6914 C C . LEU C 1 243 ? 54.354 3.471 23.608 1.00 103.24 1157 LEU C C 1
ATOM 6915 O O . LEU C 1 243 ? 53.799 2.376 23.618 1.00 103.25 1157 LEU C O 1
ATOM 6920 N N . LEU C 1 244 ? 54.037 4.425 22.742 1.00 104.79 1158 LEU C N 1
ATOM 6921 C CA . LEU C 1 244 ? 53.023 4.199 21.717 1.00 108.49 1158 LEU C CA 1
ATOM 6922 C C . LEU C 1 244 ? 53.446 3.082 20.759 1.00 116.21 1158 LEU C C 1
ATOM 6923 O O . LEU C 1 244 ? 52.603 2.379 20.192 1.00 116.55 1158 LEU C O 1
ATOM 6928 N N . ALA C 1 245 ? 54.757 2.920 20.591 1.00 120.31 1159 ALA C N 1
ATOM 6929 C CA . ALA C 1 245 ? 55.302 1.806 19.819 1.00 121.63 1159 ALA C CA 1
ATOM 6930 C C . ALA C 1 245 ? 55.224 0.504 20.624 1.00 120.88 1159 ALA C C 1
ATOM 6931 O O . ALA C 1 245 ? 55.122 -0.584 20.057 1.00 122.02 1159 ALA C O 1
ATOM 6933 N N . ASP C 1 246 ? 55.274 0.629 21.949 1.00 118.60 1160 ASP C N 1
ATOM 6934 C CA . ASP C 1 246 ? 55.131 -0.512 22.847 1.00 116.67 1160 ASP C CA 1
ATOM 6935 C C . ASP C 1 246 ? 53.666 -0.932 22.938 1.00 118.23 1160 ASP C C 1
ATOM 6936 O O . ASP C 1 246 ? 53.352 -2.121 23.053 1.00 121.14 1160 ASP C O 1
ATOM 6941 N N . CYS C 1 247 ? 52.772 0.050 22.888 1.00 115.14 1161 CYS C N 1
ATOM 6942 C CA . CYS C 1 247 ? 51.340 -0.222 22.920 1.00 115.12 1161 CYS C CA 1
ATOM 6943 C C . CYS C 1 247 ? 50.848 -0.769 21.573 1.00 122.33 1161 CYS C C 1
ATOM 6944 O O . CYS C 1 247 ? 49.790 -1.400 21.490 1.00 121.88 1161 CYS C O 1
ATOM 6947 N N . LYS C 1 248 ? 51.631 -0.534 20.524 1.00 128.84 1162 LYS C N 1
ATOM 6948 C CA . LYS C 1 248 ? 51.390 -1.167 19.230 1.00 133.14 1162 LYS C CA 1
ATOM 6949 C C . LYS C 1 248 ? 52.071 -2.533 19.211 1.00 138.05 1162 LYS C C 1
ATOM 6950 O O . LYS C 1 248 ? 51.668 -3.434 18.469 1.00 141.30 1162 LYS C O 1
ATOM 6952 N N . GLY C 1 249 ? 53.107 -2.673 20.038 1.00 136.82 1163 GLY C N 1
ATOM 6953 C CA . GLY C 1 249 ? 53.824 -3.925 20.166 1.00 136.31 1163 GLY C CA 1
ATOM 6954 C C . GLY C 1 249 ? 52.893 -5.016 20.648 1.00 136.37 1163 GLY C C 1
ATOM 6955 O O . GLY C 1 249 ? 52.948 -6.143 20.159 1.00 138.51 1163 GLY C O 1
ATOM 6956 N N . GLN C 1 250 ? 52.026 -4.671 21.598 1.00 133.11 1164 GLN C N 1
ATOM 6957 C CA . GLN C 1 250 ? 51.058 -5.617 22.140 1.00 130.32 1164 GLN C CA 1
ATOM 6958 C C . GLN C 1 250 ? 49.943 -5.881 21.128 1.00 132.57 1164 GLN C C 1
ATOM 6959 O O . GLN C 1 250 ? 49.084 -5.027 20.887 1.00 131.14 1164 GLN C O 1
ATOM 6965 N N . ILE C 1 251 ? 49.988 -7.075 20.536 1.00 134.68 1165 ILE C N 1
ATOM 6966 C CA . ILE C 1 251 ? 49.075 -7.492 19.478 1.00 133.04 1165 ILE C CA 1
ATOM 6967 C C . ILE C 1 251 ? 48.958 -9.015 19.465 1.00 133.88 1165 ILE C C 1
ATOM 6968 O O . ILE C 1 251 ? 49.935 -9.724 19.713 1.00 134.38 1165 ILE C O 1
ATOM 6973 N N . TYR C 1 340 ? 42.572 -14.575 31.637 1.00 106.19 1254 TYR C N 1
ATOM 6974 C CA . TYR C 1 340 ? 43.941 -14.671 31.141 1.00 108.87 1254 TYR C CA 1
ATOM 6975 C C . TYR C 1 340 ? 44.516 -13.289 30.800 1.00 114.80 1254 TYR C C 1
ATOM 6976 O O . TYR C 1 340 ? 44.357 -12.332 31.572 1.00 112.42 1254 TYR C O 1
ATOM 6978 N N . LEU C 1 341 ? 45.183 -13.193 29.646 1.00 120.23 1255 LEU C N 1
ATOM 6979 C CA . LEU C 1 341 ? 45.791 -11.938 29.189 1.00 120.91 1255 LEU C CA 1
ATOM 6980 C C . LEU C 1 341 ? 44.733 -10.939 28.734 1.00 124.37 1255 LEU C C 1
ATOM 6981 O O . LEU C 1 341 ? 44.699 -10.547 27.569 1.00 121.08 1255 LEU C O 1
ATOM 6983 N N . VAL C 1 342 ? 43.875 -10.531 29.667 1.00 129.21 1256 VAL C N 1
ATOM 6984 C CA . VAL C 1 342 ? 42.764 -9.634 29.370 1.00 131.81 1256 VAL C CA 1
ATOM 6985 C C . VAL C 1 342 ? 42.855 -8.378 30.225 1.00 133.47 1256 VAL C C 1
ATOM 6986 O O . VAL C 1 342 ? 42.446 -7.297 29.799 1.00 133.30 1256 VAL C O 1
ATOM 6988 N N . GLN C 1 343 ? 43.389 -8.531 31.436 1.00 134.81 1257 GLN C N 1
ATOM 6989 C CA . GLN C 1 343 ? 43.637 -7.398 32.329 1.00 132.82 1257 GLN C CA 1
ATOM 6990 C C . GLN C 1 343 ? 44.838 -6.582 31.838 1.00 132.18 1257 GLN C C 1
ATOM 6991 O O . GLN C 1 343 ? 45.061 -5.451 32.283 1.00 130.09 1257 GLN C O 1
ATOM 6993 N N . SER C 1 344 ? 45.605 -7.173 30.920 1.00 130.93 1258 SER C N 1
ATOM 6994 C CA . SER C 1 344 ? 46.754 -6.514 30.306 1.00 127.48 1258 SER C CA 1
ATOM 6995 C C . SER C 1 344 ? 46.291 -5.499 29.270 1.00 126.72 1258 SER C C 1
ATOM 6996 O O . SER C 1 344 ? 46.650 -4.321 29.329 1.00 127.59 1258 SER C O 1
ATOM 6998 N N . VAL C 1 345 ? 45.481 -5.964 28.324 1.00 123.88 1259 VAL C N 1
ATOM 6999 C CA . VAL C 1 345 ? 44.990 -5.110 27.247 1.00 117.44 1259 VAL C CA 1
ATOM 7000 C C . VAL C 1 345 ? 43.827 -4.214 27.692 1.00 115.65 1259 VAL C C 1
ATOM 7001 O O . VAL C 1 345 ? 43.215 -3.531 26.871 1.00 115.79 1259 VAL C O 1
ATOM 7003 N N . GLY C 1 346 ? 43.526 -4.219 28.988 1.00 112.80 1260 GLY C N 1
ATOM 7004 C CA . GLY C 1 346 ? 42.511 -3.339 29.536 1.00 112.72 1260 GLY C CA 1
ATOM 7005 C C . GLY C 1 346 ? 43.141 -2.299 30.443 1.00 116.16 1260 GLY C C 1
ATOM 7006 O O . GLY C 1 346 ? 42.492 -1.335 30.858 1.00 117.85 1260 GLY C O 1
ATOM 7007 N N . ARG C 1 347 ? 44.416 -2.503 30.760 1.00 116.45 1261 ARG C N 1
ATOM 7008 C CA . ARG C 1 347 ? 45.159 -1.562 31.588 1.00 115.27 1261 ARG C CA 1
ATOM 7009 C C . ARG C 1 347 ? 45.985 -0.649 30.689 1.00 115.95 1261 ARG C C 1
ATOM 7010 O O . ARG C 1 347 ? 46.190 0.525 31.001 1.00 115.87 1261 ARG C O 1
ATOM 7012 N N . LEU C 1 348 ? 46.451 -1.198 29.569 1.00 115.30 1262 LEU C N 1
ATOM 7013 C CA . LEU C 1 348 ? 47.159 -0.416 28.559 1.00 111.76 1262 LEU C CA 1
ATOM 7014 C C . LEU C 1 348 ? 46.256 0.708 28.074 1.00 113.90 1262 LEU C C 1
ATOM 7015 O O . LEU C 1 348 ? 46.700 1.839 27.891 1.00 115.96 1262 LEU C O 1
ATOM 7017 N N . ILE C 1 349 ? 44.978 0.386 27.891 1.00 113.55 1263 ILE C N 1
ATOM 7018 C CA . ILE C 1 349 ? 43.975 1.370 27.496 1.00 111.70 1263 ILE C CA 1
ATOM 7019 C C . ILE C 1 349 ? 43.830 2.496 28.528 1.00 111.08 1263 ILE C C 1
ATOM 7020 O O . ILE C 1 349 ? 43.410 3.606 28.192 1.00 111.80 1263 ILE C O 1
ATOM 7022 N N . GLU C 1 350 ? 44.185 2.212 29.779 1.00 110.15 1264 GLU C N 1
ATOM 7023 C CA . GLU C 1 350 ? 44.069 3.205 30.850 1.00 108.16 1264 GLU C CA 1
ATOM 7024 C C . GLU C 1 350 ? 45.391 3.943 31.115 1.00 108.00 1264 GLU C C 1
ATOM 7025 O O . GLU C 1 350 ? 45.390 5.095 31.564 1.00 107.73 1264 GLU C O 1
ATOM 7031 N N . ARG C 1 351 ? 46.515 3.281 30.839 1.00 106.67 1265 ARG C N 1
ATOM 7032 C CA . ARG C 1 351 ? 47.795 3.976 30.788 1.00 101.03 1265 ARG C CA 1
ATOM 7033 C C . ARG C 1 351 ? 47.666 4.978 29.650 1.00 104.04 1265 ARG C C 1
ATOM 7034 O O . ARG C 1 351 ? 47.977 6.159 29.811 1.00 104.27 1265 ARG C O 1
ATOM 7036 N N . LEU C 1 352 ? 47.172 4.490 28.510 1.00 103.68 1266 LEU C N 1
ATOM 7037 C CA . LEU C 1 352 ? 46.871 5.323 27.346 1.00 101.50 1266 LEU C CA 1
ATOM 7038 C C . LEU C 1 352 ? 45.993 6.511 27.706 1.00 102.17 1266 LEU C C 1
ATOM 7039 O O . LEU C 1 352 ? 46.399 7.657 27.537 1.00 105.51 1266 LEU C O 1
ATOM 7044 N N . ASN C 1 353 ? 44.792 6.239 28.208 1.00 98.93 1267 ASN C N 1
ATOM 7045 C CA . ASN C 1 353 ? 43.875 7.305 28.589 1.00 95.53 1267 ASN C CA 1
ATOM 7046 C C . ASN C 1 353 ? 44.478 8.265 29.616 1.00 94.24 1267 ASN C C 1
ATOM 7047 O O . ASN C 1 353 ? 43.976 9.372 29.805 1.00 96.82 1267 ASN C O 1
ATOM 7049 N N . GLN C 1 354 ? 45.562 7.850 30.267 1.00 93.40 1268 GLN C N 1
ATOM 7050 C CA . GLN C 1 354 ? 46.250 8.718 31.228 1.00 95.52 1268 GLN C CA 1
ATOM 7051 C C . GLN C 1 354 ? 47.422 9.466 30.580 1.00 90.70 1268 GLN C C 1
ATOM 7052 O O . GLN C 1 354 ? 47.847 10.522 31.060 1.00 85.18 1268 GLN C O 1
ATOM 7054 N N . THR C 1 355 ? 47.927 8.904 29.484 1.00 90.95 1269 THR C N 1
ATOM 7055 C CA . THR C 1 355 ? 49.002 9.508 28.695 1.00 90.34 1269 THR C CA 1
ATOM 7056 C C . THR C 1 355 ? 48.425 10.493 27.668 1.00 90.12 1269 THR C C 1
ATOM 7057 O O . THR C 1 355 ? 49.163 11.210 26.999 1.00 91.04 1269 THR C O 1
ATOM 7061 N N . LYS C 1 356 ? 47.100 10.513 27.551 1.00 89.84 1270 LYS C N 1
ATOM 7062 C CA . LYS C 1 356 ? 46.397 11.429 26.650 1.00 88.54 1270 LYS C CA 1
ATOM 7063 C C . LYS C 1 356 ? 46.627 12.917 26.963 1.00 81.20 1270 LYS C C 1
ATOM 7064 O O . LYS C 1 356 ? 47.068 13.661 26.095 1.00 81.98 1270 LYS C O 1
ATOM 7070 N N . PRO C 1 357 ? 46.349 13.361 28.201 1.00 79.98 1271 PRO C N 1
ATOM 7071 C CA . PRO C 1 357 ? 46.471 14.814 28.365 1.00 77.95 1271 PRO C CA 1
ATOM 7072 C C . PRO C 1 357 ? 47.921 15.297 28.281 1.00 77.95 1271 PRO C C 1
ATOM 7073 O O . PRO C 1 357 ? 48.156 16.427 27.843 1.00 76.24 1271 PRO C O 1
ATOM 7077 N N . ASP C 1 358 ? 48.873 14.455 28.682 1.00 78.21 1272 ASP C N 1
ATOM 7078 C CA . ASP C 1 358 ? 50.287 14.801 28.555 1.00 76.38 1272 ASP C CA 1
ATOM 7079 C C . ASP C 1 358 ? 50.661 14.946 27.075 1.00 73.83 1272 ASP C C 1
ATOM 7080 O O . ASP C 1 358 ? 51.317 15.909 26.685 1.00 76.40 1272 ASP C O 1
ATOM 7085 N N . ALA C 1 359 ? 50.229 13.999 26.250 1.00 68.70 1273 ALA C N 1
ATOM 7086 C CA . ALA C 1 359 ? 50.531 14.039 24.818 1.00 70.42 1273 ALA C CA 1
ATOM 7087 C C . ALA C 1 359 ? 49.910 15.247 24.113 1.00 74.89 1273 ALA C C 1
ATOM 7088 O O . ALA C 1 359 ? 50.488 15.785 23.169 1.00 75.85 1273 ALA C O 1
ATOM 7090 N N . VAL C 1 360 ? 48.736 15.665 24.578 1.00 72.26 1274 VAL C N 1
ATOM 7091 C CA . VAL C 1 360 ? 48.054 16.829 24.024 1.00 66.63 1274 VAL C CA 1
ATOM 7092 C C . VAL C 1 360 ? 48.875 18.087 24.252 1.00 68.04 1274 VAL C C 1
ATOM 7093 O O . VAL C 1 360 ? 48.899 18.985 23.417 1.00 77.47 1274 VAL C O 1
ATOM 7097 N N . ARG C 1 361 ? 49.589 18.135 25.365 1.00 62.33 1275 ARG C N 1
ATOM 7098 C CA . ARG C 1 361 ? 50.430 19.291 25.642 1.00 67.65 1275 ARG C CA 1
ATOM 7099 C C . ARG C 1 361 ? 51.799 19.202 24.948 1.00 62.22 1275 ARG C C 1
ATOM 7100 O O . ARG C 1 361 ? 52.354 20.217 24.541 1.00 59.77 1275 ARG C O 1
ATOM 7108 N N . VAL C 1 362 ? 52.333 17.994 24.805 1.00 62.56 1276 VAL C N 1
ATOM 7109 C CA . VAL C 1 362 ? 53.605 17.805 24.106 1.00 66.10 1276 VAL C CA 1
ATOM 7110 C C . VAL C 1 362 ? 53.445 18.200 22.648 1.00 69.54 1276 VAL C C 1
ATOM 7111 O O . VAL C 1 362 ? 54.320 18.849 22.063 1.00 73.67 1276 VAL C O 1
ATOM 7115 N N . VAL C 1 363 ? 52.311 17.815 22.072 1.00 66.42 1277 VAL C N 1
ATOM 7116 C CA . VAL C 1 363 ? 51.969 18.213 20.714 1.00 64.76 1277 VAL C CA 1
ATOM 7117 C C . VAL C 1 363 ? 51.883 19.727 20.593 1.00 69.37 1277 VAL C C 1
ATOM 7118 O O . VAL C 1 363 ? 52.471 20.314 19.676 1.00 71.55 1277 VAL C O 1
ATOM 7122 N N . GLU C 1 364 ? 51.163 20.356 21.523 1.00 67.17 1278 GLU C N 1
ATOM 7123 C CA . GLU C 1 364 ? 50.932 21.798 21.443 1.00 63.38 1278 GLU C CA 1
ATOM 7124 C C . GLU C 1 364 ? 52.189 22.596 21.707 1.00 64.80 1278 GLU C C 1
ATOM 7125 O O . GLU C 1 364 ? 52.344 23.697 21.189 1.00 72.70 1278 GLU C O 1
ATOM 7131 N N . GLY C 1 365 ? 53.089 22.050 22.513 1.00 65.64 1279 GLY C N 1
ATOM 7132 C CA . GLY C 1 365 ? 54.320 22.752 22.839 1.00 67.14 1279 GLY C CA 1
ATOM 7133 C C . GLY C 1 365 ? 55.264 22.627 21.665 1.00 65.46 1279 GLY C C 1
ATOM 7134 O O . GLY C 1 365 ? 56.077 23.516 21.381 1.00 60.22 1279 GLY C O 1
ATOM 7135 N N . LEU C 1 366 ? 55.128 21.501 20.974 1.00 65.46 1280 LEU C N 1
ATOM 7136 C CA . LEU C 1 366 ? 55.898 21.231 19.773 1.00 63.92 1280 LEU C CA 1
ATOM 7137 C C . LEU C 1 366 ? 55.548 22.223 18.664 1.00 67.66 1280 LEU C C 1
ATOM 7138 O O . LEU C 1 366 ? 56.440 22.839 18.092 1.00 73.51 1280 LEU C O 1
ATOM 7143 N N . CYS C 1 367 ? 54.258 22.380 18.366 1.00 68.23 1281 CYS C N 1
ATOM 7144 C CA . CYS C 1 367 ? 53.826 23.331 17.345 1.00 65.71 1281 CYS C CA 1
ATOM 7145 C C . CYS C 1 367 ? 54.302 24.713 17.703 1.00 70.67 1281 CYS C C 1
ATOM 7146 O O . CYS C 1 367 ? 54.906 25.393 16.888 1.00 81.47 1281 CYS C O 1
ATOM 7149 N N . ARG C 1 368 ? 54.051 25.131 18.933 1.00 64.09 1282 ARG C N 1
ATOM 7150 C CA . ARG C 1 368 ? 54.358 26.500 19.315 1.00 63.56 1282 ARG C CA 1
ATOM 7151 C C . ARG C 1 368 ? 55.845 26.855 19.197 1.00 60.10 1282 ARG C C 1
ATOM 7152 O O . ARG C 1 368 ? 56.221 28.011 19.332 1.00 61.27 1282 ARG C O 1
ATOM 7160 N N . ARG C 1 369 ? 56.678 25.851 18.957 1.00 60.28 1283 ARG C N 1
ATOM 7161 C CA . ARG C 1 369 ? 58.103 26.047 18.728 1.00 64.05 1283 ARG C CA 1
ATOM 7162 C C . ARG C 1 369 ? 58.431 25.534 17.322 1.00 71.64 1283 ARG C C 1
ATOM 7163 O O . ARG C 1 369 ? 59.561 25.135 17.027 1.00 72.43 1283 ARG C O 1
ATOM 7171 N N . ASN C 1 370 ? 57.406 25.524 16.474 1.00 75.66 1284 ASN C N 1
ATOM 7172 C CA . ASN C 1 370 ? 57.527 25.237 15.039 1.00 78.56 1284 ASN C CA 1
ATOM 7173 C C . ASN C 1 370 ? 58.058 23.851 14.632 1.00 87.22 1284 ASN C C 1
ATOM 7174 O O . ASN C 1 370 ? 58.211 23.567 13.437 1.00 92.14 1284 ASN C O 1
ATOM 7187 N N . ARG C 1 372 ? 57.060 20.919 13.703 1.00 80.96 1286 ARG C N 1
ATOM 7188 C CA . ARG C 1 372 ? 55.758 20.454 13.198 1.00 80.27 1286 ARG C CA 1
ATOM 7189 C C . ARG C 1 372 ? 55.653 18.981 12.827 1.00 83.93 1286 ARG C C 1
ATOM 7190 O O . ARG C 1 372 ? 54.590 18.381 12.983 1.00 83.77 1286 ARG C O 1
ATOM 7198 N N . GLU C 1 373 ? 56.728 18.405 12.303 1.00 88.69 1287 GLU C N 1
ATOM 7199 C CA . GLU C 1 373 ? 56.708 16.983 11.962 1.00 90.79 1287 GLU C CA 1
ATOM 7200 C C . GLU C 1 373 ? 56.651 16.147 13.242 1.00 85.07 1287 GLU C C 1
ATOM 7201 O O . GLU C 1 373 ? 55.926 15.157 13.313 1.00 82.72 1287 GLU C O 1
ATOM 7207 N N . GLN C 1 374 ? 57.409 16.572 14.252 1.00 82.64 1288 GLN C N 1
ATOM 7208 C CA . GLN C 1 374 ? 57.417 15.933 15.568 1.00 78.98 1288 GLN C CA 1
ATOM 7209 C C . GLN C 1 374 ? 56.005 15.949 16.152 1.00 83.48 1288 GLN C C 1
ATOM 7210 O O . GLN C 1 374 ? 55.500 14.921 16.612 1.00 87.37 1288 GLN C O 1
ATOM 7216 N N . ALA C 1 375 ? 55.370 17.119 16.116 1.00 81.79 1289 ALA C N 1
ATOM 7217 C CA . ALA C 1 375 ? 53.972 17.269 16.516 1.00 80.04 1289 ALA C CA 1
ATOM 7218 C C . ALA C 1 375 ? 53.041 16.376 15.694 1.00 83.54 1289 ALA C C 1
ATOM 7219 O O . ALA C 1 375 ? 52.075 15.820 16.221 1.00 83.18 1289 ALA C O 1
ATOM 7221 N N . HIS C 1 376 ? 53.333 16.254 14.399 1.00 84.54 1290 HIS C N 1
ATOM 7222 C CA . HIS C 1 376 ? 52.520 15.446 13.494 1.00 83.02 1290 HIS C CA 1
ATOM 7223 C C . HIS C 1 376 ? 52.612 13.972 13.849 1.00 84.89 1290 HIS C C 1
ATOM 7224 O O . HIS C 1 376 ? 51.603 13.263 13.884 1.00 85.49 1290 HIS C O 1
ATOM 7231 N N . GLN C 1 377 ? 53.838 13.529 14.110 1.00 85.74 1291 GLN C N 1
ATOM 7232 C CA . GLN C 1 377 ? 54.129 12.128 14.364 1.00 90.29 1291 GLN C CA 1
ATOM 7233 C C . GLN C 1 377 ? 53.381 11.653 15.598 1.00 89.88 1291 GLN C C 1
ATOM 7234 O O . GLN C 1 377 ? 52.768 10.578 15.594 1.00 88.44 1291 GLN C O 1
ATOM 7240 N N . ILE C 1 378 ? 53.425 12.470 16.648 1.00 88.22 1292 ILE C N 1
ATOM 7241 C CA . ILE C 1 378 ? 52.782 12.126 17.910 1.00 85.49 1292 ILE C CA 1
ATOM 7242 C C . ILE C 1 378 ? 51.275 11.991 17.748 1.00 87.53 1292 ILE C C 1
ATOM 7243 O O . ILE C 1 378 ? 50.697 10.966 18.123 1.00 93.36 1292 ILE C O 1
ATOM 7248 N N . GLN C 1 379 ? 50.639 13.016 17.186 1.00 80.26 1293 GLN C N 1
ATOM 7249 C CA . GLN C 1 379 ? 49.190 12.986 17.038 1.00 76.77 1293 GLN C CA 1
ATOM 7250 C C . GLN C 1 379 ? 48.740 11.820 16.147 1.00 82.88 1293 GLN C C 1
ATOM 7251 O O . GLN C 1 379 ? 47.694 11.207 16.390 1.00 80.40 1293 GLN C O 1
ATOM 7257 N N . LYS C 1 380 ? 49.549 11.501 15.136 1.00 89.55 1294 LYS C N 1
ATOM 7258 C CA . LYS C 1 380 ? 49.267 10.366 14.254 1.00 94.80 1294 LYS C CA 1
ATOM 7259 C C . LYS C 1 380 ? 49.356 9.046 15.011 1.00 94.68 1294 LYS C C 1
ATOM 7260 O O . LYS C 1 380 ? 48.390 8.277 15.038 1.00 91.79 1294 LYS C O 1
ATOM 7266 N N . ASN C 1 381 ? 50.523 8.800 15.611 1.00 95.67 1295 ASN C N 1
ATOM 7267 C CA . ASN C 1 381 ? 50.776 7.583 16.371 1.00 97.35 1295 ASN C CA 1
ATOM 7268 C C . ASN C 1 381 ? 49.652 7.329 17.357 1.00 99.94 1295 ASN C C 1
ATOM 7269 O O . ASN C 1 381 ? 49.098 6.235 17.409 1.00 100.28 1295 ASN C O 1
ATOM 7274 N N . PHE C 1 382 ? 49.306 8.366 18.114 1.00 103.33 1296 PHE C N 1
ATOM 7275 C CA . PHE C 1 382 ? 48.299 8.262 19.162 1.00 105.84 1296 PHE C CA 1
ATOM 7276 C C . PHE C 1 382 ? 46.918 7.939 18.598 1.00 109.20 1296 PHE C C 1
ATOM 7277 O O . PHE C 1 382 ? 46.224 7.055 19.105 1.00 113.30 1296 PHE C O 1
ATOM 7285 N N . VAL C 1 383 ? 46.521 8.657 17.553 1.00 107.32 1297 VAL C N 1
ATOM 7286 C CA . VAL C 1 383 ? 45.272 8.356 16.866 1.00 102.76 1297 VAL C CA 1
ATOM 7287 C C . VAL C 1 383 ? 45.305 6.932 16.308 1.00 104.22 1297 VAL C C 1
ATOM 7288 O O . VAL C 1 383 ? 44.362 6.165 16.512 1.00 102.06 1297 VAL C O 1
ATOM 7292 N N . GLU C 1 384 ? 46.404 6.585 15.634 1.00 107.87 1298 GLU C N 1
ATOM 7293 C CA . GLU C 1 384 ? 46.585 5.256 15.040 1.00 112.98 1298 GLU C CA 1
ATOM 7294 C C . GLU C 1 384 ? 46.372 4.129 16.050 1.00 112.99 1298 GLU C C 1
ATOM 7295 O O . GLU C 1 384 ? 45.741 3.111 15.734 1.00 114.92 1298 GLU C O 1
ATOM 7301 N N . VAL C 1 385 ? 46.909 4.316 17.255 1.00 108.40 1299 VAL C N 1
ATOM 7302 C CA . VAL C 1 385 ? 46.737 3.365 18.345 1.00 104.53 1299 VAL C CA 1
ATOM 7303 C C . VAL C 1 385 ? 45.271 3.244 18.723 1.00 106.34 1299 VAL C C 1
ATOM 7304 O O . VAL C 1 385 ? 44.732 2.140 18.777 1.00 110.48 1299 VAL C O 1
ATOM 7308 N N . LEU C 1 386 ? 44.625 4.379 18.976 1.00 105.62 1300 LEU C N 1
ATOM 7309 C CA . LEU C 1 386 ? 43.196 4.388 19.281 1.00 106.54 1300 LEU C CA 1
ATOM 7310 C C . LEU C 1 386 ? 42.370 3.797 18.125 1.00 114.74 1300 LEU C C 1
ATOM 7311 O O . LEU C 1 386 ? 41.440 3.016 18.357 1.00 117.86 1300 LEU C O 1
ATOM 7316 N N . ASP C 1 387 ? 42.710 4.169 16.889 1.00 115.54 1301 ASP C N 1
ATOM 7317 C CA . ASP C 1 387 ? 42.070 3.593 15.703 1.00 115.72 1301 ASP C CA 1
ATOM 7318 C C . ASP C 1 387 ? 42.199 2.073 15.703 1.00 117.08 1301 ASP C C 1
ATOM 7319 O O . ASP C 1 387 ? 41.240 1.364 15.396 1.00 118.76 1301 ASP C O 1
ATOM 7324 N N . LEU C 1 388 ? 43.389 1.580 16.043 1.00 116.38 1302 LEU C N 1
ATOM 7325 C CA . LEU C 1 388 ? 43.632 0.141 16.150 1.00 115.57 1302 LEU C CA 1
ATOM 7326 C C . LEU C 1 388 ? 42.786 -0.473 17.262 1.00 115.68 1302 LEU C C 1
ATOM 7327 O O . LEU C 1 388 ? 42.136 -1.502 17.065 1.00 121.17 1302 LEU C O 1
ATOM 7332 N N . LEU C 1 389 ? 42.796 0.163 18.429 1.00 108.46 1303 LEU C N 1
ATOM 7333 C CA . LEU C 1 389 ? 42.005 -0.311 19.560 1.00 108.59 1303 LEU C CA 1
ATOM 7334 C C . LEU C 1 389 ? 40.505 -0.161 19.302 1.00 114.78 1303 LEU C C 1
ATOM 7335 O O . LEU C 1 389 ? 39.692 -0.868 19.900 1.00 118.38 1303 LEU C O 1
ATOM 7340 N N . LYS C 1 390 ? 40.136 0.761 18.418 1.00 114.87 1304 LYS C N 1
ATOM 7341 C CA . LYS C 1 390 ? 38.733 0.920 18.048 1.00 114.68 1304 LYS C CA 1
ATOM 7342 C C . LYS C 1 390 ? 38.227 -0.335 17.319 1.00 114.75 1304 LYS C C 1
ATOM 7343 O O . LYS C 1 390 ? 37.037 -0.657 17.363 1.00 110.62 1304 LYS C O 1
ATOM 7345 N N . ALA C 1 391 ? 39.149 -1.048 16.673 1.00 117.38 1305 ALA C N 1
ATOM 7346 C CA . ALA C 1 391 ? 38.813 -2.237 15.892 1.00 119.47 1305 ALA C CA 1
ATOM 7347 C C . ALA C 1 391 ? 39.501 -3.512 16.395 1.00 120.96 1305 ALA C C 1
ATOM 7348 O O . ALA C 1 391 ? 40.088 -4.253 15.603 1.00 121.58 1305 ALA C O 1
ATOM 7350 N N . ASN C 1 392 ? 39.418 -3.751 17.706 1.00 119.80 1306 ASN C N 1
ATOM 7351 C CA . ASN C 1 392 ? 39.889 -4.992 18.332 1.00 118.75 1306 ASN C CA 1
ATOM 7352 C C . ASN C 1 392 ? 39.678 -4.997 19.852 1.00 116.72 1306 ASN C C 1
ATOM 7353 O O . ASN C 1 392 ? 38.550 -4.926 20.350 1.00 114.86 1306 ASN C O 1
ATOM 7355 N N . GLU C 1 423 ? 34.739 1.624 26.127 1.00 99.20 1337 GLU C N 1
ATOM 7356 C CA . GLU C 1 423 ? 34.440 2.993 26.542 1.00 102.61 1337 GLU C CA 1
ATOM 7357 C C . GLU C 1 423 ? 35.487 3.966 26.011 1.00 109.76 1337 GLU C C 1
ATOM 7358 O O . GLU C 1 423 ? 35.722 5.029 26.597 1.00 108.17 1337 GLU C O 1
ATOM 7360 N N . ILE C 1 424 ? 36.101 3.593 24.891 1.00 116.04 1338 ILE C N 1
ATOM 7361 C CA . ILE C 1 424 ? 37.184 4.368 24.281 1.00 122.26 1338 ILE C CA 1
ATOM 7362 C C . ILE C 1 424 ? 36.774 5.773 23.804 1.00 125.90 1338 ILE C C 1
ATOM 7363 O O . ILE C 1 424 ? 35.915 5.910 22.930 1.00 128.07 1338 ILE C O 1
ATOM 7368 N N . HIS C 1 425 ? 37.402 6.806 24.370 1.00 124.79 1339 HIS C N 1
ATOM 7369 C CA . HIS C 1 425 ? 37.225 8.187 23.899 1.00 121.75 1339 HIS C CA 1
ATOM 7370 C C . HIS C 1 425 ? 38.320 8.565 22.892 1.00 116.65 1339 HIS C C 1
ATOM 7371 O O . HIS C 1 425 ? 39.480 8.202 23.074 1.00 116.48 1339 HIS C O 1
ATOM 7373 N N . ASP C 1 426 ? 37.952 9.291 21.836 1.00 112.73 1340 ASP C N 1
ATOM 7374 C CA . ASP C 1 426 ? 38.890 9.621 20.757 1.00 106.28 1340 ASP C CA 1
ATOM 7375 C C . ASP C 1 426 ? 39.876 10.719 21.172 1.00 103.40 1340 ASP C C 1
ATOM 7376 O O . ASP C 1 426 ? 39.546 11.598 21.977 1.00 104.43 1340 ASP C O 1
ATOM 7381 N N . PHE C 1 427 ? 41.088 10.657 20.623 1.00 98.72 1341 PHE C N 1
ATOM 7382 C CA . PHE C 1 427 ? 42.123 11.661 20.889 1.00 93.17 1341 PHE C CA 1
ATOM 7383 C C . PHE C 1 427 ? 41.708 13.055 20.415 1.00 89.46 1341 PHE C C 1
ATOM 7384 O O . PHE C 1 427 ? 41.280 13.223 19.265 1.00 98.89 1341 PHE C O 1
ATOM 7392 N N . PRO C 1 428 ? 41.856 14.062 21.289 1.00 76.15 1342 PRO C N 1
ATOM 7393 C CA . PRO C 1 428 ? 41.563 15.449 20.908 1.00 73.69 1342 PRO C CA 1
ATOM 7394 C C . PRO C 1 428 ? 42.594 15.983 19.909 1.00 76.47 1342 PRO C C 1
ATOM 7395 O O . PRO C 1 428 ? 43.720 16.315 20.291 1.00 72.38 1342 PRO C O 1
ATOM 7399 N N . LYS C 1 429 ? 42.201 16.057 18.638 1.00 80.05 1343 LYS C N 1
ATOM 7400 C CA . LYS C 1 429 ? 43.105 16.449 17.571 1.00 76.38 1343 LYS C CA 1
ATOM 7401 C C . LYS C 1 429 ? 43.349 17.948 17.567 1.00 70.11 1343 LYS C C 1
ATOM 7402 O O . LYS C 1 429 ? 42.432 18.734 17.789 1.00 74.78 1343 LYS C O 1
ATOM 7408 N N . SER C 1 430 ? 44.592 18.340 17.314 1.00 59.98 1344 SER C N 1
ATOM 7409 C CA . SER C 1 430 ? 44.895 19.715 16.949 1.00 58.63 1344 SER C CA 1
ATOM 7410 C C . SER C 1 430 ? 44.834 19.874 15.415 1.00 66.52 1344 SER C C 1
ATOM 7411 O O . SER C 1 430 ? 45.536 19.175 14.667 1.00 65.98 1344 SER C O 1
ATOM 7414 N N . HIS C 1 431 ? 43.981 20.783 14.954 1.00 67.26 1345 HIS C N 1
ATOM 7415 C CA . HIS C 1 431 ? 43.808 21.025 13.530 1.00 68.62 1345 HIS C CA 1
ATOM 7416 C C . HIS C 1 431 ? 45.131 21.321 12.846 1.00 69.90 1345 HIS C C 1
ATOM 7417 O O . HIS C 1 431 ? 45.363 20.888 11.724 1.00 77.74 1345 HIS C O 1
ATOM 7424 N N . ILE C 1 432 ? 45.993 22.047 13.545 1.00 68.19 1346 ILE C N 1
ATOM 7425 C CA . ILE C 1 432 ? 47.312 22.436 13.053 1.00 65.33 1346 ILE C CA 1
ATOM 7426 C C . ILE C 1 432 ? 48.109 21.267 12.488 1.00 63.25 1346 ILE C C 1
ATOM 7427 O O . ILE C 1 432 ? 48.813 21.403 11.490 1.00 68.18 1346 ILE C O 1
ATOM 7432 N N . VAL C 1 433 ? 47.994 20.107 13.111 1.00 60.70 1347 VAL C N 1
ATOM 7433 C CA . VAL C 1 433 ? 48.814 18.990 12.671 1.00 61.84 1347 VAL C CA 1
ATOM 7434 C C . VAL C 1 433 ? 47.986 17.778 12.163 1.00 81.35 1347 VAL C C 1
ATOM 7435 O O . VAL C 1 433 ? 48.503 16.674 11.926 1.00 79.98 1347 VAL C O 1
ATOM 7439 N N . ASP C 1 434 ? 46.701 18.035 11.928 1.00 80.10 1348 ASP C N 1
ATOM 7440 C CA . ASP C 1 434 ? 45.800 17.047 11.350 1.00 78.32 1348 ASP C CA 1
ATOM 7441 C C . ASP C 1 434 ? 45.816 17.074 9.830 1.00 81.18 1348 ASP C C 1
ATOM 7442 O O . ASP C 1 434 ? 44.954 17.691 9.197 1.00 81.13 1348 ASP C O 1
ATOM 7447 N N . PHE C 1 435 ? 46.799 16.398 9.248 1.00 83.79 1349 PHE C N 1
ATOM 7448 C CA . PHE C 1 435 ? 46.805 16.141 7.814 1.00 80.89 1349 PHE C CA 1
ATOM 7449 C C . PHE C 1 435 ? 47.543 14.851 7.481 1.00 80.06 1349 PHE C C 1
ATOM 7450 O O . PHE C 1 435 ? 48.090 14.705 6.393 1.00 85.90 1349 PHE C O 1
ATOM 7458 N N . GLN D 1 5 ? 77.124 88.891 95.897 1.00 111.56 919 GLN D N 1
ATOM 7459 C CA . GLN D 1 5 ? 77.233 87.558 96.475 1.00 108.51 919 GLN D CA 1
ATOM 7460 C C . GLN D 1 5 ? 76.663 86.480 95.538 1.00 108.67 919 GLN D C 1
ATOM 7461 O O . GLN D 1 5 ? 76.283 85.390 95.975 1.00 109.38 919 GLN D O 1
ATOM 7467 N N . ASP D 1 6 ? 76.624 86.785 94.243 1.00 107.98 920 ASP D N 1
ATOM 7468 C CA . ASP D 1 6 ? 76.178 85.826 93.232 1.00 103.82 920 ASP D CA 1
ATOM 7469 C C . ASP D 1 6 ? 76.985 84.530 93.284 1.00 94.46 920 ASP D C 1
ATOM 7470 O O . ASP D 1 6 ? 78.032 84.471 93.941 1.00 93.92 920 ASP D O 1
ATOM 7475 N N . VAL D 1 7 ? 76.487 83.493 92.606 1.00 84.83 921 VAL D N 1
ATOM 7476 C CA . VAL D 1 7 ? 77.209 82.221 92.519 1.00 71.56 921 VAL D CA 1
ATOM 7477 C C . VAL D 1 7 ? 78.598 82.505 91.963 1.00 64.11 921 VAL D C 1
ATOM 7478 O O . VAL D 1 7 ? 78.731 83.253 91.000 1.00 61.10 921 VAL D O 1
ATOM 7482 N N . ASN D 1 8 ? 79.640 81.968 92.593 1.00 61.99 922 ASN D N 1
ATOM 7483 C CA . ASN D 1 8 ? 80.984 82.284 92.127 1.00 57.38 922 ASN D CA 1
ATOM 7484 C C . ASN D 1 8 ? 81.697 81.127 91.458 1.00 51.86 922 ASN D C 1
ATOM 7485 O O . ASN D 1 8 ? 81.141 80.045 91.278 1.00 45.88 922 ASN D O 1
ATOM 7490 N N . VAL D 1 9 ? 82.946 81.372 91.096 1.00 49.67 923 VAL D N 1
ATOM 7491 C CA . VAL D 1 9 ? 83.683 80.442 90.264 1.00 44.12 923 VAL D CA 1
ATOM 7492 C C . VAL D 1 9 ? 84.283 79.293 91.085 1.00 48.36 923 VAL D C 1
ATOM 7493 O O . VAL D 1 9 ? 84.461 78.196 90.581 1.00 52.75 923 VAL D O 1
ATOM 7497 N N . VAL D 1 10 ? 84.546 79.530 92.362 1.00 52.09 924 VAL D N 1
ATOM 7498 C CA . VAL D 1 10 ? 85.150 78.515 93.216 1.00 45.40 924 VAL D CA 1
ATOM 7499 C C . VAL D 1 10 ? 84.100 77.482 93.584 1.00 45.05 924 VAL D C 1
ATOM 7500 O O . VAL D 1 10 ? 84.380 76.291 93.743 1.00 43.74 924 VAL D O 1
ATOM 7504 N N . TYR D 1 11 ? 82.873 77.955 93.700 1.00 45.47 925 TYR D N 1
ATOM 7505 C CA . TYR D 1 11 ? 81.760 77.078 93.978 1.00 43.67 925 TYR D CA 1
ATOM 7506 C C . TYR D 1 11 ? 81.617 76.104 92.825 1.00 49.02 925 TYR D C 1
ATOM 7507 O O . TYR D 1 11 ? 81.493 74.894 93.033 1.00 45.44 925 TYR D O 1
ATOM 7516 N N . LYS D 1 12 ? 81.639 76.654 91.607 1.00 46.74 926 LYS D N 1
ATOM 7517 C CA . LYS D 1 12 ? 81.478 75.873 90.394 1.00 42.53 926 LYS D CA 1
ATOM 7518 C C . LYS D 1 12 ? 82.646 74.906 90.246 1.00 45.35 926 LYS D C 1
ATOM 7519 O O . LYS D 1 12 ? 82.435 73.727 89.996 1.00 42.56 926 LYS D O 1
ATOM 7525 N N . SER D 1 13 ? 83.865 75.400 90.438 1.00 42.71 927 SER D N 1
ATOM 7526 C CA . SER D 1 13 ? 85.051 74.552 90.385 1.00 42.73 927 SER D CA 1
ATOM 7527 C C . SER D 1 13 ? 84.954 73.346 91.310 1.00 49.47 927 SER D C 1
ATOM 7528 O O . SER D 1 13 ? 85.223 72.225 90.890 1.00 49.29 927 SER D O 1
ATOM 7531 N N . ALA D 1 14 ? 84.585 73.572 92.566 1.00 43.09 928 ALA D N 1
ATOM 7532 C CA . ALA D 1 14 ? 84.517 72.483 93.515 1.00 43.21 928 ALA D CA 1
ATOM 7533 C C . ALA D 1 14 ? 83.481 71.460 93.065 1.00 49.56 928 ALA D C 1
ATOM 7534 O O . ALA D 1 14 ? 83.738 70.251 93.066 1.00 45.56 928 ALA D O 1
ATOM 7536 N N . LEU D 1 15 ? 82.307 71.957 92.693 1.00 42.67 929 LEU D N 1
ATOM 7537 C CA . LEU D 1 15 ? 81.222 71.130 92.210 1.00 49.15 929 LEU D CA 1
ATOM 7538 C C . LEU D 1 15 ? 81.704 70.244 91.043 1.00 52.43 929 LEU D C 1
ATOM 7539 O O . LEU D 1 15 ? 81.215 69.122 90.835 1.00 44.86 929 LEU D O 1
ATOM 7544 N N . SER D 1 16 ? 82.681 70.762 90.299 1.00 41.99 930 SER D N 1
ATOM 7545 C CA . SER D 1 16 ? 83.237 70.058 89.145 1.00 42.82 930 SER D CA 1
ATOM 7546 C C . SER D 1 16 ? 84.337 69.068 89.545 1.00 46.71 930 SER D C 1
ATOM 7547 O O . SER D 1 16 ? 84.941 68.448 88.681 1.00 53.85 930 SER D O 1
ATOM 7550 N N . LEU D 1 17 ? 84.613 68.922 90.839 1.00 46.36 931 LEU D N 1
ATOM 7551 C CA . LEU D 1 17 ? 85.436 67.792 91.271 1.00 42.39 931 LEU D CA 1
ATOM 7552 C C . LEU D 1 17 ? 84.532 66.746 91.881 1.00 42.34 931 LEU D C 1
ATOM 7553 O O . LEU D 1 17 ? 85.007 65.716 92.335 1.00 50.84 931 LEU D O 1
ATOM 7558 N N . TYR D 1 18 ? 83.227 67.014 91.852 1.00 42.16 932 TYR D N 1
ATOM 7559 C CA . TYR D 1 18 ? 82.217 66.149 92.471 1.00 42.37 932 TYR D CA 1
ATOM 7560 C C . TYR D 1 18 ? 82.411 66.052 93.990 1.00 45.21 932 TYR D C 1
ATOM 7561 O O . TYR D 1 18 ? 82.158 65.007 94.604 1.00 50.90 932 TYR D O 1
ATOM 7570 N N . ASP D 1 19 ? 82.862 67.161 94.575 1.00 49.60 933 ASP D N 1
ATOM 7571 C CA . ASP D 1 19 ? 83.071 67.292 96.013 1.00 51.19 933 ASP D CA 1
ATOM 7572 C C . ASP D 1 19 ? 82.007 68.212 96.636 1.00 52.61 933 ASP D C 1
ATOM 7573 O O . ASP D 1 19 ? 82.250 69.410 96.814 1.00 52.14 933 ASP D O 1
ATOM 7578 N N . VAL D 1 20 ? 80.841 67.659 96.961 1.00 43.33 934 VAL D N 1
ATOM 7579 C CA . VAL D 1 20 ? 79.751 68.433 97.572 1.00 55.99 934 VAL D CA 1
ATOM 7580 C C . VAL D 1 20 ? 80.139 69.059 98.925 1.00 56.01 934 VAL D C 1
ATOM 7581 O O . VAL D 1 20 ? 79.625 70.108 99.334 1.00 56.77 934 VAL D O 1
ATOM 7585 N N . SER D 1 21 ? 81.041 68.397 99.628 1.00 54.60 935 SER D N 1
ATOM 7586 C CA . SER D 1 21 ? 81.451 68.865 100.930 1.00 56.27 935 SER D CA 1
ATOM 7587 C C . SER D 1 21 ? 82.238 70.149 100.744 1.00 57.19 935 SER D C 1
ATOM 7588 O O . SER D 1 21 ? 81.958 71.161 101.383 1.00 63.34 935 SER D O 1
ATOM 7591 N N . LEU D 1 22 ? 83.213 70.108 99.846 1.00 49.46 936 LEU D N 1
ATOM 7592 C CA . LEU D 1 22 ? 84.093 71.245 99.631 1.00 50.84 936 LEU D CA 1
ATOM 7593 C C . LEU D 1 22 ? 83.308 72.397 99.028 1.00 51.02 936 LEU D C 1
ATOM 7594 O O . LEU D 1 22 ? 83.685 73.565 99.142 1.00 46.17 936 LEU D O 1
ATOM 7599 N N . ALA D 1 23 ? 82.199 72.058 98.390 1.00 54.18 937 ALA D N 1
ATOM 7600 C CA . ALA D 1 23 ? 81.405 73.065 97.716 1.00 52.59 937 ALA D CA 1
ATOM 7601 C C . ALA D 1 23 ? 80.480 73.719 98.720 1.00 49.60 937 ALA D C 1
ATOM 7602 O O . ALA D 1 23 ? 80.084 74.861 98.545 1.00 57.01 937 ALA D O 1
ATOM 7604 N N . LEU D 1 24 ? 80.130 72.993 99.770 1.00 46.34 938 LEU D N 1
ATOM 7605 C CA . LEU D 1 24 ? 79.363 73.595 100.861 1.00 53.04 938 LEU D CA 1
ATOM 7606 C C . LEU D 1 24 ? 80.234 74.655 101.531 1.00 55.14 938 LEU D C 1
ATOM 7607 O O . LEU D 1 24 ? 79.839 75.815 101.657 1.00 53.30 938 LEU D O 1
ATOM 7612 N N . LEU D 1 25 ? 81.433 74.237 101.928 1.00 53.85 939 LEU D N 1
ATOM 7613 C CA . LEU D 1 25 ? 82.408 75.106 102.562 1.00 51.30 939 LEU D CA 1
ATOM 7614 C C . LEU D 1 25 ? 82.558 76.375 101.769 1.00 58.30 939 LEU D C 1
ATOM 7615 O O . LEU D 1 25 ? 82.488 77.473 102.318 1.00 65.65 939 LEU D O 1
ATOM 7620 N N . VAL D 1 26 ? 82.757 76.218 100.466 1.00 61.46 940 VAL D N 1
ATOM 7621 C CA . VAL D 1 26 ? 83.034 77.350 99.600 1.00 57.01 940 VAL D CA 1
ATOM 7622 C C . VAL D 1 26 ? 81.852 78.309 99.570 1.00 56.29 940 VAL D C 1
ATOM 7623 O O . VAL D 1 26 ? 82.036 79.507 99.727 1.00 55.87 940 VAL D O 1
ATOM 7627 N N . ALA D 1 27 ? 80.642 77.781 99.411 1.00 56.54 941 ALA D N 1
ATOM 7628 C CA . ALA D 1 27 ? 79.446 78.629 99.421 1.00 61.25 941 ALA D CA 1
ATOM 7629 C C . ALA D 1 27 ? 79.258 79.395 100.746 1.00 65.93 941 ALA D C 1
ATOM 7630 O O . ALA D 1 27 ? 79.095 80.616 100.751 1.00 74.16 941 ALA D O 1
ATOM 7632 N N . GLN D 1 28 ? 79.278 78.684 101.863 1.00 61.45 942 GLN D N 1
ATOM 7633 C CA . GLN D 1 28 ? 79.214 79.339 103.173 1.00 66.51 942 GLN D CA 1
ATOM 7634 C C . GLN D 1 28 ? 80.250 80.454 103.341 1.00 67.92 942 GLN D C 1
ATOM 7635 O O . GLN D 1 28 ? 79.927 81.528 103.841 1.00 68.03 942 GLN D O 1
ATOM 7641 N N . LYS D 1 29 ? 81.480 80.205 102.897 1.00 65.61 943 LYS D N 1
ATOM 7642 C CA . LYS D 1 29 ? 82.568 81.148 103.119 1.00 61.14 943 LYS D CA 1
ATOM 7643 C C . LYS D 1 29 ? 82.828 82.027 101.916 1.00 63.92 943 LYS D C 1
ATOM 7644 O O . LYS D 1 29 ? 83.954 82.464 101.698 1.00 65.50 943 LYS D O 1
ATOM 7650 N N . SER D 1 30 ? 81.779 82.290 101.143 1.00 66.97 944 SER D N 1
ATOM 7651 C CA . SER D 1 30 ? 81.858 83.206 100.005 1.00 71.90 944 SER D CA 1
ATOM 7652 C C . SER D 1 30 ? 80.625 84.093 100.011 1.00 78.22 944 SER D C 1
ATOM 7653 O O . SER D 1 30 ? 80.362 84.834 99.056 1.00 76.49 944 SER D O 1
ATOM 7656 N N . GLN D 1 31 ? 79.866 83.981 101.096 1.00 87.29 945 GLN D N 1
ATOM 7657 C CA . GLN D 1 31 ? 78.674 84.790 101.325 1.00 94.02 945 GLN D CA 1
ATOM 7658 C C . GLN D 1 31 ? 77.612 84.573 100.249 1.00 90.36 945 GLN D C 1
ATOM 7659 O O . GLN D 1 31 ? 76.762 85.427 100.017 1.00 90.63 945 GLN D O 1
ATOM 7673 N N . ASP D 1 33 ? 74.202 83.130 98.732 1.00 90.43 947 ASP D N 1
ATOM 7674 C CA . ASP D 1 33 ? 72.879 82.997 99.339 1.00 92.45 947 ASP D CA 1
ATOM 7675 C C . ASP D 1 33 ? 72.470 81.532 99.514 1.00 92.83 947 ASP D C 1
ATOM 7676 O O . ASP D 1 33 ? 72.405 80.779 98.543 1.00 97.60 947 ASP D O 1
ATOM 7681 N N . PRO D 1 34 ? 72.205 81.122 100.765 1.00 90.39 948 PRO D N 1
ATOM 7682 C CA . PRO D 1 34 ? 71.716 79.771 101.063 1.00 91.87 948 PRO D CA 1
ATOM 7683 C C . PRO D 1 34 ? 70.464 79.371 100.283 1.00 96.71 948 PRO D C 1
ATOM 7684 O O . PRO D 1 34 ? 70.227 78.179 100.090 1.00 98.36 948 PRO D O 1
ATOM 7688 N N . ARG D 1 35 ? 69.687 80.348 99.827 1.00 100.52 949 ARG D N 1
ATOM 7689 C CA . ARG D 1 35 ? 68.494 80.059 99.034 1.00 103.69 949 ARG D CA 1
ATOM 7690 C C . ARG D 1 35 ? 68.834 79.597 97.607 1.00 102.71 949 ARG D C 1
ATOM 7691 O O . ARG D 1 35 ? 67.943 79.324 96.805 1.00 100.88 949 ARG D O 1
ATOM 7693 N N . GLU D 1 36 ? 70.124 79.504 97.299 1.00 102.00 950 GLU D N 1
ATOM 7694 C CA . GLU D 1 36 ? 70.563 79.172 95.950 1.00 99.71 950 GLU D CA 1
ATOM 7695 C C . GLU D 1 36 ? 71.635 78.077 95.941 1.00 94.04 950 GLU D C 1
ATOM 7696 O O . GLU D 1 36 ? 72.323 77.887 94.931 1.00 92.28 950 GLU D O 1
ATOM 7702 N N . TYR D 1 37 ? 71.787 77.362 97.059 1.00 87.39 951 TYR D N 1
ATOM 7703 C CA . TYR D 1 37 ? 72.690 76.209 97.078 1.00 81.00 951 TYR D CA 1
ATOM 7704 C C . TYR D 1 37 ? 72.269 75.034 97.949 1.00 84.19 951 TYR D C 1
ATOM 7705 O O . TYR D 1 37 ? 72.373 73.886 97.522 1.00 89.26 951 TYR D O 1
ATOM 7714 N N . LEU D 1 38 ? 71.805 75.307 99.161 1.00 83.40 952 LEU D N 1
ATOM 7715 C CA . LEU D 1 38 ? 71.427 74.230 100.073 1.00 79.09 952 LEU D CA 1
ATOM 7716 C C . LEU D 1 38 ? 70.443 73.213 99.483 1.00 75.80 952 LEU D C 1
ATOM 7717 O O . LEU D 1 38 ? 70.696 72.009 99.572 1.00 77.10 952 LEU D O 1
ATOM 7722 N N . PRO D 1 39 ? 69.330 73.680 98.876 1.00 74.89 953 PRO D N 1
ATOM 7723 C CA . PRO D 1 39 ? 68.429 72.686 98.270 1.00 78.83 953 PRO D CA 1
ATOM 7724 C C . PRO D 1 39 ? 69.170 71.816 97.258 1.00 79.29 953 PRO D C 1
ATOM 7725 O O . PRO D 1 39 ? 69.095 70.590 97.332 1.00 80.88 953 PRO D O 1
ATOM 7729 N N . PHE D 1 40 ? 69.898 72.458 96.349 1.00 77.45 954 PHE D N 1
ATOM 7730 C CA . PHE D 1 40 ? 70.675 71.756 95.335 1.00 75.55 954 PHE D CA 1
ATOM 7731 C C . PHE D 1 40 ? 71.703 70.779 95.931 1.00 77.28 954 PHE D C 1
ATOM 7732 O O . PHE D 1 40 ? 71.731 69.603 95.551 1.00 81.64 954 PHE D O 1
ATOM 7740 N N . LEU D 1 41 ? 72.536 71.251 96.859 1.00 68.57 955 LEU D N 1
ATOM 7741 C CA . LEU D 1 41 ? 73.508 70.366 97.501 1.00 57.76 955 LEU D CA 1
ATOM 7742 C C . LEU D 1 41 ? 72.816 69.292 98.317 1.00 57.50 955 LEU D C 1
ATOM 7743 O O . LEU D 1 41 ? 73.399 68.240 98.578 1.00 55.80 955 LEU D O 1
ATOM 7748 N N . GLN D 1 42 ? 71.583 69.555 98.739 1.00 64.09 956 GLN D N 1
ATOM 7749 C CA . GLN D 1 42 ? 70.840 68.542 99.474 1.00 73.14 956 GLN D CA 1
ATOM 7750 C C . GLN D 1 42 ? 70.498 67.449 98.489 1.00 69.48 956 GLN D C 1
ATOM 7751 O O . GLN D 1 42 ? 70.863 66.288 98.690 1.00 70.02 956 GLN D O 1
ATOM 7757 N N . GLU D 1 43 ? 69.822 67.844 97.413 1.00 66.67 957 GLU D N 1
ATOM 7758 C CA . GLU D 1 43 ? 69.431 66.929 96.347 1.00 62.43 957 GLU D CA 1
ATOM 7759 C C . GLU D 1 43 ? 70.654 66.134 95.892 1.00 57.76 957 GLU D C 1
ATOM 7760 O O . GLU D 1 43 ? 70.584 64.917 95.736 1.00 53.65 957 GLU D O 1
ATOM 7766 N N . LEU D 1 44 ? 71.784 66.821 95.732 1.00 58.68 958 LEU D N 1
ATOM 7767 C CA . LEU D 1 44 ? 73.028 66.166 95.320 1.00 57.30 958 LEU D CA 1
ATOM 7768 C C . LEU D 1 44 ? 73.403 65.037 96.270 1.00 56.62 958 LEU D C 1
ATOM 7769 O O . LEU D 1 44 ? 73.783 63.941 95.841 1.00 54.33 958 LEU D O 1
ATOM 7774 N N . GLN D 1 45 ? 73.274 65.305 97.565 1.00 62.24 959 GLN D N 1
ATOM 7775 C CA . GLN D 1 45 ? 73.675 64.330 98.568 1.00 64.99 959 GLN D CA 1
ATOM 7776 C C . GLN D 1 45 ? 72.722 63.163 98.647 1.00 58.67 959 GLN D C 1
ATOM 7777 O O . GLN D 1 45 ? 73.146 62.058 98.957 1.00 56.34 959 GLN D O 1
ATOM 7783 N N . ASP D 1 46 ? 71.448 63.402 98.337 1.00 63.94 960 ASP D N 1
ATOM 7784 C CA . ASP D 1 46 ? 70.428 62.346 98.351 1.00 69.67 960 ASP D CA 1
ATOM 7785 C C . ASP D 1 46 ? 70.471 61.414 97.136 1.00 68.50 960 ASP D C 1
ATOM 7786 O O . ASP D 1 46 ? 69.698 60.457 97.057 1.00 72.62 960 ASP D O 1
ATOM 7791 N N . ASN D 1 47 ? 71.347 61.696 96.179 1.00 60.34 961 ASN D N 1
ATOM 7792 C CA . ASN D 1 47 ? 71.498 60.798 95.048 1.00 59.00 961 ASN D CA 1
ATOM 7793 C C . ASN D 1 47 ? 72.716 59.902 95.167 1.00 57.43 961 ASN D C 1
ATOM 7794 O O . ASN D 1 47 ? 73.696 60.239 95.861 1.00 48.35 961 ASN D O 1
ATOM 7799 N N . GLU D 1 48 ? 72.647 58.773 94.457 1.00 54.50 962 GLU D N 1
ATOM 7800 C CA . GLU D 1 48 ? 73.771 57.870 94.344 1.00 50.00 962 GLU D CA 1
ATOM 7801 C C . GLU D 1 48 ? 74.819 58.639 93.575 1.00 51.17 962 GLU D C 1
ATOM 7802 O O . GLU D 1 48 ? 74.481 59.597 92.862 1.00 51.42 962 GLU D O 1
ATOM 7808 N N . PRO D 1 49 ? 76.096 58.246 93.726 1.00 53.69 963 PRO D N 1
ATOM 7809 C CA . PRO D 1 49 ? 77.233 58.930 93.084 1.00 50.33 963 PRO D CA 1
ATOM 7810 C C . PRO D 1 49 ? 77.066 59.188 91.580 1.00 53.86 963 PRO D C 1
ATOM 7811 O O . PRO D 1 49 ? 77.279 60.314 91.141 1.00 56.87 963 PRO D O 1
ATOM 7815 N N . LEU D 1 50 ? 76.707 58.171 90.801 1.00 54.79 964 LEU D N 1
ATOM 7816 C CA . LEU D 1 50 ? 76.599 58.344 89.349 1.00 52.39 964 LEU D CA 1
ATOM 7817 C C . LEU D 1 50 ? 75.601 59.451 88.982 1.00 53.53 964 LEU D C 1
ATOM 7818 O O . LEU D 1 50 ? 75.947 60.400 88.264 1.00 48.39 964 LEU D O 1
ATOM 7823 N N . ARG D 1 51 ? 74.379 59.352 89.505 1.00 52.11 965 ARG D N 1
ATOM 7824 C CA . ARG D 1 51 ? 73.372 60.376 89.235 1.00 47.65 965 ARG D CA 1
ATOM 7825 C C . ARG D 1 51 ? 73.763 61.730 89.817 1.00 50.71 965 ARG D C 1
ATOM 7826 O O . ARG D 1 51 ? 73.474 62.758 89.226 1.00 53.37 965 ARG D O 1
ATOM 7834 N N . ARG D 1 52 ? 74.450 61.733 90.955 1.00 53.13 966 ARG D N 1
ATOM 7835 C CA . ARG D 1 52 ? 74.922 62.990 91.534 1.00 49.58 966 ARG D CA 1
ATOM 7836 C C . ARG D 1 52 ? 75.853 63.674 90.567 1.00 47.40 966 ARG D C 1
ATOM 7837 O O . ARG D 1 52 ? 75.731 64.873 90.326 1.00 52.41 966 ARG D O 1
ATOM 7845 N N . LYS D 1 53 ? 76.790 62.915 90.015 1.00 40.81 967 LYS D N 1
ATOM 7846 C CA . LYS D 1 53 ? 77.691 63.488 89.028 1.00 46.74 967 LYS D CA 1
ATOM 7847 C C . LYS D 1 53 ? 76.937 63.991 87.787 1.00 44.04 967 LYS D C 1
ATOM 7848 O O . LYS D 1 53 ? 77.297 65.013 87.214 1.00 46.34 967 LYS D O 1
ATOM 7854 N N . PHE D 1 54 ? 75.877 63.290 87.400 1.00 42.83 968 PHE D N 1
ATOM 7855 C CA . PHE D 1 54 ? 75.100 63.690 86.232 1.00 42.67 968 PHE D CA 1
ATOM 7856 C C . PHE D 1 54 ? 74.500 65.078 86.427 1.00 40.00 968 PHE D C 1
ATOM 7857 O O . PHE D 1 54 ? 74.630 65.946 85.561 1.00 46.25 968 PHE D O 1
ATOM 7865 N N . LEU D 1 55 ? 73.848 65.266 87.571 1.00 53.24 969 LEU D N 1
ATOM 7866 C CA . LEU D 1 55 ? 73.243 66.535 87.964 1.00 40.40 969 LEU D CA 1
ATOM 7867 C C . LEU D 1 55 ? 74.260 67.669 87.995 1.00 40.64 969 LEU D C 1
ATOM 7868 O O . LEU D 1 55 ? 74.002 68.780 87.504 1.00 40.54 969 LEU D O 1
ATOM 7873 N N . ILE D 1 56 ? 75.424 67.385 88.558 1.00 40.68 970 ILE D N 1
ATOM 7874 C CA . ILE D 1 56 ? 76.490 68.372 88.595 1.00 40.83 970 ILE D CA 1
ATOM 7875 C C . ILE D 1 56 ? 76.830 68.793 87.188 1.00 43.40 970 ILE D C 1
ATOM 7876 O O . ILE D 1 56 ? 76.891 69.992 86.860 1.00 42.22 970 ILE D O 1
ATOM 7881 N N . ASP D 1 57 ? 77.050 67.789 86.350 1.00 48.05 971 ASP D N 1
ATOM 7882 C CA . ASP D 1 57 ? 77.546 68.025 85.008 1.00 40.11 971 ASP D CA 1
ATOM 7883 C C . ASP D 1 57 ? 76.500 68.735 84.190 1.00 39.96 971 ASP D C 1
ATOM 7884 O O . ASP D 1 57 ? 76.820 69.607 83.394 1.00 39.92 971 ASP D O 1
ATOM 7889 N N . ASP D 1 58 ? 75.240 68.384 84.423 1.00 40.49 972 ASP D N 1
ATOM 7890 C CA . ASP D 1 58 ? 74.138 69.083 83.780 1.00 40.46 972 ASP D CA 1
ATOM 7891 C C . ASP D 1 58 ? 74.079 70.539 84.185 1.00 40.08 972 ASP D C 1
ATOM 7892 O O . ASP D 1 58 ? 73.894 71.414 83.345 1.00 40.04 972 ASP D O 1
ATOM 7897 N N . TYR D 1 59 ? 74.220 70.774 85.492 1.00 44.38 973 TYR D N 1
ATOM 7898 C CA . TYR D 1 59 ? 74.159 72.112 86.052 1.00 45.42 973 TYR D CA 1
ATOM 7899 C C . TYR D 1 59 ? 75.263 72.984 85.473 1.00 43.36 973 TYR D C 1
ATOM 7900 O O . TYR D 1 59 ? 75.022 74.135 85.117 1.00 40.79 973 TYR D O 1
ATOM 7909 N N . LEU D 1 60 ? 76.461 72.415 85.363 1.00 44.50 974 LEU D N 1
ATOM 7910 C CA . LEU D 1 60 ? 77.636 73.140 84.886 1.00 41.95 974 LEU D CA 1
ATOM 7911 C C . LEU D 1 60 ? 77.690 73.314 83.378 1.00 43.25 974 LEU D C 1
ATOM 7912 O O . LEU D 1 60 ? 78.590 73.985 82.868 1.00 41.14 974 LEU D O 1
ATOM 7917 N N . GLY D 1 61 ? 76.751 72.706 82.659 1.00 41.91 975 GLY D N 1
ATOM 7918 C CA . GLY D 1 61 ? 76.765 72.789 81.204 1.00 44.64 975 GLY D CA 1
ATOM 7919 C C . GLY D 1 61 ? 77.660 71.793 80.468 1.00 48.85 975 GLY D C 1
ATOM 7920 O O . GLY D 1 61 ? 77.778 71.860 79.250 1.00 53.60 975 GLY D O 1
ATOM 7921 N N . ASN D 1 62 ? 78.287 70.869 81.192 1.00 51.20 976 ASN D N 1
ATOM 7922 C CA . ASN D 1 62 ? 79.100 69.819 80.572 1.00 48.83 976 ASN D CA 1
ATOM 7923 C C . ASN D 1 62 ? 78.240 68.614 80.184 1.00 45.46 976 ASN D C 1
ATOM 7924 O O . ASN D 1 62 ? 78.230 67.586 80.873 1.00 44.35 976 ASN D O 1
ATOM 7929 N N . TYR D 1 63 ? 77.524 68.756 79.070 1.00 41.27 977 TYR D N 1
ATOM 7930 C CA . TYR D 1 63 ? 76.453 67.831 78.699 1.00 43.02 977 TYR D CA 1
ATOM 7931 C C . TYR D 1 63 ? 76.971 66.504 78.182 1.00 42.98 977 TYR D C 1
ATOM 7932 O O . TYR D 1 63 ? 76.332 65.460 78.347 1.00 38.75 977 TYR D O 1
ATOM 7941 N N . GLU D 1 64 ? 78.116 66.562 77.519 1.00 38.85 978 GLU D N 1
ATOM 7942 C CA . GLU D 1 64 ? 78.767 65.359 77.037 1.00 43.66 978 GLU D CA 1
ATOM 7943 C C . GLU D 1 64 ? 79.089 64.490 78.229 1.00 44.77 978 GLU D C 1
ATOM 7944 O O . GLU D 1 64 ? 78.604 63.364 78.329 1.00 38.83 978 GLU D O 1
ATOM 7950 N N . LYS D 1 65 ? 79.884 65.055 79.144 1.00 39.14 979 LYS D N 1
ATOM 7951 C CA . LYS D 1 65 ? 80.204 64.435 80.450 1.00 39.34 979 LYS D CA 1
ATOM 7952 C C . LYS D 1 65 ? 78.972 64.006 81.216 1.00 39.31 979 LYS D C 1
ATOM 7953 O O . LYS D 1 65 ? 78.976 62.940 81.788 1.00 45.35 979 LYS D O 1
ATOM 7959 N N . ALA D 1 66 ? 77.920 64.819 81.204 1.00 51.03 980 ALA D N 1
ATOM 7960 C CA . ALA D 1 66 ? 76.662 64.455 81.858 1.00 39.23 980 ALA D CA 1
ATOM 7961 C C . ALA D 1 66 ? 76.089 63.179 81.266 1.00 39.03 980 ALA D C 1
ATOM 7962 O O . ALA D 1 66 ? 75.703 62.261 81.986 1.00 39.08 980 ALA D O 1
ATOM 7964 N N . LEU D 1 67 ? 76.037 63.140 79.933 1.00 41.76 981 LEU D N 1
ATOM 7965 C CA . LEU D 1 67 ? 75.524 62.006 79.191 1.00 38.63 981 LEU D CA 1
ATOM 7966 C C . LEU D 1 67 ? 76.287 60.752 79.543 1.00 46.24 981 LEU D C 1
ATOM 7967 O O . LEU D 1 67 ? 75.678 59.702 79.770 1.00 41.27 981 LEU D O 1
ATOM 7972 N N . GLU D 1 68 ? 77.613 60.845 79.568 1.00 38.83 982 GLU D N 1
ATOM 7973 C CA . GLU D 1 68 ? 78.398 59.686 79.950 1.00 38.96 982 GLU D CA 1
ATOM 7974 C C . GLU D 1 68 ? 77.928 59.130 81.289 1.00 40.48 982 GLU D C 1
ATOM 7975 O O . GLU D 1 68 ? 77.523 57.976 81.351 1.00 46.00 982 GLU D O 1
ATOM 7981 N N . HIS D 1 69 ? 77.955 59.938 82.353 1.00 39.29 983 HIS D N 1
ATOM 7982 C CA . HIS D 1 69 ? 77.523 59.441 83.660 1.00 39.48 983 HIS D CA 1
ATOM 7983 C C . HIS D 1 69 ? 76.129 58.840 83.612 1.00 39.34 983 HIS D C 1
ATOM 7984 O O . HIS D 1 69 ? 75.915 57.717 84.060 1.00 49.08 983 HIS D O 1
ATOM 7991 N N . LEU D 1 70 ? 75.182 59.583 83.059 1.00 39.17 984 LEU D N 1
ATOM 7992 C CA . LEU D 1 70 ? 73.800 59.124 83.018 1.00 39.06 984 LEU D CA 1
ATOM 7993 C C . LEU D 1 70 ? 73.654 57.747 82.369 1.00 43.55 984 LEU D C 1
ATOM 7994 O O . LEU D 1 70 ? 72.784 56.971 82.726 1.00 47.91 984 LEU D O 1
ATOM 7999 N N . SER D 1 71 ? 74.524 57.443 81.415 1.00 46.20 985 SER D N 1
ATOM 8000 C CA . SER D 1 71 ? 74.443 56.183 80.683 1.00 44.60 985 SER D CA 1
ATOM 8001 C C . SER D 1 71 ? 75.130 55.052 81.431 1.00 46.28 985 SER D C 1
ATOM 8002 O O . SER D 1 71 ? 75.071 53.901 81.003 1.00 52.17 985 SER D O 1
ATOM 8005 N N . GLU D 1 72 ? 75.787 55.376 82.540 1.00 48.15 986 GLU D N 1
ATOM 8006 C CA . GLU D 1 72 ? 76.407 54.354 83.380 1.00 48.77 986 GLU D CA 1
ATOM 8007 C C . GLU D 1 72 ? 75.450 53.869 84.475 1.00 46.56 986 GLU D C 1
ATOM 8008 O O . GLU D 1 72 ? 75.656 52.805 85.067 1.00 46.47 986 GLU D O 1
ATOM 8014 N N . ILE D 1 73 ? 74.395 54.640 84.729 1.00 43.19 987 ILE D N 1
ATOM 8015 C CA . ILE D 1 73 ? 73.444 54.299 85.786 1.00 41.93 987 ILE D CA 1
ATOM 8016 C C . ILE D 1 73 ? 72.845 52.929 85.556 1.00 48.36 987 ILE D C 1
ATOM 8017 O O . ILE D 1 73 ? 73.115 52.016 86.319 1.00 56.92 987 ILE D O 1
ATOM 8022 N N . ASP D 1 74 ? 72.053 52.772 84.501 1.00 51.65 988 ASP D N 1
ATOM 8023 C CA . ASP D 1 74 ? 71.383 51.499 84.273 1.00 51.78 988 ASP D CA 1
ATOM 8024 C C . ASP D 1 74 ? 72.365 50.455 83.755 1.00 55.66 988 ASP D C 1
ATOM 8025 O O . ASP D 1 74 ? 72.956 50.611 82.686 1.00 65.95 988 ASP D O 1
ATOM 8030 N N . LYS D 1 75 ? 72.563 49.402 84.538 1.00 49.96 989 LYS D N 1
ATOM 8031 C CA . LYS D 1 75 ? 73.497 48.356 84.156 1.00 49.01 989 LYS D CA 1
ATOM 8032 C C . LYS D 1 75 ? 72.785 47.190 83.466 1.00 47.22 989 LYS D C 1
ATOM 8033 O O . LYS D 1 75 ? 73.401 46.162 83.205 1.00 51.79 989 LYS D O 1
ATOM 8039 N N . ASP D 1 76 ? 71.487 47.337 83.200 1.00 42.71 990 ASP D N 1
ATOM 8040 C CA . ASP D 1 76 ? 70.784 46.422 82.303 1.00 46.36 990 ASP D CA 1
ATOM 8041 C C . ASP D 1 76 ? 71.197 46.835 80.885 1.00 54.82 990 ASP D C 1
ATOM 8042 O O . ASP D 1 76 ? 71.520 48.010 80.640 1.00 66.74 990 ASP D O 1
ATOM 8047 N N . GLY D 1 77 ? 71.217 45.898 79.948 1.00 41.29 991 GLY D N 1
ATOM 8048 C CA . GLY D 1 77 ? 71.863 46.186 78.670 1.00 48.78 991 GLY D CA 1
ATOM 8049 C C . GLY D 1 77 ? 71.106 47.096 77.709 1.00 47.76 991 GLY D C 1
ATOM 8050 O O . GLY D 1 77 ? 71.264 47.003 76.497 1.00 47.54 991 GLY D O 1
ATOM 8051 N N . ASN D 1 78 ? 70.289 47.979 78.268 1.00 47.95 992 ASN D N 1
ATOM 8052 C CA . ASN D 1 78 ? 69.425 48.857 77.503 1.00 45.45 992 ASN D CA 1
ATOM 8053 C C . ASN D 1 78 ? 69.908 50.310 77.497 1.00 48.14 992 ASN D C 1
ATOM 8054 O O . ASN D 1 78 ? 70.934 50.655 78.084 1.00 52.50 992 ASN D O 1
ATOM 8059 N N . VAL D 1 79 ? 69.154 51.154 76.807 1.00 45.75 993 VAL D N 1
ATOM 8060 C CA . VAL D 1 79 ? 69.364 52.583 76.833 1.00 38.93 993 VAL D CA 1
ATOM 8061 C C . VAL D 1 79 ? 68.055 53.186 77.289 1.00 39.55 993 VAL D C 1
ATOM 8062 O O . VAL D 1 79 ? 67.026 52.971 76.661 1.00 43.90 993 VAL D O 1
ATOM 8066 N N . SER D 1 80 ? 68.086 53.908 78.406 1.00 42.91 994 SER D N 1
ATOM 8067 C CA . SER D 1 80 ? 66.849 54.322 79.083 1.00 42.86 994 SER D CA 1
ATOM 8068 C C . SER D 1 80 ? 66.147 55.460 78.354 1.00 41.02 994 SER D C 1
ATOM 8069 O O . SER D 1 80 ? 66.794 56.227 77.632 1.00 38.37 994 SER D O 1
ATOM 8072 N N . GLU D 1 81 ? 64.833 55.589 78.562 1.00 40.85 995 GLU D N 1
ATOM 8073 C CA . GLU D 1 81 ? 64.073 56.719 78.005 1.00 44.57 995 GLU D CA 1
ATOM 8074 C C . GLU D 1 81 ? 64.616 58.043 78.527 1.00 49.11 995 GLU D C 1
ATOM 8075 O O . GLU D 1 81 ? 64.247 59.108 78.060 1.00 56.00 995 GLU D O 1
ATOM 8081 N N . GLU D 1 82 ? 65.499 57.975 79.507 1.00 52.37 996 GLU D N 1
ATOM 8082 C CA . GLU D 1 82 ? 66.112 59.169 80.044 1.00 50.46 996 GLU D CA 1
ATOM 8083 C C . GLU D 1 82 ? 67.282 59.576 79.169 1.00 49.59 996 GLU D C 1
ATOM 8084 O O . GLU D 1 82 ? 67.473 60.757 78.863 1.00 49.91 996 GLU D O 1
ATOM 8090 N N . VAL D 1 83 ? 68.078 58.582 78.786 1.00 49.07 997 VAL D N 1
ATOM 8091 C CA . VAL D 1 83 ? 69.269 58.825 77.985 1.00 43.49 997 VAL D CA 1
ATOM 8092 C C . VAL D 1 83 ? 68.840 59.326 76.630 1.00 42.00 997 VAL D C 1
ATOM 8093 O O . VAL D 1 83 ? 69.384 60.301 76.116 1.00 45.22 997 VAL D O 1
ATOM 8097 N N . ILE D 1 84 ? 67.839 58.664 76.071 1.00 37.90 998 ILE D N 1
ATOM 8098 C CA . ILE D 1 84 ? 67.266 59.087 74.808 1.00 41.59 998 ILE D CA 1
ATOM 8099 C C . ILE D 1 84 ? 66.784 60.529 74.909 1.00 41.52 998 ILE D C 1
ATOM 8100 O O . ILE D 1 84 ? 67.137 61.359 74.077 1.00 42.38 998 ILE D O 1
ATOM 8105 N N . ASP D 1 85 ? 66.007 60.830 75.945 1.00 45.00 999 ASP D N 1
ATOM 8106 C CA . ASP D 1 85 ? 65.546 62.197 76.166 1.00 45.60 999 ASP D CA 1
ATOM 8107 C C . ASP D 1 85 ? 66.671 63.190 76.293 1.00 38.21 999 ASP D C 1
ATOM 8108 O O . ASP D 1 85 ? 66.583 64.295 75.781 1.00 41.64 999 ASP D O 1
ATOM 8113 N N . TYR D 1 86 ? 67.747 62.801 76.946 1.00 38.22 1000 TYR D N 1
ATOM 8114 C CA . TYR D 1 86 ? 68.786 63.773 77.224 1.00 41.48 1000 TYR D CA 1
ATOM 8115 C C . TYR D 1 86 ? 69.578 64.063 75.967 1.00 38.17 1000 TYR D C 1
ATOM 8116 O O . TYR D 1 86 ? 70.157 65.146 75.833 1.00 45.45 1000 TYR D O 1
ATOM 8125 N N . VAL D 1 87 ? 69.570 63.104 75.037 1.00 37.99 1001 VAL D N 1
ATOM 8126 C CA . VAL D 1 87 ? 70.351 63.188 73.797 1.00 37.88 1001 VAL D CA 1
ATOM 8127 C C . VAL D 1 87 ? 69.661 64.068 72.764 1.00 43.22 1001 VAL D C 1
ATOM 8128 O O . VAL D 1 87 ? 70.289 64.883 72.063 1.00 47.93 1001 VAL D O 1
ATOM 8132 N N . GLU D 1 88 ? 68.356 63.884 72.660 1.00 38.90 1002 GLU D N 1
ATOM 8133 C CA . GLU D 1 88 ? 67.566 64.736 71.806 1.00 38.80 1002 GLU D CA 1
ATOM 8134 C C . GLU D 1 88 ? 67.675 66.178 72.311 1.00 40.40 1002 GLU D C 1
ATOM 8135 O O . GLU D 1 88 ? 68.138 67.038 71.593 1.00 45.39 1002 GLU D O 1
ATOM 8141 N N . SER D 1 89 ? 67.335 66.412 73.571 1.00 46.22 1003 SER D N 1
ATOM 8142 C CA . SER D 1 89 ? 67.388 67.743 74.198 1.00 45.43 1003 SER D CA 1
ATOM 8143 C C . SER D 1 89 ? 68.682 68.554 74.043 1.00 47.36 1003 SER D C 1
ATOM 8144 O O . SER D 1 89 ? 68.658 69.785 73.995 1.00 47.82 1003 SER D O 1
ATOM 8147 N N . HIS D 1 90 ? 69.814 67.871 73.997 1.00 49.81 1004 HIS D N 1
ATOM 8148 C CA . HIS D 1 90 ? 71.091 68.559 74.004 1.00 38.39 1004 HIS D CA 1
ATOM 8149 C C . HIS D 1 90 ? 71.885 68.245 72.782 1.00 45.12 1004 HIS D C 1
ATOM 8150 O O . HIS D 1 90 ? 73.094 68.512 72.764 1.00 42.27 1004 HIS D O 1
ATOM 8157 N N . ASP D 1 91 ? 71.206 67.649 71.790 1.00 39.49 1005 ASP D N 1
ATOM 8158 C CA . ASP D 1 91 ? 71.752 67.466 70.471 1.00 46.07 1005 ASP D CA 1
ATOM 8159 C C . ASP D 1 91 ? 73.032 66.669 70.596 1.00 46.00 1005 ASP D C 1
ATOM 8160 O O . ASP D 1 91 ? 74.071 67.111 70.139 1.00 49.31 1005 ASP D O 1
ATOM 8165 N N . LEU D 1 92 ? 72.969 65.506 71.230 1.00 37.88 1006 LEU D N 1
ATOM 8166 C CA . LEU D 1 92 ? 74.190 64.779 71.597 1.00 48.29 1006 LEU D CA 1
ATOM 8167 C C . LEU D 1 92 ? 74.313 63.441 70.867 1.00 49.17 1006 LEU D C 1
ATOM 8168 O O . LEU D 1 92 ? 74.908 62.495 71.368 1.00 46.91 1006 LEU D O 1
ATOM 8173 N N . TYR D 1 93 ? 73.752 63.374 69.672 1.00 50.09 1007 TYR D N 1
ATOM 8174 C CA . TYR D 1 93 ? 73.771 62.154 68.885 1.00 41.68 1007 TYR D CA 1
ATOM 8175 C C . TYR D 1 93 ? 75.187 61.669 68.597 1.00 40.75 1007 TYR D C 1
ATOM 8176 O O . TYR D 1 93 ? 75.467 60.476 68.684 1.00 37.62 1007 TYR D O 1
ATOM 8185 N N . LYS D 1 94 ? 76.078 62.589 68.245 1.00 37.71 1008 LYS D N 1
ATOM 8186 C CA . LYS D 1 94 ? 77.440 62.184 67.926 1.00 43.21 1008 LYS D CA 1
ATOM 8187 C C . LYS D 1 94 ? 78.132 61.572 69.134 1.00 46.39 1008 LYS D C 1
ATOM 8188 O O . LYS D 1 94 ? 78.674 60.474 69.043 1.00 49.41 1008 LYS D O 1
ATOM 8194 N N . HIS D 1 95 ? 78.076 62.249 70.277 1.00 45.92 1009 HIS D N 1
ATOM 8195 C CA . HIS D 1 95 ? 78.671 61.701 71.503 1.00 41.50 1009 HIS D CA 1
ATOM 8196 C C . HIS D 1 95 ? 78.046 60.386 71.919 1.00 39.96 1009 HIS D C 1
ATOM 8197 O O . HIS D 1 95 ? 78.731 59.488 72.397 1.00 46.29 1009 HIS D O 1
ATOM 8204 N N . GLY D 1 96 ? 76.741 60.269 71.754 1.00 39.14 1010 GLY D N 1
ATOM 8205 C CA . GLY D 1 96 ? 76.071 59.044 72.137 1.00 39.74 1010 GLY D CA 1
ATOM 8206 C C . GLY D 1 96 ? 76.605 57.928 71.277 1.00 43.32 1010 GLY D C 1
ATOM 8207 O O . GLY D 1 96 ? 76.937 56.844 71.744 1.00 53.27 1010 GLY D O 1
ATOM 8208 N N . LEU D 1 97 ? 76.708 58.226 69.997 1.00 43.97 1011 LEU D N 1
ATOM 8209 C CA . LEU D 1 97 ? 77.240 57.300 69.029 1.00 44.59 1011 LEU D CA 1
ATOM 8210 C C . LEU D 1 97 ? 78.646 56.850 69.437 1.00 50.43 1011 LEU D C 1
ATOM 8211 O O . LEU D 1 97 ? 78.979 55.665 69.333 1.00 51.83 1011 LEU D O 1
ATOM 8216 N N . ALA D 1 98 ? 79.460 57.793 69.913 1.00 38.11 1012 ALA D N 1
ATOM 8217 C CA . ALA D 1 98 ? 80.823 57.480 70.327 1.00 49.10 1012 ALA D CA 1
ATOM 8218 C C . ALA D 1 98 ? 80.860 56.734 71.670 1.00 54.18 1012 ALA D C 1
ATOM 8219 O O . ALA D 1 98 ? 81.760 55.928 71.923 1.00 59.37 1012 ALA D O 1
ATOM 8221 N N . LEU D 1 99 ? 79.888 57.008 72.533 1.00 53.88 1013 LEU D N 1
ATOM 8222 C CA . LEU D 1 99 ? 79.828 56.348 73.828 1.00 53.31 1013 LEU D CA 1
ATOM 8223 C C . LEU D 1 99 ? 79.649 54.864 73.653 1.00 50.32 1013 LEU D C 1
ATOM 8224 O O . LEU D 1 99 ? 80.362 54.075 74.259 1.00 51.95 1013 LEU D O 1
ATOM 8229 N N . TYR D 1 100 ? 78.679 54.510 72.813 1.00 45.34 1014 TYR D N 1
ATOM 8230 C CA . TYR D 1 100 ? 78.163 53.156 72.702 1.00 45.06 1014 TYR D CA 1
ATOM 8231 C C . TYR D 1 100 ? 78.868 52.402 71.576 1.00 48.75 1014 TYR D C 1
ATOM 8232 O O . TYR D 1 100 ? 78.388 51.377 71.073 1.00 46.75 1014 TYR D O 1
ATOM 8241 N N . ARG D 1 101 ? 80.012 52.949 71.194 1.00 50.40 1015 ARG D N 1
ATOM 8242 C CA . ARG D 1 101 ? 80.845 52.471 70.102 1.00 48.13 1015 ARG D CA 1
ATOM 8243 C C . ARG D 1 101 ? 81.162 50.982 70.164 1.00 50.15 1015 ARG D C 1
ATOM 8244 O O . ARG D 1 101 ? 81.282 50.329 69.133 1.00 59.83 1015 ARG D O 1
ATOM 8252 N N . TYR D 1 102 ? 81.284 50.437 71.366 1.00 49.48 1016 TYR D N 1
ATOM 8253 C CA . TYR D 1 102 ? 81.621 49.024 71.509 1.00 45.42 1016 TYR D CA 1
ATOM 8254 C C . TYR D 1 102 ? 80.440 48.198 71.984 1.00 45.06 1016 TYR D C 1
ATOM 8255 O O . TYR D 1 102 ? 80.609 47.063 72.406 1.00 46.67 1016 TYR D O 1
ATOM 8264 N N . ASP D 1 103 ? 79.244 48.771 71.907 1.00 48.86 1017 ASP D N 1
ATOM 8265 C CA . ASP D 1 103 ? 78.016 48.053 72.245 1.00 49.02 1017 ASP D CA 1
ATOM 8266 C C . ASP D 1 103 ? 76.989 48.329 71.144 1.00 52.74 1017 ASP D C 1
ATOM 8267 O O . ASP D 1 103 ? 76.301 49.352 71.162 1.00 49.21 1017 ASP D O 1
ATOM 8272 N N . SER D 1 104 ? 76.899 47.412 70.185 1.00 56.54 1018 SER D N 1
ATOM 8273 C CA . SER D 1 104 ? 76.112 47.636 68.975 1.00 56.53 1018 SER D CA 1
ATOM 8274 C C . SER D 1 104 ? 74.616 47.756 69.242 1.00 51.39 1018 SER D C 1
ATOM 8275 O O . SER D 1 104 ? 73.944 48.583 68.621 1.00 49.34 1018 SER D O 1
ATOM 8278 N N . GLU D 1 105 ? 74.089 46.937 70.149 1.00 43.88 1019 GLU D N 1
ATOM 8279 C CA . GLU D 1 105 ? 72.659 46.981 70.423 1.00 50.76 1019 GLU D CA 1
ATOM 8280 C C . GLU D 1 105 ? 72.289 48.342 71.014 1.00 51.02 1019 GLU D C 1
ATOM 8281 O O . GLU D 1 105 ? 71.202 48.882 70.768 1.00 51.02 1019 GLU D O 1
ATOM 8287 N N . LYS D 1 106 ? 73.206 48.899 71.795 1.00 41.42 1020 LYS D N 1
ATOM 8288 C CA . LYS D 1 106 ? 72.954 50.177 72.400 1.00 41.26 1020 LYS D CA 1
ATOM 8289 C C . LYS D 1 106 ? 73.122 51.268 71.379 1.00 45.62 1020 LYS D C 1
ATOM 8290 O O . LYS D 1 106 ? 72.254 52.133 71.253 1.00 50.53 1020 LYS D O 1
ATOM 8296 N N . GLN D 1 107 ? 74.244 51.234 70.660 1.00 44.50 1021 GLN D N 1
ATOM 8297 C CA . GLN D 1 107 ? 74.494 52.206 69.589 1.00 44.19 1021 GLN D CA 1
ATOM 8298 C C . GLN D 1 107 ? 73.298 52.349 68.663 1.00 37.60 1021 GLN D C 1
ATOM 8299 O O . GLN D 1 107 ? 72.923 53.447 68.320 1.00 38.90 1021 GLN D O 1
ATOM 8305 N N . ASN D 1 108 ? 72.686 51.230 68.308 1.00 37.60 1022 ASN D N 1
ATOM 8306 C CA . ASN D 1 108 ? 71.544 51.220 67.414 1.00 41.88 1022 ASN D CA 1
ATOM 8307 C C . ASN D 1 108 ? 70.376 52.048 67.899 1.00 37.39 1022 ASN D C 1
ATOM 8308 O O . ASN D 1 108 ? 69.537 52.462 67.122 1.00 47.20 1022 ASN D O 1
ATOM 8313 N N . VAL D 1 109 ? 70.322 52.282 69.194 1.00 44.97 1023 VAL D N 1
ATOM 8314 C CA . VAL D 1 109 ? 69.245 53.057 69.777 1.00 37.39 1023 VAL D CA 1
ATOM 8315 C C . VAL D 1 109 ? 69.448 54.528 69.460 1.00 39.05 1023 VAL D C 1
ATOM 8316 O O . VAL D 1 109 ? 68.480 55.240 69.188 1.00 37.30 1023 VAL D O 1
ATOM 8320 N N . ILE D 1 110 ? 70.703 54.973 69.483 1.00 37.38 1024 ILE D N 1
ATOM 8321 C CA . ILE D 1 110 ? 71.014 56.343 69.102 1.00 37.35 1024 ILE D CA 1
ATOM 8322 C C . ILE D 1 110 ? 70.836 56.528 67.594 1.00 38.49 1024 ILE D C 1
ATOM 8323 O O . ILE D 1 110 ? 70.296 57.531 67.126 1.00 41.40 1024 ILE D O 1
ATOM 8328 N N . TYR D 1 111 ? 71.285 55.531 66.840 1.00 40.58 1025 TYR D N 1
ATOM 8329 C CA . TYR D 1 111 ? 71.083 55.477 65.405 1.00 45.78 1025 TYR D CA 1
ATOM 8330 C C . TYR D 1 111 ? 69.632 55.659 65.030 1.00 37.19 1025 TYR D C 1
ATOM 8331 O O . TYR D 1 111 ? 69.321 56.419 64.124 1.00 42.32 1025 TYR D O 1
ATOM 8340 N N . ASN D 1 112 ? 68.742 54.990 65.731 1.00 37.19 1026 ASN D N 1
ATOM 8341 C CA . ASN D 1 112 ? 67.333 55.161 65.463 1.00 37.17 1026 ASN D CA 1
ATOM 8342 C C . ASN D 1 112 ? 66.770 56.560 65.713 1.00 43.01 1026 ASN D C 1
ATOM 8343 O O . ASN D 1 112 ? 65.948 57.052 64.946 1.00 40.38 1026 ASN D O 1
ATOM 8348 N N . ILE D 1 113 ? 67.195 57.210 66.786 1.00 45.85 1027 ILE D N 1
ATOM 8349 C CA . ILE D 1 113 ? 66.693 58.544 67.049 1.00 37.26 1027 ILE D CA 1
ATOM 8350 C C . ILE D 1 113 ? 67.407 59.554 66.190 1.00 38.92 1027 ILE D C 1
ATOM 8351 O O . ILE D 1 113 ? 66.844 60.597 65.886 1.00 37.69 1027 ILE D O 1
ATOM 8356 N N . TYR D 1 114 ? 68.647 59.252 65.807 1.00 37.23 1028 TYR D N 1
ATOM 8357 C CA . TYR D 1 114 ? 69.432 60.166 64.978 1.00 37.25 1028 TYR D CA 1
ATOM 8358 C C . TYR D 1 114 ? 68.825 60.211 63.571 1.00 44.97 1028 TYR D C 1
ATOM 8359 O O . TYR D 1 114 ? 68.644 61.289 62.999 1.00 40.91 1028 TYR D O 1
ATOM 8368 N N . ALA D 1 115 ? 68.517 59.043 63.007 1.00 37.20 1029 ALA D N 1
ATOM 8369 C CA . ALA D 1 115 ? 67.938 59.005 61.664 1.00 41.90 1029 ALA D CA 1
ATOM 8370 C C . ALA D 1 115 ? 66.663 59.856 61.618 1.00 39.63 1029 ALA D C 1
ATOM 8371 O O . ALA D 1 115 ? 66.473 60.640 60.709 1.00 41.39 1029 ALA D O 1
ATOM 8373 N N . LYS D 1 116 ? 65.807 59.717 62.619 1.00 40.31 1030 LYS D N 1
ATOM 8374 C CA . LYS D 1 116 ? 64.640 60.587 62.741 1.00 43.05 1030 LYS D CA 1
ATOM 8375 C C . LYS D 1 116 ? 65.023 62.081 62.742 1.00 44.39 1030 LYS D C 1
ATOM 8376 O O . LYS D 1 116 ? 64.414 62.902 62.050 1.00 37.56 1030 LYS D O 1
ATOM 8382 N N . HIS D 1 117 ? 66.052 62.415 63.507 1.00 37.43 1031 HIS D N 1
ATOM 8383 C CA . HIS D 1 117 ? 66.539 63.790 63.583 1.00 37.52 1031 HIS D CA 1
ATOM 8384 C C . HIS D 1 117 ? 67.067 64.213 62.223 1.00 42.76 1031 HIS D C 1
ATOM 8385 O O . HIS D 1 117 ? 66.774 65.309 61.737 1.00 46.02 1031 HIS D O 1
ATOM 8392 N N . LEU D 1 118 ? 67.865 63.329 61.633 1.00 41.19 1032 LEU D N 1
ATOM 8393 C CA . LEU D 1 118 ? 68.569 63.590 60.391 1.00 37.49 1032 LEU D CA 1
ATOM 8394 C C . LEU D 1 118 ? 67.541 63.851 59.288 1.00 39.93 1032 LEU D C 1
ATOM 8395 O O . LEU D 1 118 ? 67.635 64.830 58.541 1.00 37.68 1032 LEU D O 1
ATOM 8400 N N . SER D 1 119 ? 66.565 62.945 59.223 1.00 37.53 1033 SER D N 1
ATOM 8401 C CA . SER D 1 119 ? 65.425 62.985 58.317 1.00 37.62 1033 SER D CA 1
ATOM 8402 C C . SER D 1 119 ? 64.648 64.287 58.376 1.00 46.05 1033 SER D C 1
ATOM 8403 O O . SER D 1 119 ? 64.313 64.854 57.338 1.00 46.53 1033 SER D O 1
ATOM 8406 N N . SER D 1 120 ? 64.345 64.764 59.581 1.00 42.50 1034 SER D N 1
ATOM 8407 C CA . SER D 1 120 ? 63.574 65.993 59.693 1.00 43.53 1034 SER D CA 1
ATOM 8408 C C . SER D 1 120 ? 64.396 67.224 59.377 1.00 43.60 1034 SER D C 1
ATOM 8409 O O . SER D 1 120 ? 63.834 68.249 59.025 1.00 51.02 1034 SER D O 1
ATOM 8412 N N . ASN D 1 121 ? 65.719 67.134 59.461 1.00 40.96 1035 ASN D N 1
ATOM 8413 C CA . ASN D 1 121 ? 66.551 68.192 58.865 1.00 41.65 1035 ASN D CA 1
ATOM 8414 C C . ASN D 1 121 ? 66.909 67.959 57.417 1.00 43.32 1035 ASN D C 1
ATOM 8415 O O . ASN D 1 121 ? 67.867 68.569 56.912 1.00 44.76 1035 ASN D O 1
ATOM 8420 N N . GLN D 1 122 ? 66.171 67.062 56.765 1.00 44.86 1036 GLN D N 1
ATOM 8421 C CA . GLN D 1 122 ? 66.292 66.892 55.323 1.00 49.64 1036 GLN D CA 1
ATOM 8422 C C . GLN D 1 122 ? 67.681 66.442 54.893 1.00 47.01 1036 GLN D C 1
ATOM 8423 O O . GLN D 1 122 ? 68.066 66.641 53.740 1.00 42.72 1036 GLN D O 1
ATOM 8437 N N . TYR D 1 124 ? 68.619 63.410 54.113 1.00 42.74 1038 TYR D N 1
ATOM 8438 C CA . TYR D 1 124 ? 67.907 62.170 53.857 1.00 37.90 1038 TYR D CA 1
ATOM 8439 C C . TYR D 1 124 ? 68.822 61.013 53.565 1.00 38.85 1038 TYR D C 1
ATOM 8440 O O . TYR D 1 124 ? 68.451 59.873 53.803 1.00 39.07 1038 TYR D O 1
ATOM 8449 N N . THR D 1 125 ? 70.009 61.298 53.045 1.00 37.81 1039 THR D N 1
ATOM 8450 C CA . THR D 1 125 ? 70.944 60.230 52.709 1.00 37.92 1039 THR D CA 1
ATOM 8451 C C . THR D 1 125 ? 71.468 59.538 53.966 1.00 37.70 1039 THR D C 1
ATOM 8452 O O . THR D 1 125 ? 71.435 58.315 54.074 1.00 37.67 1039 THR D O 1
ATOM 8456 N N . ASP D 1 126 ? 71.919 60.332 54.928 1.00 46.51 1040 ASP D N 1
ATOM 8457 C CA . ASP D 1 126 ? 72.362 59.800 56.215 1.00 37.57 1040 ASP D CA 1
ATOM 8458 C C . ASP D 1 126 ? 71.235 59.132 56.981 1.00 37.46 1040 ASP D C 1
ATOM 8459 O O . ASP D 1 126 ? 71.428 58.066 57.543 1.00 40.91 1040 ASP D O 1
ATOM 8464 N N . ALA D 1 127 ? 70.056 59.743 56.985 1.00 39.98 1041 ALA D N 1
ATOM 8465 C CA . ALA D 1 127 ? 68.886 59.107 57.583 1.00 37.37 1041 ALA D CA 1
ATOM 8466 C C . ALA D 1 127 ? 68.698 57.697 57.028 1.00 37.37 1041 ALA D C 1
ATOM 8467 O O . ALA D 1 127 ? 68.462 56.740 57.783 1.00 37.32 1041 ALA D O 1
ATOM 8469 N N . ALA D 1 128 ? 68.828 57.593 55.696 1.00 37.46 1042 ALA D N 1
ATOM 8470 C CA . ALA D 1 128 ? 68.605 56.356 54.957 1.00 37.50 1042 ALA D CA 1
ATOM 8471 C C . ALA D 1 128 ? 69.616 55.280 55.308 1.00 67.52 1042 ALA D C 1
ATOM 8472 O O . ALA D 1 128 ? 69.243 54.149 55.596 1.00 37.49 1042 ALA D O 1
ATOM 8474 N N . VAL D 1 129 ? 70.892 55.627 55.236 1.00 37.55 1043 VAL D N 1
ATOM 8475 C CA . VAL D 1 129 ? 71.948 54.738 55.683 1.00 37.60 1043 VAL D CA 1
ATOM 8476 C C . VAL D 1 129 ? 71.696 54.216 57.127 1.00 39.95 1043 VAL D C 1
ATOM 8477 O O . VAL D 1 129 ? 71.745 53.013 57.401 1.00 37.53 1043 VAL D O 1
ATOM 8481 N N . ALA D 1 130 ? 71.420 55.137 58.044 1.00 38.43 1044 ALA D N 1
ATOM 8482 C CA . ALA D 1 130 ? 71.199 54.786 59.426 1.00 38.52 1044 ALA D CA 1
ATOM 8483 C C . ALA D 1 130 ? 70.020 53.816 59.567 1.00 42.37 1044 ALA D C 1
ATOM 8484 O O . ALA D 1 130 ? 70.201 52.704 60.066 1.00 43.97 1044 ALA D O 1
ATOM 8486 N N . TYR D 1 131 ? 68.826 54.216 59.134 1.00 37.27 1045 TYR D N 1
ATOM 8487 C CA . TYR D 1 131 ? 67.688 53.291 59.118 1.00 37.27 1045 TYR D CA 1
ATOM 8488 C C . TYR D 1 131 ? 68.063 51.931 58.518 1.00 41.20 1045 TYR D C 1
ATOM 8489 O O . TYR D 1 131 ? 67.620 50.898 58.999 1.00 37.37 1045 TYR D O 1
ATOM 8498 N N . GLU D 1 132 ? 68.885 51.938 57.474 1.00 37.43 1046 GLU D N 1
ATOM 8499 C CA . GLU D 1 132 ? 69.228 50.702 56.783 1.00 38.81 1046 GLU D CA 1
ATOM 8500 C C . GLU D 1 132 ? 70.128 49.800 57.631 1.00 40.93 1046 GLU D C 1
ATOM 8501 O O . GLU D 1 132 ? 69.946 48.579 57.636 1.00 39.52 1046 GLU D O 1
ATOM 8515 N N . LEU D 1 134 ? 70.024 49.643 60.752 1.00 37.48 1048 LEU D N 1
ATOM 8516 C CA . LEU D 1 134 ? 69.135 49.118 61.786 1.00 42.33 1048 LEU D CA 1
ATOM 8517 C C . LEU D 1 134 ? 68.160 48.093 61.236 1.00 44.52 1048 LEU D C 1
ATOM 8518 O O . LEU D 1 134 ? 67.380 47.518 62.006 1.00 43.24 1048 LEU D O 1
ATOM 8523 N N . GLY D 1 135 ? 68.177 47.887 59.922 1.00 37.55 1049 GLY D N 1
ATOM 8524 C CA . GLY D 1 135 ? 67.258 46.955 59.308 1.00 37.61 1049 GLY D CA 1
ATOM 8525 C C . GLY D 1 135 ? 65.824 47.441 59.278 1.00 37.54 1049 GLY D C 1
ATOM 8526 O O . GLY D 1 135 ? 64.907 46.640 59.096 1.00 38.96 1049 GLY D O 1
ATOM 8527 N N . LYS D 1 136 ? 65.633 48.745 59.466 1.00 37.44 1050 LYS D N 1
ATOM 8528 C CA . LYS D 1 136 ? 64.330 49.393 59.304 1.00 37.41 1050 LYS D CA 1
ATOM 8529 C C . LYS D 1 136 ? 64.232 49.894 57.864 1.00 41.41 1050 LYS D C 1
ATOM 8530 O O . LYS D 1 136 ? 64.605 51.036 57.564 1.00 38.23 1050 LYS D O 1
ATOM 8536 N N . LEU D 1 137 ? 63.713 49.052 56.982 1.00 37.55 1051 LEU D N 1
ATOM 8537 C CA . LEU D 1 137 ? 63.943 49.244 55.579 1.00 37.63 1051 LEU D CA 1
ATOM 8538 C C . LEU D 1 137 ? 62.885 50.086 54.914 1.00 37.67 1051 LEU D C 1
ATOM 8539 O O . LEU D 1 137 ? 63.207 50.852 54.012 1.00 42.50 1051 LEU D O 1
ATOM 8544 N N . LYS D 1 138 ? 61.634 49.961 55.349 1.00 37.69 1052 LYS D N 1
ATOM 8545 C CA . LYS D 1 138 ? 60.586 50.855 54.851 1.00 39.28 1052 LYS D CA 1
ATOM 8546 C C . LYS D 1 138 ? 60.984 52.319 55.061 1.00 37.69 1052 LYS D C 1
ATOM 8547 O O . LYS D 1 138 ? 60.826 53.156 54.175 1.00 37.76 1052 LYS D O 1
ATOM 8553 N N . GLU D 1 139 ? 61.542 52.622 56.215 1.00 37.57 1053 GLU D N 1
ATOM 8554 C CA . GLU D 1 139 ? 61.980 53.982 56.480 1.00 38.45 1053 GLU D CA 1
ATOM 8555 C C . GLU D 1 139 ? 63.208 54.380 55.636 1.00 37.52 1053 GLU D C 1
ATOM 8556 O O . GLU D 1 139 ? 63.343 55.523 55.214 1.00 37.56 1053 GLU D O 1
ATOM 8562 N N . ALA D 1 140 ? 64.089 53.421 55.384 1.00 39.51 1054 ALA D N 1
ATOM 8563 C CA . ALA D 1 140 ? 65.315 53.676 54.637 1.00 37.54 1054 ALA D CA 1
ATOM 8564 C C . ALA D 1 140 ? 64.987 53.962 53.168 1.00 44.97 1054 ALA D C 1
ATOM 8565 O O . ALA D 1 140 ? 65.504 54.915 52.549 1.00 40.26 1054 ALA D O 1
ATOM 8575 N N . GLY D 1 142 ? 62.170 54.987 51.945 1.00 42.30 1056 GLY D N 1
ATOM 8576 C CA . GLY D 1 142 ? 61.518 56.282 51.931 1.00 37.97 1056 GLY D CA 1
ATOM 8577 C C . GLY D 1 142 ? 62.510 57.415 51.935 1.00 37.94 1056 GLY D C 1
ATOM 8578 O O . GLY D 1 142 ? 62.289 58.415 51.277 1.00 38.07 1056 GLY D O 1
ATOM 8579 N N . ALA D 1 143 ? 63.607 57.264 52.661 1.00 37.80 1057 ALA D N 1
ATOM 8580 C CA . ALA D 1 143 ? 64.557 58.363 52.774 1.00 37.79 1057 ALA D CA 1
ATOM 8581 C C . ALA D 1 143 ? 65.457 58.405 51.578 1.00 37.88 1057 ALA D C 1
ATOM 8582 O O . ALA D 1 143 ? 65.720 59.483 51.082 1.00 37.97 1057 ALA D O 1
ATOM 8584 N N . TYR D 1 144 ? 65.935 57.246 51.118 1.00 37.89 1058 TYR D N 1
ATOM 8585 C CA . TYR D 1 144 ? 66.677 57.165 49.837 1.00 38.03 1058 TYR D CA 1
ATOM 8586 C C . TYR D 1 144 ? 65.914 57.813 48.681 1.00 38.21 1058 TYR D C 1
ATOM 8587 O O . TYR D 1 144 ? 66.500 58.471 47.831 1.00 38.33 1058 TYR D O 1
ATOM 8596 N N . GLN D 1 145 ? 64.602 57.600 48.663 1.00 41.17 1059 GLN D N 1
ATOM 8597 C CA . GLN D 1 145 ? 63.693 58.285 47.753 1.00 38.43 1059 GLN D CA 1
ATOM 8598 C C . GLN D 1 145 ? 63.839 59.802 47.850 1.00 38.48 1059 GLN D C 1
ATOM 8599 O O . GLN D 1 145 ? 64.094 60.469 46.864 1.00 38.65 1059 GLN D O 1
ATOM 8605 N N . SER D 1 146 ? 63.663 60.350 49.042 1.00 38.36 1060 SER D N 1
ATOM 8606 C CA . SER D 1 146 ? 63.726 6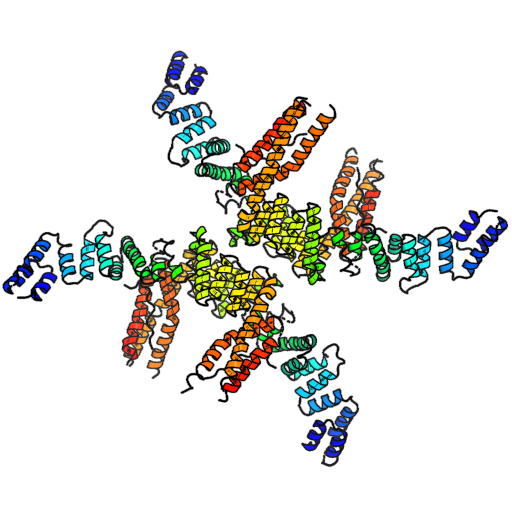1.795 49.203 1.00 42.28 1060 SER D CA 1
ATOM 8607 C C . SER D 1 146 ? 65.118 62.300 48.874 1.00 40.20 1060 SER D C 1
ATOM 8608 O O . SER D 1 146 ? 65.258 63.411 48.404 1.00 40.64 1060 SER D O 1
ATOM 8611 N N . ALA D 1 147 ? 66.138 61.476 49.095 1.00 38.31 1061 ALA D N 1
ATOM 8612 C CA . ALA D 1 147 ? 67.495 61.806 48.664 1.00 38.35 1061 ALA D CA 1
ATOM 8613 C C . ALA D 1 147 ? 67.664 61.719 47.132 1.00 38.56 1061 ALA D C 1
ATOM 8614 O O . ALA D 1 147 ? 68.649 62.196 46.570 1.00 42.03 1061 ALA D O 1
ATOM 8616 N N . LYS D 1 148 ? 66.681 61.121 46.477 1.00 38.65 1062 LYS D N 1
ATOM 8617 C CA . LYS D 1 148 ? 66.760 60.776 45.060 1.00 50.33 1062 LYS D CA 1
ATOM 8618 C C . LYS D 1 148 ? 67.918 59.820 44.748 1.00 44.61 1062 LYS D C 1
ATOM 8619 O O . LYS D 1 148 ? 68.447 59.799 43.624 1.00 40.84 1062 LYS D O 1
ATOM 8625 N N . ARG D 1 149 ? 68.291 59.028 45.759 1.00 44.75 1063 ARG D N 1
ATOM 8626 C CA . ARG D 1 149 ? 69.193 57.880 45.575 1.00 38.67 1063 ARG D CA 1
ATOM 8627 C C . ARG D 1 149 ? 68.402 56.667 45.129 1.00 38.72 1063 ARG D C 1
ATOM 8628 O O . ARG D 1 149 ? 67.961 55.855 45.956 1.00 38.58 1063 ARG D O 1
ATOM 8636 N N . TRP D 1 150 ? 68.233 56.562 43.805 1.00 38.95 1064 TRP D N 1
ATOM 8637 C CA . TRP D 1 150 ? 67.269 55.640 43.224 1.00 39.05 1064 TRP D CA 1
ATOM 8638 C C . TRP D 1 150 ? 67.762 54.211 43.268 1.00 39.06 1064 TRP D C 1
ATOM 8639 O O . TRP D 1 150 ? 66.961 53.286 43.375 1.00 39.05 1064 TRP D O 1
ATOM 8650 N N . ARG D 1 151 ? 69.075 54.033 43.209 1.00 39.11 1065 ARG D N 1
ATOM 8651 C CA . ARG D 1 151 ? 69.638 52.696 43.243 1.00 39.17 1065 ARG D CA 1
ATOM 8652 C C . ARG D 1 151 ? 69.462 52.097 44.612 1.00 38.94 1065 ARG D C 1
ATOM 8653 O O . ARG D 1 151 ? 69.016 50.957 44.743 1.00 38.95 1065 ARG D O 1
ATOM 8661 N N . GLU D 1 152 ? 69.779 52.880 45.639 1.00 38.74 1066 GLU D N 1
ATOM 8662 C CA . GLU D 1 152 ? 69.512 52.460 46.999 1.00 38.53 1066 GLU D CA 1
ATOM 8663 C C . GLU D 1 152 ? 68.033 52.203 47.234 1.00 38.46 1066 GLU D C 1
ATOM 8664 O O . GLU D 1 152 ? 67.672 51.198 47.838 1.00 40.20 1066 GLU D O 1
ATOM 8670 N N . ALA D 1 153 ? 67.166 53.077 46.754 1.00 41.73 1067 ALA D N 1
ATOM 8671 C CA . ALA D 1 153 ? 65.747 52.824 46.960 1.00 38.45 1067 ALA D CA 1
ATOM 8672 C C . ALA D 1 153 ? 65.297 51.512 46.287 1.00 38.60 1067 ALA D C 1
ATOM 8673 O O . ALA D 1 153 ? 64.841 50.602 46.978 1.00 38.53 1067 ALA D O 1
ATOM 8683 N N . SER D 1 155 ? 66.916 49.076 45.260 1.00 38.90 1069 SER D N 1
ATOM 8684 C CA . SER D 1 155 ? 67.561 47.902 45.804 1.00 38.92 1069 SER D CA 1
ATOM 8685 C C . SER D 1 155 ? 66.782 47.358 47.016 1.00 38.75 1069 SER D C 1
ATOM 8686 O O . SER D 1 155 ? 66.519 46.156 47.080 1.00 38.84 1069 SER D O 1
ATOM 8689 N N . ILE D 1 156 ? 66.358 48.232 47.933 1.00 38.53 1070 ILE D N 1
ATOM 8690 C CA . ILE D 1 156 ? 65.481 47.804 49.032 1.00 38.40 1070 ILE D CA 1
ATOM 8691 C C . ILE D 1 156 ? 64.113 47.389 48.495 1.00 38.49 1070 ILE D C 1
ATOM 8692 O O . ILE D 1 156 ? 63.552 46.375 48.905 1.00 38.52 1070 ILE D O 1
ATOM 8697 N N . ALA D 1 157 ? 63.575 48.166 47.570 1.00 38.58 1071 ALA D N 1
ATOM 8698 C CA . ALA D 1 157 ? 62.246 47.882 47.053 1.00 38.70 1071 ALA D CA 1
ATOM 8699 C C . ALA D 1 157 ? 62.151 46.514 46.378 1.00 46.10 1071 ALA D C 1
ATOM 8700 O O . ALA D 1 157 ? 61.165 45.792 46.549 1.00 46.95 1071 ALA D O 1
ATOM 8702 N N . VAL D 1 158 ? 63.187 46.138 45.633 1.00 46.87 1072 VAL D N 1
ATOM 8703 C CA . VAL D 1 158 ? 63.137 44.867 44.909 1.00 48.67 1072 VAL D CA 1
ATOM 8704 C C . VAL D 1 158 ? 63.326 43.677 45.837 1.00 50.94 1072 VAL D C 1
ATOM 8705 O O . VAL D 1 158 ? 62.689 42.635 45.671 1.00 58.69 1072 VAL D O 1
ATOM 8709 N N . GLN D 1 159 ? 64.175 43.845 46.837 1.00 51.34 1073 GLN D N 1
ATOM 8710 C CA . GLN D 1 159 ? 64.485 42.760 47.764 1.00 47.70 1073 GLN D CA 1
ATOM 8711 C C . GLN D 1 159 ? 63.464 42.543 48.875 1.00 48.73 1073 GLN D C 1
ATOM 8712 O O . GLN D 1 159 ? 63.152 41.400 49.195 1.00 52.20 1073 GLN D O 1
ATOM 8718 N N . LYS D 1 160 ? 62.962 43.626 49.466 1.00 45.20 1074 LYS D N 1
ATOM 8719 C CA . LYS D 1 160 ? 62.066 43.517 50.624 1.00 46.44 1074 LYS D CA 1
ATOM 8720 C C . LYS D 1 160 ? 60.609 43.936 50.368 1.00 47.97 1074 LYS D C 1
ATOM 8721 O O . LYS D 1 160 ? 59.719 43.535 51.114 1.00 47.94 1074 LYS D O 1
ATOM 8727 N N . PHE D 1 161 ? 60.359 44.733 49.328 1.00 48.95 1075 PHE D N 1
ATOM 8728 C CA . PHE D 1 161 ? 58.985 45.166 49.040 1.00 45.60 1075 PHE D CA 1
ATOM 8729 C C . PHE D 1 161 ? 58.619 45.109 47.560 1.00 40.67 1075 PHE D C 1
ATOM 8730 O O . PHE D 1 161 ? 58.285 46.134 46.952 1.00 40.28 1075 PHE D O 1
ATOM 8738 N N . PRO D 1 162 ? 58.665 43.913 46.964 1.00 39.14 1076 PRO D N 1
ATOM 8739 C CA . PRO D 1 162 ? 58.405 43.865 45.514 1.00 40.12 1076 PRO D CA 1
ATOM 8740 C C . PRO D 1 162 ? 57.045 44.448 45.114 1.00 39.84 1076 PRO D C 1
ATOM 8741 O O . PRO D 1 162 ? 56.876 44.886 43.976 1.00 46.91 1076 PRO D O 1
ATOM 8745 N N . GLU D 1 163 ? 56.104 44.469 46.049 1.00 39.42 1077 GLU D N 1
ATOM 8746 C CA . GLU D 1 163 ? 54.774 45.018 45.820 1.00 39.55 1077 GLU D CA 1
ATOM 8747 C C . GLU D 1 163 ? 54.798 46.531 45.871 1.00 39.46 1077 GLU D C 1
ATOM 8748 O O . GLU D 1 163 ? 53.777 47.169 45.659 1.00 39.59 1077 GLU D O 1
ATOM 8754 N N . GLU D 1 164 ? 55.958 47.099 46.178 1.00 39.27 1078 GLU D N 1
ATOM 8755 C CA . GLU D 1 164 ? 56.109 48.544 46.227 1.00 39.19 1078 GLU D CA 1
ATOM 8756 C C . GLU D 1 164 ? 56.938 49.060 45.057 1.00 42.23 1078 GLU D C 1
ATOM 8757 O O . GLU D 1 164 ? 56.970 50.267 44.806 1.00 42.25 1078 GLU D O 1
ATOM 8763 N N . VAL D 1 165 ? 57.592 48.139 44.338 1.00 43.26 1079 VAL D N 1
ATOM 8764 C CA . VAL D 1 165 ? 58.495 48.470 43.225 1.00 39.49 1079 VAL D CA 1
ATOM 8765 C C . VAL D 1 165 ? 57.923 49.458 42.230 1.00 39.69 1079 VAL D C 1
ATOM 8766 O O . VAL D 1 165 ? 58.559 50.452 41.911 1.00 39.68 1079 VAL D O 1
ATOM 8770 N N . GLU D 1 166 ? 56.715 49.207 41.763 1.00 39.90 1080 GLU D N 1
ATOM 8771 C CA . GLU D 1 166 ? 56.117 50.099 40.785 1.00 47.09 1080 GLU D CA 1
ATOM 8772 C C . GLU D 1 166 ? 55.904 51.501 41.343 1.00 40.04 1080 GLU D C 1
ATOM 8773 O O . GLU D 1 166 ? 56.283 52.476 40.709 1.00 42.47 1080 GLU D O 1
ATOM 8779 N N . SER D 1 167 ? 55.338 51.598 42.541 1.00 39.87 1081 SER D N 1
ATOM 8780 C CA . SER D 1 167 ? 55.092 52.890 43.188 1.00 46.56 1081 SER D CA 1
ATOM 8781 C C . SER D 1 167 ? 56.348 53.736 43.353 1.00 39.63 1081 SER D C 1
ATOM 8782 O O . SER D 1 167 ? 56.321 54.948 43.114 1.00 43.68 1081 SER D O 1
ATOM 8785 N N . VAL D 1 168 ? 57.437 53.097 43.775 1.00 39.42 1082 VAL D N 1
ATOM 8786 C CA . VAL D 1 168 ? 58.668 53.815 44.085 1.00 39.25 1082 VAL D CA 1
ATOM 8787 C C . VAL D 1 168 ? 59.308 54.262 42.785 1.00 42.09 1082 VAL D C 1
ATOM 8788 O O . VAL D 1 168 ? 59.770 55.404 42.650 1.00 39.45 1082 VAL D O 1
ATOM 8792 N N . ALA D 1 169 ? 59.301 53.347 41.825 1.00 39.61 1083 ALA D N 1
ATOM 8793 C CA . ALA D 1 169 ? 59.779 53.616 40.484 1.00 39.85 1083 ALA D CA 1
ATOM 8794 C C . ALA D 1 169 ? 59.077 54.822 39.878 1.00 40.05 1083 ALA D C 1
ATOM 8795 O O . ALA D 1 169 ? 59.727 55.765 39.432 1.00 40.12 1083 ALA D O 1
ATOM 8797 N N . GLU D 1 170 ? 57.750 54.790 39.866 1.00 41.69 1084 GLU D N 1
ATOM 8798 C CA . GLU D 1 170 ? 56.967 55.904 39.354 1.00 40.42 1084 GLU D CA 1
ATOM 8799 C C . GLU D 1 170 ? 57.317 57.212 40.034 1.00 40.29 1084 GLU D C 1
ATOM 8800 O O . GLU D 1 170 ? 57.528 58.214 39.359 1.00 40.47 1084 GLU D O 1
ATOM 8806 N N . GLU D 1 171 ? 57.405 57.199 41.365 1.00 40.01 1085 GLU D N 1
ATOM 8807 C CA . GLU D 1 171 ? 57.725 58.396 42.126 1.00 39.89 1085 GLU D CA 1
ATOM 8808 C C . GLU D 1 171 ? 59.129 58.926 41.808 1.00 42.10 1085 GLU D C 1
ATOM 8809 O O . GLU D 1 171 ? 59.292 60.100 41.471 1.00 41.17 1085 GLU D O 1
ATOM 8815 N N . LEU D 1 172 ? 60.137 58.061 41.921 1.00 44.44 1086 LEU D N 1
ATOM 8816 C CA . LEU D 1 172 ? 61.514 58.376 41.496 1.00 42.66 1086 LEU D CA 1
ATOM 8817 C C . LEU D 1 172 ? 61.620 58.889 40.050 1.00 46.83 1086 LEU D C 1
ATOM 8818 O O . LEU D 1 172 ? 62.352 59.860 39.764 1.00 40.02 1086 LEU D O 1
ATOM 8823 N N . ILE D 1 173 ? 60.918 58.228 39.132 1.00 40.18 1087 ILE D N 1
ATOM 8824 C CA . ILE D 1 173 ? 60.922 58.688 37.739 1.00 45.22 1087 ILE D CA 1
ATOM 8825 C C . ILE D 1 173 ? 60.373 60.116 37.649 1.00 43.66 1087 ILE D C 1
ATOM 8826 O O . ILE D 1 173 ? 60.897 60.960 36.915 1.00 48.33 1087 ILE D O 1
ATOM 8831 N N . SER D 1 174 ? 59.339 60.391 38.433 1.00 44.61 1088 SER D N 1
ATOM 8832 C CA . SER D 1 174 ? 58.737 61.709 38.417 1.00 43.88 1088 SER D CA 1
ATOM 8833 C C . SER D 1 174 ? 59.674 62.797 38.947 1.00 43.81 1088 SER D C 1
ATOM 8834 O O . SER D 1 174 ? 59.714 63.900 38.420 1.00 47.96 1088 SER D O 1
ATOM 8837 N N . SER D 1 175 ? 60.447 62.500 39.976 1.00 43.92 1089 SER D N 1
ATOM 8838 C CA . SER D 1 175 ? 61.333 63.532 40.494 1.00 43.66 1089 SER D CA 1
ATOM 8839 C C . SER D 1 175 ? 62.673 63.553 39.774 1.00 46.64 1089 SER D C 1
ATOM 8840 O O . SER D 1 175 ? 63.332 64.579 39.723 1.00 49.85 1089 SER D O 1
ATOM 8843 N N . LEU D 1 176 ? 63.090 62.426 39.219 1.00 46.35 1090 LEU D N 1
ATOM 8844 C CA . LEU D 1 176 ? 64.296 62.444 38.411 1.00 45.67 1090 LEU D CA 1
ATOM 8845 C C . LEU D 1 176 ? 64.049 63.241 37.109 1.00 48.83 1090 LEU D C 1
ATOM 8846 O O . LEU D 1 176 ? 64.923 63.988 36.641 1.00 40.90 1090 LEU D O 1
ATOM 8851 N N . THR D 1 177 ? 62.848 63.091 36.545 1.00 46.88 1091 THR D N 1
ATOM 8852 C CA . THR D 1 177 ? 62.457 63.854 35.359 1.00 45.57 1091 THR D CA 1
ATOM 8853 C C . THR D 1 177 ? 62.455 65.356 35.636 1.00 45.21 1091 THR D C 1
ATOM 8854 O O . THR D 1 177 ? 62.967 66.148 34.832 1.00 43.65 1091 THR D O 1
ATOM 8858 N N . PHE D 1 178 ? 61.889 65.739 36.778 1.00 45.37 1092 PHE D N 1
ATOM 8859 C CA . PHE D 1 178 ? 61.797 67.148 37.151 1.00 47.69 1092 PHE D CA 1
ATOM 8860 C C . PHE D 1 178 ? 63.185 67.728 37.381 1.00 50.44 1092 PHE D C 1
ATOM 8861 O O . PHE D 1 178 ? 63.411 68.921 37.214 1.00 50.02 1092 PHE D O 1
ATOM 8869 N N . GLU D 1 179 ? 64.121 66.863 37.741 1.00 53.80 1093 GLU D N 1
ATOM 8870 C CA . GLU D 1 179 ? 65.481 67.288 38.024 1.00 53.45 1093 GLU D CA 1
ATOM 8871 C C . GLU D 1 179 ? 66.332 67.196 36.761 1.00 48.29 1093 GLU D C 1
ATOM 8872 O O . GLU D 1 179 ? 67.526 67.487 36.793 1.00 48.14 1093 GLU D O 1
ATOM 8878 N N . HIS D 1 180 ? 65.704 66.790 35.659 1.00 48.58 1094 HIS D N 1
ATOM 8879 C CA . HIS D 1 180 ? 66.358 66.694 34.345 1.00 53.29 1094 HIS D CA 1
ATOM 8880 C C . HIS D 1 180 ? 67.452 65.627 34.310 1.00 51.15 1094 HIS D C 1
ATOM 8881 O O . HIS D 1 180 ? 68.412 65.754 33.562 1.00 45.91 1094 HIS D O 1
ATOM 8888 N N . ARG D 1 181 ? 67.318 64.594 35.137 1.00 50.66 1095 ARG D N 1
ATOM 8889 C CA . ARG D 1 181 ? 68.241 63.464 35.101 1.00 48.98 1095 ARG D CA 1
ATOM 8890 C C . ARG D 1 181 ? 67.631 62.380 34.236 1.00 41.30 1095 ARG D C 1
ATOM 8891 O O . ARG D 1 181 ? 67.231 61.326 34.723 1.00 41.11 1095 ARG D O 1
ATOM 8899 N N . TYR D 1 182 ? 67.551 62.652 32.940 1.00 43.29 1096 TYR D N 1
ATOM 8900 C CA . TYR D 1 182 ? 66.742 61.838 32.046 1.00 41.89 1096 TYR D CA 1
ATOM 8901 C C . TYR D 1 182 ? 67.267 60.427 31.845 1.00 41.87 1096 TYR D C 1
ATOM 8902 O O . TYR D 1 182 ? 66.496 59.480 31.760 1.00 41.86 1096 TYR D O 1
ATOM 8911 N N . VAL D 1 183 ? 68.578 60.281 31.751 1.00 41.88 1097 VAL D N 1
ATOM 8912 C CA . VAL D 1 183 ? 69.166 58.941 31.696 1.00 41.87 1097 VAL D CA 1
ATOM 8913 C C . VAL D 1 183 ? 68.818 58.084 32.922 1.00 41.49 1097 VAL D C 1
ATOM 8914 O O . VAL D 1 183 ? 68.427 56.921 32.776 1.00 41.51 1097 VAL D O 1
ATOM 8918 N N . ASP D 1 184 ? 68.940 58.653 34.129 1.00 41.17 1098 ASP D N 1
ATOM 8919 C CA . ASP D 1 184 ? 68.525 57.926 35.339 1.00 40.83 1098 ASP D CA 1
ATOM 8920 C C . ASP D 1 184 ? 67.048 57.576 35.310 1.00 40.82 1098 ASP D C 1
ATOM 8921 O O . ASP D 1 184 ? 66.674 56.458 35.629 1.00 48.28 1098 ASP D O 1
ATOM 8926 N N . ALA D 1 185 ? 66.209 58.526 34.924 1.00 54.14 1099 ALA D N 1
ATOM 8927 C CA . ALA D 1 185 ? 64.780 58.277 34.896 1.00 40.99 1099 ALA D CA 1
ATOM 8928 C C . ALA D 1 185 ? 64.439 57.195 33.884 1.00 41.24 1099 ALA D C 1
ATOM 8929 O O . ALA D 1 185 ? 63.530 56.399 34.089 1.00 41.20 1099 ALA D O 1
ATOM 8931 N N . ALA D 1 186 ? 65.194 57.162 32.789 1.00 42.71 1100 ALA D N 1
ATOM 8932 C CA . ALA D 1 186 ? 64.955 56.205 31.711 1.00 41.82 1100 ALA D CA 1
ATOM 8933 C C . ALA D 1 186 ? 65.357 54.793 32.138 1.00 41.68 1100 ALA D C 1
ATOM 8934 O O . ALA D 1 186 ? 64.627 53.829 31.874 1.00 41.77 1100 ALA D O 1
ATOM 8936 N N . ASP D 1 187 ? 66.504 54.683 32.809 1.00 41.49 1101 ASP D N 1
ATOM 8937 C CA . ASP D 1 187 ? 66.943 53.407 33.397 1.00 41.35 1101 ASP D CA 1
ATOM 8938 C C . ASP D 1 187 ? 65.876 52.715 34.231 1.00 41.13 1101 ASP D C 1
ATOM 8939 O O . ASP D 1 187 ? 65.780 51.492 34.216 1.00 41.17 1101 ASP D O 1
ATOM 8944 N N . ILE D 1 188 ? 65.081 53.509 34.951 1.00 40.92 1102 ILE D N 1
ATOM 8945 C CA . ILE D 1 188 ? 64.052 52.974 35.839 1.00 40.72 1102 ILE D CA 1
ATOM 8946 C C . ILE D 1 188 ? 62.844 52.500 35.051 1.00 47.35 1102 ILE D C 1
ATOM 8947 O O . ILE D 1 188 ? 62.329 51.398 35.297 1.00 40.94 1102 ILE D O 1
ATOM 8952 N N . GLN D 1 189 ? 62.421 53.329 34.092 1.00 41.22 1103 GLN D N 1
ATOM 8953 C CA . GLN D 1 189 ? 61.373 52.974 33.131 1.00 41.54 1103 GLN D CA 1
ATOM 8954 C C . GLN D 1 189 ? 61.666 51.676 32.396 1.00 41.75 1103 GLN D C 1
ATOM 8955 O O . GLN D 1 189 ? 60.779 50.859 32.220 1.00 42.32 1103 GLN D O 1
ATOM 8961 N N . LEU D 1 190 ? 62.909 51.485 31.974 1.00 47.40 1104 LEU D N 1
ATOM 8962 C CA . LEU D 1 190 ? 63.298 50.239 31.315 1.00 42.05 1104 LEU D CA 1
ATOM 8963 C C . LEU D 1 190 ? 63.203 49.072 32.274 1.00 41.83 1104 LEU D C 1
ATOM 8964 O O . LEU D 1 190 ? 62.414 48.156 32.080 1.00 41.95 1104 LEU D O 1
ATOM 8969 N N . GLU D 1 191 ? 64.013 49.148 33.325 1.00 46.33 1105 GLU D N 1
ATOM 8970 C CA . GLU D 1 191 ? 64.313 48.034 34.214 1.00 44.40 1105 GLU D CA 1
ATOM 8971 C C . GLU D 1 191 ? 63.263 47.728 35.275 1.00 44.63 1105 GLU D C 1
ATOM 8972 O O . GLU D 1 191 ? 63.212 46.609 35.773 1.00 47.01 1105 GLU D O 1
ATOM 8978 N N . TYR D 1 192 ? 62.438 48.703 35.649 1.00 43.23 1106 TYR D N 1
ATOM 8979 C CA . TYR D 1 192 ? 61.517 48.451 36.761 1.00 42.36 1106 TYR D CA 1
ATOM 8980 C C . TYR D 1 192 ? 60.023 48.587 36.413 1.00 40.86 1106 TYR D C 1
ATOM 8981 O O . TYR D 1 192 ? 59.190 47.959 37.057 1.00 42.64 1106 TYR D O 1
ATOM 8990 N N . LEU D 1 193 ? 59.685 49.365 35.391 1.00 41.10 1107 LEU D N 1
ATOM 8991 C CA . LEU D 1 193 ? 58.289 49.483 34.968 1.00 41.30 1107 LEU D CA 1
ATOM 8992 C C . LEU D 1 193 ? 58.066 48.832 33.598 1.00 47.73 1107 LEU D C 1
ATOM 8993 O O . LEU D 1 193 ? 56.973 48.915 33.007 1.00 43.90 1107 LEU D O 1
ATOM 8998 N N . ASP D 1 194 ? 59.120 48.164 33.125 1.00 48.61 1108 ASP D N 1
ATOM 8999 C CA . ASP D 1 194 ? 59.216 47.614 31.778 1.00 42.19 1108 ASP D CA 1
ATOM 9000 C C . ASP D 1 194 ? 58.526 48.484 30.714 1.00 44.26 1108 ASP D C 1
ATOM 9001 O O . ASP D 1 194 ? 57.740 48.009 29.884 1.00 43.95 1108 ASP D O 1
ATOM 9006 N N . ASN D 1 195 ? 58.843 49.770 30.741 1.00 42.43 1109 ASN D N 1
ATOM 9007 C CA . ASN D 1 195 ? 58.316 50.715 29.758 1.00 42.75 1109 ASN D CA 1
ATOM 9008 C C . ASN D 1 195 ? 59.356 51.151 28.730 1.00 42.99 1109 ASN D C 1
ATOM 9009 O O . ASN D 1 195 ? 60.037 52.151 28.900 1.00 47.94 1109 ASN D O 1
ATOM 9014 N N . VAL D 1 196 ? 59.456 50.392 27.653 1.00 57.22 1110 VAL D N 1
ATOM 9015 C CA . VAL D 1 196 ? 60.455 50.628 26.624 1.00 43.62 1110 VAL D CA 1
ATOM 9016 C C . VAL D 1 196 ? 60.255 51.942 25.858 1.00 47.55 1110 VAL D C 1
ATOM 9017 O O . VAL D 1 196 ? 61.195 52.739 25.726 1.00 44.76 1110 VAL D O 1
ATOM 9021 N N . LYS D 1 197 ? 59.036 52.166 25.367 1.00 47.14 1111 LYS D N 1
ATOM 9022 C CA . LYS D 1 197 ? 58.701 53.426 24.696 1.00 44.37 1111 LYS D CA 1
ATOM 9023 C C . LYS D 1 197 ? 59.140 54.647 25.505 1.00 44.07 1111 LYS D C 1
ATOM 9024 O O . LYS D 1 197 ? 59.886 55.494 25.001 1.00 44.20 1111 LYS D O 1
ATOM 9030 N N . GLU D 1 198 ? 58.699 54.707 26.764 1.00 43.68 1112 GLU D N 1
ATOM 9031 C CA . GLU D 1 198 ? 59.020 55.807 27.679 1.00 43.38 1112 GLU D CA 1
ATOM 9032 C C . GLU D 1 198 ? 60.512 55.980 27.910 1.00 43.19 1112 GLU D C 1
ATOM 9033 O O . GLU D 1 198 ? 61.008 57.102 27.951 1.00 45.01 1112 GLU D O 1
ATOM 9039 N N . ALA D 1 199 ? 61.213 54.861 28.055 1.00 43.07 1113 ALA D N 1
ATOM 9040 C CA . ALA D 1 199 ? 62.656 54.853 28.260 1.00 42.93 1113 ALA D CA 1
ATOM 9041 C C . ALA D 1 199 ? 63.387 55.466 27.078 1.00 53.02 1113 ALA D C 1
ATOM 9042 O O . ALA D 1 199 ? 64.232 56.344 27.246 1.00 43.23 1113 ALA D O 1
ATOM 9044 N N . VAL D 1 200 ? 63.050 54.979 25.885 1.00 43.71 1114 VAL D N 1
ATOM 9045 C CA . VAL D 1 200 ? 63.641 55.446 24.649 1.00 44.12 1114 VAL D CA 1
ATOM 9046 C C . VAL D 1 200 ? 63.396 56.938 24.478 1.00 44.22 1114 VAL D C 1
ATOM 9047 O O . VAL D 1 200 ? 64.337 57.693 24.193 1.00 50.07 1114 VAL D O 1
ATOM 9051 N N . ALA D 1 201 ? 62.156 57.379 24.687 1.00 44.22 1115 ALA D N 1
ATOM 9052 C CA . ALA D 1 201 ? 61.874 58.815 24.646 1.00 44.49 1115 ALA D CA 1
ATOM 9053 C C . ALA D 1 201 ? 62.781 59.602 25.608 1.00 44.53 1115 ALA D C 1
ATOM 9054 O O . ALA D 1 201 ? 63.318 60.652 25.245 1.00 47.72 1115 ALA D O 1
ATOM 9056 N N . LEU D 1 202 ? 62.979 59.081 26.818 1.00 43.51 1116 LEU D N 1
ATOM 9057 C CA . LEU D 1 202 ? 63.837 59.755 27.782 1.00 43.18 1116 LEU D CA 1
ATOM 9058 C C . LEU D 1 202 ? 65.337 59.758 27.449 1.00 43.23 1116 LEU D C 1
ATOM 9059 O O . LEU D 1 202 ? 66.021 60.737 27.759 1.00 43.16 1116 LEU D O 1
ATOM 9064 N N . TYR D 1 203 ? 65.866 58.688 26.853 1.00 43.38 1117 TYR D N 1
ATOM 9065 C CA . TYR D 1 203 ? 67.284 58.714 26.505 1.00 43.48 1117 TYR D CA 1
ATOM 9066 C C . TYR D 1 203 ? 67.502 59.791 25.429 1.00 50.37 1117 TYR D C 1
ATOM 9067 O O . TYR D 1 203 ? 68.589 60.383 25.304 1.00 46.28 1117 TYR D O 1
ATOM 9076 N N . CYS D 1 204 ? 66.439 60.068 24.683 1.00 49.47 1118 CYS D N 1
ATOM 9077 C CA . CYS D 1 204 ? 66.490 61.068 23.633 1.00 48.84 1118 CYS D CA 1
ATOM 9078 C C . CYS D 1 204 ? 66.494 62.501 24.138 1.00 48.52 1118 CYS D C 1
ATOM 9079 O O . CYS D 1 204 ? 67.051 63.379 23.481 1.00 53.28 1118 CYS D O 1
ATOM 9082 N N . LYS D 1 205 ? 65.877 62.761 25.288 1.00 47.96 1119 LYS D N 1
ATOM 9083 C CA . LYS D 1 205 ? 65.905 64.126 25.813 1.00 46.84 1119 LYS D CA 1
ATOM 9084 C C . LYS D 1 205 ? 67.267 64.395 26.417 1.00 47.97 1119 LYS D C 1
ATOM 9085 O O . LYS D 1 205 ? 67.647 65.536 26.673 1.00 48.00 1119 LYS D O 1
ATOM 9091 N N . ALA D 1 206 ? 68.005 63.317 26.629 1.00 47.34 1120 ALA D N 1
ATOM 9092 C CA . ALA D 1 206 ? 69.337 63.393 27.185 1.00 48.24 1120 ALA D CA 1
ATOM 9093 C C . ALA D 1 206 ? 70.362 63.419 26.066 1.00 56.21 1120 ALA D C 1
ATOM 9094 O O . ALA D 1 206 ? 71.566 63.483 26.321 1.00 60.72 1120 ALA D O 1
ATOM 9096 N N . TYR D 1 207 ? 69.869 63.379 24.830 1.00 58.38 1121 TYR D N 1
ATOM 9097 C CA . TYR D 1 207 ? 70.709 63.341 23.628 1.00 57.08 1121 TYR D CA 1
ATOM 9098 C C . TYR D 1 207 ? 71.517 62.041 23.539 1.00 53.98 1121 TYR D C 1
ATOM 9099 O O . TYR D 1 207 ? 72.496 61.954 22.810 1.00 57.99 1121 TYR D O 1
ATOM 9108 N N . ARG D 1 208 ? 71.095 61.032 24.286 1.00 53.37 1122 ARG D N 1
ATOM 9109 C CA . ARG D 1 208 ? 71.741 59.725 24.241 1.00 51.46 1122 ARG D CA 1
ATOM 9110 C C . ARG D 1 208 ? 71.014 58.837 23.238 1.00 51.32 1122 ARG D C 1
ATOM 9111 O O . ARG D 1 208 ? 70.451 57.790 23.580 1.00 50.21 1122 ARG D O 1
ATOM 9119 N N . TYR D 1 209 ? 71.027 59.285 21.989 1.00 52.44 1123 TYR D N 1
ATOM 9120 C CA . TYR D 1 209 ? 70.429 58.548 20.875 1.00 49.96 1123 TYR D CA 1
ATOM 9121 C C . TYR D 1 209 ? 71.099 57.199 20.722 1.00 47.93 1123 TYR D C 1
ATOM 9122 O O . TYR D 1 209 ? 70.465 56.221 20.327 1.00 45.81 1123 TYR D O 1
ATOM 9131 N N . ASP D 1 210 ? 72.388 57.162 21.051 1.00 45.63 1124 ASP D N 1
ATOM 9132 C CA . ASP D 1 210 ? 73.135 55.922 21.019 1.00 45.71 1124 ASP D CA 1
ATOM 9133 C C . ASP D 1 210 ? 72.500 54.915 21.960 1.00 45.33 1124 ASP D C 1
ATOM 9134 O O . ASP D 1 210 ? 72.255 53.778 21.555 1.00 53.09 1124 ASP D O 1
ATOM 9139 N N . ILE D 1 211 ? 72.208 55.331 23.199 1.00 44.83 1125 ILE D N 1
ATOM 9140 C CA . ILE D 1 211 ? 71.544 54.446 24.158 1.00 44.45 1125 ILE D CA 1
ATOM 9141 C C . ILE D 1 211 ? 70.123 54.084 23.723 1.00 44.54 1125 ILE D C 1
ATOM 9142 O O . ILE D 1 211 ? 69.782 52.911 23.641 1.00 44.59 1125 ILE D O 1
ATOM 9147 N N . ALA D 1 212 ? 69.313 55.101 23.449 1.00 53.07 1126 ALA D N 1
ATOM 9148 C CA . ALA D 1 212 ? 67.911 54.932 23.088 1.00 44.67 1126 ALA D CA 1
ATOM 9149 C C . ALA D 1 212 ? 67.728 53.854 22.048 1.00 48.39 1126 ALA D C 1
ATOM 9150 O O . ALA D 1 212 ? 66.821 53.025 22.153 1.00 48.15 1126 ALA D O 1
ATOM 9152 N N . SER D 1 213 ? 68.596 53.882 21.038 1.00 48.39 1127 SER D N 1
ATOM 9153 C CA . SER D 1 213 ? 68.520 52.961 19.904 1.00 51.09 1127 SER D CA 1
ATOM 9154 C C . SER D 1 213 ? 68.955 51.539 20.236 1.00 52.86 1127 SER D C 1
ATOM 9155 O O . SER D 1 213 ? 68.272 50.581 19.857 1.00 51.31 1127 SER D O 1
ATOM 9158 N N . LEU D 1 214 ? 70.079 51.391 20.939 1.00 45.71 1128 LEU D N 1
ATOM 9159 C CA . LEU D 1 214 ? 70.465 50.064 21.415 1.00 55.35 1128 LEU D CA 1
ATOM 9160 C C . LEU D 1 214 ? 69.375 49.478 22.327 1.00 57.47 1128 LEU D C 1
ATOM 9161 O O . LEU D 1 214 ? 69.173 48.263 22.366 1.00 57.28 1128 LEU D O 1
ATOM 9166 N N . VAL D 1 215 ? 68.647 50.342 23.029 1.00 44.89 1129 VAL D N 1
ATOM 9167 C CA . VAL D 1 215 ? 67.594 49.856 23.920 1.00 55.04 1129 VAL D CA 1
ATOM 9168 C C . VAL D 1 215 ? 66.375 49.340 23.159 1.00 52.59 1129 VAL D C 1
ATOM 9169 O O . VAL D 1 215 ? 65.841 48.286 23.490 1.00 54.16 1129 VAL D O 1
ATOM 9173 N N . ALA D 1 216 ? 65.946 50.077 22.140 1.00 54.39 1130 ALA D N 1
ATOM 9174 C CA . ALA D 1 216 ? 64.775 49.703 21.340 1.00 51.45 1130 ALA D CA 1
ATOM 9175 C C . ALA D 1 216 ? 65.059 48.467 20.501 1.00 52.08 1130 ALA D C 1
ATOM 9176 O O . ALA D 1 216 ? 64.145 47.718 20.128 1.00 51.73 1130 ALA D O 1
ATOM 9178 N N . ILE D 1 217 ? 66.336 48.253 20.208 1.00 52.65 1131 ILE D N 1
ATOM 9179 C CA . ILE D 1 217 ? 66.760 47.075 19.461 1.00 55.31 1131 ILE D CA 1
ATOM 9180 C C . ILE D 1 217 ? 66.934 45.852 20.371 1.00 54.50 1131 ILE D C 1
ATOM 9181 O O . ILE D 1 217 ? 66.601 44.737 20.000 1.00 61.03 1131 ILE D O 1
ATOM 9186 N N . LYS D 1 218 ? 67.441 46.054 21.573 1.00 51.43 1132 LYS D N 1
ATOM 9187 C CA . LYS D 1 218 ? 67.624 44.923 22.474 1.00 51.61 1132 LYS D CA 1
ATOM 9188 C C . LYS D 1 218 ? 66.257 44.423 22.982 1.00 54.78 1132 LYS D C 1
ATOM 9189 O O . LYS D 1 218 ? 66.071 43.232 23.269 1.00 54.71 1132 LYS D O 1
ATOM 9195 N N . ALA D 1 219 ? 65.287 45.337 23.019 1.00 55.13 1133 ALA D N 1
ATOM 9196 C CA . ALA D 1 219 ? 63.934 45.041 23.494 1.00 54.31 1133 ALA D CA 1
ATOM 9197 C C . ALA D 1 219 ? 63.147 44.304 22.436 1.00 58.78 1133 ALA D C 1
ATOM 9198 O O . ALA D 1 219 ? 62.016 43.871 22.675 1.00 54.93 1133 ALA D O 1
ATOM 9200 N N . LYS D 1 220 ? 63.765 44.189 21.258 1.00 65.93 1134 LYS D N 1
ATOM 9201 C CA . LYS D 1 220 ? 63.125 43.677 20.053 1.00 62.01 1134 LYS D CA 1
ATOM 9202 C C . LYS D 1 220 ? 61.891 44.517 19.704 1.00 58.55 1134 LYS D C 1
ATOM 9203 O O . LYS D 1 220 ? 60.819 43.975 19.428 1.00 64.04 1134 LYS D O 1
ATOM 9209 N N . LYS D 1 221 ? 62.064 45.841 19.717 1.00 50.83 1135 LYS D N 1
ATOM 9210 C CA . LYS D 1 221 ? 61.010 46.783 19.345 1.00 55.90 1135 LYS D CA 1
ATOM 9211 C C . LYS D 1 221 ? 61.521 47.801 18.314 1.00 63.42 1135 LYS D C 1
ATOM 9212 O O . LYS D 1 221 ? 61.440 49.020 18.516 1.00 65.39 1135 LYS D O 1
ATOM 9218 N N . ASP D 1 222 ? 62.034 47.284 17.204 1.00 65.27 1136 ASP D N 1
ATOM 9219 C CA . ASP D 1 222 ? 62.717 48.100 16.210 1.00 57.37 1136 ASP D CA 1
ATOM 9220 C C . ASP D 1 222 ? 61.882 49.295 15.750 1.00 54.05 1136 ASP D C 1
ATOM 9221 O O . ASP D 1 222 ? 62.431 50.336 15.409 1.00 58.17 1136 ASP D O 1
ATOM 9226 N N . GLU D 1 223 ? 60.559 49.167 15.778 1.00 51.46 1137 GLU D N 1
ATOM 9227 C CA . GLU D 1 223 ? 59.669 50.252 15.333 1.00 49.16 1137 GLU D CA 1
ATOM 9228 C C . GLU D 1 223 ? 59.910 51.580 16.051 1.00 54.87 1137 GLU D C 1
ATOM 9229 O O . GLU D 1 223 ? 59.640 52.650 15.507 1.00 57.55 1137 GLU D O 1
ATOM 9235 N N . LEU D 1 224 ? 60.440 51.517 17.267 1.00 57.36 1138 LEU D N 1
ATOM 9236 C CA . LEU D 1 224 ? 60.682 52.730 18.037 1.00 57.51 1138 LEU D CA 1
ATOM 9237 C C . LEU D 1 224 ? 61.750 53.623 17.417 1.00 57.52 1138 LEU D C 1
ATOM 9238 O O . LEU D 1 224 ? 61.879 54.791 17.800 1.00 58.97 1138 LEU D O 1
ATOM 9243 N N . LEU D 1 225 ? 62.536 53.073 16.492 1.00 58.78 1139 LEU D N 1
ATOM 9244 C CA . LEU D 1 225 ? 63.556 53.867 15.811 1.00 58.99 1139 LEU D CA 1
ATOM 9245 C C . LEU D 1 225 ? 62.852 54.961 15.040 1.00 61.79 1139 LEU D C 1
ATOM 9246 O O . LEU D 1 225 ? 63.280 56.128 15.048 1.00 67.15 1139 LEU D O 1
ATOM 9251 N N . GLU D 1 226 ? 61.747 54.592 14.400 1.00 60.32 1140 GLU D N 1
ATOM 9252 C CA . GLU D 1 226 ? 60.997 55.556 13.597 1.00 61.21 1140 GLU D CA 1
ATOM 9253 C C . GLU D 1 226 ? 59.937 56.256 14.436 1.00 57.88 1140 GLU D C 1
ATOM 9254 O O . GLU D 1 226 ? 59.733 57.461 14.299 1.00 54.54 1140 GLU D O 1
ATOM 9260 N N . GLU D 1 227 ? 59.288 55.516 15.327 1.00 57.53 1141 GLU D N 1
ATOM 9261 C CA . GLU D 1 227 ? 58.253 56.114 16.161 1.00 59.90 1141 GLU D CA 1
ATOM 9262 C C . GLU D 1 227 ? 58.810 57.142 17.156 1.00 59.87 1141 GLU D C 1
ATOM 9263 O O . GLU D 1 227 ? 58.164 58.153 17.433 1.00 64.43 1141 GLU D O 1
ATOM 9269 N N . VAL D 1 228 ? 60.008 56.897 17.684 1.00 5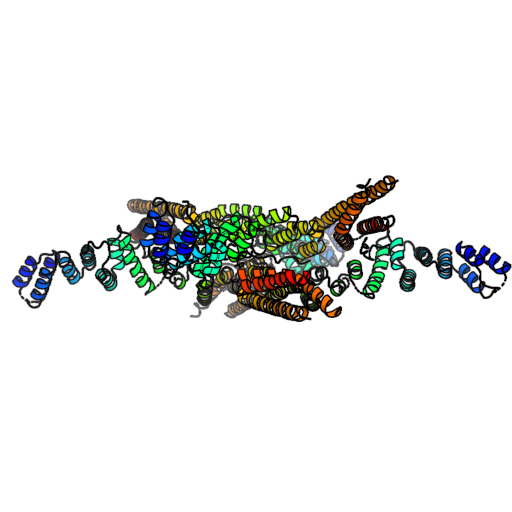4.61 1142 VAL D N 1
ATOM 9270 C CA . VAL D 1 228 ? 60.522 57.718 18.777 1.00 50.92 1142 VAL D CA 1
ATOM 9271 C C . VAL D 1 228 ? 61.881 58.383 18.526 1.00 52.29 1142 VAL D C 1
ATOM 9272 O O . VAL D 1 228 ? 62.004 59.601 18.683 1.00 57.74 1142 VAL D O 1
ATOM 9276 N N . VAL D 1 229 ? 62.903 57.610 18.167 1.00 52.64 1143 VAL D N 1
ATOM 9277 C CA . VAL D 1 229 ? 64.245 58.193 18.022 1.00 55.06 1143 VAL D CA 1
ATOM 9278 C C . VAL D 1 229 ? 64.228 59.301 16.982 1.00 60.24 1143 VAL D C 1
ATOM 9279 O O . VAL D 1 229 ? 64.587 60.449 17.286 1.00 59.54 1143 VAL D O 1
ATOM 9283 N N . ASP D 1 230 ? 63.806 58.954 15.761 1.00 58.94 1144 ASP D N 1
ATOM 9284 C CA . ASP D 1 230 ? 63.735 59.933 14.677 1.00 55.99 1144 ASP D CA 1
ATOM 9285 C C . ASP D 1 230 ? 63.106 61.277 15.089 1.00 53.28 1144 ASP D C 1
ATOM 9286 O O . ASP D 1 230 ? 63.787 62.297 15.016 1.00 55.62 1144 ASP D O 1
ATOM 9291 N N . PRO D 1 231 ? 61.838 61.287 15.568 1.00 56.71 1145 PRO D N 1
ATOM 9292 C CA . PRO D 1 231 ? 61.278 62.589 15.970 1.00 57.01 1145 PRO D CA 1
ATOM 9293 C C . PRO D 1 231 ? 62.121 63.308 17.016 1.00 61.27 1145 PRO D C 1
ATOM 9294 O O . PRO D 1 231 ? 62.238 64.533 16.935 1.00 63.30 1145 PRO D O 1
ATOM 9298 N N . GLY D 1 232 ? 62.683 62.568 17.975 1.00 61.01 1146 GLY D N 1
ATOM 9299 C CA . GLY D 1 232 ? 63.584 63.144 18.965 1.00 60.97 1146 GLY D CA 1
ATOM 9300 C C . GLY D 1 232 ? 64.816 63.772 18.325 1.00 62.80 1146 GLY D C 1
ATOM 9301 O O . GLY D 1 232 ? 65.304 64.817 18.780 1.00 62.20 1146 GLY D O 1
ATOM 9302 N N . LEU D 1 233 ? 65.322 63.134 17.267 1.00 61.38 1147 LEU D N 1
ATOM 9303 C CA . LEU D 1 233 ? 66.408 63.717 16.477 1.00 59.93 1147 LEU D CA 1
ATOM 9304 C C . LEU D 1 233 ? 65.921 64.991 15.803 1.00 56.84 1147 LEU D C 1
ATOM 9305 O O . LEU D 1 233 ? 66.659 65.979 15.685 1.00 51.85 1147 LEU D O 1
ATOM 9310 N N . GLY D 1 234 ? 64.662 64.972 15.382 1.00 56.25 1148 GLY D N 1
ATOM 9311 C CA . GLY D 1 234 ? 64.069 66.153 14.790 1.00 64.01 1148 GLY D CA 1
ATOM 9312 C C . GLY D 1 234 ? 64.053 67.295 15.780 1.00 68.63 1148 GLY D C 1
ATOM 9313 O O . GLY D 1 234 ? 64.392 68.434 15.450 1.00 68.66 1148 GLY D O 1
ATOM 9314 N N . GLU D 1 235 ? 63.663 66.960 17.006 1.00 73.83 1149 GLU D N 1
ATOM 9315 C CA . GLU D 1 235 ? 63.544 67.910 18.095 1.00 76.01 1149 GLU D CA 1
ATOM 9316 C C . GLU D 1 235 ? 64.915 68.458 18.455 1.00 73.20 1149 GLU D C 1
ATOM 9317 O O . GLU D 1 235 ? 65.108 69.677 18.525 1.00 72.27 1149 GLU D O 1
ATOM 9323 N N . GLY D 1 236 ? 65.864 67.550 18.684 1.00 70.52 1150 GLY D N 1
ATOM 9324 C CA . GLY D 1 236 ? 67.228 67.933 19.013 1.00 70.98 1150 GLY D CA 1
ATOM 9325 C C . GLY D 1 236 ? 67.827 68.831 17.950 1.00 74.75 1150 GLY D C 1
ATOM 9326 O O . GLY D 1 236 ? 68.534 69.807 18.252 1.00 75.39 1150 GLY D O 1
ATOM 9327 N N . PHE D 1 237 ? 67.533 68.491 16.697 1.00 71.57 1151 PHE D N 1
ATOM 9328 C CA . PHE D 1 237 ? 67.934 69.292 15.558 1.00 70.22 1151 PHE D CA 1
ATOM 9329 C C . PHE D 1 237 ? 67.379 70.708 15.678 1.00 69.59 1151 PHE D C 1
ATOM 9330 O O . PHE D 1 237 ? 68.138 71.676 15.680 1.00 75.16 1151 PHE D O 1
ATOM 9338 N N . GLY D 1 238 ? 66.058 70.822 15.787 1.00 67.09 1152 GLY D N 1
ATOM 9339 C CA . GLY D 1 238 ? 65.402 72.115 15.905 1.00 70.99 1152 GLY D CA 1
ATOM 9340 C C . GLY D 1 238 ? 65.822 72.930 17.120 1.00 78.23 1152 GLY D C 1
ATOM 9341 O O . GLY D 1 238 ? 65.952 74.158 17.040 1.00 83.55 1152 GLY D O 1
ATOM 9342 N N . ILE D 1 239 ? 66.038 72.251 18.246 1.00 75.96 1153 ILE D N 1
ATOM 9343 C CA . ILE D 1 239 ? 66.489 72.917 19.470 1.00 76.23 1153 ILE D CA 1
ATOM 9344 C C . ILE D 1 239 ? 67.904 73.491 19.318 1.00 78.13 1153 ILE D C 1
ATOM 9345 O O . ILE D 1 239 ? 68.231 74.542 19.886 1.00 76.54 1153 ILE D O 1
ATOM 9350 N N . ILE D 1 240 ? 68.735 72.806 18.536 1.00 78.40 1154 ILE D N 1
ATOM 9351 C CA . ILE D 1 240 ? 70.120 73.233 18.352 1.00 77.85 1154 ILE D CA 1
ATOM 9352 C C . ILE D 1 240 ? 70.251 74.233 17.209 1.00 81.71 1154 ILE D C 1
ATOM 9353 O O . ILE D 1 240 ? 71.048 75.174 17.274 1.00 83.25 1154 ILE D O 1
ATOM 9358 N N . ALA D 1 241 ? 69.461 74.034 16.164 1.00 83.94 1155 ALA D N 1
ATOM 9359 C CA . ALA D 1 241 ? 69.479 74.952 15.037 1.00 86.51 1155 ALA D CA 1
ATOM 9360 C C . ALA D 1 241 ? 69.113 76.355 15.508 1.00 90.68 1155 ALA D C 1
ATOM 9361 O O . ALA D 1 241 ? 69.889 77.294 15.334 1.00 92.47 1155 ALA D O 1
ATOM 9363 N N . GLU D 1 242 ? 67.943 76.483 16.129 1.00 94.40 1156 GLU D N 1
ATOM 9364 C CA . GLU D 1 242 ? 67.437 77.784 16.563 1.00 97.73 1156 GLU D CA 1
ATOM 9365 C C . GLU D 1 242 ? 68.408 78.472 17.525 1.00 93.44 1156 GLU D C 1
ATOM 9366 O O . GLU D 1 242 ? 68.545 79.697 17.519 1.00 95.68 1156 GLU D O 1
ATOM 9372 N N . LEU D 1 243 ? 69.090 77.666 18.333 1.00 86.21 1157 LEU D N 1
ATOM 9373 C CA . LEU D 1 243 ? 70.085 78.152 19.281 1.00 79.24 1157 LEU D CA 1
ATOM 9374 C C . LEU D 1 243 ? 71.306 78.733 18.578 1.00 78.83 1157 LEU D C 1
ATOM 9375 O O . LEU D 1 243 ? 71.959 79.633 19.101 1.00 78.73 1157 LEU D O 1
ATOM 9380 N N . LEU D 1 244 ? 71.618 78.212 17.395 1.00 82.91 1158 LEU D N 1
ATOM 9381 C CA . LEU D 1 244 ? 72.774 78.683 16.636 1.00 83.47 1158 LEU D CA 1
ATOM 9382 C C . LEU D 1 244 ? 72.430 79.939 15.840 1.00 90.24 1158 LEU D C 1
ATOM 9383 O O . LEU D 1 244 ? 73.283 80.807 15.627 1.00 88.86 1158 LEU D O 1
ATOM 9388 N N . ALA D 1 245 ? 71.174 80.030 15.410 1.00 96.50 1159 ALA D N 1
ATOM 9389 C CA . ALA D 1 245 ? 70.660 81.252 14.805 1.00 101.95 1159 ALA D CA 1
ATOM 9390 C C . ALA D 1 245 ? 70.627 82.352 15.861 1.00 108.90 1159 ALA D C 1
ATOM 9391 O O . ALA D 1 245 ? 70.936 83.510 15.572 1.00 112.72 1159 ALA D O 1
ATOM 9393 N N . ASP D 1 246 ? 70.254 81.973 17.084 1.00 109.46 1160 ASP D N 1
ATOM 9394 C CA . ASP D 1 246 ? 70.199 82.893 18.221 1.00 110.54 1160 ASP D CA 1
ATOM 9395 C C . ASP D 1 246 ? 71.587 83.397 18.622 1.00 113.55 1160 ASP D C 1
ATOM 9396 O O . ASP D 1 246 ? 71.735 84.542 19.049 1.00 116.93 1160 ASP D O 1
ATOM 9401 N N . CYS D 1 247 ? 72.601 82.543 18.496 1.00 112.68 1161 CYS D N 1
ATOM 9402 C CA . CYS D 1 247 ? 73.964 82.929 18.864 1.00 112.36 1161 CYS D CA 1
ATOM 9403 C C . CYS D 1 247 ? 74.609 83.809 17.797 1.00 115.24 1161 CYS D C 1
ATOM 9404 O O . CYS D 1 247 ? 75.211 84.832 18.113 1.00 117.05 1161 CYS D O 1
ATOM 9407 N N . LYS D 1 248 ? 74.487 83.409 16.535 1.00 113.36 1162 LYS D N 1
ATOM 9408 C CA . LYS D 1 248 ? 75.001 84.226 15.446 1.00 111.29 1162 LYS D CA 1
ATOM 9409 C C . LYS D 1 248 ? 74.253 85.555 15.415 1.00 114.53 1162 LYS D C 1
ATOM 9410 O O . LYS D 1 248 ? 74.836 86.601 15.132 1.00 115.18 1162 LYS D O 1
ATOM 9412 N N . GLY D 1 249 ? 72.963 85.509 15.733 1.00 117.00 1163 GLY D N 1
ATOM 9413 C CA . GLY D 1 249 ? 72.130 86.699 15.747 1.00 119.53 1163 GLY D CA 1
ATOM 9414 C C . GLY D 1 249 ? 72.506 87.700 16.825 1.00 121.06 1163 GLY D C 1
ATOM 9415 O O . GLY D 1 249 ? 72.422 88.907 16.606 1.00 121.81 1163 GLY D O 1
ATOM 9416 N N . GLN D 1 250 ? 72.914 87.198 17.988 1.00 123.12 1164 GLN D N 1
ATOM 9417 C CA . GLN D 1 250 ? 73.314 88.050 19.109 1.00 124.96 1164 GLN D CA 1
ATOM 9418 C C . GLN D 1 250 ? 74.762 88.505 18.999 1.00 125.94 1164 GLN D C 1
ATOM 9419 O O . GLN D 1 250 ? 75.127 89.558 19.520 1.00 126.48 1164 GLN D O 1
ATOM 9425 N N . ILE D 1 251 ? 75.590 87.706 18.332 1.00 126.88 1165 ILE D N 1
ATOM 9426 C CA . ILE D 1 251 ? 77.003 88.046 18.190 1.00 127.98 1165 ILE D CA 1
ATOM 9427 C C . ILE D 1 251 ? 77.222 89.070 17.074 1.00 130.52 1165 ILE D C 1
ATOM 9428 O O . ILE D 1 251 ? 77.975 90.029 17.243 1.00 129.41 1165 ILE D O 1
ATOM 9433 N N . ASN D 1 252 ? 76.554 88.874 15.940 1.00 135.06 1166 ASN D N 1
ATOM 9434 C CA . ASN D 1 252 ? 76.591 89.863 14.865 1.00 137.20 1166 ASN D CA 1
ATOM 9435 C C . ASN D 1 252 ? 76.048 91.211 15.354 1.00 142.86 1166 ASN D C 1
ATOM 9436 O O . ASN D 1 252 ? 76.556 92.274 14.981 1.00 145.73 1166 ASN D O 1
ATOM 9438 N N . SER D 1 253 ? 75.032 91.154 16.214 1.00 143.16 1167 SER D N 1
ATOM 9439 C CA . SER D 1 253 ? 74.389 92.353 16.739 1.00 142.99 1167 SER D CA 1
ATOM 9440 C C . SER D 1 253 ? 75.213 93.028 17.839 1.00 140.91 1167 SER D C 1
ATOM 9441 O O . SER D 1 253 ? 75.229 94.255 17.936 1.00 141.80 1167 SER D O 1
ATOM 9444 N N . GLN D 1 254 ? 75.895 92.229 18.660 1.00 136.73 1168 GLN D N 1
ATOM 9445 C CA . GLN D 1 254 ? 76.715 92.765 19.750 1.00 132.60 1168 GLN D CA 1
ATOM 9446 C C . GLN D 1 254 ? 77.987 93.475 19.261 1.00 135.01 1168 GLN D C 1
ATOM 9447 O O . GLN D 1 254 ? 78.512 94.353 19.947 1.00 135.27 1168 GLN D O 1
ATOM 9449 N N . LEU D 1 255 ? 78.478 93.089 18.084 1.00 137.45 1169 LEU D N 1
ATOM 9450 C CA . LEU D 1 255 ? 79.635 93.747 17.469 1.00 138.63 1169 LEU D CA 1
ATOM 9451 C C . LEU D 1 255 ? 79.264 95.136 16.938 1.00 143.68 1169 LEU D C 1
ATOM 9452 O O . LEU D 1 255 ? 80.003 96.106 17.132 1.00 144.06 1169 LEU D O 1
ATOM 9454 N N . ARG D 1 256 ? 78.110 95.221 16.275 1.00 147.13 1170 ARG D N 1
ATOM 9455 C CA . ARG D 1 256 ? 77.573 96.493 15.789 1.00 147.87 1170 ARG D CA 1
ATOM 9456 C C . ARG D 1 256 ? 76.889 97.289 16.913 1.00 150.22 1170 ARG D C 1
ATOM 9457 O O . ARG D 1 256 ? 76.076 98.177 16.653 1.00 151.00 1170 ARG D O 1
ATOM 9459 N N . ARG D 1 257 ? 77.216 96.948 18.157 1.00 151.04 1171 ARG D N 1
ATOM 9460 C CA . ARG D 1 257 ? 76.804 97.721 19.325 1.00 151.58 1171 ARG D CA 1
ATOM 9461 C C . ARG D 1 257 ? 78.049 98.353 19.927 1.00 152.20 1171 ARG D C 1
ATOM 9462 O O . ARG D 1 257 ? 78.165 99.579 19.993 1.00 153.62 1171 ARG D O 1
ATOM 9464 N N . LEU D 1 258 ? 78.987 97.507 20.352 1.00 150.66 1172 LEU D N 1
ATOM 9465 C CA . LEU D 1 258 ? 80.311 97.961 20.766 1.00 148.88 1172 LEU D CA 1
ATOM 9466 C C . LEU D 1 258 ? 81.032 98.584 19.568 1.00 149.49 1172 LEU D C 1
ATOM 9467 O O . LEU D 1 258 ? 82.045 98.061 19.099 1.00 150.76 1172 LEU D O 1
ATOM 9469 N N . ARG D 1 259 ? 80.495 99.704 19.084 1.00 147.28 1173 ARG D N 1
ATOM 9470 C CA . ARG D 1 259 ? 80.970 100.362 17.869 1.00 142.93 1173 ARG D CA 1
ATOM 9471 C C . ARG D 1 259 ? 80.237 101.685 17.664 1.00 140.03 1173 ARG D C 1
ATOM 9472 O O . ARG D 1 259 ? 79.005 101.734 17.688 1.00 137.75 1173 ARG D O 1
ATOM 9474 N N . GLU D 1 338 ? 77.565 99.081 28.510 1.00 132.39 1252 GLU D N 1
ATOM 9475 C CA . GLU D 1 338 ? 78.398 98.463 27.481 1.00 131.54 1252 GLU D CA 1
ATOM 9476 C C . GLU D 1 338 ? 79.553 97.683 28.109 1.00 131.94 1252 GLU D C 1
ATOM 9477 O O . GLU D 1 338 ? 80.364 97.081 27.405 1.00 132.88 1252 GLU D O 1
ATOM 9479 N N . GLU D 1 339 ? 79.627 97.708 29.437 1.00 128.79 1253 GLU D N 1
ATOM 9480 C CA . GLU D 1 339 ? 80.501 96.794 30.157 1.00 126.23 1253 GLU D CA 1
ATOM 9481 C C . GLU D 1 339 ? 79.810 95.437 30.159 1.00 125.84 1253 GLU D C 1
ATOM 9482 O O . GLU D 1 339 ? 80.454 94.393 30.257 1.00 124.52 1253 GLU D O 1
ATOM 9484 N N . TYR D 1 340 ? 78.485 95.472 30.029 1.00 127.46 1254 TYR D N 1
ATOM 9485 C CA . TYR D 1 340 ? 77.655 94.270 30.074 1.00 127.02 1254 TYR D CA 1
ATOM 9486 C C . TYR D 1 340 ? 77.577 93.592 28.720 1.00 125.09 1254 TYR D C 1
ATOM 9487 O O . TYR D 1 340 ? 77.292 92.401 28.639 1.00 126.40 1254 TYR D O 1
ATOM 9489 N N . LEU D 1 341 ? 77.811 94.354 27.657 1.00 123.35 1255 LEU D N 1
ATOM 9490 C CA . LEU D 1 341 ? 77.835 93.783 26.315 1.00 122.91 1255 LEU D CA 1
ATOM 9491 C C . LEU D 1 341 ? 78.956 92.751 26.208 1.00 122.18 1255 LEU D C 1
ATOM 9492 O O . LEU D 1 341 ? 78.770 91.675 25.636 1.00 123.44 1255 LEU D O 1
ATOM 9494 N N . VAL D 1 342 ? 80.110 93.078 26.786 1.00 118.89 1256 VAL D N 1
ATOM 9495 C CA . VAL D 1 342 ? 81.287 92.214 26.712 1.00 114.26 1256 VAL D CA 1
ATOM 9496 C C . VAL D 1 342 ? 81.237 91.038 27.691 1.00 111.46 1256 VAL D C 1
ATOM 9497 O O . VAL D 1 342 ? 82.160 90.226 27.736 1.00 107.85 1256 VAL D O 1
ATOM 9499 N N . GLN D 1 343 ? 80.166 90.955 28.477 1.00 112.99 1257 GLN D N 1
ATOM 9500 C CA . GLN D 1 343 ? 79.959 89.819 29.377 1.00 113.54 1257 GLN D CA 1
ATOM 9501 C C . GLN D 1 343 ? 78.912 88.859 28.797 1.00 112.49 1257 GLN D C 1
ATOM 9502 O O . GLN D 1 343 ? 78.917 87.662 29.094 1.00 112.65 1257 GLN D O 1
ATOM 9504 N N . SER D 1 344 ? 78.021 89.396 27.965 1.00 109.69 1258 SER D N 1
ATOM 9505 C CA . SER D 1 344 ? 76.995 88.594 27.307 1.00 106.38 1258 SER D CA 1
ATOM 9506 C C . SER D 1 344 ? 77.644 87.676 26.285 1.00 108.35 1258 SER D C 1
ATOM 9507 O O . SER D 1 344 ? 77.201 86.543 26.088 1.00 109.43 1258 SER D O 1
ATOM 9509 N N . VAL D 1 345 ? 78.693 88.176 25.635 1.00 108.07 1259 VAL D N 1
ATOM 9510 C CA . VAL D 1 345 ? 79.453 87.381 24.676 1.00 104.79 1259 VAL D CA 1
ATOM 9511 C C . VAL D 1 345 ? 80.128 86.197 25.378 1.00 105.96 1259 VAL D C 1
ATOM 9512 O O . VAL D 1 345 ? 80.037 85.057 24.913 1.00 107.37 1259 VAL D O 1
ATOM 9514 N N . GLY D 1 346 ? 80.781 86.470 26.507 1.00 102.45 1260 GLY D N 1
ATOM 9515 C CA . GLY D 1 346 ? 81.452 85.438 27.284 1.00 100.48 1260 GLY D CA 1
ATOM 9516 C C . GLY D 1 346 ? 80.526 84.381 27.867 1.00 98.09 1260 GLY D C 1
ATOM 9517 O O . GLY D 1 346 ? 80.956 83.261 28.163 1.00 94.48 1260 GLY D O 1
ATOM 9518 N N . ARG D 1 347 ? 79.256 84.739 28.042 1.00 98.39 1261 ARG D N 1
ATOM 9519 C CA . ARG D 1 347 ? 78.244 83.791 28.507 1.00 95.22 1261 ARG D CA 1
ATOM 9520 C C . ARG D 1 347 ? 77.738 82.912 27.348 1.00 94.73 1261 ARG D C 1
ATOM 9521 O O . ARG D 1 347 ? 77.382 81.745 27.551 1.00 86.85 1261 ARG D O 1
ATOM 9523 N N . LEU D 1 348 ? 77.723 83.477 26.138 1.00 98.62 1262 LEU D N 1
ATOM 9524 C CA . LEU D 1 348 ? 77.372 82.728 24.928 1.00 98.10 1262 LEU D CA 1
ATOM 9525 C C . LEU D 1 348 ? 78.404 81.658 24.614 1.00 96.69 1262 LEU D C 1
ATOM 9526 O O . LEU D 1 348 ? 78.073 80.609 24.076 1.00 100.04 1262 LEU D O 1
ATOM 9531 N N . ILE D 1 349 ? 79.657 81.931 24.954 1.00 94.36 1263 ILE D N 1
ATOM 9532 C CA . ILE D 1 349 ? 80.714 80.934 24.840 1.00 91.35 1263 ILE D CA 1
ATOM 9533 C C . ILE D 1 349 ? 80.458 79.762 25.783 1.00 90.60 1263 ILE D C 1
ATOM 9534 O O . ILE D 1 349 ? 80.623 78.603 25.397 1.00 94.56 1263 ILE D O 1
ATOM 9539 N N . GLU D 1 350 ? 80.036 80.059 27.010 1.00 86.99 1264 GLU D N 1
ATOM 9540 C CA . GLU D 1 350 ? 79.737 79.008 27.979 1.00 83.52 1264 GLU D CA 1
ATOM 9541 C C . GLU D 1 350 ? 78.532 78.157 27.552 1.00 85.89 1264 GLU D C 1
ATOM 9542 O O . GLU D 1 350 ? 78.568 76.931 27.670 1.00 85.13 1264 GLU D O 1
ATOM 9544 N N . ARG D 1 351 ? 77.474 78.800 27.053 1.00 87.68 1265 ARG D N 1
ATOM 9545 C CA . ARG D 1 351 ? 76.282 78.068 26.611 1.00 87.28 1265 ARG D CA 1
ATOM 9546 C C . ARG D 1 351 ? 76.619 77.211 25.396 1.00 88.64 1265 ARG D C 1
ATOM 9547 O O . ARG D 1 351 ? 76.106 76.101 25.248 1.00 90.57 1265 ARG D O 1
ATOM 9549 N N . LEU D 1 352 ? 77.498 77.737 24.542 1.00 84.62 1266 LEU D N 1
ATOM 9550 C CA . LEU D 1 352 ? 77.995 77.027 23.367 1.00 79.69 1266 LEU D CA 1
ATOM 9551 C C . LEU D 1 352 ? 78.767 75.775 23.752 1.00 77.12 1266 LEU D C 1
ATOM 9552 O O . LEU D 1 352 ? 78.415 74.678 23.342 1.00 77.39 1266 LEU D O 1
ATOM 9557 N N . ASN D 1 353 ? 79.824 75.945 24.538 1.00 78.82 1267 ASN D N 1
ATOM 9558 C CA . ASN D 1 353 ? 80.656 74.823 24.967 1.00 86.67 1267 ASN D CA 1
ATOM 9559 C C . ASN D 1 353 ? 79.876 73.722 25.690 1.00 85.36 1267 ASN D C 1
ATOM 9560 O O . ASN D 1 353 ? 80.328 72.577 25.767 1.00 84.13 1267 ASN D O 1
ATOM 9565 N N . GLN D 1 354 ? 78.704 74.083 26.207 1.00 84.45 1268 GLN D N 1
ATOM 9566 C CA . GLN D 1 354 ? 77.816 73.146 26.885 1.00 82.50 1268 GLN D CA 1
ATOM 9567 C C . GLN D 1 354 ? 76.917 72.420 25.887 1.00 81.02 1268 GLN D C 1
ATOM 9568 O O . GLN D 1 354 ? 76.593 71.250 26.067 1.00 85.14 1268 GLN D O 1
ATOM 9574 N N . THR D 1 355 ? 76.511 73.117 24.833 1.00 78.40 1269 THR D N 1
ATOM 9575 C CA . THR D 1 355 ? 75.728 72.498 23.764 1.00 71.71 1269 THR D CA 1
ATOM 9576 C C . THR D 1 355 ? 76.586 71.566 22.911 1.00 70.05 1269 THR D C 1
ATOM 9577 O O . THR D 1 355 ? 76.077 70.614 22.318 1.00 72.61 1269 THR D O 1
ATOM 9581 N N . LYS D 1 356 ? 77.885 71.853 22.857 1.00 64.82 1270 LYS D N 1
ATOM 9582 C CA . LYS D 1 356 ? 78.831 71.111 22.020 1.00 64.36 1270 LYS D CA 1
ATOM 9583 C C . LYS D 1 356 ? 78.730 69.573 22.103 1.00 60.09 1270 LYS D C 1
ATOM 9584 O O . LYS D 1 356 ? 78.561 68.924 21.073 1.00 61.86 1270 LYS D O 1
ATOM 9590 N N . PRO D 1 357 ? 78.795 68.991 23.316 1.00 57.70 1271 PRO D N 1
ATOM 9591 C CA . PRO D 1 357 ? 78.637 67.530 23.402 1.00 58.59 1271 PRO D CA 1
ATOM 9592 C C . PRO D 1 357 ? 77.301 67.029 22.845 1.00 60.20 1271 PRO D C 1
ATOM 9593 O O . PRO D 1 357 ? 77.233 65.896 22.349 1.00 58.35 1271 PRO D O 1
ATOM 9597 N N . ASP D 1 358 ? 76.258 67.851 22.949 1.00 58.41 1272 ASP D N 1
ATOM 9598 C CA . ASP D 1 358 ? 74.933 67.459 22.476 1.00 56.67 1272 ASP D CA 1
ATOM 9599 C C . ASP D 1 358 ? 74.848 67.508 20.960 1.00 55.90 1272 ASP D C 1
ATOM 9600 O O . ASP D 1 358 ? 74.254 66.633 20.335 1.00 58.12 1272 ASP D O 1
ATOM 9605 N N . ALA D 1 359 ? 75.443 68.532 20.364 1.00 53.45 1273 ALA D N 1
ATOM 9606 C CA . ALA D 1 359 ? 75.438 68.638 18.913 1.00 52.25 1273 ALA D CA 1
ATOM 9607 C C . ALA D 1 359 ? 76.240 67.500 18.283 1.00 55.45 1273 ALA D C 1
ATOM 9608 O O . ALA D 1 359 ? 75.847 66.967 17.223 1.00 51.23 1273 ALA D O 1
ATOM 9610 N N . VAL D 1 360 ? 77.351 67.128 18.930 1.00 47.20 1274 VAL D N 1
ATOM 9611 C CA . VAL D 1 360 ? 78.164 66.020 18.440 1.00 47.41 1274 VAL D CA 1
ATOM 9612 C C . VAL D 1 360 ? 77.283 64.790 18.363 1.00 49.99 1274 VAL D C 1
ATOM 9613 O O . VAL D 1 360 ? 77.242 64.097 17.347 1.00 56.59 1274 VAL D O 1
ATOM 9617 N N . ARG D 1 361 ? 76.517 64.573 19.419 1.00 48.50 1275 ARG D N 1
ATOM 9618 C CA . ARG D 1 361 ? 75.594 63.454 19.472 1.00 50.16 1275 ARG D CA 1
ATOM 9619 C C . ARG D 1 361 ? 74.465 63.575 18.442 1.00 46.95 1275 ARG D C 1
ATOM 9620 O O . ARG D 1 361 ? 74.126 62.592 17.804 1.00 47.15 1275 ARG D O 1
ATOM 9628 N N . VAL D 1 362 ? 73.908 64.774 18.275 1.00 52.99 1276 VAL D N 1
ATOM 9629 C CA . VAL D 1 362 ? 72.893 65.040 17.246 1.00 51.43 1276 VAL D CA 1
ATOM 9630 C C . VAL D 1 362 ? 73.427 64.788 15.821 1.00 52.08 1276 VAL D C 1
ATOM 9631 O O . VAL D 1 362 ? 72.752 64.178 14.979 1.00 49.89 1276 VAL D O 1
ATOM 9635 N N . VAL D 1 363 ? 74.644 65.252 15.560 1.00 51.93 1277 VAL D N 1
ATOM 9636 C CA . VAL D 1 363 ? 75.263 65.047 14.254 1.00 53.08 1277 VAL D CA 1
ATOM 9637 C C . VAL D 1 363 ? 75.424 63.557 13.953 1.00 51.78 1277 VAL D C 1
ATOM 9638 O O . VAL D 1 363 ? 75.193 63.103 12.833 1.00 53.23 1277 VAL D O 1
ATOM 9642 N N . GLU D 1 364 ? 75.796 62.785 14.959 1.00 48.52 1278 GLU D N 1
ATOM 9643 C CA . GLU D 1 364 ? 76.055 61.374 14.735 1.00 54.14 1278 GLU D CA 1
ATOM 9644 C C . GLU D 1 364 ? 74.773 60.537 14.671 1.00 55.26 1278 GLU D C 1
ATOM 9645 O O . GLU D 1 364 ? 74.687 59.540 13.945 1.00 58.85 1278 GLU D O 1
ATOM 9651 N N . GLY D 1 365 ? 73.771 60.946 15.434 1.00 54.29 1279 GLY D N 1
ATOM 9652 C CA . GLY D 1 365 ? 72.499 60.248 15.423 1.00 56.51 1279 GLY D CA 1
ATOM 9653 C C . GLY D 1 365 ? 71.790 60.545 14.123 1.00 57.02 1279 GLY D C 1
ATOM 9654 O O . GLY D 1 365 ? 70.995 59.741 13.628 1.00 54.81 1279 GLY D O 1
ATOM 9655 N N . LEU D 1 366 ? 72.092 61.714 13.568 1.00 56.89 1280 LEU D N 1
ATOM 9656 C CA . LEU D 1 366 ? 71.495 62.120 12.315 1.00 55.68 1280 LEU D CA 1
ATOM 9657 C C . LEU D 1 366 ? 72.109 61.305 11.188 1.00 62.14 1280 LEU D C 1
ATOM 9658 O O . LEU D 1 366 ? 71.389 60.823 10.302 1.00 64.91 1280 LEU D O 1
ATOM 9663 N N . CYS D 1 367 ? 73.433 61.129 11.233 1.00 67.14 1281 CYS D N 1
ATOM 9664 C CA . CYS D 1 367 ? 74.131 60.305 10.234 1.00 66.90 1281 CYS D CA 1
ATOM 9665 C C . CYS D 1 367 ? 73.658 58.865 10.273 1.00 61.72 1281 CYS D C 1
ATOM 9666 O O . CYS D 1 367 ? 73.398 58.269 9.236 1.00 64.11 1281 CYS D O 1
ATOM 9669 N N . ARG D 1 368 ? 73.528 58.313 11.473 1.00 58.57 1282 ARG D N 1
ATOM 9670 C CA . ARG D 1 368 ? 73.220 56.901 11.607 1.00 57.75 1282 ARG D CA 1
ATOM 9671 C C . ARG D 1 368 ? 71.793 56.572 11.182 1.00 54.92 1282 ARG D C 1
ATOM 9672 O O . ARG D 1 368 ? 71.443 55.411 11.038 1.00 53.20 1282 ARG D O 1
ATOM 9680 N N . ARG D 1 369 ? 70.976 57.600 10.989 1.00 57.18 1283 ARG D N 1
ATOM 9681 C CA . ARG D 1 369 ? 69.611 57.420 10.511 1.00 61.76 1283 ARG D CA 1
ATOM 9682 C C . ARG D 1 369 ? 69.459 57.978 9.108 1.00 72.14 1283 ARG D C 1
ATOM 9683 O O . ARG D 1 369 ? 68.347 58.211 8.634 1.00 78.65 1283 ARG D O 1
ATOM 9691 N N . ASN D 1 370 ? 70.593 58.191 8.453 1.00 75.66 1284 ASN D N 1
ATOM 9692 C CA . ASN D 1 370 ? 70.640 58.740 7.100 1.00 75.56 1284 ASN D CA 1
ATOM 9693 C C . ASN D 1 370 ? 69.794 59.990 6.824 1.00 78.43 1284 ASN D C 1
ATOM 9694 O O . ASN D 1 370 ? 69.199 60.110 5.757 1.00 84.48 1284 ASN D O 1
ATOM 9707 N N . ARG D 1 372 ? 71.370 62.962 6.391 1.00 73.23 1286 ARG D N 1
ATOM 9708 C CA . ARG D 1 372 ? 72.713 63.552 6.352 1.00 74.63 1286 ARG D CA 1
ATOM 9709 C C . ARG D 1 372 ? 72.788 65.037 5.994 1.00 76.40 1286 ARG D C 1
ATOM 9710 O O . ARG D 1 372 ? 73.733 65.726 6.390 1.00 73.00 1286 ARG D O 1
ATOM 9718 N N . GLU D 1 373 ? 71.803 65.531 5.255 1.00 79.14 1287 GLU D N 1
ATOM 9719 C CA . GLU D 1 373 ? 71.701 66.969 5.026 1.00 82.88 1287 GLU D CA 1
ATOM 9720 C C . GLU D 1 373 ? 71.478 67.703 6.354 1.00 77.60 1287 GLU D C 1
ATOM 9721 O O . GLU D 1 373 ? 72.127 68.716 6.631 1.00 74.11 1287 GLU D O 1
ATOM 9727 N N . GLN D 1 374 ? 70.575 67.189 7.181 1.00 75.82 1288 GLN D N 1
ATOM 9728 C CA . GLN D 1 374 ? 70.362 67.780 8.506 1.00 74.41 1288 GLN D CA 1
ATOM 9729 C C . GLN D 1 374 ? 71.614 67.686 9.394 1.00 66.86 1288 GLN D C 1
ATOM 9730 O O . GLN D 1 374 ? 71.941 68.625 10.127 1.00 64.52 1288 GLN D O 1
ATOM 9736 N N . ALA D 1 375 ? 72.320 66.561 9.303 1.00 62.36 1289 ALA D N 1
ATOM 9737 C CA . ALA D 1 375 ? 73.614 66.404 9.956 1.00 56.02 1289 ALA D CA 1
ATOM 9738 C C . ALA D 1 375 ? 74.589 67.461 9.464 1.00 55.54 1289 ALA D C 1
ATOM 9739 O O . ALA D 1 375 ? 75.213 68.160 10.259 1.00 51.02 1289 ALA D O 1
ATOM 9741 N N . HIS D 1 376 ? 74.705 67.576 8.144 1.00 56.60 1290 HIS D N 1
ATOM 9742 C CA . HIS D 1 376 ? 75.577 68.567 7.524 1.00 57.08 1290 HIS D CA 1
ATOM 9743 C C . HIS D 1 376 ? 75.307 69.970 8.042 1.00 58.06 1290 HIS D C 1
ATOM 9744 O O . HIS D 1 376 ? 76.242 70.700 8.385 1.00 59.61 1290 HIS D O 1
ATOM 9751 N N . GLN D 1 377 ? 74.030 70.344 8.087 1.00 59.10 1291 GLN D N 1
ATOM 9752 C CA . GLN D 1 377 ? 73.631 71.692 8.501 1.00 62.13 1291 GLN D CA 1
ATOM 9753 C C . GLN D 1 377 ? 74.000 71.996 9.951 1.00 67.42 1291 GLN D C 1
ATOM 9754 O O . GLN D 1 377 ? 74.490 73.090 10.269 1.00 72.68 1291 GLN D O 1
ATOM 9760 N N . ILE D 1 378 ? 73.764 71.026 10.830 1.00 63.47 1292 ILE D N 1
ATOM 9761 C CA . ILE D 1 378 ? 74.084 71.211 12.235 1.00 58.17 1292 ILE D CA 1
ATOM 9762 C C . ILE D 1 378 ? 75.581 71.400 12.410 1.00 56.10 1292 ILE D C 1
ATOM 9763 O O . ILE D 1 378 ? 76.014 72.319 13.097 1.00 55.74 1292 ILE D O 1
ATOM 9768 N N . GLN D 1 379 ? 76.375 70.535 11.785 1.00 57.37 1293 GLN D N 1
ATOM 9769 C CA . GLN D 1 379 ? 77.820 70.618 11.965 1.00 61.23 1293 GLN D CA 1
ATOM 9770 C C . GLN D 1 379 ? 78.398 71.902 11.358 1.00 69.32 1293 GLN D C 1
ATOM 9771 O O . GLN D 1 379 ? 79.287 72.518 11.945 1.00 72.73 1293 GLN D O 1
ATOM 9777 N N . LYS D 1 380 ? 77.889 72.307 10.195 1.00 69.86 1294 LYS D N 1
ATOM 9778 C CA . LYS D 1 380 ? 78.348 73.532 9.548 1.00 72.70 1294 LYS D CA 1
ATOM 9779 C C . LYS D 1 380 ? 78.047 74.734 10.430 1.00 72.08 1294 LYS D C 1
ATOM 9780 O O . LYS D 1 380 ? 78.958 75.478 10.817 1.00 68.21 1294 LYS D O 1
ATOM 9786 N N . ASN D 1 381 ? 76.765 74.899 10.758 1.00 74.72 1295 ASN D N 1
ATOM 9787 C CA . ASN D 1 381 ? 76.294 76.016 11.578 1.00 79.59 1295 ASN D CA 1
ATOM 9788 C C . ASN D 1 381 ? 77.042 76.162 12.907 1.00 80.43 1295 ASN D C 1
ATOM 9789 O O . ASN D 1 381 ? 77.152 77.260 13.453 1.00 80.45 1295 ASN D O 1
ATOM 9794 N N . PHE D 1 382 ? 77.550 75.053 13.431 1.00 78.23 1296 PHE D N 1
ATOM 9795 C CA . PHE D 1 382 ? 78.297 75.106 14.670 1.00 77.70 1296 PHE D CA 1
ATOM 9796 C C . PHE D 1 382 ? 79.723 75.594 14.436 1.00 79.10 1296 PHE D C 1
ATOM 9797 O O . PHE D 1 382 ? 80.153 76.563 15.066 1.00 78.21 1296 PHE D O 1
ATOM 9805 N N . VAL D 1 383 ? 80.448 74.930 13.534 1.00 82.17 1297 VAL D N 1
ATOM 9806 C CA . VAL D 1 383 ? 81.790 75.370 13.137 1.00 84.00 1297 VAL D CA 1
ATOM 9807 C C . VAL D 1 383 ? 81.767 76.846 12.735 1.00 83.77 1297 VAL D C 1
ATOM 9808 O O . VAL D 1 383 ? 82.641 77.615 13.137 1.00 81.84 1297 VAL D O 1
ATOM 9812 N N . GLU D 1 384 ? 80.750 77.227 11.960 1.00 83.50 1298 GLU D N 1
ATOM 9813 C CA . GLU D 1 384 ? 80.531 78.614 11.548 1.00 85.78 1298 GLU D CA 1
ATOM 9814 C C . GLU D 1 384 ? 80.553 79.593 12.726 1.00 88.13 1298 GLU D C 1
ATOM 9815 O O . GLU D 1 384 ? 81.399 80.483 12.780 1.00 93.16 1298 GLU D O 1
ATOM 9821 N N . VAL D 1 385 ? 79.622 79.425 13.660 1.00 87.79 1299 VAL D N 1
ATOM 9822 C CA . VAL D 1 385 ? 79.563 80.249 14.870 1.00 91.18 1299 VAL D CA 1
ATOM 9823 C C . VAL D 1 385 ? 80.879 80.191 15.662 1.00 93.03 1299 VAL D C 1
ATOM 9824 O O . VAL D 1 385 ? 81.340 81.204 16.197 1.00 97.08 1299 VAL D O 1
ATOM 9828 N N . LEU D 1 386 ? 81.486 79.008 15.719 1.00 88.92 1300 LEU D N 1
ATOM 9829 C CA . LEU D 1 386 ? 82.777 78.830 16.378 1.00 84.09 1300 LEU D CA 1
ATOM 9830 C C . LEU D 1 386 ? 83.919 79.547 15.627 1.00 88.32 1300 LEU D C 1
ATOM 9831 O O . LEU D 1 386 ? 84.775 80.185 16.250 1.00 89.40 1300 LEU D O 1
ATOM 9836 N N . ASP D 1 387 ? 83.928 79.445 14.297 1.00 89.33 1301 ASP D N 1
ATOM 9837 C CA . ASP D 1 387 ? 84.854 80.224 13.460 1.00 91.55 1301 ASP D CA 1
ATOM 9838 C C . ASP D 1 387 ? 84.671 81.726 13.688 1.00 94.05 1301 ASP D C 1
ATOM 9839 O O . ASP D 1 387 ? 85.641 82.454 13.906 1.00 95.37 1301 ASP D O 1
ATOM 9844 N N . LEU D 1 388 ? 83.418 82.177 13.636 1.00 94.00 1302 LEU D N 1
ATOM 9845 C CA . LEU D 1 388 ? 83.077 83.591 13.802 1.00 92.75 1302 LEU D CA 1
ATOM 9846 C C . LEU D 1 388 ? 83.549 84.154 15.150 1.00 93.80 1302 LEU D C 1
ATOM 9847 O O . LEU D 1 388 ? 83.659 85.369 15.319 1.00 94.12 1302 LEU D O 1
ATOM 9852 N N . LEU D 1 389 ? 83.859 83.272 16.095 1.00 94.38 1303 LEU D N 1
ATOM 9853 C CA . LEU D 1 389 ? 84.520 83.699 17.323 1.00 98.55 1303 LEU D CA 1
ATOM 9854 C C . LEU D 1 389 ? 86.030 83.890 17.106 1.00 104.00 1303 LEU D C 1
ATOM 9855 O O . LEU D 1 389 ? 86.844 83.568 17.972 1.00 102.30 1303 LEU D O 1
ATOM 9860 N N . LYS D 1 390 ? 86.387 84.404 15.930 1.00 111.41 1304 LYS D N 1
ATOM 9861 C CA . LYS D 1 390 ? 87.748 84.835 15.624 1.00 113.11 1304 LYS D CA 1
ATOM 9862 C C . LYS D 1 390 ? 87.831 86.340 15.831 1.00 115.89 1304 LYS D C 1
ATOM 9863 O O . LYS D 1 390 ? 88.889 86.878 16.155 1.00 118.78 1304 LYS D O 1
ATOM 9865 N N . ALA D 1 391 ? 86.700 87.014 15.645 1.00 113.50 1305 ALA D N 1
ATOM 9866 C CA . ALA D 1 391 ? 86.584 88.428 15.981 1.00 108.69 1305 ALA D CA 1
ATOM 9867 C C . ALA D 1 391 ? 86.427 88.643 17.508 1.00 108.35 1305 ALA D C 1
ATOM 9868 O O . ALA D 1 391 ? 85.613 89.457 17.945 1.00 107.48 1305 ALA D O 1
ATOM 9870 N N . ASN D 1 392 ? 87.217 87.922 18.310 1.00 108.87 1306 ASN D N 1
ATOM 9871 C CA . ASN D 1 392 ? 87.087 87.944 19.776 1.00 107.99 1306 ASN D CA 1
ATOM 9872 C C . ASN D 1 392 ? 88.039 88.909 20.486 1.00 113.91 1306 ASN D C 1
ATOM 9873 O O . ASN D 1 392 ? 88.678 88.542 21.478 1.00 115.20 1306 ASN D O 1
ATOM 9875 N N . VAL D 1 393 ? 88.121 90.139 19.978 1.00 114.70 1307 VAL D N 1
ATOM 9876 C CA . VAL D 1 393 ? 88.937 91.183 20.589 1.00 109.23 1307 VAL D CA 1
ATOM 9877 C C . VAL D 1 393 ? 88.091 92.059 21.509 1.00 111.73 1307 VAL D C 1
ATOM 9878 O O . VAL D 1 393 ? 87.176 91.576 22.183 1.00 112.09 1307 VAL D O 1
ATOM 9880 N N . GLU D 1 423 ? 90.838 79.924 25.374 1.00 113.12 1337 GLU D N 1
ATOM 9881 C CA . GLU D 1 423 ? 89.500 80.500 25.325 1.00 114.69 1337 GLU D CA 1
ATOM 9882 C C . GLU D 1 423 ? 88.506 79.568 24.628 1.00 119.51 1337 GLU D C 1
ATOM 9883 O O . GLU D 1 423 ? 87.732 78.871 25.291 1.00 117.57 1337 GLU D O 1
ATOM 9885 N N . ILE D 1 424 ? 88.532 79.554 23.295 1.00 124.74 1338 ILE D N 1
ATOM 9886 C CA . ILE D 1 424 ? 87.588 78.748 22.512 1.00 127.15 1338 ILE D CA 1
ATOM 9887 C C . ILE D 1 424 ? 88.100 77.331 22.200 1.00 125.28 1338 ILE D C 1
ATOM 9888 O O . ILE D 1 424 ? 89.280 77.131 21.900 1.00 127.65 1338 ILE D O 1
ATOM 9893 N N . HIS D 1 425 ? 87.209 76.348 22.291 1.00 120.28 1339 HIS D N 1
ATOM 9894 C CA . HIS D 1 425 ? 87.529 74.988 21.870 1.00 116.42 1339 HIS D CA 1
ATOM 9895 C C . HIS D 1 425 ? 87.271 74.846 20.369 1.00 116.69 1339 HIS D C 1
ATOM 9896 O O . HIS D 1 425 ? 86.663 75.725 19.748 1.00 117.55 1339 HIS D O 1
ATOM 9898 N N . ASP D 1 426 ? 87.749 73.753 19.781 1.00 111.78 1340 ASP D N 1
ATOM 9899 C CA . ASP D 1 426 ? 87.366 73.404 18.416 1.00 104.47 1340 ASP D CA 1
ATOM 9900 C C . ASP D 1 426 ? 86.191 72.425 18.462 1.00 95.38 1340 ASP D C 1
ATOM 9901 O O . ASP D 1 426 ? 86.073 71.632 19.401 1.00 99.87 1340 ASP D O 1
ATOM 9906 N N . PHE D 1 427 ? 85.321 72.491 17.458 1.00 81.84 1341 PHE D N 1
ATOM 9907 C CA . PHE D 1 427 ? 84.213 71.552 17.352 1.00 71.23 1341 PHE D CA 1
ATOM 9908 C C . PHE D 1 427 ? 84.679 70.251 16.723 1.00 64.29 1341 PHE D C 1
ATOM 9909 O O . PHE D 1 427 ? 85.242 70.267 15.636 1.00 65.86 1341 PHE D O 1
ATOM 9917 N N . PRO D 1 428 ? 84.434 69.119 17.398 1.00 60.95 1342 PRO D N 1
ATOM 9918 C CA . PRO D 1 428 ? 84.833 67.825 16.842 1.00 63.48 1342 PRO D CA 1
ATOM 9919 C C . PRO D 1 428 ? 84.024 67.513 15.591 1.00 65.20 1342 PRO D C 1
ATOM 9920 O O . PRO D 1 428 ? 82.942 66.928 15.718 1.00 65.20 1342 PRO D O 1
ATOM 9924 N N . LYS D 1 429 ? 84.524 67.887 14.416 1.00 62.10 1343 LYS D N 1
ATOM 9925 C CA . LYS D 1 429 ? 83.819 67.562 13.180 1.00 66.13 1343 LYS D CA 1
ATOM 9926 C C . LYS D 1 429 ? 83.870 66.054 12.954 1.00 66.23 1343 LYS D C 1
ATOM 9927 O O . LYS D 1 429 ? 84.879 65.414 13.255 1.00 68.04 1343 LYS D O 1
ATOM 9929 N N . SER D 1 430 ? 82.776 65.472 12.474 1.00 63.47 1344 SER D N 1
ATOM 9930 C CA . SER D 1 430 ? 82.862 64.116 11.958 1.00 64.71 1344 SER D CA 1
ATOM 9931 C C . SER D 1 430 ? 83.098 64.203 10.450 1.00 72.99 1344 SER D C 1
ATOM 9932 O O . SER D 1 430 ? 82.398 64.934 9.742 1.00 76.71 1344 SER D O 1
ATOM 9935 N N . HIS D 1 431 ? 84.117 63.490 9.974 1.00 72.58 1345 HIS D N 1
ATOM 9936 C CA . HIS D 1 431 ? 84.521 63.535 8.569 1.00 69.78 1345 HIS D CA 1
ATOM 9937 C C . HIS D 1 431 ? 83.386 63.204 7.616 1.00 59.15 1345 HIS D C 1
ATOM 9938 O O . HIS D 1 431 ? 83.350 63.682 6.482 1.00 59.60 1345 HIS D O 1
ATOM 9945 N N . ILE D 1 432 ? 82.471 62.374 8.095 1.00 57.39 1346 ILE D N 1
ATOM 9946 C CA . ILE D 1 432 ? 81.294 61.953 7.351 1.00 63.02 1346 ILE D CA 1
ATOM 9947 C C . ILE D 1 432 ? 80.505 63.090 6.707 1.00 67.07 1346 ILE D C 1
ATOM 9948 O O . ILE D 1 432 ? 79.996 62.958 5.585 1.00 72.91 1346 ILE D O 1
ATOM 9953 N N . VAL D 1 433 ? 80.433 64.219 7.397 1.00 62.87 1347 VAL D N 1
ATOM 9954 C CA . VAL D 1 433 ? 79.555 65.285 6.946 1.00 64.98 1347 VAL D CA 1
ATOM 9955 C C . VAL D 1 433 ? 80.298 66.626 6.782 1.00 67.38 1347 VAL D C 1
ATOM 9956 O O . VAL D 1 433 ? 79.691 67.695 6.653 1.00 65.42 1347 VAL D O 1
ATOM 9960 N N . ASP D 1 434 ? 81.628 66.521 6.741 1.00 68.51 1348 ASP D N 1
ATOM 9961 C CA . ASP D 1 434 ? 82.544 67.652 6.615 1.00 66.84 1348 ASP D CA 1
ATOM 9962 C C . ASP D 1 434 ? 82.942 67.866 5.158 1.00 75.48 1348 ASP D C 1
ATOM 9963 O O . ASP D 1 434 ? 83.965 67.347 4.707 1.00 77.42 1348 ASP D O 1
ATOM 9968 N N . PHE D 1 435 ? 82.137 68.621 4.415 1.00 80.02 1349 PHE D N 1
ATOM 9969 C CA . PHE D 1 435 ? 82.493 68.940 3.036 1.00 80.17 1349 PHE D CA 1
ATOM 9970 C C . PHE D 1 435 ? 82.055 70.320 2.543 1.00 84.10 1349 PHE D C 1
ATOM 9971 O O . PHE D 1 435 ? 80.969 70.798 2.868 1.00 89.84 1349 PHE D O 1
#

GO terms:
  GO:0000049 tRNA binding (F, IDA)
  GO:0005634 nucleus (C, IDA)
  GO:0005737 cytoplasm (C, IDA)
  GO:0033588 elongator holoenzyme complex (C, IDA)
  GO:0002098 tRNA wobble uridine modification (P, IMP)
  GO:0006357 regulation of transcription by RNA polymerase II (P, IMP)
  GO:0005634 nucleus (C, EXP)
  GO:0005737 cytoplasm (C, EXP)
  GO:0005654 nucleoplasm (C, TAS)
  GO:0042802 identical protein binding (F, IPI)
  GO:0005515 protein binding (F, IPI)

InterPro domains:
  IPR006849 Elongator complex protein 1 [PIRSF017233] (18-1349)
  IPR006849 Elongator complex protein 1 [PTHR12747] (18-1321)
  IPR056164 ELP1, first N-terminal beta-propeller [PF04762] (18-406)
  IPR056165 ELP1, N-terminal second beta-propeller [PF23797] (444-718)
  IPR056166 ELP1, TPR domain [PF23878] (966-1123)
  IPR056167 ELP1, alpha-solenoid [PF23925] (742-958)
  IPR056169 ELP1, three-helical bundle [PF23936] (1138-1310)
  IPR060769 EIF3B-like, beta-propeller domain superfamily [SSF69322] (127-427)

Nearest PDB structures (foldseek):
  5cqs-assembly1_D  TM=1.002E+00  e=7.407E-36  Saccharomyces cerevisiae S288C
  5cqs-assembly1_A  TM=9.897E-01  e=6.484E-32  Saccharomyces cerevisiae S288C
  5cqs-assembly2_B  TM=9.878E-01  e=1.214E-31  Saccharomyces cerevisiae S288C
  5cqs-assembly2_C  TM=9.675E-01  e=5.952E-31  Saccharomyces cerevisiae S288C
  6qk7-assembly1_A  TM=9.227E-01  e=7.308E-29  Saccharomyces cerevisiae S288C